Protein AF-0000000079511630 (afdb_homodimer)

Nearest PDB structures (foldseek):
  6xgw-assembly1_B  TM=6.088E-01  e=6.211E-06  Acetivibrio thermocellus ATCC 27405
  6xg8-assembly1_A  TM=5.118E-01  e=1.566E-06  Acetivibrio thermocellus ATCC 27405
  3k9k-assembly3_B  TM=2.944E-01  e=6.987E-02  Homo sapiens
  4hzb-assembly1_C  TM=4.592E-01  e=2.077E+00  Ralstonia pickettii 12D
  4hz9-assembly1_B  TM=6.714E-01  e=7.411E+00  Ralstonia pickettii 12D

Foldseek 3Di:
DPPCPDPQAAAEDEDPVSLVVDDLLPADQVNQQRYWYLDPVRVQVNVQVNQLNFFFGKDWDDWDDDVPHTFKTKIATPQADFDDPVQVPPPPDPDDRDDRRHDRWDFMWMWGADPPPRIIGTPDGDPDTPDDGHDNLVSLQDPRNADDDPVLLVVQVVVVLVQDDLVVSLVVVQVVQVHPSRHSHDSVVSVVVVVVVVVVCPDLVVSQVVVQVVVCVVFVLKDKDWDADPVRHTAKIKIFTPVLLVQCVVWVLAWEKDWDFLQAQLGFIKIWIWTADQLRAIATNIMMTHNDLALVRLLVRLVSSCVSNVNDDHQEYEYAPDPSNVVSCCVNPVNHQAAHALVNLLVVCCVQLVDPVLSVLVSCLQPPLDAPVVSVVSLVVSCVVSVCVPPPSSVVCVVVVCHGHLNNCFLGANLLDRHCVSVVVLVVLLPSQTGSHHRSNSSVSSSVVSNVVSVVVVVVQVVVLVVDFDDDDDPPRVVLVVCRVPGGPSVSVVVSVVRVQVVQKDFDDWDDPPQKIWTWIDGPVDPPDIKIWIAGPPVRAIAISSNSCSHSVHGPND/DPPCPDPQAAAEDEDPVSLVVDDLLPADQSNQQRYKYPDPVRVQVNVQVNQLNFFWGKDWDDWDDDVPHTFKTKIATPQADFDDPVQVCPPPDPDDRDDRRHDRWDFMWMWGADPPPRIIGTPDGDPDTPDDGHDNLVSLQDPRNADDDPVLLVVQVVVVLVQDDLVVSLVVVQVVQVHPSRHSHDSVVNVVVVVVVVVVCPDLVVSQVVVQVVVCVVFVLKDKDWDADPVRHTAKIKIFTDVLLVQCVVWVLAWEKDWDFLQAQLRFIKIWIWTADLLRAIATNIMMGHNDLALVRLLVRVVSSCVSNVNDDHQEYEYAPDPSNVVSCCVNPVNHQAAHALVNLLVVCCVQLVDPVLSVLVSCLQPPLDAPVVSVVSLVVSCVVSVCVPPPSSVVCVVVVCHGHLNNCFLGANLLDRHCVSVVVLVVLLPSQTGSHDRSNSSVSSSVVSNVVSVVVVVVQVVVLVVDFDDDDDPPRVVLVVLRVPGGPSVSVVVSVVRVQVVQKDFDDWDDPPQKIWTWIDGPVDPDDIKIWIAGPPVRAIAISSNSCSHSVHGPND

Solvent-accessible surface area (backbone atoms only — not comparable to full-atom values): 60146 Å² total; per-residue (Å²): 130,83,66,84,72,62,94,83,64,66,46,79,40,79,46,75,73,56,53,72,75,57,64,56,84,78,57,48,72,71,56,55,48,31,34,31,19,64,44,69,68,60,44,48,52,48,48,38,52,41,23,33,67,63,8,40,43,53,38,81,65,59,69,43,64,63,87,93,42,75,43,33,41,32,37,29,38,61,29,39,44,69,77,60,70,75,73,72,68,51,86,82,55,89,62,82,77,70,56,46,48,41,74,52,33,69,20,32,38,32,35,32,51,35,86,87,80,62,31,35,32,40,74,42,76,42,86,56,62,81,62,87,63,40,55,57,83,46,18,48,67,36,74,75,59,39,58,77,51,70,66,54,50,50,52,51,51,54,41,40,72,23,62,50,50,66,71,54,50,51,40,30,54,19,51,76,54,72,32,71,88,60,42,50,56,53,69,66,55,52,51,48,52,53,50,50,54,48,58,71,59,45,58,50,69,59,42,28,51,48,51,52,51,54,50,27,72,79,33,75,62,37,39,71,52,75,41,60,48,98,84,68,45,81,40,35,40,38,42,32,45,46,68,22,39,54,46,34,74,75,34,32,46,33,35,34,45,53,75,43,70,59,47,24,61,82,53,36,33,38,34,42,34,29,34,48,46,78,58,71,39,76,40,65,39,35,39,30,39,28,73,64,85,45,41,69,50,42,35,50,49,52,50,49,52,27,56,67,46,76,63,57,73,45,51,14,38,39,32,65,95,43,70,36,55,51,53,20,40,52,69,78,43,64,83,34,45,56,37,40,20,48,62,59,51,50,52,46,42,38,70,74,70,62,42,70,68,56,38,51,53,48,48,46,52,30,67,33,85,36,56,59,68,56,39,52,50,53,49,48,49,51,34,57,74,67,67,41,71,79,39,64,70,52,48,52,50,59,75,46,34,64,28,53,23,32,45,61,40,58,58,46,55,42,67,65,59,54,46,57,56,62,56,52,53,48,47,56,56,43,52,73,48,35,47,36,78,26,51,62,40,55,32,52,54,30,46,48,51,43,51,51,50,52,52,49,53,51,52,51,51,52,41,54,47,72,60,27,43,79,68,81,81,62,93,55,46,69,62,45,50,54,37,55,74,73,40,41,63,55,47,28,54,54,48,52,54,51,52,57,53,53,70,46,45,40,78,76,46,78,45,80,70,85,60,37,36,39,35,30,31,30,40,73,87,50,79,87,56,71,42,47,36,39,34,32,69,86,73,66,44,47,47,46,74,65,25,58,40,45,17,40,66,45,80,55,76,108,131,84,68,83,70,62,96,84,64,64,48,78,41,79,46,74,72,56,53,71,73,57,64,57,83,76,57,47,70,72,56,55,48,32,32,30,19,64,43,70,66,60,44,48,52,48,49,38,52,40,22,32,67,64,8,40,44,52,38,81,64,59,70,43,63,62,86,92,43,75,42,32,42,32,37,30,37,61,28,39,45,70,76,60,71,76,72,72,68,54,87,84,54,89,61,82,77,70,57,46,49,40,73,52,32,70,20,32,39,32,34,33,51,36,87,87,79,62,32,36,32,39,75,41,73,42,86,55,61,82,61,87,63,40,55,58,85,45,18,51,68,36,74,75,59,38,58,77,51,70,67,55,50,51,51,50,52,54,40,40,73,24,62,49,49,67,69,54,48,50,40,30,52,19,50,75,53,73,31,71,89,58,42,50,57,53,69,66,55,52,51,47,52,52,49,50,54,49,59,71,59,45,57,51,69,58,43,28,51,50,50,52,52,54,50,26,72,80,34,75,62,39,40,72,51,76,41,60,48,98,85,68,45,81,39,34,40,38,41,32,46,46,68,22,38,53,45,34,74,74,34,33,47,33,37,33,46,54,77,42,70,60,48,23,61,81,52,36,32,38,34,42,34,29,34,48,47,80,59,70,40,75,40,65,40,34,40,30,40,28,73,63,86,44,40,68,51,42,36,51,50,53,50,49,52,28,57,67,46,77,63,58,74,45,51,14,38,38,33,65,95,43,69,38,55,52,53,21,39,53,68,78,43,63,84,32,46,56,35,39,19,47,62,58,50,48,53,47,42,38,70,75,70,64,44,70,69,56,38,51,52,47,47,46,54,30,68,33,86,36,56,59,68,57,40,51,51,53,50,50,50,50,34,57,74,66,67,41,70,80,38,64,69,52,49,51,49,59,75,46,33,63,28,54,24,32,44,61,41,58,58,44,55,43,69,65,58,56,47,57,57,65,55,52,51,47,48,56,55,45,53,74,48,35,46,38,77,28,51,61,40,56,32,52,55,30,48,49,50,44,52,51,50,52,51,48,53,51,51,51,51,52,40,53,49,71,60,27,42,79,66,81,82,62,95,55,47,68,60,47,48,53,37,54,75,74,38,40,62,55,48,28,55,54,48,52,54,51,52,57,54,51,69,46,46,40,79,77,45,77,46,79,69,85,61,38,35,38,35,31,33,29,40,73,88,50,80,86,54,72,42,47,36,39,35,33,70,85,74,67,43,47,46,48,74,64,25,56,41,45,16,41,67,44,82,54,75,108

InterPro domains:
  IPR004330 FAR1, DNA binding domain [PF03101] (45-134)
  IPR018289 MULE transposase domain [PF10551] (254-348)

Structure (mmCIF, N/CA/C/O backbone):
data_AF-0000000079511630-model_v1
#
loop_
_entity.id
_entity.type
_entity.pdbx_description
1 polymer 'Protein FAR1-RELATED SEQUENCE 5-like'
#
loop_
_atom_site.group_PDB
_atom_site.id
_atom_site.type_symbol
_atom_site.label_atom_id
_atom_site.label_alt_id
_atom_site.label_comp_id
_atom_site.label_asym_id
_atom_site.label_entity_id
_atom_site.label_seq_id
_atom_site.pdbx_PDB_ins_code
_atom_site.Cartn_x
_atom_site.Cartn_y
_atom_site.Cartn_z
_atom_site.occupancy
_atom_site.B_iso_or_equiv
_atom_site.auth_seq_id
_atom_site.auth_comp_id
_atom_site.auth_asym_id
_atom_site.auth_atom_id
_atom_site.pdbx_PDB_model_num
ATOM 1 N N . MET A 1 1 ? -10.859 45.344 -22.594 1 24.61 1 MET A N 1
ATOM 2 C CA . MET A 1 1 ? -12.297 45.156 -22.734 1 24.61 1 MET A CA 1
ATOM 3 C C . MET A 1 1 ? -13.078 46.281 -22.078 1 24.61 1 MET A C 1
ATOM 5 O O . MET A 1 1 ? -14.242 46.125 -21.719 1 24.61 1 MET A O 1
ATOM 9 N N . SER A 1 2 ? -12.312 47.281 -21.656 1 30.8 2 SER A N 1
ATOM 10 C CA . SER A 1 2 ? -12.922 48.531 -21.172 1 30.8 2 SER A CA 1
ATOM 11 C C . SER A 1 2 ? -13.648 49.25 -22.281 1 30.8 2 SER A C 1
ATOM 13 O O . SER A 1 2 ? -13.25 50.375 -22.656 1 30.8 2 SER A O 1
ATOM 15 N N . GLU A 1 3 ? -14.07 48.562 -23.328 1 33.62 3 GLU A N 1
ATOM 16 C CA . GLU A 1 3 ? -14.797 49.406 -24.266 1 33.62 3 GLU A CA 1
ATOM 17 C C . GLU A 1 3 ? -15.938 50.156 -23.562 1 33.62 3 GLU A C 1
ATOM 19 O O . GLU A 1 3 ? -16.531 49.656 -22.609 1 33.62 3 GLU A O 1
ATOM 24 N N . ASN A 1 4 ? -16.094 51.438 -23.766 1 35.16 4 ASN A N 1
ATOM 25 C CA . ASN A 1 4 ? -17.078 52.469 -23.406 1 35.16 4 ASN A CA 1
ATOM 26 C C . ASN A 1 4 ? -18.516 51.938 -23.625 1 35.16 4 ASN A C 1
ATOM 28 O O . ASN A 1 4 ? -19.031 52.031 -24.734 1 35.16 4 ASN A O 1
ATOM 32 N N . TYR A 1 5 ? -18.922 50.75 -23.094 1 39.19 5 TYR A N 1
ATOM 33 C CA . TYR A 1 5 ? -20.344 50.438 -23.219 1 39.19 5 TYR A CA 1
ATOM 34 C C . TYR A 1 5 ? -21.203 51.594 -22.719 1 39.19 5 TYR A C 1
ATOM 36 O O . TYR A 1 5 ? -20.859 52.219 -21.703 1 39.19 5 TYR A O 1
ATOM 44 N N . ALA A 1 6 ? -21.984 52.188 -23.547 1 41 6 ALA A N 1
ATOM 45 C CA . ALA A 1 6 ? -22.922 53.281 -23.281 1 41 6 ALA A CA 1
ATOM 46 C C . ALA A 1 6 ? -23.703 53 -22 1 41 6 ALA A C 1
ATOM 48 O O . ALA A 1 6 ? -23.859 51.844 -21.594 1 41 6 ALA A O 1
ATOM 49 N N . GLU A 1 7 ? -24.141 54 -21.188 1 47.22 7 GLU A N 1
ATOM 50 C CA . GLU A 1 7 ? -24.875 54.062 -19.938 1 47.22 7 GLU A CA 1
ATOM 51 C C . GLU A 1 7 ? -25.969 53 -19.859 1 47.22 7 GLU A C 1
ATOM 53 O O . GLU A 1 7 ? -26.203 52.438 -18.797 1 47.22 7 GLU A O 1
ATOM 58 N N . ASP A 1 8 ? -26.828 52.719 -20.953 1 49.56 8 ASP A N 1
ATOM 59 C CA . ASP A 1 8 ? -28.094 51.969 -20.922 1 49.56 8 ASP A CA 1
ATOM 60 C C . ASP A 1 8 ? -27.906 50.531 -21.375 1 49.56 8 ASP A C 1
ATOM 62 O O . ASP A 1 8 ? -28.875 49.781 -21.5 1 49.56 8 ASP A O 1
ATOM 66 N N . GLU A 1 9 ? -26.828 50.031 -21.812 1 59.78 9 GLU A N 1
ATOM 67 C CA . GLU A 1 9 ? -26.812 48.781 -22.547 1 59.78 9 GLU A CA 1
ATOM 68 C C . GLU A 1 9 ? -26.547 47.594 -21.594 1 59.78 9 GLU A C 1
ATOM 70 O O . GLU A 1 9 ? -25.641 47.656 -20.766 1 59.78 9 GLU A O 1
ATOM 75 N N . PHE A 1 10 ? -27.516 46.656 -21.594 1 71.75 10 PHE A N 1
ATOM 76 C CA . PHE A 1 10 ? -27.438 45.406 -20.844 1 71.75 10 PHE A CA 1
ATOM 77 C C . PHE A 1 10 ? -26.438 44.469 -21.484 1 71.75 10 PHE A C 1
ATOM 79 O O . PHE A 1 10 ? -26.234 44.5 -22.703 1 71.75 10 PHE A O 1
ATOM 86 N N . TYR A 1 11 ? -25.547 43.938 -20.594 1 86.19 11 TYR A N 1
ATOM 87 C CA . TYR A 1 11 ? -24.609 42.906 -21.016 1 86.19 11 TYR A CA 1
ATOM 88 C C . TYR A 1 11 ? -25.266 41.531 -21.062 1 86.19 11 TYR A C 1
ATOM 90 O O . TYR A 1 11 ? -25.719 41.031 -20.031 1 86.19 11 TYR A O 1
ATOM 98 N N . ALA A 1 12 ? -25.359 41 -22.266 1 90 12 ALA A N 1
ATOM 99 C CA . ALA A 1 12 ? -26 39.719 -22.438 1 90 12 ALA A CA 1
ATOM 100 C C . ALA A 1 12 ? -25 38.562 -22.266 1 90 12 ALA A C 1
ATOM 102 O O . ALA A 1 12 ? -23.906 38.625 -22.828 1 90 12 ALA A O 1
ATOM 103 N N . VAL A 1 13 ? -25.312 37.625 -21.391 1 93.12 13 VAL A N 1
ATOM 104 C CA . VAL A 1 13 ? -24.5 36.406 -21.188 1 93.12 13 VAL A CA 1
ATOM 105 C C . VAL A 1 13 ? -25.281 35.188 -21.594 1 93.12 13 VAL A C 1
ATOM 107 O O . VAL A 1 13 ? -26.281 34.812 -20.953 1 93.12 13 VAL A O 1
ATOM 110 N N . ASP A 1 14 ? -24.781 34.438 -22.609 1 91 14 ASP A N 1
ATOM 111 C CA . ASP A 1 14 ? -25.578 33.375 -23.203 1 91 14 ASP A CA 1
ATOM 112 C C . ASP A 1 14 ? -24.922 32 -22.984 1 91 14 ASP A C 1
ATOM 114 O O . ASP A 1 14 ? -25.547 30.969 -23.234 1 91 14 ASP A O 1
ATOM 118 N N . SER A 1 15 ? -23.656 32.062 -22.672 1 87.88 15 SER A N 1
ATOM 119 C CA . SER A 1 15 ? -22.969 30.766 -22.516 1 87.88 15 SER A CA 1
ATOM 120 C C . SER A 1 15 ? -21.891 30.859 -21.453 1 87.88 15 SER A C 1
ATOM 122 O O . SER A 1 15 ? -21.516 31.953 -21.016 1 87.88 15 SER A O 1
ATOM 124 N N . GLY A 1 16 ? -21.469 29.672 -21.031 1 85.94 16 GLY A N 1
ATOM 125 C CA . GLY A 1 16 ? -20.344 29.594 -20.109 1 85.94 16 GLY A CA 1
ATOM 126 C C . GLY A 1 16 ? -19.078 30.219 -20.656 1 85.94 16 GLY A C 1
ATOM 127 O O . GLY A 1 16 ? -18.312 30.812 -19.906 1 85.94 16 GLY A O 1
ATOM 128 N N . LYS A 1 17 ? -18.906 30.188 -21.938 1 84.62 17 LYS A N 1
ATOM 129 C CA . LYS A 1 17 ? -17.719 30.766 -22.578 1 84.62 17 LYS A CA 1
ATOM 130 C C . LYS A 1 17 ? -17.719 32.281 -22.438 1 84.62 17 LYS A C 1
ATOM 132 O O . LYS A 1 17 ? -16.656 32.875 -22.25 1 84.62 17 LYS A O 1
ATOM 137 N N . SER A 1 18 ? -18.844 32.812 -22.453 1 87.44 18 SER A N 1
ATOM 138 C CA . SER A 1 18 ? -18.969 34.25 -22.312 1 87.44 18 SER A CA 1
ATOM 139 C C . SER A 1 18 ? -18.578 34.719 -20.906 1 87.44 18 SER A C 1
ATOM 141 O O . SER A 1 18 ? -18.031 35.812 -20.734 1 87.44 18 SER A O 1
ATOM 143 N N . ILE A 1 19 ? -18.781 33.875 -19.969 1 90.19 19 ILE A N 1
ATOM 144 C CA . ILE A 1 19 ? -18.484 34.219 -18.578 1 90.19 19 ILE A CA 1
ATOM 145 C C . ILE A 1 19 ? -16.969 34.312 -18.391 1 90.19 19 ILE A C 1
ATOM 147 O O . ILE A 1 19 ? -16.5 35.125 -17.594 1 90.19 19 ILE A O 1
ATOM 151 N N . GLY A 1 20 ? -16.234 33.531 -19.125 1 87.06 20 GLY A N 1
ATOM 152 C CA . GLY A 1 20 ? -14.789 33.5 -19.016 1 87.06 20 GLY A CA 1
ATOM 153 C C . GLY A 1 20 ? -14.125 34.781 -19.406 1 87.06 20 GLY A C 1
ATOM 154 O O . GLY A 1 20 ? -12.992 35.062 -19 1 87.06 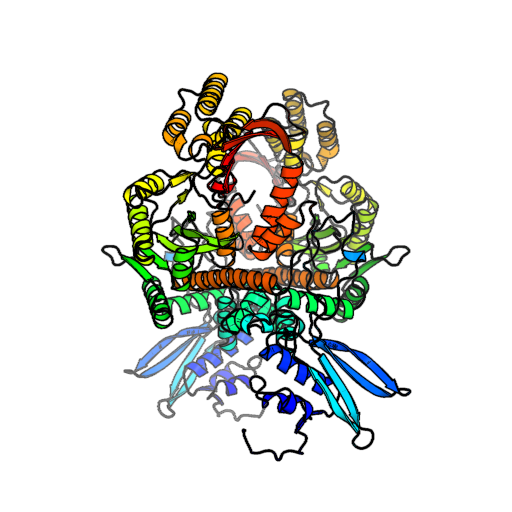20 GLY A O 1
ATOM 155 N N . TRP A 1 21 ? -14.812 35.625 -20.062 1 87.94 21 TRP A N 1
ATOM 156 C CA . TRP A 1 21 ? -14.227 36.875 -20.578 1 87.94 21 TRP A CA 1
ATOM 157 C C . TRP A 1 21 ? -14.508 38.031 -19.625 1 87.94 21 TRP A C 1
ATOM 159 O O . TRP A 1 21 ? -14.039 39.156 -19.859 1 87.94 21 TRP A O 1
ATOM 169 N N . ILE A 1 22 ? -15.242 37.75 -18.594 1 90.56 22 ILE A N 1
ATOM 170 C CA . ILE A 1 22 ? -15.641 38.812 -17.672 1 90.56 22 ILE A CA 1
ATOM 171 C C . ILE A 1 22 ? -14.57 39 -16.609 1 90.56 22 ILE A C 1
ATOM 173 O O . ILE A 1 22 ? -14.07 38.031 -16.047 1 90.56 22 ILE A O 1
ATOM 177 N N . ASP A 1 23 ? -14.211 40.25 -16.328 1 92.12 23 ASP A N 1
ATOM 178 C CA . ASP A 1 23 ? -13.297 40.562 -15.234 1 92.12 23 ASP A CA 1
ATOM 179 C C . ASP A 1 23 ? -14.055 40.781 -13.93 1 92.12 23 ASP A C 1
ATOM 181 O O . ASP A 1 23 ? -14.422 41.938 -13.602 1 92.12 23 ASP A O 1
ATOM 185 N N . PHE A 1 24 ? -14.156 39.844 -13.195 1 92.44 24 PHE A N 1
ATOM 186 C CA . PHE A 1 24 ? -15.016 39.812 -12.016 1 92.44 24 PHE A CA 1
ATOM 187 C C . PHE A 1 24 ? -14.422 40.656 -10.898 1 92.44 24 PHE A C 1
ATOM 189 O O . PHE A 1 24 ? -15.148 41.188 -10.047 1 92.44 24 PHE A O 1
ATOM 196 N N . LEU A 1 25 ? -13.172 40.812 -10.82 1 89.62 25 LEU A N 1
ATOM 197 C CA . LEU A 1 25 ? -12.516 41.562 -9.742 1 89.62 25 LEU A CA 1
ATOM 198 C C . LEU A 1 25 ? -12.852 43.031 -9.805 1 89.62 25 LEU A 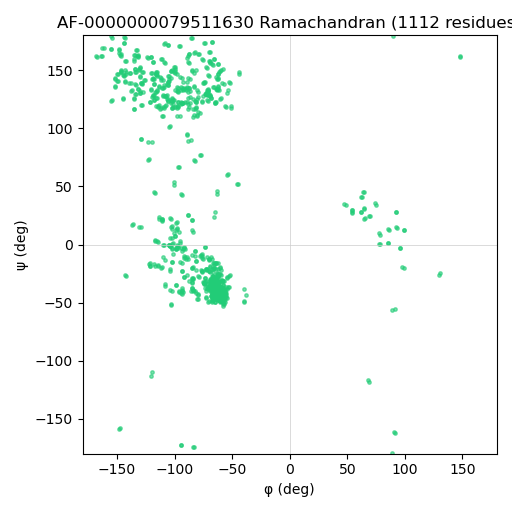C 1
ATOM 200 O O . LEU A 1 25 ? -12.938 43.688 -8.773 1 89.62 25 LEU A O 1
ATOM 204 N N . ASN A 1 26 ? -13.141 43.5 -11.047 1 90.25 26 ASN A N 1
ATOM 205 C CA . ASN A 1 26 ? -13.367 44.938 -11.219 1 90.25 26 ASN A CA 1
ATOM 206 C C . ASN A 1 26 ? -14.828 45.219 -11.539 1 90.25 26 ASN A C 1
ATOM 208 O O . ASN A 1 26 ? -15.156 46.312 -12 1 90.25 26 ASN A O 1
ATOM 212 N N . LEU A 1 27 ? -15.656 44.312 -11.227 1 90.75 27 LEU A N 1
ATOM 213 C CA . LEU A 1 27 ? -17.078 44.531 -11.477 1 90.75 27 LEU A CA 1
ATOM 214 C C . LEU A 1 27 ? -17.734 45.25 -10.312 1 90.75 27 LEU A C 1
ATOM 216 O O . LEU A 1 27 ? -17.719 44.75 -9.18 1 90.75 27 LEU A O 1
ATOM 220 N N . SER A 1 28 ? -18.328 46.406 -10.586 1 89 28 SER A N 1
ATOM 221 C CA . SER A 1 28 ? -19.078 47.125 -9.555 1 89 28 SER A CA 1
ATOM 222 C C . SER A 1 28 ? -20.484 46.594 -9.414 1 89 28 SER A C 1
ATOM 224 O O . SER A 1 28 ? -20.953 45.812 -10.266 1 89 28 SER A O 1
ATOM 226 N N . ALA A 1 29 ? -21.156 46.938 -8.336 1 89.75 29 ALA A N 1
ATOM 227 C CA . ALA A 1 29 ? -22.531 46.531 -8.125 1 89.75 29 ALA A CA 1
ATOM 228 C C . ALA A 1 29 ? -23.438 47.062 -9.242 1 89.75 29 ALA A C 1
ATOM 230 O O . ALA A 1 29 ? -24.375 46.375 -9.664 1 89.75 29 ALA A O 1
ATOM 231 N N . GLU A 1 30 ? -23.141 48.219 -9.688 1 89.94 30 GLU A N 1
ATOM 232 C CA . GLU A 1 30 ? -23.922 48.812 -10.758 1 89.94 30 GLU A CA 1
ATOM 233 C C . GLU A 1 30 ? -23.75 48.062 -12.07 1 89.94 30 GLU A C 1
ATOM 235 O O . GLU A 1 30 ? -24.688 47.906 -12.852 1 89.94 30 GLU A O 1
ATOM 240 N N . ASP A 1 31 ? -22.531 47.625 -12.219 1 92 31 ASP A N 1
ATOM 241 C CA . ASP A 1 31 ? -22.25 46.844 -13.414 1 92 3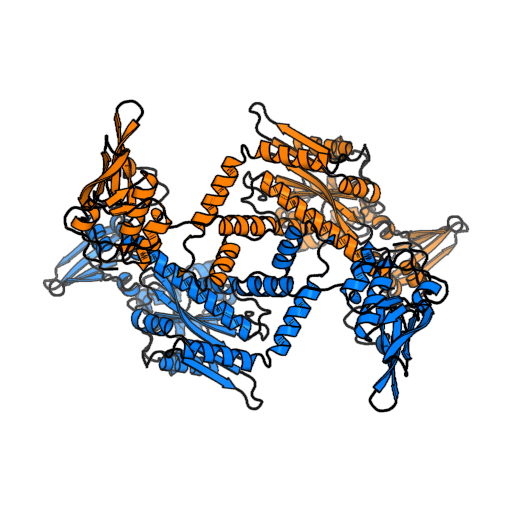1 ASP A CA 1
ATOM 242 C C . ASP A 1 31 ? -23.047 45.531 -13.422 1 92 31 ASP A C 1
ATOM 244 O O . ASP A 1 31 ? -23.562 45.125 -14.461 1 92 31 ASP A O 1
ATOM 248 N N . VAL A 1 32 ? -23.109 44.906 -12.242 1 94.62 32 VAL A N 1
ATOM 249 C CA . VAL A 1 32 ? -23.766 43.625 -12.117 1 94.62 32 VAL A CA 1
ATOM 250 C C . VAL A 1 32 ? -25.25 43.75 -12.477 1 94.62 32 VAL A C 1
ATOM 252 O O . VAL A 1 32 ? -25.812 42.844 -13.094 1 94.62 32 VAL A O 1
ATOM 255 N N . LEU A 1 33 ? -25.828 44.875 -12.203 1 93.69 33 LEU A N 1
ATOM 256 C CA . LEU A 1 33 ? -27.25 45.125 -12.453 1 93.69 33 LEU A CA 1
ATOM 257 C C . LEU A 1 33 ? -27.531 45.219 -13.945 1 93.69 33 LEU A C 1
ATOM 259 O O . LEU A 1 33 ? -28.688 45.094 -14.367 1 93.69 33 LEU A O 1
ATOM 263 N N . ARG A 1 34 ? -26.484 45.312 -14.695 1 92.69 34 ARG A N 1
ATOM 264 C CA . ARG A 1 34 ? -26.672 45.531 -16.125 1 92.69 34 ARG A CA 1
ATOM 265 C C . ARG A 1 34 ? -26.578 44.219 -16.906 1 92.69 34 ARG A C 1
ATOM 267 O O . ARG A 1 34 ? -26.766 44.188 -18.125 1 92.69 34 ARG A O 1
ATOM 274 N N . PHE A 1 35 ? -26.344 43.188 -16.203 1 94.69 35 PHE A N 1
ATOM 275 C CA . PHE A 1 35 ? -26.219 41.875 -16.875 1 94.69 35 PHE A CA 1
ATOM 276 C C . PHE A 1 35 ? -27.594 41.219 -17.047 1 94.69 35 PHE A C 1
ATOM 278 O O . PHE A 1 35 ? -28.469 41.406 -16.203 1 94.69 35 PHE A O 1
ATOM 285 N N . ASN A 1 36 ? -27.812 40.562 -18.141 1 94.69 36 ASN A N 1
ATOM 286 C CA . ASN A 1 36 ? -28.953 39.656 -18.375 1 94.69 36 ASN A CA 1
ATOM 287 C C . ASN A 1 36 ? -28.516 38.312 -18.922 1 94.69 36 ASN A C 1
ATOM 289 O O . ASN A 1 36 ? -27.453 38.219 -19.531 1 94.69 36 ASN A O 1
ATOM 293 N N . PHE A 1 37 ? -29.281 37.25 -18.656 1 96.06 37 PHE A N 1
ATOM 294 C CA . PHE A 1 37 ? -28.828 35.875 -18.891 1 96.06 37 PHE A CA 1
ATOM 295 C C . PHE A 1 37 ? -29.891 35.094 -19.672 1 96.06 37 PHE A C 1
ATOM 297 O O . PHE A 1 37 ? -31.078 35.344 -19.531 1 96.06 37 PHE A O 1
ATOM 304 N N . ALA A 1 38 ? -29.391 34.125 -20.453 1 93.88 38 ALA A N 1
ATOM 305 C CA . ALA A 1 38 ? -30.281 33.281 -21.266 1 93.88 38 ALA A CA 1
ATOM 306 C C . ALA A 1 38 ? -31.031 32.281 -20.391 1 93.88 38 ALA A C 1
ATOM 308 O O . ALA A 1 38 ? -32.156 31.891 -20.719 1 93.88 38 ALA A O 1
ATOM 309 N N . ASP A 1 39 ? -30.422 31.828 -19.375 1 93.25 39 ASP A N 1
ATOM 310 C CA . ASP A 1 39 ? -31.062 30.906 -18.453 1 93.25 39 ASP A CA 1
ATOM 311 C C . ASP A 1 39 ? -30.547 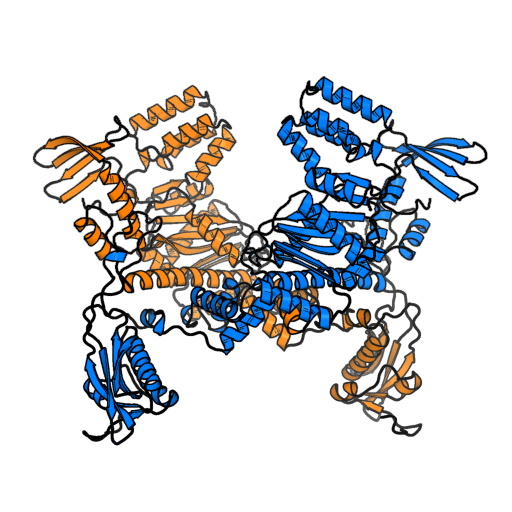31.078 -17.031 1 93.25 39 ASP A C 1
ATOM 313 O O . ASP A 1 39 ? -29.562 31.781 -16.812 1 93.25 39 ASP A O 1
ATOM 317 N N . VAL A 1 40 ? -31.25 30.469 -16.125 1 94 40 VAL A N 1
ATOM 318 C CA . VAL A 1 40 ? -30.984 30.641 -14.703 1 94 40 VAL A CA 1
ATOM 319 C C . VAL A 1 40 ? -29.656 29.984 -14.336 1 94 40 VAL A C 1
ATOM 321 O O . VAL A 1 40 ? -28.922 30.484 -13.469 1 94 40 VAL A O 1
ATOM 324 N N . ASP A 1 41 ? -29.297 28.922 -15 1 94.69 41 ASP A N 1
ATOM 325 C CA . ASP A 1 41 ? -28.062 28.203 -14.688 1 94.69 41 ASP A CA 1
ATOM 326 C C . ASP A 1 41 ? -26.844 29.016 -15.086 1 94.69 41 ASP A C 1
ATOM 328 O O . ASP A 1 41 ? -25.812 29 -14.391 1 94.69 41 ASP A O 1
ATOM 332 N N . ILE A 1 42 ? -26.984 29.672 -16.172 1 95.19 42 ILE A N 1
ATOM 333 C CA . ILE A 1 42 ? -25.906 30.531 -16.609 1 95.19 42 ILE A CA 1
ATOM 334 C C . ILE A 1 42 ? -25.734 31.703 -15.633 1 95.19 42 ILE A C 1
ATOM 336 O O . ILE A 1 42 ? -24.609 32.094 -15.328 1 95.19 42 ILE A O 1
ATOM 340 N N . ALA A 1 43 ? -26.875 32.219 -15.164 1 95.88 43 ALA A N 1
ATOM 341 C CA . ALA A 1 43 ? -26.828 33.281 -14.172 1 95.88 43 ALA A CA 1
ATOM 342 C C . ALA A 1 43 ? -26.156 32.812 -12.883 1 95.88 43 ALA A C 1
ATOM 344 O O . ALA A 1 43 ? -25.391 33.562 -12.258 1 95.88 43 ALA A O 1
ATOM 345 N N . PHE A 1 44 ? -26.469 31.656 -12.539 1 96.56 44 PHE A N 1
ATOM 346 C CA . PHE A 1 44 ? -25.875 31.109 -11.328 1 96.56 44 PHE A CA 1
ATOM 347 C C . PHE A 1 44 ? -24.359 30.922 -11.5 1 96.56 44 PHE A C 1
ATOM 349 O O . PHE A 1 44 ? -23.594 31.203 -10.578 1 96.56 44 PHE A O 1
ATOM 356 N N . GLU A 1 45 ? -23.969 30.391 -12.594 1 95.19 45 GLU A N 1
ATOM 357 C CA . GLU A 1 45 ? -22.547 30.25 -12.875 1 95.19 45 GLU A CA 1
ATOM 358 C C . GLU A 1 45 ? -21.828 31.609 -12.805 1 95.19 45 GLU A C 1
ATOM 360 O O . GLU A 1 45 ? -20.703 31.688 -12.305 1 95.19 45 GLU A O 1
ATOM 365 N N . PHE A 1 46 ? -22.5 32.594 -13.344 1 95.75 46 PHE A N 1
ATOM 366 C CA . PHE A 1 46 ? -21.984 33.969 -13.258 1 95.75 46 PHE A CA 1
ATOM 367 C C . PHE A 1 46 ? -21.781 34.375 -11.805 1 95.75 46 PHE A C 1
ATOM 369 O O . PHE A 1 46 ? -20.703 34.875 -11.438 1 95.75 46 PHE A O 1
ATOM 376 N N . TYR A 1 47 ? -22.797 34.188 -11.031 1 96.44 47 TYR A N 1
ATOM 377 C CA . TYR A 1 47 ? -22.734 34.594 -9.625 1 96.44 47 TYR A CA 1
ATOM 378 C C . TYR A 1 47 ? -21.688 33.781 -8.875 1 96.44 47 TYR A C 1
ATOM 380 O O . TYR A 1 47 ? -21.031 34.281 -7.973 1 96.44 47 TYR A O 1
ATOM 388 N N . GLN A 1 48 ? -21.547 32.531 -9.211 1 95.62 48 GLN A N 1
ATOM 389 C CA . GLN A 1 48 ? -20.531 31.672 -8.617 1 95.62 48 GLN A CA 1
ATOM 390 C C . GLN A 1 48 ? -19.125 32.188 -8.906 1 95.62 48 GLN A C 1
ATOM 392 O O . GLN A 1 48 ? -18.266 32.188 -8.016 1 95.62 48 GLN A O 1
ATOM 397 N N . GLN A 1 49 ? -18.938 32.562 -10.109 1 94.56 49 GLN A N 1
ATOM 398 C CA . GLN A 1 49 ? -17.625 33.094 -10.469 1 94.56 49 GLN A CA 1
ATOM 399 C C . GLN A 1 49 ? -17.359 34.438 -9.758 1 94.56 49 GLN A C 1
ATOM 401 O O . GLN A 1 49 ? -16.25 34.688 -9.297 1 94.56 49 GLN A O 1
ATOM 406 N N . TYR A 1 50 ? -18.406 35.219 -9.734 1 95.69 50 TYR A N 1
ATOM 407 C CA . TYR A 1 50 ? -18.281 36.469 -8.961 1 95.69 50 TYR A CA 1
ATOM 408 C C . TYR A 1 50 ? -17.906 36.156 -7.52 1 95.69 50 TYR A C 1
ATOM 410 O O . TYR A 1 50 ? -16.984 36.781 -6.973 1 95.69 50 TYR A O 1
ATOM 418 N N . ALA A 1 51 ? -18.641 35.219 -6.945 1 96.38 51 ALA A N 1
ATOM 419 C CA . ALA A 1 51 ? -18.438 34.844 -5.551 1 96.38 51 ALA A CA 1
ATOM 420 C C . ALA A 1 51 ? -17.016 34.312 -5.328 1 96.38 51 ALA A C 1
ATOM 422 O O . ALA A 1 51 ? -16.359 34.688 -4.348 1 96.38 51 ALA A O 1
ATOM 423 N N . LYS A 1 52 ? -16.516 33.531 -6.188 1 94.62 52 LYS A N 1
ATOM 424 C CA . LYS A 1 52 ? -15.164 32.969 -6.082 1 94.62 52 LYS A CA 1
ATOM 425 C C . LYS A 1 52 ? -14.109 34.062 -6.039 1 94.62 52 LYS A C 1
ATOM 427 O O . LYS A 1 52 ? -13.211 34.031 -5.191 1 94.62 52 LYS A O 1
ATOM 432 N N . HIS A 1 53 ? -14.25 35.062 -6.906 1 94.75 53 HIS A N 1
ATOM 433 C CA . HIS A 1 53 ? -13.258 36.094 -7.039 1 94.75 53 HIS A CA 1
ATOM 434 C C . HIS A 1 53 ? -13.352 37.094 -5.887 1 94.75 53 HIS A C 1
ATOM 436 O O . HIS A 1 53 ? -12.383 37.812 -5.582 1 94.75 53 HIS A O 1
ATOM 442 N N . HIS A 1 54 ? -14.547 37.125 -5.273 1 95 54 HIS A N 1
ATOM 443 C CA . HIS A 1 54 ? -14.734 38.094 -4.188 1 95 54 HIS A CA 1
ATOM 444 C C . HIS A 1 54 ? -14.672 37.406 -2.828 1 95 54 HIS A C 1
ATOM 446 O O . HIS A 1 54 ? -15 38 -1.806 1 95 54 HIS A O 1
ATOM 452 N N . GLY A 1 55 ? -14.383 36.188 -2.768 1 94.88 55 GLY A N 1
ATOM 453 C CA . GLY A 1 55 ? -13.977 35.5 -1.551 1 94.88 55 GLY A CA 1
ATOM 454 C C . GLY A 1 55 ? -15.133 34.875 -0.805 1 94.88 55 GLY A C 1
ATOM 455 O O . GLY A 1 55 ? -15.125 34.781 0.426 1 94.88 55 GLY A O 1
ATOM 456 N N . PHE A 1 56 ? -16.172 34.5 -1.43 1 96.44 56 PHE A N 1
ATOM 457 C CA . PHE A 1 56 ? -17.266 33.781 -0.781 1 96.44 56 PHE A CA 1
ATOM 458 C C . PHE A 1 56 ? -17.859 32.719 -1.714 1 96.44 56 PHE A C 1
ATOM 460 O O . PHE A 1 56 ? -17.312 32.469 -2.781 1 96.44 56 PHE A O 1
ATOM 467 N N . GLY A 1 57 ? -18.859 31.938 -1.227 1 95.44 57 GLY A N 1
ATOM 468 C CA . GLY A 1 57 ? -19.578 30.953 -2.025 1 95.44 57 GLY A CA 1
ATOM 469 C C . GLY A 1 57 ? -21.016 31.328 -2.289 1 95.44 57 GLY A C 1
ATOM 470 O O . GLY A 1 57 ? -21.562 32.219 -1.621 1 95.44 57 GLY A O 1
ATOM 471 N N . ALA A 1 58 ? -21.547 30.688 -3.336 1 96 58 ALA A N 1
ATOM 472 C CA . ALA A 1 58 ? -22.922 31 -3.707 1 96 58 ALA A CA 1
ATOM 473 C C . ALA A 1 58 ? -23.828 29.797 -3.527 1 96 58 ALA A C 1
ATOM 475 O O . ALA A 1 58 ? -23.391 28.656 -3.691 1 96 58 ALA A O 1
ATOM 476 N N . ARG A 1 59 ? -25.078 30.031 -3.135 1 96.06 59 ARG A N 1
ATOM 477 C CA . ARG A 1 59 ? -26.109 29 -3.025 1 96.06 59 ARG A CA 1
ATOM 478 C C . ARG A 1 59 ? -27.406 29.469 -3.646 1 96.06 59 ARG A C 1
ATOM 480 O O . ARG A 1 59 ? -27.688 30.672 -3.689 1 96.06 59 ARG A O 1
ATOM 487 N N . ARG A 1 60 ? -28.156 28.484 -4.129 1 95.12 60 ARG A N 1
ATOM 488 C CA . ARG A 1 60 ? -29.5 28.797 -4.598 1 95.12 60 ARG A CA 1
ATOM 489 C C . ARG A 1 60 ? -30.484 28.828 -3.436 1 95.12 60 ARG A C 1
ATOM 491 O O . ARG A 1 60 ? -30.391 28.016 -2.508 1 95.12 60 ARG A O 1
ATOM 498 N N . SER A 1 61 ? -31.266 29.734 -3.414 1 92.69 61 SER A N 1
ATOM 499 C CA . SER A 1 61 ? -32.188 29.875 -2.303 1 92.69 61 SER A CA 1
ATOM 500 C C . SER A 1 61 ? -33.656 29.797 -2.781 1 92.69 61 SER A C 1
ATOM 502 O O . SER A 1 61 ? -34.031 28.859 -3.482 1 92.69 61 SER A O 1
ATOM 504 N N . ARG A 1 62 ? -34.469 30.922 -2.766 1 89.81 62 ARG A N 1
ATOM 505 C CA . ARG A 1 62 ? -35.906 30.938 -3.004 1 89.81 62 ARG A CA 1
ATOM 506 C C . ARG A 1 62 ? -36.219 31.188 -4.473 1 89.81 62 ARG A C 1
ATOM 508 O O . ARG A 1 62 ? -35.469 31.875 -5.164 1 89.81 62 ARG A O 1
ATOM 515 N N . SER A 1 63 ? -37.188 30.5 -4.973 1 91.19 63 SER A N 1
ATOM 516 C CA . SER A 1 63 ? -37.719 30.766 -6.309 1 91.19 63 SER A CA 1
ATOM 517 C C . SER A 1 63 ? -39.219 31 -6.277 1 91.19 63 SER A C 1
ATOM 519 O O . SER A 1 63 ? -39.906 30.5 -5.387 1 91.19 63 SER A O 1
ATOM 521 N N . GLU A 1 64 ? -39.656 31.906 -7.062 1 91.88 64 GLU A N 1
ATOM 522 C CA . GLU A 1 64 ? -41.062 32.188 -7.219 1 91.88 64 GLU A CA 1
ATOM 523 C C . GLU A 1 64 ? -41.562 31.734 -8.594 1 91.88 64 GLU A C 1
ATOM 525 O O . GLU A 1 64 ? -40.875 31.906 -9.594 1 91.88 64 GLU A O 1
ATOM 530 N N . LYS A 1 65 ? -42.719 31.078 -8.633 1 89.75 65 LYS A N 1
ATOM 531 C CA . LYS A 1 65 ? -43.312 30.594 -9.875 1 89.75 65 LYS A CA 1
ATOM 532 C C . LYS A 1 65 ? -44.656 31.25 -10.148 1 89.75 65 LYS A C 1
ATOM 534 O O . LYS A 1 65 ? -45.406 31.594 -9.211 1 89.75 65 LYS A O 1
ATOM 539 N N . ARG A 1 66 ? -44.875 31.609 -11.367 1 89.56 66 ARG A N 1
ATOM 540 C CA . ARG A 1 66 ? -46.188 31.953 -11.898 1 89.56 66 ARG A CA 1
ATOM 541 C C . ARG A 1 66 ? -46.75 30.828 -12.758 1 89.56 66 ARG A C 1
ATOM 543 O O . ARG A 1 66 ? -46.344 30.656 -13.914 1 89.56 66 ARG A O 1
ATOM 550 N N . GLY A 1 67 ? -47.688 30.078 -12.133 1 85.88 67 GLY A N 1
ATOM 551 C CA . GLY A 1 67 ? -48.062 28.828 -12.758 1 85.88 67 GLY A CA 1
ATOM 552 C C . GLY A 1 67 ? -46.969 27.781 -12.758 1 85.88 67 GLY A C 1
ATOM 553 O O . GLY A 1 67 ? -46.469 27.375 -11.695 1 85.88 67 GLY A O 1
ATOM 554 N N . GLU A 1 68 ? -46.5 27.375 -13.969 1 86.06 68 GLU A N 1
ATOM 555 C CA . GLU A 1 68 ? -45.438 26.359 -14.086 1 86.06 68 GLU A CA 1
ATOM 556 C C . GLU A 1 68 ? -44.094 26.969 -14.461 1 86.06 68 GLU A C 1
ATOM 558 O O . GLU A 1 68 ? -43.094 26.266 -14.539 1 86.06 68 GLU A O 1
ATOM 563 N N . VAL A 1 69 ? -44.156 28.328 -14.617 1 86.69 69 VAL A N 1
ATOM 564 C CA . VAL A 1 69 ? -42.938 28.984 -15.109 1 86.69 69 VAL A CA 1
ATOM 565 C C . VAL A 1 69 ? -42.281 29.75 -13.984 1 86.69 69 VAL A C 1
ATOM 567 O O . VAL A 1 69 ? -42.906 30.547 -13.289 1 86.69 69 VAL A O 1
ATOM 570 N N . ARG A 1 70 ? -41.031 29.531 -13.758 1 90.25 70 ARG A N 1
ATOM 571 C CA . ARG A 1 70 ? -40.25 30.281 -12.773 1 90.25 70 ARG A CA 1
ATOM 572 C C . ARG A 1 70 ? -40.062 31.719 -13.219 1 90.25 70 ARG A C 1
ATOM 574 O O . ARG A 1 70 ? -39.594 31.984 -14.336 1 90.25 70 ARG A O 1
ATOM 581 N N . ILE A 1 71 ? -40.438 32.75 -12.336 1 92.38 71 ILE A N 1
ATOM 582 C CA . ILE A 1 71 ? -40.375 34.156 -12.75 1 92.38 71 ILE A CA 1
ATOM 583 C C . ILE A 1 71 ? -39.312 34.875 -11.914 1 92.38 71 ILE A C 1
ATOM 585 O O . ILE A 1 71 ? -38.906 35.969 -12.273 1 92.38 71 ILE A O 1
ATOM 589 N N . GLN A 1 72 ? -38.938 34.281 -10.781 1 95.06 72 GLN A N 1
ATOM 590 C CA . GLN A 1 72 ? -37.938 34.906 -9.914 1 95.06 72 GLN A CA 1
ATOM 591 C C . GLN A 1 72 ? -37.031 33.844 -9.273 1 95.06 72 GLN A C 1
ATOM 593 O O . GLN A 1 72 ? -37.5 32.75 -8.977 1 95.06 72 GLN A O 1
ATOM 598 N N . HIS A 1 73 ? -35.781 34.125 -9.188 1 96.31 73 HIS A N 1
ATOM 599 C CA . HIS A 1 73 ? -34.812 33.25 -8.508 1 96.31 73 HIS A CA 1
ATOM 600 C C . HIS A 1 73 ? -33.844 34.062 -7.676 1 96.31 73 HIS A C 1
ATOM 602 O O . HIS A 1 73 ? -33.375 35.156 -8.094 1 96.31 73 HIS A O 1
ATOM 608 N N . GLU A 1 74 ? -33.531 33.594 -6.512 1 97.12 74 GLU A N 1
ATOM 609 C CA . GLU A 1 74 ? -32.594 34.281 -5.617 1 97.12 74 GLU A CA 1
ATOM 610 C C . GLU A 1 74 ? -31.359 33.438 -5.328 1 97.12 74 GLU A C 1
ATOM 612 O O . GLU A 1 74 ? -31.469 32.25 -5.035 1 97.12 74 GLU A O 1
ATOM 617 N N . PHE A 1 75 ? -30.203 34.094 -5.539 1 97.94 75 PHE A N 1
ATOM 618 C CA . PHE A 1 75 ? -28.922 33.5 -5.137 1 97.94 75 PHE A CA 1
ATOM 619 C C . PHE A 1 75 ? -28.375 34.188 -3.904 1 97.94 75 PHE A C 1
ATOM 621 O O . PHE A 1 75 ? -28.484 35.406 -3.773 1 97.94 75 PHE A O 1
ATOM 628 N N . VAL A 1 76 ? -27.797 33.406 -2.947 1 97.81 76 VAL A N 1
ATOM 629 C CA . VAL A 1 76 ? -27.344 34 -1.691 1 97.81 76 VAL A CA 1
ATOM 630 C C . VAL A 1 76 ? -25.938 33.531 -1.37 1 97.81 76 VAL A C 1
ATOM 632 O O . VAL A 1 76 ? -25.438 32.562 -1.967 1 97.81 76 VAL A O 1
ATOM 635 N N . CYS A 1 77 ? -25.312 34.281 -0.485 1 96.94 77 CYS A N 1
ATOM 636 C CA . CYS A 1 77 ? -24.016 33.906 0.076 1 96.94 77 CYS A CA 1
ATOM 637 C C . CYS A 1 77 ? -24.125 32.531 0.772 1 96.94 77 CYS A C 1
ATOM 639 O O . CYS A 1 77 ? -25.172 32.188 1.31 1 96.94 77 CYS A O 1
ATOM 641 N N . HIS A 1 78 ? -23.016 31.812 0.788 1 95 78 HIS A N 1
ATOM 642 C CA . HIS A 1 78 ? -23 30.484 1.41 1 95 78 HIS A CA 1
ATOM 643 C C . HIS A 1 78 ? -23.219 30.594 2.918 1 95 78 HIS A C 1
ATOM 645 O O . HIS A 1 78 ? -23.547 29.594 3.57 1 95 78 HIS A O 1
ATOM 651 N N . ARG A 1 79 ? -23.047 31.734 3.51 1 95.69 79 ARG A N 1
ATOM 652 C CA . ARG A 1 79 ? -23.172 31.891 4.953 1 95.69 79 ARG A CA 1
ATOM 653 C C . ARG A 1 79 ? -24.516 32.531 5.316 1 95.69 79 ARG A C 1
ATOM 655 O O . ARG A 1 79 ? -24.703 33.031 6.43 1 95.69 79 ARG A O 1
ATOM 662 N N . GLN A 1 80 ? -25.438 32.531 4.363 1 95.31 80 GLN A N 1
ATOM 663 C CA . GLN A 1 80 ? -26.781 33.031 4.633 1 95.31 80 GLN A CA 1
ATOM 664 C C . GLN A 1 80 ? -27.547 32.094 5.547 1 95.31 80 GLN A C 1
ATOM 666 O O . GLN A 1 80 ? -27.375 30.859 5.469 1 95.31 80 GLN A O 1
ATOM 671 N N . GLY A 1 81 ? -28.375 32.656 6.395 1 92.62 81 GLY A N 1
ATOM 672 C CA . GLY A 1 81 ? -29.203 31.828 7.27 1 92.62 81 GLY A CA 1
ATOM 673 C C . GLY A 1 81 ? -28.531 31.5 8.586 1 92.62 81 GLY A C 1
ATOM 674 O O . GLY A 1 81 ? -27.469 32.031 8.906 1 92.62 81 GLY A O 1
ATOM 675 N N . PHE A 1 82 ? -29.25 30.75 9.422 1 91.69 82 PHE A N 1
ATOM 676 C CA . PHE A 1 82 ? -28.734 30.344 10.727 1 91.69 82 PHE A CA 1
ATOM 677 C C . PHE A 1 82 ? -28.984 28.859 10.969 1 91.69 82 PHE A C 1
ATOM 679 O O . PHE A 1 82 ? -29.938 28.297 10.422 1 91.69 82 PHE A O 1
ATOM 686 N N . ARG A 1 83 ? -28.047 28.203 11.742 1 87.56 83 ARG A N 1
ATOM 687 C CA . ARG A 1 83 ? -28.234 26.812 12.156 1 87.56 83 ARG A CA 1
ATOM 688 C C . ARG A 1 83 ? -29.469 26.656 13.047 1 87.56 83 ARG A C 1
ATOM 690 O O . ARG A 1 83 ? -29.703 27.484 13.922 1 87.56 83 ARG A O 1
ATOM 697 N N . SER A 1 84 ? -30.172 25.641 12.656 1 85.25 84 SER A N 1
ATOM 698 C CA . SER A 1 84 ? -31.359 25.375 13.461 1 85.25 84 SER A CA 1
ATOM 699 C C . SER A 1 84 ? -30.984 25.016 14.898 1 85.25 84 SER A C 1
ATOM 701 O O . SER A 1 84 ? -30.016 24.297 15.125 1 85.25 84 SER A O 1
ATOM 703 N N . PRO A 1 85 ? -31.703 25.641 15.828 1 78.31 85 PRO A N 1
ATOM 704 C CA . PRO A 1 85 ? -31.438 25.375 17.234 1 78.31 85 PRO A CA 1
ATOM 705 C C . PRO A 1 85 ? -31.453 23.891 17.578 1 78.31 85 PRO A C 1
ATOM 707 O O . PRO A 1 85 ? -30.812 23.469 18.547 1 78.31 85 PRO A O 1
ATOM 710 N N . LYS A 1 86 ? -32.188 23.078 16.828 1 74.25 86 LYS A N 1
ATOM 711 C CA . LYS A 1 86 ? -32.312 21.641 17.094 1 74.25 86 LYS A CA 1
ATOM 712 C C . LYS A 1 86 ? -30.969 20.938 16.984 1 74.25 86 LYS A C 1
ATOM 714 O O . LYS A 1 86 ? -30.75 19.891 17.594 1 74.25 86 LYS A O 1
ATOM 719 N N . PHE A 1 87 ? -30.062 21.594 16.281 1 74.06 87 PHE A N 1
ATOM 720 C CA . PHE A 1 87 ? -28.812 20.922 16.016 1 74.06 87 PHE A CA 1
ATOM 721 C C . PHE A 1 87 ? -27.766 21.281 17.062 1 74.06 87 PHE A C 1
ATOM 723 O O . PHE A 1 87 ? -26.656 20.734 17.047 1 74.06 87 PHE A O 1
ATOM 730 N N . TYR A 1 88 ? -28.031 22.188 17.984 1 71.31 88 TYR A N 1
ATOM 731 C CA . TYR A 1 88 ? -27.094 22.562 19.047 1 71.31 88 TYR A CA 1
ATOM 732 C C . TYR A 1 88 ? -27.188 21.609 20.219 1 71.31 88 TYR A C 1
ATOM 734 O O . TYR A 1 88 ? -26.172 21.281 20.859 1 71.31 88 TYR A O 1
ATOM 742 N N . SER A 1 89 ? -28.438 21.188 20.562 1 64.62 89 SER A N 1
ATOM 743 C CA . SER A 1 89 ? -28.672 20.453 21.812 1 64.62 89 SER A CA 1
ATOM 744 C C . SER A 1 89 ? -28.797 18.969 21.547 1 64.62 89 SER A C 1
ATOM 746 O O . SER A 1 89 ? -29.859 18.5 21.125 1 64.62 89 SER A O 1
ATOM 748 N N . MET A 1 90 ? -27.828 18.406 20.891 1 64.56 90 MET A N 1
ATOM 749 C CA . MET A 1 90 ? -28 16.953 20.797 1 64.56 90 MET A CA 1
ATOM 750 C C . MET A 1 90 ? -27.359 16.266 22 1 64.56 90 MET A C 1
ATOM 752 O O . MET A 1 90 ? -26.141 16.234 22.141 1 64.56 90 MET A O 1
ATOM 756 N N . PRO A 1 91 ? -28.141 16.109 23.062 1 60.38 91 PRO A N 1
ATOM 757 C CA . PRO A 1 91 ? -27.625 15.555 24.312 1 60.38 91 PRO A CA 1
ATOM 758 C C . PRO A 1 91 ? -26.641 14.406 24.078 1 60.38 91 PRO A C 1
ATOM 760 O O . PRO A 1 91 ? -25.641 14.297 24.797 1 60.38 91 PRO A O 1
ATOM 763 N N . ASN A 1 92 ? -27.047 13.469 23.219 1 60.75 92 ASN A N 1
ATOM 764 C CA . ASN A 1 92 ? -26.266 12.242 23.141 1 60.75 92 ASN A CA 1
ATOM 765 C C . ASN A 1 92 ? -25.234 12.312 22.016 1 60.75 92 ASN A C 1
ATOM 767 O O . ASN A 1 92 ? -24.938 11.297 21.375 1 60.75 92 ASN A O 1
ATOM 771 N N . ARG A 1 93 ? -24.672 13.453 22.031 1 67.56 93 ARG A N 1
ATOM 772 C CA . ARG A 1 93 ? -23.766 13.555 20.891 1 67.56 93 ARG A CA 1
ATOM 773 C C . ARG A 1 93 ? -22.422 12.914 21.188 1 67.56 93 ARG A C 1
ATOM 775 O O . ARG A 1 93 ? -21.812 13.211 22.219 1 67.56 93 ARG A O 1
ATOM 782 N N . GLN A 1 94 ? -22.125 11.836 20.547 1 69.69 94 GLN A N 1
ATOM 783 C CA . GLN A 1 94 ? -20.828 11.18 20.672 1 69.69 94 GLN A CA 1
ATOM 784 C C . GLN A 1 94 ? -19.734 11.969 19.953 1 69.69 94 GLN A C 1
ATOM 786 O O . GLN A 1 94 ? -18.578 11.969 20.375 1 69.69 94 GLN A O 1
ATOM 791 N N . LYS A 1 95 ? -20.188 12.828 18.953 1 73.62 95 LYS A N 1
ATOM 792 C CA . LYS A 1 95 ? -19.219 13.594 18.156 1 73.62 95 LYS A CA 1
ATOM 793 C C . LYS A 1 95 ? -19.328 15.086 18.453 1 73.62 95 LYS A C 1
ATOM 795 O O . LYS A 1 95 ? -20.406 15.594 18.75 1 73.62 95 LYS A O 1
ATOM 800 N N . ARG A 1 96 ? -18.188 15.844 18.453 1 79.81 96 ARG A N 1
ATOM 801 C CA . ARG A 1 96 ? -18.156 17.297 18.594 1 79.81 96 ARG A CA 1
ATOM 802 C C . ARG A 1 96 ? -19.078 17.969 17.562 1 79.81 96 ARG A C 1
ATOM 804 O O . ARG A 1 96 ? -19.172 17.5 16.422 1 79.81 96 ARG A O 1
ATOM 811 N N . PRO A 1 97 ? -19.75 18.984 18.047 1 82.25 97 PRO A N 1
ATOM 812 C CA . PRO A 1 97 ? -20.578 19.688 17.078 1 82.25 97 PRO A CA 1
ATOM 813 C C . PRO A 1 97 ? -19.766 20.281 15.93 1 82.25 97 PRO A C 1
ATOM 815 O O . PRO A 1 97 ? -18.656 20.766 16.156 1 82.25 97 PRO A O 1
ATOM 818 N N . ARG A 1 98 ? -20.359 20.359 14.789 1 85.5 98 ARG A N 1
ATOM 819 C CA . ARG A 1 98 ? -19.719 20.969 13.625 1 85.5 98 ARG A CA 1
ATOM 820 C C . ARG A 1 98 ? -19.656 22.484 13.781 1 85.5 98 ARG A C 1
ATOM 822 O O . ARG A 1 98 ? -20.516 23.094 14.43 1 85.5 98 ARG A O 1
ATOM 829 N N . ALA A 1 99 ? -18.672 23.047 13.148 1 88.75 99 ALA A N 1
ATOM 830 C CA . ALA A 1 99 ? -18.5 24.5 13.18 1 88.75 99 ALA A CA 1
ATOM 831 C C . ALA A 1 99 ? -19.703 2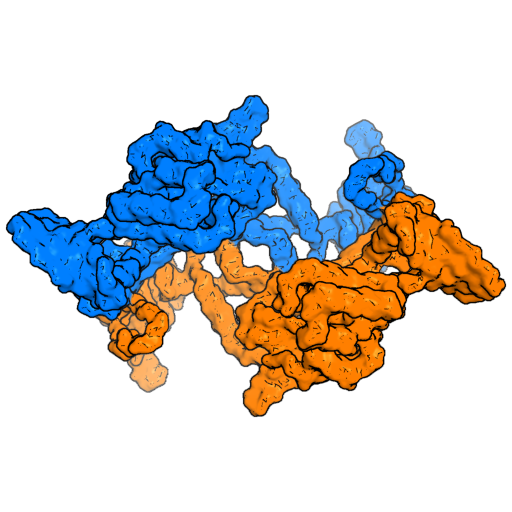5.203 12.547 1 88.75 99 ALA A C 1
ATOM 833 O O . ALA A 1 99 ? -20.344 24.656 11.648 1 88.75 99 ALA A O 1
ATOM 834 N N . GLU A 1 100 ? -20 26.359 13.078 1 90.75 100 GLU A N 1
ATOM 835 C CA . GLU A 1 100 ? -21.062 27.188 12.523 1 90.75 100 GLU A CA 1
ATOM 836 C C . GLU A 1 100 ? -20.562 27.984 11.32 1 90.75 100 GLU A C 1
ATOM 838 O O . GLU A 1 100 ? -19.641 28.797 11.445 1 90.75 100 GLU A O 1
ATOM 843 N N . THR A 1 101 ? -21.203 27.688 10.203 1 91.75 101 THR A N 1
ATOM 844 C CA . THR A 1 101 ? -20.766 28.359 8.992 1 91.75 101 THR A CA 1
ATOM 845 C C . THR A 1 101 ? -21.734 29.469 8.602 1 91.75 101 THR A C 1
ATOM 847 O O . THR A 1 101 ? -21.375 30.406 7.883 1 91.75 101 THR A O 1
ATOM 850 N N . ARG A 1 102 ? -22.969 29.359 9.07 1 92.88 102 ARG A N 1
ATOM 851 C CA . ARG A 1 102 ? -23.984 30.344 8.711 1 92.88 102 ARG A CA 1
ATOM 852 C C . ARG A 1 102 ? -24.047 31.469 9.75 1 92.88 102 ARG A C 1
ATOM 854 O O . ARG A 1 102 ? -24.016 31.203 10.953 1 92.88 102 ARG A O 1
ATOM 861 N N . CYS A 1 103 ? -24.094 32.75 9.281 1 93 103 CYS A N 1
ATOM 862 C CA . CYS A 1 103 ? -24.109 33.875 10.203 1 93 103 CYS A CA 1
ATOM 863 C C . CYS A 1 103 ? -25.141 34.906 9.766 1 93 103 CYS A C 1
ATOM 865 O O . CYS A 1 103 ? -25 36.094 10.062 1 93 103 CYS A O 1
ATOM 867 N N . GLY A 1 104 ? -26.062 34.5 8.914 1 94.44 104 GLY A N 1
ATOM 868 C CA . GLY A 1 104 ? -27.125 35.406 8.492 1 94.44 104 GLY A CA 1
ATOM 869 C C . GLY A 1 104 ? -26.672 36.469 7.512 1 94.44 104 GLY A C 1
ATOM 870 O O . GLY A 1 104 ? -27.141 37.594 7.547 1 94.44 104 GLY A O 1
ATOM 871 N N . CYS A 1 105 ? -25.766 36.125 6.684 1 95.88 105 CYS A N 1
ATOM 872 C CA . CYS A 1 105 ? -25.219 37.094 5.719 1 95.88 105 CYS A CA 1
ATOM 873 C C . CYS A 1 105 ? -26.297 37.562 4.762 1 95.88 105 CYS A C 1
ATOM 875 O O . CYS A 1 105 ? -27.141 36.781 4.309 1 95.88 105 CYS A O 1
ATOM 877 N N . HIS A 1 106 ? -26.297 38.875 4.359 1 94.81 106 HIS A N 1
ATOM 878 C CA . HIS A 1 106 ? -27.375 39.469 3.578 1 94.81 106 HIS A CA 1
ATOM 879 C C . HIS A 1 106 ? -26.969 39.594 2.111 1 94.81 106 HIS A C 1
ATOM 881 O O . HIS A 1 106 ? -27.781 40.031 1.283 1 94.81 106 HIS A O 1
ATOM 887 N N . ALA A 1 107 ? -25.797 39.25 1.744 1 96.94 107 ALA A N 1
ATOM 888 C CA . ALA A 1 107 ? -25.375 39.344 0.35 1 96.94 107 ALA A CA 1
ATOM 889 C C . ALA A 1 107 ? -26.203 38.438 -0.538 1 96.94 107 ALA A C 1
ATOM 891 O O . ALA A 1 107 ? -26.422 37.25 -0.206 1 96.94 107 ALA A O 1
ATOM 892 N N . ARG A 1 108 ? -26.703 38.938 -1.676 1 97.12 108 ARG A N 1
ATOM 893 C CA . ARG A 1 108 ? -27.578 38.125 -2.521 1 97.12 108 ARG A CA 1
ATOM 894 C C . ARG A 1 108 ? -27.766 38.781 -3.891 1 97.12 108 ARG A C 1
ATOM 896 O O . ARG A 1 108 ? -27.438 39.938 -4.078 1 97.12 108 ARG A O 1
ATOM 903 N N . MET A 1 109 ? -28.203 38 -4.836 1 97.44 109 MET A N 1
ATOM 904 C CA . MET A 1 109 ? -28.562 38.406 -6.191 1 97.44 109 MET A CA 1
ATOM 905 C C . MET A 1 109 ? -29.938 37.906 -6.559 1 97.44 109 MET A C 1
ATOM 907 O O . MET A 1 109 ? -30.203 36.688 -6.453 1 97.44 109 MET A O 1
ATOM 911 N N . LEU A 1 110 ? -30.781 38.844 -6.852 1 97.5 110 LEU A N 1
ATOM 912 C CA . LEU A 1 110 ? -32.156 38.5 -7.227 1 97.5 110 LEU A CA 1
ATOM 913 C C . LEU A 1 110 ? -32.344 38.594 -8.734 1 97.5 110 LEU A C 1
ATOM 915 O O . LEU A 1 110 ? -32.031 39.625 -9.336 1 97.5 110 LEU A O 1
ATOM 919 N N . LEU A 1 111 ? -32.812 37.5 -9.32 1 96.75 111 LEU A N 1
ATOM 920 C CA . LEU A 1 111 ? -33.094 37.438 -10.75 1 96.75 111 LEU A CA 1
ATOM 921 C C . LEU A 1 111 ? -34.625 37.531 -11.016 1 96.75 111 LEU A C 1
ATOM 923 O O . LEU A 1 111 ? -35.406 36.938 -10.266 1 96.75 111 LEU A O 1
ATOM 927 N N . ARG A 1 112 ? -34.938 38.219 -12.094 1 95.81 112 ARG A N 1
ATOM 928 C CA . ARG A 1 112 ? -36.312 38.281 -12.555 1 95.81 112 ARG A CA 1
ATOM 929 C C . ARG A 1 112 ? -36.375 38.062 -14.062 1 95.81 112 ARG A C 1
ATOM 931 O O . ARG A 1 112 ? -35.562 38.594 -14.812 1 95.81 112 ARG A O 1
ATOM 938 N N . MET A 1 113 ? -37.375 37.281 -14.406 1 94.69 113 MET A N 1
ATOM 939 C CA . MET A 1 113 ? -37.562 37.031 -15.836 1 94.69 113 MET A CA 1
ATOM 940 C C . MET A 1 113 ? -38.312 38.219 -16.484 1 94.69 113 MET A C 1
ATOM 942 O O . MET A 1 113 ? -39.281 38.719 -15.938 1 94.69 113 MET A O 1
ATOM 946 N N . ASP A 1 114 ? -37.781 38.625 -17.578 1 91.38 114 ASP A N 1
ATOM 947 C CA . ASP A 1 114 ? -38.5 39.625 -18.391 1 91.38 114 ASP A CA 1
ATOM 948 C C . ASP A 1 114 ? -39.531 38.969 -19.297 1 91.38 114 ASP A C 1
ATOM 950 O O . ASP A 1 114 ? -39.188 38.219 -20.203 1 91.38 114 ASP A O 1
ATOM 954 N N . ASP A 1 115 ? -40.719 39.438 -19.172 1 87.25 115 ASP A N 1
ATOM 955 C CA . ASP A 1 115 ? -41.812 38.781 -19.891 1 87.25 115 ASP A CA 1
ATOM 956 C C . ASP A 1 115 ? -41.688 39 -21.391 1 87.25 115 ASP A C 1
ATOM 958 O O . ASP A 1 115 ? -42.125 38.125 -22.172 1 87.25 115 ASP A O 1
ATOM 962 N N . GLU A 1 116 ? -41.156 40.031 -21.797 1 88.75 116 GLU A N 1
ATOM 963 C CA . GLU A 1 116 ? -41.062 40.344 -23.219 1 88.75 116 GLU A CA 1
ATOM 964 C C . GLU A 1 116 ? -39.906 39.594 -23.891 1 88.75 116 GLU A C 1
ATOM 966 O O . GLU A 1 116 ? -40.125 38.969 -24.922 1 88.75 116 GLU A O 1
ATOM 971 N N . SER A 1 117 ? -38.75 39.562 -23.344 1 88.94 117 SER A N 1
ATOM 972 C CA . SER A 1 117 ? -37.562 39 -23.953 1 88.94 117 SER A CA 1
ATOM 973 C C . SER A 1 117 ? -37.375 37.531 -23.531 1 88.94 117 SER A C 1
ATOM 975 O O . SER A 1 117 ? -36.719 36.75 -24.219 1 88.94 117 SER A O 1
ATOM 977 N N . GLY A 1 118 ? -37.969 37.188 -22.406 1 89.56 118 GLY A N 1
ATOM 978 C CA . GLY A 1 118 ? -37.781 35.844 -21.875 1 89.56 118 GLY A CA 1
ATOM 979 C C . GLY A 1 118 ? -36.438 35.688 -21.188 1 89.56 118 GLY A C 1
ATOM 980 O O . GLY A 1 118 ? -36.094 34.562 -20.766 1 89.56 118 GLY A O 1
ATOM 981 N N . ARG A 1 119 ? -35.656 36.75 -21.156 1 93.88 119 ARG A N 1
ATOM 982 C CA . ARG A 1 119 ? -34.344 36.688 -20.547 1 93.88 119 ARG A CA 1
ATOM 983 C C . ARG A 1 119 ? -34.406 37.031 -19.062 1 93.88 119 ARG A C 1
ATOM 985 O O . ARG A 1 119 ? -35.406 37.594 -18.594 1 93.88 119 ARG A O 1
ATOM 992 N N . TRP A 1 120 ? -33.375 36.625 -18.328 1 95.56 120 TRP A N 1
ATOM 993 C CA . TRP A 1 120 ? -33.312 36.844 -16.891 1 95.56 120 TRP A CA 1
ATOM 994 C C . TRP A 1 120 ? -32.438 38.031 -16.547 1 95.56 120 TRP A C 1
ATOM 996 O O . TRP A 1 120 ? -31.234 38.062 -16.891 1 95.56 120 TRP A O 1
ATOM 1006 N N . HIS A 1 121 ? -32.969 39.062 -15.93 1 95 121 HIS A N 1
ATOM 1007 C CA . HIS A 1 121 ? -32.188 40.25 -15.555 1 95 121 HIS A CA 1
ATOM 1008 C C . HIS A 1 121 ? -31.969 40.312 -14.047 1 95 121 HIS A C 1
ATOM 1010 O O . HIS A 1 121 ? -32.75 39.719 -13.281 1 95 121 HIS A O 1
ATOM 1016 N N . VAL A 1 122 ? -30.922 41 -13.617 1 96.5 122 VAL A N 1
ATOM 1017 C CA . VAL A 1 122 ? -30.641 41.188 -12.203 1 96.5 122 VAL A CA 1
ATOM 1018 C C . VAL A 1 122 ? -31.5 42.312 -11.633 1 96.5 122 VAL A C 1
ATOM 1020 O O . VAL A 1 122 ? -31.312 43.469 -11.977 1 96.5 122 VAL A O 1
ATOM 1023 N N . ALA A 1 123 ? -32.438 41.906 -10.781 1 95.25 123 ALA A N 1
ATOM 1024 C CA . ALA A 1 123 ? -33.375 42.875 -10.211 1 95.25 123 ALA A CA 1
ATOM 1025 C C . ALA A 1 123 ? -32.781 43.562 -8.969 1 95.25 123 ALA A C 1
ATOM 1027 O O . ALA A 1 123 ? -33.125 44.688 -8.641 1 95.25 123 ALA A O 1
ATOM 1028 N N . PHE A 1 124 ? -31.969 42.781 -8.273 1 96.31 124 PHE A N 1
ATOM 1029 C CA . PHE A 1 124 ? -31.328 43.281 -7.062 1 96.31 124 PHE A CA 1
ATOM 1030 C C . PHE A 1 124 ? -29.984 42.625 -6.848 1 96.31 124 PHE A C 1
ATOM 1032 O O . PHE A 1 124 ? -29.812 41.438 -7.152 1 96.31 124 PHE A O 1
ATOM 1039 N N . PHE A 1 125 ? -29.047 43.406 -6.414 1 97.31 125 PHE A N 1
ATOM 1040 C CA . PHE A 1 125 ? -27.703 42.875 -6.137 1 97.31 125 PHE A CA 1
ATOM 1041 C C . PHE A 1 125 ? -27.094 43.594 -4.934 1 97.31 125 PHE A C 1
ATOM 1043 O O . PHE A 1 125 ? -27.109 44.812 -4.844 1 97.31 125 PHE A O 1
ATOM 1050 N N . SER A 1 126 ? -26.672 42.812 -3.963 1 96.19 126 SER A N 1
ATOM 1051 C CA . SER A 1 126 ? -25.938 43.312 -2.82 1 96.19 126 SER A CA 1
ATOM 1052 C C . SER A 1 126 ? -24.719 42.469 -2.512 1 96.19 126 SER A C 1
ATOM 1054 O O . SER A 1 126 ? -24.812 41.25 -2.393 1 96.19 126 SER A O 1
ATOM 1056 N N . ASP A 1 127 ? -23.609 43.125 -2.371 1 94.12 127 ASP A N 1
ATOM 1057 C CA . ASP A 1 127 ? -22.375 42.438 -2.025 1 94.12 127 ASP A CA 1
ATOM 1058 C C . ASP A 1 127 ? -21.922 42.781 -0.61 1 94.12 127 ASP A C 1
ATOM 1060 O O . ASP A 1 127 ? -20.734 42.781 -0.316 1 94.12 127 ASP A O 1
ATOM 1064 N N . ALA A 1 128 ? -22.906 43.219 0.171 1 94.69 128 ALA A N 1
ATOM 1065 C CA . ALA A 1 128 ? -22.594 43.562 1.563 1 94.69 128 ALA A CA 1
ATOM 1066 C C . ALA A 1 128 ? -22.625 42.281 2.432 1 94.69 128 ALA A C 1
ATOM 1068 O O . ALA A 1 128 ? -23.656 41.625 2.533 1 94.69 128 ALA A O 1
ATOM 1069 N N . HIS A 1 129 ? -21.5 41.969 2.955 1 95.75 129 HIS A N 1
ATOM 1070 C CA . HIS A 1 129 ? -21.359 40.781 3.816 1 95.75 129 HIS A CA 1
ATOM 1071 C C . HIS A 1 129 ? -21.25 41.188 5.281 1 95.75 129 HIS A C 1
ATOM 1073 O O . HIS A 1 129 ? -20.656 42.25 5.594 1 95.75 129 HIS A O 1
ATOM 1079 N N . ASN A 1 130 ? -21.781 40.438 6.156 1 94.69 130 ASN A N 1
ATOM 1080 C CA . ASN A 1 130 ? -21.594 40.688 7.582 1 94.69 130 ASN A CA 1
ATOM 1081 C C . ASN A 1 130 ? -20.5 39.812 8.164 1 94.69 130 ASN A C 1
ATOM 1083 O O . ASN A 1 130 ? -20.453 39.562 9.375 1 94.69 130 ASN A O 1
ATOM 1087 N N . HIS A 1 131 ? -19.734 39.219 7.402 1 92.5 131 HIS A N 1
ATOM 1088 C CA . HIS A 1 131 ? -18.578 38.406 7.754 1 92.5 131 HIS A CA 1
ATOM 1089 C C . HIS A 1 131 ? -17.375 38.75 6.879 1 92.5 131 HIS A C 1
ATOM 1091 O O . HIS A 1 131 ? -17.516 39.375 5.84 1 92.5 131 HIS A O 1
ATOM 1097 N N . HIS A 1 132 ? -16.172 38.344 7.293 1 91.44 132 HIS A N 1
ATOM 1098 C CA . HIS A 1 132 ? -14.984 38.562 6.48 1 91.44 132 HIS A CA 1
ATOM 1099 C C . HIS A 1 132 ? -14.969 37.625 5.273 1 91.44 132 HIS A C 1
ATOM 1101 O O . HIS A 1 132 ? -15.219 36.406 5.41 1 91.44 132 HIS A O 1
ATOM 1107 N N . VAL A 1 133 ? -14.766 38.188 4.141 1 94.25 133 VAL A N 1
ATOM 1108 C CA . VAL A 1 133 ? -14.656 37.344 2.945 1 94.25 133 VAL A CA 1
ATOM 1109 C C . VAL A 1 133 ? -13.289 36.656 2.91 1 94.25 133 VAL A C 1
ATOM 1111 O O . VAL A 1 133 ? -12.352 37.094 3.572 1 94.25 133 VAL A O 1
ATOM 1114 N N . LEU A 1 134 ? -13.266 35.656 2.189 1 94.56 134 LEU A N 1
ATOM 1115 C CA . LEU A 1 134 ? -12.055 34.844 2.17 1 94.56 134 LEU A CA 1
ATOM 1116 C C . LEU A 1 134 ? -11.07 35.344 1.127 1 94.56 134 LEU A C 1
ATOM 1118 O O . LEU A 1 134 ? -11.469 35.969 0.143 1 94.56 134 LEU A O 1
ATOM 1122 N N . GLU A 1 135 ? -9.82 35 1.372 1 91.75 135 GLU A N 1
ATOM 1123 C CA . GLU A 1 135 ? -8.82 35.188 0.324 1 91.75 135 GLU A CA 1
ATOM 1124 C C . GLU A 1 135 ? -9.047 34.188 -0.822 1 91.75 135 GLU A C 1
ATOM 1126 O O . GLU A 1 135 ? -9.664 33.156 -0.632 1 91.75 135 GLU A O 1
ATOM 1131 N N . LEU A 1 136 ? -8.539 34.562 -1.934 1 86.88 136 LEU A N 1
ATOM 1132 C CA . LEU A 1 136 ? -8.766 33.75 -3.135 1 86.88 136 LEU A CA 1
ATOM 1133 C C . LEU A 1 136 ? -8.297 32.312 -2.934 1 86.88 136 LEU A C 1
ATOM 1135 O O . LEU A 1 136 ? -8.945 31.375 -3.381 1 86.88 136 LEU A O 1
ATOM 1139 N N . ARG A 1 137 ? -7.207 32.125 -2.275 1 84.12 137 ARG A N 1
ATOM 1140 C CA . ARG A 1 137 ? -6.664 30.797 -2.061 1 84.12 137 ARG A CA 1
ATOM 1141 C C . ARG A 1 137 ? -7.625 29.938 -1.246 1 84.12 137 ARG A C 1
ATOM 1143 O O . ARG A 1 137 ? -7.652 28.719 -1.394 1 84.12 137 ARG A O 1
ATOM 1150 N N . PHE A 1 138 ? -8.422 30.578 -0.474 1 90.88 138 PHE A N 1
ATOM 1151 C CA . PHE A 1 138 ? -9.367 29.859 0.366 1 90.88 138 PHE A CA 1
ATOM 1152 C C . PHE A 1 138 ? -10.711 29.719 -0.328 1 90.88 138 PHE A C 1
ATOM 1154 O O . PHE A 1 138 ? -11.383 28.688 -0.207 1 90.88 138 PHE A O 1
ATOM 1161 N N . SER A 1 139 ? -11.086 30.781 -1.012 1 92.19 139 SER A N 1
ATOM 1162 C CA . SER A 1 139 ? -12.398 30.734 -1.652 1 92.19 139 SER A CA 1
ATOM 1163 C C . SER A 1 139 ? -12.5 29.562 -2.617 1 92.19 139 SER A C 1
ATOM 1165 O O . SER A 1 139 ? -13.562 28.938 -2.736 1 92.19 139 SER A O 1
ATOM 1167 N N . SER A 1 140 ? -11.383 29.219 -3.297 1 90.62 140 SER A N 1
ATOM 1168 C CA . SER A 1 140 ? -11.359 28.109 -4.254 1 90.62 140 SER A CA 1
ATOM 1169 C C . SER A 1 140 ? -11.578 26.766 -3.557 1 90.62 140 SER A C 1
ATOM 1171 O O . SER A 1 140 ? -11.922 25.781 -4.203 1 90.62 140 SER A O 1
ATOM 1173 N N . MET A 1 141 ? -11.438 26.703 -2.297 1 93.56 141 MET A N 1
ATOM 1174 C CA . MET A 1 141 ? -11.547 25.453 -1.535 1 93.56 141 MET A CA 1
ATOM 1175 C C . MET A 1 141 ? -12.977 25.25 -1.053 1 93.56 141 MET A C 1
ATOM 1177 O O . MET A 1 141 ? -13.32 24.156 -0.566 1 93.56 141 MET A O 1
ATOM 1181 N N . LEU A 1 142 ? -13.789 26.281 -1.179 1 95.06 142 LEU A N 1
ATOM 1182 C CA . LEU A 1 142 ? -15.188 26.141 -0.779 1 95.06 142 LEU A CA 1
ATOM 1183 C C . LEU A 1 142 ? -15.898 25.094 -1.627 1 95.06 142 LEU A C 1
ATOM 1185 O O . LEU A 1 142 ? -15.656 25 -2.834 1 95.06 142 LEU A O 1
ATOM 1189 N N . PRO A 1 143 ? -16.797 24.312 -1.071 1 91.25 143 PRO A N 1
ATOM 1190 C CA . PRO A 1 143 ? -17.469 23.234 -1.785 1 91.25 143 PRO A CA 1
ATOM 1191 C C . PRO A 1 143 ? -18.109 23.688 -3.092 1 91.25 143 PRO A C 1
ATOM 1193 O O . PRO A 1 143 ? -18.094 22.953 -4.082 1 91.25 143 PRO A O 1
ATOM 1196 N N . GLY A 1 144 ? -18.656 24.891 -3.125 1 91.62 144 GLY A N 1
ATOM 1197 C CA . GLY A 1 144 ? -19.312 25.391 -4.316 1 91.62 144 GLY A CA 1
ATOM 1198 C C . GLY A 1 144 ? -18.359 25.641 -5.469 1 91.62 144 GLY A C 1
ATOM 1199 O O . GLY A 1 144 ? -18.781 25.703 -6.625 1 91.62 144 GLY A O 1
ATOM 1200 N N . HIS A 1 145 ? -17.125 25.797 -5.168 1 93.44 145 HIS A N 1
ATOM 1201 C CA . HIS A 1 145 ? -16.141 26.125 -6.199 1 93.44 145 HIS A CA 1
ATOM 1202 C C . HIS A 1 145 ? -15.297 24.906 -6.566 1 93.44 145 HIS A C 1
ATOM 1204 O O . HIS A 1 145 ? -14.406 25 -7.418 1 93.44 145 HIS A O 1
ATOM 1210 N N . ARG A 1 146 ? -15.508 23.75 -5.93 1 93.19 146 ARG A N 1
ATOM 1211 C CA . ARG A 1 146 ? -14.773 22.516 -6.223 1 93.19 146 ARG A CA 1
ATOM 1212 C C . ARG A 1 146 ? -15.508 21.672 -7.262 1 93.19 146 ARG A C 1
ATOM 1214 O O . ARG A 1 146 ? -16.734 21.578 -7.23 1 93.19 146 ARG A O 1
ATOM 1221 N N . ARG A 1 147 ? -14.727 21.188 -8.219 1 91.5 147 ARG A N 1
ATOM 1222 C CA . ARG A 1 147 ? -15.344 20.375 -9.266 1 91.5 147 ARG A CA 1
ATOM 1223 C C . ARG A 1 147 ? -14.352 19.375 -9.836 1 91.5 147 ARG A C 1
ATOM 1225 O O . ARG A 1 147 ? -13.172 19.688 -10.023 1 91.5 147 ARG A O 1
ATOM 1232 N N . MET A 1 148 ? -14.891 18.203 -9.984 1 94.44 148 MET A N 1
ATOM 1233 C CA . MET A 1 148 ? -14.125 17.188 -10.711 1 94.44 148 MET A CA 1
ATOM 1234 C C . MET A 1 148 ? -14.562 17.125 -12.172 1 94.44 148 MET A C 1
ATOM 1236 O O . MET A 1 148 ? -15.742 16.938 -12.461 1 94.44 148 MET A O 1
ATOM 1240 N N . SER A 1 149 ? -13.656 17.312 -13.078 1 94.69 149 SER A N 1
ATOM 1241 C CA . SER A 1 149 ? -13.984 17.203 -14.5 1 94.69 149 SER A CA 1
ATOM 1242 C C . SER A 1 149 ? -14.367 15.781 -14.875 1 94.69 149 SER A C 1
ATOM 1244 O O . SER A 1 149 ? -14.047 14.836 -14.148 1 94.69 149 SER A O 1
ATOM 1246 N N . GLU A 1 150 ? -15.039 15.633 -15.945 1 95.5 150 GLU A N 1
ATOM 1247 C CA . GLU A 1 150 ? -15.398 14.305 -16.438 1 95.5 150 GLU A CA 1
ATOM 1248 C C . GLU A 1 150 ? -14.148 13.484 -16.75 1 95.5 150 GLU A C 1
ATOM 1250 O O . GLU A 1 150 ? -14.125 12.273 -16.5 1 95.5 150 GLU A O 1
ATOM 1255 N N . ALA A 1 151 ? -13.203 14.141 -17.25 1 94.88 151 ALA A N 1
ATOM 1256 C CA . ALA A 1 151 ? -11.945 13.469 -17.562 1 94.88 151 ALA A CA 1
ATOM 1257 C C . ALA A 1 151 ? -11.281 12.938 -16.281 1 94.88 151 ALA A C 1
ATOM 1259 O O . ALA A 1 151 ? -10.766 11.82 -16.266 1 94.88 151 ALA A O 1
ATOM 1260 N N . ASP A 1 152 ? -11.328 13.727 -15.227 1 96 152 ASP A N 1
ATOM 1261 C CA . ASP A 1 152 ? -10.75 13.312 -13.953 1 96 152 ASP A CA 1
ATOM 1262 C C . ASP A 1 152 ? -11.508 12.125 -13.367 1 96 152 ASP A C 1
ATOM 1264 O O . ASP A 1 152 ? -10.898 11.211 -12.805 1 96 152 ASP A O 1
ATOM 1268 N N . ILE A 1 153 ? -12.773 12.195 -13.508 1 97.06 153 ILE A N 1
ATOM 1269 C CA . ILE A 1 153 ? -13.609 11.125 -12.984 1 97.06 153 ILE A CA 1
ATOM 1270 C C . ILE A 1 153 ? -13.32 9.828 -13.742 1 97.06 153 ILE A C 1
ATOM 1272 O O . ILE A 1 153 ? -13.188 8.766 -13.133 1 97.06 153 ILE A O 1
ATOM 1276 N N . GLU A 1 154 ? -13.242 9.953 -15.047 1 95.69 154 GLU A N 1
ATOM 1277 C CA . GLU A 1 154 ? -12.938 8.781 -15.859 1 95.69 154 GLU A CA 1
ATOM 1278 C C . GLU A 1 154 ? -11.57 8.203 -15.508 1 95.69 154 GLU A C 1
ATOM 1280 O O . GLU A 1 154 ? -11.414 6.984 -15.398 1 95.69 154 GLU A O 1
ATOM 1285 N N . GLN A 1 155 ? -10.648 9.102 -15.383 1 94.75 155 GLN A N 1
ATOM 1286 C CA . GLN A 1 155 ? -9.305 8.68 -15.008 1 94.75 155 GLN A CA 1
ATOM 1287 C C . GLN A 1 155 ? -9.32 7.973 -13.648 1 94.75 155 GLN A C 1
ATOM 1289 O O . GLN A 1 155 ? -8.664 6.945 -13.477 1 94.75 155 GLN A O 1
ATOM 1294 N N . MET A 1 156 ? -9.984 8.531 -12.688 1 96.06 156 MET A N 1
ATOM 1295 C CA . MET A 1 156 ? -10.109 7.926 -11.367 1 96.06 156 MET A CA 1
ATOM 1296 C C . MET A 1 156 ? -10.734 6.539 -11.461 1 96.06 156 MET A C 1
ATOM 1298 O O . MET A 1 156 ? -10.234 5.586 -10.859 1 96.06 156 MET A O 1
ATOM 1302 N N . ASN A 1 157 ? -11.781 6.418 -12.234 1 94.62 157 ASN A N 1
ATOM 1303 C CA . ASN A 1 157 ? -12.477 5.145 -12.398 1 94.62 157 ASN A CA 1
ATOM 1304 C C . ASN A 1 157 ? -11.562 4.082 -13.008 1 94.62 157 ASN A C 1
ATOM 1306 O O . ASN A 1 157 ? -11.539 2.939 -12.539 1 94.62 157 ASN A O 1
ATOM 1310 N N . ASP A 1 158 ? -10.844 4.465 -13.992 1 93.88 158 ASP A N 1
ATOM 1311 C CA . ASP A 1 158 ? -9.922 3.531 -14.641 1 93.88 158 ASP A CA 1
ATOM 1312 C C . ASP A 1 158 ? -8.852 3.051 -13.664 1 93.88 158 ASP A C 1
ATOM 1314 O O . ASP A 1 158 ? -8.539 1.859 -13.617 1 93.88 158 ASP A O 1
ATOM 1318 N N . MET A 1 159 ? -8.328 3.99 -12.977 1 94.94 159 MET A N 1
ATOM 1319 C CA . MET A 1 159 ? -7.27 3.645 -12.023 1 94.94 159 MET A CA 1
ATOM 1320 C C . MET A 1 159 ? -7.812 2.77 -10.898 1 94.94 159 MET A C 1
ATOM 1322 O O . MET A 1 159 ? -7.145 1.829 -10.469 1 94.94 159 MET A O 1
ATOM 1326 N N . ARG A 1 160 ? -8.992 3.039 -10.469 1 92.31 160 ARG A N 1
ATOM 1327 C CA . ARG A 1 160 ? -9.625 2.229 -9.43 1 92.31 160 ARG A CA 1
ATOM 1328 C C . ARG A 1 160 ? -9.859 0.803 -9.922 1 92.31 160 ARG A C 1
ATOM 1330 O O . ARG A 1 160 ? -9.719 -0.153 -9.156 1 92.31 160 ARG A O 1
ATOM 1337 N N . LYS A 1 161 ? -10.234 0.685 -11.156 1 89.06 161 LYS A N 1
ATOM 1338 C CA . LYS A 1 161 ? -10.406 -0.636 -11.758 1 89.06 161 LYS A CA 1
ATOM 1339 C C . LYS A 1 161 ? -9.109 -1.438 -11.703 1 89.06 161 LYS A C 1
ATOM 1341 O O . LYS A 1 161 ? -9.133 -2.664 -11.578 1 89.06 161 LYS A O 1
ATOM 1346 N N . GLY A 1 162 ? -8.055 -0.693 -11.773 1 88.31 162 GLY A N 1
ATOM 1347 C CA . GLY A 1 162 ? -6.75 -1.329 -11.703 1 88.31 162 GLY A CA 1
ATOM 1348 C C . GLY A 1 162 ? -6.297 -1.613 -10.289 1 88.31 162 GLY A C 1
ATOM 1349 O O . GLY A 1 162 ? -5.234 -2.201 -10.07 1 88.31 162 GLY A O 1
ATOM 1350 N N . GLY A 1 163 ? -7.078 -1.153 -9.328 1 88.56 163 GLY A N 1
ATOM 1351 C CA . GLY A 1 163 ? -6.785 -1.481 -7.945 1 88.56 163 GLY A CA 1
ATOM 1352 C C . GLY A 1 163 ? -6.059 -0.372 -7.211 1 88.56 163 GLY A C 1
ATOM 1353 O O . GLY A 1 163 ? -5.523 -0.588 -6.121 1 88.56 163 GLY A O 1
ATOM 1354 N N . ILE A 1 164 ? -6 0.798 -7.766 1 92.69 164 ILE A N 1
ATOM 1355 C CA . ILE A 1 164 ? -5.312 1.912 -7.117 1 92.69 164 ILE A CA 1
ATOM 1356 C C . ILE A 1 164 ? -6.289 2.662 -6.215 1 92.69 164 ILE A C 1
ATOM 1358 O O . ILE A 1 164 ? -7.418 2.957 -6.617 1 92.69 164 ILE A O 1
ATOM 1362 N N . GLY A 1 165 ? -5.895 3 -5.008 1 90.44 165 GLY A N 1
ATOM 1363 C CA . GLY A 1 165 ? -6.746 3.666 -4.031 1 90.44 165 GLY A CA 1
ATOM 1364 C C . GLY A 1 165 ? -6.895 5.152 -4.285 1 90.44 165 GLY A C 1
ATOM 1365 O O . GLY A 1 165 ? -6.047 5.762 -4.945 1 90.44 165 GLY A O 1
ATOM 1366 N N . VAL A 1 166 ? -7.863 5.668 -3.666 1 92.5 166 VAL A N 1
ATOM 1367 C CA . VAL A 1 166 ? -8.258 7.055 -3.91 1 92.5 166 VAL A CA 1
ATOM 1368 C C . VAL A 1 166 ? -7.125 7.992 -3.492 1 92.5 166 VAL A C 1
ATOM 1370 O O . VAL A 1 166 ? -6.809 8.945 -4.203 1 92.5 166 VAL A O 1
ATOM 1373 N N . SER A 1 167 ? -6.539 7.766 -2.385 1 90.31 167 SER A N 1
ATOM 1374 C CA . SER A 1 167 ? -5.465 8.625 -1.9 1 90.31 167 SER A CA 1
ATOM 1375 C C . SER A 1 167 ? -4.297 8.656 -2.877 1 90.31 167 SER A C 1
ATOM 1377 O O . SER A 1 167 ? -3.721 9.711 -3.137 1 90.31 167 SER A O 1
ATOM 1379 N N . GLN A 1 168 ? -3.965 7.512 -3.434 1 91.06 168 GLN A N 1
ATOM 1380 C CA . GLN A 1 168 ? -2.875 7.422 -4.398 1 91.06 168 GLN A CA 1
ATOM 1381 C C . GLN A 1 168 ? -3.24 8.109 -5.707 1 91.06 168 GLN A C 1
ATOM 1383 O O . GLN A 1 168 ? -2.393 8.742 -6.34 1 91.06 168 GLN A O 1
ATOM 1388 N N . ILE A 1 169 ? -4.465 7.926 -6.066 1 94.69 169 ILE A N 1
ATOM 1389 C CA . ILE A 1 169 ? -4.938 8.57 -7.285 1 94.69 169 ILE A CA 1
ATOM 1390 C C . ILE A 1 169 ? -4.836 10.086 -7.137 1 94.69 169 ILE A C 1
ATOM 1392 O O . ILE A 1 169 ? -4.371 10.781 -8.047 1 94.69 169 ILE A O 1
ATOM 1396 N N . HIS A 1 170 ? -5.293 10.547 -5.996 1 94.44 170 HIS A N 1
ATOM 1397 C CA . HIS A 1 170 ? -5.207 11.984 -5.746 1 94.44 170 HIS A CA 1
ATOM 1398 C C . HIS A 1 170 ? -3.764 12.469 -5.797 1 94.44 170 HIS A C 1
ATOM 1400 O O . HIS A 1 170 ? -3.479 13.531 -6.363 1 94.44 170 HIS A O 1
ATOM 1406 N N . GLY A 1 171 ? -2.848 11.672 -5.168 1 90.69 171 GLY A N 1
ATOM 1407 C CA . GLY A 1 171 ? -1.436 12.016 -5.246 1 90.69 171 GLY A CA 1
ATOM 1408 C C . GLY A 1 171 ? -0.914 12.07 -6.668 1 90.69 171 GLY A C 1
ATOM 1409 O O . GLY A 1 171 ? -0.138 12.969 -7.016 1 90.69 171 GLY A O 1
ATOM 1410 N N . PHE A 1 172 ? -1.384 11.188 -7.477 1 93.81 172 PHE A N 1
ATOM 1411 C CA . PHE A 1 172 ? -1.002 11.148 -8.883 1 93.81 172 PHE A CA 1
ATOM 1412 C C . PHE A 1 172 ? -1.533 12.367 -9.625 1 93.81 172 PHE A C 1
ATOM 1414 O O . PHE A 1 172 ? -0.799 13.008 -10.383 1 93.81 172 PHE A O 1
ATOM 1421 N N . MET A 1 173 ? -2.809 12.734 -9.422 1 94.69 173 MET A N 1
ATOM 1422 C CA . MET A 1 173 ? -3.424 13.891 -10.07 1 94.69 173 MET A CA 1
ATOM 1423 C C . MET A 1 173 ? -2.734 15.18 -9.648 1 94.69 173 MET A C 1
ATOM 1425 O O . MET A 1 173 ? -2.572 16.094 -10.461 1 94.69 173 MET A O 1
ATOM 1429 N N . GLU A 1 174 ? -2.385 15.234 -8.383 1 92.62 174 GLU A N 1
ATOM 1430 C CA . GLU A 1 174 ? -1.651 16.391 -7.867 1 92.62 174 GLU A CA 1
ATOM 1431 C C . GLU A 1 174 ? -0.306 16.547 -8.57 1 92.62 174 GLU A C 1
ATOM 1433 O O . GLU A 1 174 ? 0.1 17.656 -8.906 1 92.62 174 GLU A O 1
ATOM 1438 N N . SER A 1 175 ? 0.347 15.438 -8.711 1 90.12 175 SER A N 1
ATOM 1439 C CA . SER A 1 175 ? 1.642 15.469 -9.383 1 90.12 175 SER A CA 1
ATOM 1440 C C . SER A 1 175 ? 1.504 15.953 -10.82 1 90.12 175 SER A C 1
ATOM 1442 O O . SER A 1 175 ? 2.322 16.734 -11.297 1 90.12 175 SER A O 1
ATOM 1444 N N . LEU A 1 176 ? 0.515 15.516 -11.531 1 91.38 176 LEU A N 1
ATOM 1445 C CA . LEU A 1 176 ? 0.274 15.93 -12.906 1 91.38 176 LEU A CA 1
ATOM 1446 C C . LEU A 1 176 ? -0.047 17.422 -12.984 1 91.38 176 LEU A C 1
ATOM 1448 O O . LEU A 1 176 ? 0.362 18.094 -13.93 1 91.38 176 LEU A O 1
ATOM 1452 N N . ALA A 1 177 ? -0.771 17.859 -11.93 1 91.81 177 ALA A N 1
ATOM 1453 C CA . ALA A 1 177 ? -1.229 19.25 -11.93 1 91.81 177 ALA A CA 1
ATOM 1454 C C . ALA A 1 177 ? -0.121 20.188 -11.469 1 91.81 177 ALA A C 1
ATOM 1456 O O . ALA A 1 177 ? -0.257 21.422 -11.562 1 91.81 177 ALA A O 1
ATOM 1457 N N . GLY A 1 178 ? 0.952 19.719 -10.875 1 86.88 178 GLY A N 1
ATOM 1458 C CA . GLY A 1 178 ? 2.062 20.547 -10.43 1 86.88 178 GLY A CA 1
ATOM 1459 C C . GLY A 1 178 ? 1.929 21 -8.984 1 86.88 178 GLY A C 1
ATOM 1460 O O . GLY A 1 178 ? 2.523 22 -8.586 1 86.88 178 GLY A O 1
ATOM 1461 N N . GLY A 1 179 ? 0.995 20.328 -8.25 1 87.38 179 GLY A N 1
ATOM 1462 C CA . GLY A 1 179 ? 0.86 20.703 -6.848 1 87.38 179 GLY A CA 1
ATOM 1463 C C . GLY A 1 179 ? -0.56 20.562 -6.328 1 87.38 179 GLY A C 1
ATOM 1464 O O . GLY A 1 179 ? -1.513 20.562 -7.113 1 87.38 179 GLY A O 1
ATOM 1465 N N . TYR A 1 180 ? -0.713 20.516 -5.051 1 84.31 180 TYR A N 1
ATOM 1466 C CA . TYR A 1 180 ? -1.998 20.312 -4.387 1 84.31 180 TYR A CA 1
ATOM 1467 C C . TYR A 1 180 ? -2.932 21.5 -4.66 1 84.31 180 TYR A C 1
ATOM 1469 O O . TYR A 1 180 ? -4.145 21.312 -4.785 1 84.31 180 TYR A O 1
ATOM 1477 N N . HIS A 1 181 ? -2.363 22.688 -4.848 1 84.19 181 HIS A N 1
ATOM 1478 C CA . HIS A 1 181 ? -3.16 23.906 -5.02 1 84.19 181 HIS A CA 1
ATOM 1479 C C . HIS A 1 181 ? -3.783 23.953 -6.41 1 84.19 181 HIS A C 1
ATOM 1481 O O . HIS A 1 181 ? -4.734 24.703 -6.645 1 84.19 181 HIS A O 1
ATOM 1487 N N . ASN A 1 182 ? -3.297 23.078 -7.219 1 88.62 182 ASN A N 1
ATOM 1488 C CA . ASN A 1 182 ? -3.758 23.125 -8.602 1 88.62 182 ASN A CA 1
ATOM 1489 C C . ASN A 1 182 ? -4.848 22.094 -8.867 1 88.62 182 ASN A C 1
ATOM 1491 O O . ASN A 1 182 ? -5.402 22.031 -9.969 1 88.62 182 ASN A O 1
ATOM 1495 N N . VAL A 1 183 ? -5.156 21.328 -7.93 1 91.94 183 VAL A N 1
ATOM 1496 C CA . VAL A 1 183 ? -6.238 20.344 -8.047 1 91.94 183 VAL A CA 1
ATOM 1497 C C . VAL A 1 183 ? -7.512 20.906 -7.43 1 91.94 183 VAL A C 1
ATOM 1499 O O . VAL A 1 183 ? -7.559 21.188 -6.227 1 91.94 183 VAL A O 1
ATOM 1502 N N . PRO A 1 184 ? -8.57 21.094 -8.211 1 93.38 184 PRO A N 1
ATOM 1503 C CA . PRO A 1 184 ? -9.75 21.812 -7.734 1 93.38 184 PRO A CA 1
ATOM 1504 C C . PRO A 1 184 ? -10.727 20.922 -6.969 1 93.38 184 PRO A C 1
ATOM 1506 O O . PRO A 1 184 ? -11.938 21.125 -7.02 1 93.38 184 PRO A O 1
ATOM 1509 N N . TYR A 1 185 ? -10.305 19.812 -6.461 1 95.31 185 TYR A N 1
ATOM 1510 C CA . TYR A 1 185 ? -11.133 18.922 -5.652 1 95.31 185 TYR A CA 1
ATOM 1511 C C . TYR A 1 185 ? -10.305 18.219 -4.586 1 95.31 185 TYR A C 1
ATOM 1513 O O . TYR A 1 185 ? -9.07 18.203 -4.656 1 95.31 185 TYR A O 1
ATOM 1521 N N . THR A 1 186 ? -10.906 17.688 -3.6 1 93.06 186 THR A N 1
ATOM 1522 C CA . THR A 1 186 ? -10.25 16.984 -2.502 1 93.06 186 THR A CA 1
ATOM 1523 C C . THR A 1 186 ? -10.508 15.484 -2.584 1 93.06 186 THR A C 1
ATOM 1525 O O . THR A 1 186 ? -11.266 15.023 -3.439 1 93.06 186 THR A O 1
ATOM 1528 N N . THR A 1 187 ? -9.867 14.727 -1.743 1 92.5 187 THR A N 1
ATOM 1529 C CA . THR A 1 187 ? -10.109 13.289 -1.674 1 92.5 187 THR A CA 1
ATOM 1530 C C . THR A 1 187 ? -11.555 13.008 -1.27 1 92.5 187 THR A C 1
ATOM 1532 O O . THR A 1 187 ? -12.148 12.023 -1.716 1 92.5 187 THR A O 1
ATOM 1535 N N . ARG A 1 188 ? -12.086 13.875 -0.443 1 92.94 188 ARG A N 1
ATOM 1536 C CA . ARG A 1 188 ? -13.477 13.711 -0.035 1 92.94 188 ARG A CA 1
ATOM 1537 C C . ARG A 1 188 ? -14.414 13.812 -1.234 1 92.94 188 ARG A C 1
ATOM 1539 O O . ARG A 1 188 ? -15.383 13.055 -1.336 1 92.94 188 ARG A O 1
ATOM 1546 N N . ASP A 1 189 ? -14.109 14.781 -2.064 1 95.88 189 ASP A N 1
ATOM 1547 C CA . ASP A 1 189 ? -14.906 14.922 -3.277 1 95.88 189 ASP A CA 1
ATOM 1548 C C . ASP A 1 189 ? -14.836 13.656 -4.125 1 95.88 189 ASP A C 1
ATOM 1550 O O . ASP A 1 189 ? -15.844 13.227 -4.691 1 95.88 189 ASP A O 1
ATOM 1554 N N . MET A 1 190 ? -13.68 13.078 -4.199 1 95.94 190 MET A N 1
ATOM 1555 C CA . MET A 1 190 ? -13.492 11.836 -4.941 1 95.94 190 MET A CA 1
ATOM 1556 C C . MET A 1 190 ? -14.336 10.711 -4.34 1 95.94 190 MET A C 1
ATOM 1558 O O . MET A 1 190 ? -15 9.969 -5.066 1 95.94 190 MET A O 1
ATOM 1562 N N . HIS A 1 191 ? -14.352 10.617 -3.059 1 93.88 191 HIS A N 1
ATOM 1563 C CA . HIS A 1 191 ? -15.156 9.617 -2.369 1 93.88 191 HIS A CA 1
ATOM 1564 C C . HIS A 1 191 ? -16.641 9.844 -2.607 1 93.88 191 HIS A C 1
ATOM 1566 O O . HIS A 1 191 ? -17.406 8.891 -2.742 1 93.88 191 HIS A O 1
ATOM 1572 N N . ASN A 1 192 ? -17 11.117 -2.635 1 93.44 192 ASN A N 1
ATOM 1573 C CA . ASN A 1 192 ? -18.391 11.453 -2.893 1 93.44 192 ASN A CA 1
ATOM 1574 C C . ASN A 1 192 ? -18.828 11.016 -4.285 1 93.44 192 ASN A C 1
ATOM 1576 O O . ASN A 1 192 ? -19.938 10.508 -4.465 1 93.44 192 ASN A O 1
ATOM 1580 N N . VAL A 1 193 ? -17.969 11.297 -5.207 1 95 193 VAL A N 1
ATOM 1581 C CA . VAL A 1 193 ? -18.25 10.867 -6.57 1 95 193 VAL A CA 1
ATOM 1582 C C . VAL A 1 193 ? -18.406 9.344 -6.609 1 95 193 VAL A C 1
ATOM 1584 O O . VAL A 1 193 ? -19.344 8.828 -7.223 1 95 193 VAL A O 1
ATOM 1587 N N . ASN A 1 194 ? -17.5 8.617 -6 1 90.56 194 ASN A N 1
ATOM 1588 C CA . ASN A 1 194 ? -17.578 7.16 -5.934 1 90.56 194 ASN A CA 1
ATOM 1589 C C . ASN A 1 194 ? -18.875 6.688 -5.297 1 90.56 194 ASN A C 1
ATOM 1591 O O . ASN A 1 194 ? -19.516 5.754 -5.789 1 90.56 194 ASN A O 1
ATOM 1595 N N . ALA A 1 195 ? -19.25 7.332 -4.184 1 89.19 195 ALA A N 1
ATOM 1596 C CA . ALA A 1 195 ? -20.484 6.98 -3.48 1 89.19 195 ALA A CA 1
ATOM 1597 C C . ALA A 1 195 ? -21.703 7.211 -4.367 1 89.19 195 ALA A C 1
ATOM 1599 O O . ALA A 1 195 ? -22.625 6.391 -4.391 1 89.19 195 ALA A O 1
ATOM 1600 N N . LYS A 1 196 ? -21.656 8.336 -5 1 91.25 196 LYS A N 1
ATOM 1601 C CA . LYS A 1 196 ? -22.75 8.641 -5.918 1 91.25 196 LYS A CA 1
ATOM 1602 C C . LYS A 1 196 ? -22.859 7.586 -7.012 1 91.25 196 LYS A C 1
ATOM 1604 O O . LYS A 1 196 ? -23.953 7.102 -7.312 1 91.25 196 LYS A O 1
ATOM 1609 N N . GLN A 1 197 ? -21.766 7.254 -7.625 1 87.56 197 GLN A N 1
ATOM 1610 C CA . GLN A 1 197 ? -21.75 6.242 -8.68 1 87.56 197 GLN A CA 1
ATOM 1611 C C . GLN A 1 197 ? -22.234 4.895 -8.156 1 87.56 197 GLN A C 1
ATOM 1613 O O . GLN A 1 197 ? -22.938 4.168 -8.875 1 87.56 197 GLN A O 1
ATOM 1618 N N . ARG A 1 198 ? -21.922 4.559 -6.977 1 82.62 198 ARG A N 1
ATOM 1619 C CA . ARG A 1 198 ? -22.375 3.318 -6.352 1 82.62 198 ARG A CA 1
ATOM 1620 C C . ARG A 1 198 ? -23.891 3.305 -6.188 1 82.62 198 ARG A C 1
ATOM 1622 O O . ARG A 1 198 ? -24.547 2.291 -6.449 1 82.62 198 ARG A O 1
ATOM 1629 N N . ARG A 1 199 ? -24.406 4.453 -5.73 1 83.19 199 ARG A N 1
ATOM 1630 C CA . ARG A 1 199 ? -25.859 4.578 -5.527 1 83.19 199 ARG A CA 1
ATOM 1631 C C . ARG A 1 199 ? -26.609 4.477 -6.852 1 83.19 199 ARG A C 1
ATOM 1633 O O . ARG A 1 199 ? -27.672 3.861 -6.922 1 83.19 199 ARG A O 1
ATOM 1640 N N . GLU A 1 200 ? -26.016 5.082 -7.766 1 82.75 200 GLU A N 1
ATOM 1641 C CA . GLU A 1 200 ? -26.641 5.055 -9.086 1 82.75 200 GLU A CA 1
ATOM 1642 C C . GLU A 1 200 ? -26.609 3.65 -9.68 1 82.75 200 GLU A C 1
ATOM 1644 O O . GLU A 1 200 ? -27.453 3.303 -10.508 1 82.75 200 GLU A O 1
ATOM 1649 N N . GLY A 1 201 ? -25.688 2.836 -9.328 1 76.44 201 GLY A N 1
ATOM 1650 C CA . GLY A 1 201 ? -25.562 1.473 -9.82 1 76.44 201 GLY A CA 1
ATOM 1651 C C . GLY A 1 201 ? -26.609 0.538 -9.234 1 76.44 201 GLY A C 1
ATOM 1652 O O . GLY A 1 201 ? -26.766 -0.596 -9.695 1 76.44 201 GLY A O 1
ATOM 1653 N N . GLY A 1 202 ? -27.469 1.01 -8.336 1 74.56 202 GLY A N 1
ATOM 1654 C CA . GLY A 1 202 ? -28.547 0.209 -7.754 1 74.56 202 GLY A CA 1
ATOM 1655 C C . GLY A 1 202 ? -28.125 -0.497 -6.477 1 74.56 202 GLY A C 1
ATOM 1656 O O . GLY A 1 202 ? -27.156 -0.101 -5.824 1 74.56 202 GLY A O 1
ATOM 1657 N N . LEU A 1 203 ? -28.953 -1.498 -6.195 1 81.31 203 LEU A N 1
ATOM 1658 C CA . LEU A 1 203 ? -28.688 -2.275 -4.988 1 81.31 203 LEU A CA 1
ATOM 1659 C C . LEU A 1 203 ? -27.453 -3.156 -5.164 1 81.31 203 LEU A C 1
ATOM 1661 O O . LEU A 1 203 ? -27.281 -3.779 -6.211 1 81.31 203 LEU A O 1
ATOM 1665 N N . ASP A 1 204 ? -26.594 -3.162 -4.246 1 86.31 204 ASP A N 1
ATOM 1666 C CA . ASP A 1 204 ? -25.281 -3.801 -4.324 1 86.31 204 ASP A CA 1
ATOM 1667 C C . ASP A 1 204 ? -25.406 -5.289 -4.645 1 86.31 204 ASP A C 1
ATOM 1669 O O . ASP A 1 204 ? -24.734 -5.797 -5.547 1 86.31 204 ASP A O 1
ATOM 1673 N N . ALA A 1 205 ? -26.312 -5.945 -3.967 1 87.62 205 ALA A N 1
ATOM 1674 C CA . ALA A 1 205 ? -26.484 -7.379 -4.184 1 87.62 205 ALA A CA 1
ATOM 1675 C C . ALA A 1 205 ? -26.984 -7.664 -5.598 1 87.62 205 ALA A C 1
ATOM 1677 O O . ALA A 1 205 ? -26.5 -8.594 -6.254 1 87.62 205 ALA A O 1
ATOM 1678 N N . GLU A 1 206 ? -27.859 -6.867 -6.055 1 89.31 206 GLU A N 1
ATOM 1679 C CA . GLU A 1 206 ? -28.391 -7.043 -7.402 1 89.31 206 GLU A CA 1
ATOM 1680 C C . GLU A 1 206 ? -27.328 -6.758 -8.461 1 89.31 206 GLU A C 1
ATOM 1682 O O . GLU A 1 206 ? -27.25 -7.457 -9.469 1 89.31 206 GLU A O 1
ATOM 1687 N N . SER A 1 207 ? -26.656 -5.723 -8.211 1 89.62 207 SER A N 1
ATOM 1688 C CA . SER A 1 207 ? -25.578 -5.379 -9.133 1 89.62 207 SER A CA 1
ATOM 1689 C C . SER A 1 207 ? -24.516 -6.484 -9.18 1 89.62 207 SER A C 1
ATOM 1691 O O . SER A 1 207 ? -23.969 -6.773 -10.242 1 89.62 207 SER A O 1
ATOM 1693 N N . CYS A 1 208 ? -24.266 -6.996 -8.102 1 92.12 208 CYS A N 1
ATOM 1694 C CA . CYS A 1 208 ? -23.328 -8.102 -7.988 1 92.12 208 CYS A CA 1
ATOM 1695 C C . CYS A 1 208 ? -23.797 -9.312 -8.781 1 92.12 208 CYS A C 1
ATOM 1697 O O . CYS A 1 208 ? -23.031 -9.906 -9.531 1 92.12 208 CYS A O 1
ATOM 1699 N N . LEU A 1 209 ? -25.016 -9.633 -8.641 1 93.75 209 LEU A N 1
ATOM 1700 C CA . LEU A 1 209 ? -25.594 -10.758 -9.367 1 93.75 209 LEU A CA 1
ATOM 1701 C C . LEU A 1 209 ? -25.625 -10.477 -10.859 1 93.75 209 LEU A C 1
ATOM 1703 O O . LEU A 1 209 ? -25.438 -11.383 -11.672 1 93.75 209 LEU A O 1
ATOM 1707 N N . ARG A 1 210 ? -25.938 -9.25 -11.18 1 92.81 210 ARG A N 1
ATOM 1708 C CA . ARG A 1 210 ? -25.875 -8.859 -12.586 1 92.81 210 ARG A CA 1
ATOM 1709 C C . ARG A 1 210 ? -24.484 -9.078 -13.164 1 92.81 210 ARG A C 1
ATOM 1711 O O . ARG A 1 210 ? -24.344 -9.562 -14.289 1 92.81 210 ARG A O 1
ATOM 1718 N N . TYR A 1 211 ? -23.531 -8.703 -12.445 1 93.31 211 TYR A N 1
ATOM 1719 C CA . TYR A 1 211 ? -22.156 -8.914 -12.867 1 93.31 211 TYR A CA 1
ATOM 1720 C C . TYR A 1 211 ? -21.875 -10.398 -13.094 1 93.31 211 TYR A C 1
ATOM 1722 O O . TYR A 1 211 ? -21.234 -10.766 -14.094 1 93.31 211 TYR A O 1
ATOM 1730 N N . LEU A 1 212 ? -22.297 -11.297 -12.219 1 96 212 LEU A N 1
ATOM 1731 C CA . LEU A 1 212 ? -22.094 -12.734 -12.352 1 96 212 LEU A CA 1
ATOM 1732 C C . LEU A 1 212 ? -22.828 -13.273 -13.57 1 96 212 LEU A C 1
ATOM 1734 O O . LEU A 1 212 ? -22.328 -14.172 -14.258 1 96 212 LEU A O 1
ATOM 1738 N N . ARG A 1 213 ? -23.938 -12.68 -13.797 1 95.62 213 ARG A N 1
ATOM 1739 C CA . ARG A 1 213 ? -24.688 -13.078 -14.992 1 95.62 213 ARG A CA 1
ATOM 1740 C C . ARG A 1 213 ? -23.938 -12.695 -16.266 1 95.62 213 ARG A C 1
ATOM 1742 O O . ARG A 1 213 ? -23.891 -13.469 -17.219 1 95.62 213 ARG A O 1
ATOM 1749 N N . GLU A 1 214 ? -23.391 -11.555 -16.234 1 94.69 214 GLU A N 1
ATOM 1750 C CA . GLU A 1 214 ? -22.562 -11.125 -17.359 1 94.69 214 GLU A CA 1
ATOM 1751 C C . GLU A 1 214 ? -21.359 -12.031 -17.547 1 94.69 214 GLU A C 1
ATOM 1753 O O . GLU A 1 214 ? -21 -12.383 -18.672 1 94.69 214 GLU A O 1
ATOM 1758 N N . CYS A 1 215 ? -20.719 -12.367 -16.469 1 94.62 215 CYS A N 1
ATOM 1759 C CA . CYS A 1 215 ? -19.594 -13.289 -16.516 1 94.62 215 CYS A CA 1
ATOM 1760 C C . CYS A 1 215 ? -20.016 -14.641 -17.078 1 94.62 215 CYS A C 1
ATOM 1762 O O . CYS A 1 215 ? -19.266 -15.266 -17.844 1 94.62 215 CYS A O 1
ATOM 1764 N N . LYS A 1 216 ? -21.203 -15.078 -16.734 1 95.12 216 LYS A N 1
ATOM 1765 C CA . LYS A 1 216 ? -21.719 -16.375 -17.188 1 95.12 216 LYS A CA 1
ATOM 1766 C C . LYS A 1 216 ? -22 -16.359 -18.688 1 95.12 216 LYS A C 1
ATOM 1768 O O . LYS A 1 216 ? -21.859 -17.375 -19.359 1 95.12 216 LYS A O 1
ATOM 1773 N N . ALA A 1 217 ? -22.328 -15.242 -19.156 1 95.44 217 ALA A N 1
ATOM 1774 C CA . ALA A 1 217 ? -22.547 -15.102 -20.594 1 95.44 217 ALA A CA 1
ATOM 1775 C C . ALA A 1 217 ? -21.25 -15.336 -21.359 1 95.44 217 ALA A C 1
ATOM 1777 O O . ALA A 1 217 ? -21.25 -15.93 -22.438 1 95.44 217 ALA A O 1
ATOM 1778 N N . ASN A 1 218 ? -20.156 -14.922 -20.828 1 92.31 218 ASN A N 1
ATOM 1779 C CA . ASN A 1 218 ? -18.844 -15.07 -21.453 1 92.31 218 ASN A CA 1
ATOM 1780 C C . ASN A 1 218 ? -18.234 -16.438 -21.141 1 92.31 218 ASN A C 1
ATOM 1782 O O . ASN A 1 218 ? -17.422 -16.953 -21.906 1 92.31 218 ASN A O 1
ATOM 1786 N N . ASP A 1 219 ? -18.609 -16.984 -19.938 1 95.06 219 ASP A N 1
ATOM 1787 C CA . ASP A 1 219 ? -18.188 -18.312 -19.484 1 95.06 219 ASP A CA 1
ATOM 1788 C C . ASP A 1 219 ? -19.391 -19.141 -19.031 1 95.06 219 ASP A C 1
ATOM 1790 O O . ASP A 1 219 ? -19.688 -19.203 -17.844 1 95.06 219 ASP A O 1
ATOM 1794 N N . PRO A 1 220 ? -19.922 -19.844 -19.953 1 94.88 220 PRO A N 1
ATOM 1795 C CA . PRO A 1 220 ? -21.156 -20.594 -19.656 1 94.88 220 PRO A CA 1
ATOM 1796 C C . PRO A 1 220 ? -20.969 -21.625 -18.547 1 94.88 220 PRO A C 1
ATOM 1798 O O . PRO A 1 220 ? -21.938 -22.078 -17.938 1 94.88 220 PRO A O 1
ATOM 1801 N N . ALA A 1 221 ? -19.797 -21.984 -18.281 1 96 221 ALA A N 1
ATOM 1802 C CA . ALA A 1 221 ? -19.531 -22.984 -17.266 1 96 221 ALA A CA 1
ATOM 1803 C C . ALA A 1 221 ? -19.531 -22.375 -15.859 1 96 221 ALA A C 1
ATOM 1805 O O . ALA A 1 221 ? -19.547 -23.094 -14.859 1 96 221 ALA A O 1
ATOM 1806 N N . LEU A 1 222 ? -19.562 -21.047 -15.828 1 97.5 222 LEU A N 1
ATOM 1807 C CA . LEU A 1 222 ? -19.562 -20.391 -14.523 1 97.5 222 LEU A CA 1
ATOM 1808 C C . LEU A 1 222 ? -20.766 -20.797 -13.695 1 97.5 222 LEU A C 1
ATOM 1810 O O . LEU A 1 222 ? -21.906 -20.766 -14.188 1 97.5 222 LEU A O 1
ATOM 1814 N N . TYR A 1 223 ? -20.5 -21.266 -12.516 1 98.06 223 TYR A N 1
ATOM 1815 C CA . TYR A 1 223 ? -21.531 -21.703 -11.578 1 98.06 223 TYR A CA 1
ATOM 1816 C C . TYR A 1 223 ? -21.625 -20.75 -10.391 1 98.06 223 TYR A C 1
ATOM 1818 O O . TYR A 1 223 ? -20.594 -20.344 -9.828 1 98.06 223 TYR A O 1
ATOM 1826 N N . TYR A 1 224 ? -22.797 -20.281 -10.086 1 97.75 224 TYR A N 1
ATOM 1827 C CA . TYR A 1 224 ? -22.984 -19.531 -8.852 1 97.75 224 TYR A CA 1
ATOM 1828 C C . TYR A 1 224 ? -24.344 -19.844 -8.234 1 97.75 224 TYR A C 1
ATOM 1830 O O . TYR A 1 224 ? -25.281 -20.234 -8.93 1 97.75 224 TYR A O 1
ATOM 1838 N N . LYS A 1 225 ? -24.422 -19.766 -6.926 1 97.75 225 LYS A N 1
ATOM 1839 C CA . LYS A 1 225 ? -25.641 -20 -6.152 1 97.75 225 LYS A CA 1
ATOM 1840 C C . LYS A 1 225 ? -25.781 -18.969 -5.035 1 97.75 225 LYS A C 1
ATOM 1842 O O . LYS A 1 225 ? -24.797 -18.625 -4.371 1 97.75 225 LYS A O 1
ATOM 1847 N N . LYS A 1 226 ? -26.984 -18.422 -4.965 1 96.12 226 LYS A N 1
ATOM 1848 C CA . LYS A 1 226 ? -27.25 -17.438 -3.916 1 96.12 226 LYS A CA 1
ATOM 1849 C C . LYS A 1 226 ? -28.312 -17.938 -2.951 1 96.12 226 LYS A C 1
ATOM 1851 O O . LYS A 1 226 ? -29.156 -18.781 -3.316 1 96.12 226 LYS A O 1
ATOM 1856 N N . VAL A 1 227 ? -28.188 -17.578 -1.729 1 95.75 227 VAL A N 1
ATOM 1857 C CA . VAL A 1 227 ? -29.234 -17.781 -0.723 1 95.75 227 VAL A CA 1
ATOM 1858 C C . VAL A 1 227 ? -29.688 -16.422 -0.188 1 95.75 227 VAL A C 1
ATOM 1860 O O . VAL A 1 227 ? -28.859 -15.578 0.182 1 95.75 227 VAL A O 1
ATOM 1863 N N . VAL A 1 228 ? -30.953 -16.156 -0.274 1 93.38 228 VAL A N 1
ATOM 1864 C CA . VAL A 1 228 ? -31.531 -14.922 0.228 1 93.38 228 VAL A CA 1
ATOM 1865 C C . VAL A 1 228 ? -32.5 -15.219 1.368 1 93.38 228 VAL A C 1
ATOM 1867 O O . VAL A 1 228 ? -33.125 -16.281 1.406 1 93.38 228 VAL A O 1
ATOM 1870 N N . ASP A 1 229 ? -32.562 -14.344 2.258 1 89.88 229 ASP A N 1
ATOM 1871 C CA . ASP A 1 229 ? -33.5 -14.547 3.355 1 89.88 229 ASP A CA 1
ATOM 1872 C C . ASP A 1 229 ? -34.906 -14.078 2.969 1 89.88 229 ASP A C 1
ATOM 1874 O O . ASP A 1 229 ? -35.156 -13.75 1.808 1 89.88 229 ASP A O 1
ATOM 1878 N N . GLY A 1 230 ? -35.844 -14.125 3.996 1 85.5 230 GLY A N 1
ATOM 1879 C CA . GLY A 1 230 ? -37.219 -13.758 3.762 1 85.5 230 GLY A CA 1
ATOM 1880 C C . GLY A 1 230 ? -37.375 -12.328 3.279 1 85.5 230 GLY A C 1
ATOM 1881 O O . GLY A 1 230 ? -38.344 -12.016 2.574 1 85.5 230 GLY A O 1
ATOM 1882 N N . GLU A 1 231 ? -36.438 -11.398 3.594 1 86.25 231 GLU A N 1
ATOM 1883 C CA . GLU A 1 231 ? -36.5 -10 3.197 1 86.25 231 GLU A CA 1
ATOM 1884 C C . GLU A 1 231 ? -35.688 -9.742 1.938 1 86.25 231 GLU A C 1
ATOM 1886 O O . GLU A 1 231 ? -35.344 -8.594 1.634 1 86.25 231 GLU A O 1
ATOM 1891 N N . SER A 1 232 ? -35.25 -10.781 1.278 1 84.44 232 SER A N 1
ATOM 1892 C CA . SER A 1 232 ? -34.5 -10.734 0.018 1 84.44 232 SER A CA 1
ATOM 1893 C C . SER A 1 232 ? -33.094 -10.164 0.218 1 84.44 232 SER A C 1
ATOM 1895 O O . SER A 1 232 ? -32.594 -9.477 -0.66 1 84.44 232 SER A O 1
ATOM 1897 N N . VAL A 1 233 ? -32.625 -10.305 1.458 1 87.88 233 VAL A N 1
ATOM 1898 C CA . VAL A 1 233 ? -31.25 -9.898 1.736 1 87.88 233 VAL A CA 1
ATOM 1899 C C . VAL A 1 233 ? -30.297 -11.055 1.438 1 87.88 233 VAL A C 1
ATOM 1901 O O . VAL A 1 233 ? -30.547 -12.188 1.855 1 87.88 233 VAL A O 1
ATOM 1904 N N . LEU A 1 234 ? -29.281 -10.758 0.738 1 91.06 234 LEU A N 1
ATOM 1905 C CA . LEU A 1 234 ? -28.297 -11.773 0.362 1 91.06 234 LEU A CA 1
ATOM 1906 C C . LEU A 1 234 ? -27.594 -12.32 1.594 1 91.06 234 LEU A C 1
ATOM 1908 O O . LEU A 1 234 ? -27 -11.562 2.367 1 91.06 234 LEU A O 1
ATOM 1912 N N . GLN A 1 235 ? -27.688 -13.672 1.783 1 93.12 235 GLN A N 1
ATOM 1913 C CA . GLN A 1 235 ? -27.047 -14.312 2.926 1 93.12 235 GLN A CA 1
ATOM 1914 C C . GLN A 1 235 ? -25.766 -15.031 2.506 1 93.12 235 GLN A C 1
ATOM 1916 O O . GLN A 1 235 ? -24.703 -14.852 3.131 1 93.12 235 GLN A O 1
ATOM 1921 N N . HIS A 1 236 ? -25.906 -15.875 1.48 1 95.88 236 HIS A N 1
ATOM 1922 C CA . HIS A 1 236 ? -24.766 -16.641 0.974 1 95.88 236 HIS A CA 1
ATOM 1923 C C . HIS A 1 236 ? -24.625 -16.484 -0.537 1 95.88 236 HIS A C 1
ATOM 1925 O O . HIS A 1 236 ? -25.625 -16.359 -1.248 1 95.88 236 HIS A O 1
ATOM 1931 N N . LEU A 1 237 ? -23.406 -16.359 -0.93 1 96.94 237 LEU A N 1
ATOM 1932 C CA . LEU A 1 237 ? -23.094 -16.344 -2.355 1 96.94 237 LEU A CA 1
ATOM 1933 C C . LEU A 1 237 ? -21.891 -17.219 -2.658 1 96.94 237 LEU A C 1
ATOM 1935 O O . LEU A 1 237 ? -20.812 -17.016 -2.102 1 96.94 237 LEU A O 1
ATOM 1939 N N . PHE A 1 238 ? -22.078 -18.297 -3.451 1 98.25 238 PHE A N 1
ATOM 1940 C CA . PHE A 1 238 ? -21.031 -19.203 -3.902 1 98.25 238 PHE A CA 1
ATOM 1941 C C . PHE A 1 238 ? -20.781 -19.047 -5.398 1 98.25 238 PHE A C 1
ATOM 1943 O O . PHE A 1 238 ? -21.734 -18.922 -6.18 1 98.25 238 PHE A O 1
ATOM 1950 N N . TRP A 1 239 ? -19.5 -18.984 -5.809 1 97.94 239 TRP A N 1
ATOM 1951 C CA . TRP A 1 239 ? -19.234 -18.922 -7.246 1 97.94 239 TRP A CA 1
ATOM 1952 C C . TRP A 1 239 ? -17.953 -19.641 -7.602 1 97.94 239 TRP A C 1
ATOM 1954 O O . TRP A 1 239 ? -17.062 -19.797 -6.758 1 97.94 239 TRP A O 1
ATOM 1964 N N . CYS A 1 240 ? -17.812 -20.203 -8.758 1 97.5 240 CYS A N 1
ATOM 1965 C CA . CYS A 1 240 ? -16.656 -20.875 -9.359 1 97.5 240 CYS A CA 1
ATOM 1966 C C . CYS A 1 240 ? -16.734 -20.828 -10.883 1 97.5 240 CYS A C 1
ATOM 1968 O O . CYS A 1 240 ? -17.75 -21.203 -11.469 1 97.5 240 CYS A O 1
ATOM 1970 N N . ASP A 1 241 ? -15.758 -20.312 -11.531 1 96.94 241 ASP A N 1
ATOM 1971 C CA . ASP A 1 241 ? -15.789 -20.188 -12.984 1 96.94 241 ASP A CA 1
ATOM 1972 C C . ASP A 1 241 ? -15.312 -21.469 -13.664 1 96.94 241 ASP A C 1
ATOM 1974 O O . ASP A 1 241 ? -14.969 -22.438 -12.992 1 96.94 241 ASP A O 1
ATOM 1978 N N . GLY A 1 242 ? -15.344 -21.484 -14.953 1 96.69 242 GLY A N 1
ATOM 1979 C CA . GLY A 1 242 ? -15.016 -22.688 -15.711 1 96.69 242 GLY A CA 1
ATOM 1980 C C . GLY A 1 242 ? -13.578 -23.125 -15.531 1 96.69 242 GLY A C 1
ATOM 1981 O O . GLY A 1 242 ? -13.305 -24.328 -15.391 1 96.69 242 GLY A O 1
ATOM 1982 N N . THR A 1 243 ? -12.648 -22.25 -15.5 1 95.88 243 THR A N 1
ATOM 1983 C CA . THR A 1 243 ? -11.234 -22.562 -15.328 1 95.88 243 THR A CA 1
ATOM 1984 C C . THR A 1 243 ? -10.984 -23.219 -13.969 1 95.88 243 THR A C 1
ATOM 1986 O O . THR A 1 243 ? -10.211 -24.172 -13.867 1 95.88 243 THR A O 1
ATOM 1989 N N . SER A 1 244 ? -11.656 -22.734 -13 1 97.44 244 SER A N 1
ATOM 1990 C CA . SER A 1 244 ? -11.531 -23.297 -11.656 1 97.44 244 SER A CA 1
ATOM 1991 C C . SER A 1 244 ? -12.07 -24.719 -11.609 1 97.44 244 SER A C 1
ATOM 1993 O O . SER A 1 244 ? -11.516 -25.578 -10.922 1 97.44 244 SER A O 1
ATOM 1995 N N . GLN A 1 245 ? -13.125 -24.969 -12.312 1 97.75 245 GLN A N 1
ATOM 1996 C CA . GLN A 1 245 ? -13.703 -26.312 -12.367 1 97.75 245 GLN A CA 1
ATOM 1997 C C . GLN A 1 245 ? -12.742 -27.281 -13.039 1 97.75 245 GLN A C 1
ATOM 1999 O O . GLN A 1 245 ? -12.586 -28.422 -12.586 1 97.75 245 GLN A O 1
ATOM 2004 N N . ILE A 1 246 ? -12.094 -26.812 -14.047 1 96.88 246 ILE A N 1
ATOM 2005 C CA . ILE A 1 246 ? -11.109 -27.641 -14.734 1 96.88 246 ILE A CA 1
ATOM 2006 C C . ILE A 1 246 ? -9.938 -27.938 -13.805 1 96.88 246 ILE A C 1
ATOM 2008 O O . ILE A 1 246 ? -9.484 -29.078 -13.711 1 96.88 246 ILE A O 1
ATOM 2012 N N . ASP A 1 247 ? -9.516 -26.938 -13.141 1 97.06 247 ASP A N 1
ATOM 2013 C CA . ASP A 1 247 ? -8.438 -27.094 -12.172 1 97.06 247 ASP A CA 1
ATOM 2014 C C . ASP A 1 247 ? -8.812 -28.125 -11.109 1 97.06 247 ASP A C 1
ATOM 2016 O O . ASP A 1 247 ? -7.988 -28.953 -10.711 1 97.06 247 ASP A O 1
ATOM 2020 N N . TYR A 1 248 ? -10.031 -28.016 -10.68 1 97.75 248 TYR A N 1
ATOM 2021 C CA . TYR A 1 248 ? -10.484 -28.938 -9.648 1 97.75 248 TYR A CA 1
ATOM 2022 C C . TYR A 1 248 ? -10.484 -30.375 -10.156 1 97.75 248 TYR A C 1
ATOM 2024 O O . TYR A 1 248 ? -10.156 -31.312 -9.414 1 97.75 248 TYR A O 1
ATOM 2032 N N . GLN A 1 249 ? -10.828 -30.562 -11.398 1 96.5 249 GLN A N 1
ATOM 2033 C CA . GLN A 1 249 ? -10.844 -31.906 -11.969 1 96.5 249 GLN A CA 1
ATOM 2034 C C . GLN A 1 249 ? -9.445 -32.5 -12 1 96.5 249 GLN A C 1
ATOM 2036 O O . GLN A 1 249 ? -9.281 -33.719 -11.844 1 96.5 249 GLN A O 1
ATOM 2041 N N . VAL A 1 250 ? -8.508 -31.672 -12.109 1 95.5 250 VAL A N 1
ATOM 2042 C CA . VAL A 1 250 ? -7.137 -32.156 -12.25 1 95.5 250 VAL A CA 1
ATOM 2043 C C . VAL A 1 250 ? -6.449 -32.156 -10.891 1 95.5 250 VAL A C 1
ATOM 2045 O O . VAL A 1 250 ? -5.746 -33.125 -10.547 1 95.5 250 VAL A O 1
ATOM 2048 N N . PHE A 1 251 ? -6.695 -31.109 -10.062 1 94.75 251 PHE A N 1
ATOM 2049 C CA . PHE A 1 251 ? -5.891 -30.906 -8.867 1 94.75 251 PHE A CA 1
ATOM 2050 C C . PHE A 1 251 ? -6.75 -31.016 -7.613 1 94.75 251 PHE A C 1
ATOM 2052 O O . PHE A 1 251 ? -6.262 -30.797 -6.5 1 94.75 251 PHE A O 1
ATOM 2059 N N . GLY A 1 252 ? -7.969 -31.312 -7.672 1 95.5 252 GLY A N 1
ATOM 2060 C CA . GLY A 1 252 ? -8.922 -31.172 -6.582 1 95.5 252 GLY A CA 1
ATOM 2061 C C . GLY A 1 252 ? -8.922 -32.375 -5.637 1 95.5 252 GLY A C 1
ATOM 2062 O O . GLY A 1 252 ? -9.812 -32.5 -4.797 1 95.5 252 GLY A O 1
ATOM 2063 N N . ASP A 1 253 ? -7.926 -33.281 -5.715 1 94.75 253 ASP A N 1
ATOM 2064 C CA . ASP A 1 253 ? -7.836 -34.406 -4.785 1 94.75 253 ASP A CA 1
ATOM 2065 C C . ASP A 1 253 ? -7.566 -33.906 -3.363 1 94.75 253 ASP A C 1
ATOM 2067 O O . ASP A 1 253 ? -7.973 -34.562 -2.395 1 94.75 253 ASP A O 1
ATOM 2071 N N . VAL A 1 254 ? -6.875 -32.875 -3.307 1 94.75 254 VAL A N 1
ATOM 2072 C CA . VAL A 1 254 ? -6.617 -32.25 -2.016 1 94.75 254 VAL A CA 1
ATOM 2073 C C . VAL A 1 254 ? -7.18 -30.812 -2.01 1 94.75 254 VAL A C 1
ATOM 2075 O O . VAL A 1 254 ? -6.844 -30 -2.875 1 94.75 254 VAL A O 1
ATOM 2078 N N . VAL A 1 255 ? -7.988 -30.547 -0.992 1 95.75 255 VAL A N 1
ATOM 2079 C CA . VAL A 1 255 ? -8.641 -29.25 -0.916 1 95.75 255 VAL A CA 1
ATOM 2080 C C . VAL A 1 255 ? -8.43 -28.641 0.471 1 95.75 255 VAL A C 1
ATOM 2082 O O . VAL A 1 255 ? -8.562 -29.328 1.483 1 95.75 255 VAL A O 1
ATOM 2085 N N . ALA A 1 256 ? -8.008 -27.438 0.454 1 94.75 256 ALA A N 1
ATOM 2086 C CA . ALA A 1 256 ? -7.938 -26.672 1.696 1 94.75 256 ALA A CA 1
ATOM 2087 C C . ALA A 1 256 ? -8.93 -25.516 1.683 1 94.75 256 ALA A C 1
ATOM 2089 O O . ALA A 1 256 ? -9.133 -24.859 0.649 1 94.75 256 ALA A O 1
ATOM 2090 N N . PHE A 1 257 ? -9.617 -25.312 2.762 1 91.81 257 PHE A N 1
ATOM 2091 C CA . PHE A 1 257 ? -10.461 -24.109 2.793 1 91.81 257 PHE A CA 1
ATOM 2092 C C . PHE A 1 257 ? -10.484 -23.5 4.188 1 91.81 257 PHE A C 1
ATOM 2094 O O . PHE A 1 257 ? -10.242 -24.188 5.18 1 91.81 257 PHE A O 1
ATOM 2101 N N . ASP A 1 258 ? -10.562 -22.234 4.195 1 90.5 258 ASP A N 1
ATOM 2102 C CA . ASP A 1 258 ? -10.547 -21.406 5.395 1 90.5 258 ASP A CA 1
ATOM 2103 C C . ASP A 1 258 ? -11.43 -20.172 5.219 1 90.5 258 ASP A C 1
ATOM 2105 O O . ASP A 1 258 ? -11.742 -19.781 4.094 1 90.5 258 ASP A O 1
ATOM 2109 N N . ALA A 1 259 ? -11.992 -19.766 6.367 1 90.25 259 ALA A N 1
ATOM 2110 C CA . ALA A 1 259 ? -12.797 -18.547 6.352 1 90.25 259 ALA A CA 1
ATOM 2111 C C . ALA A 1 259 ? -11.984 -17.344 6.812 1 90.25 259 ALA A C 1
ATOM 2113 O O . ALA A 1 259 ? -11.188 -17.453 7.746 1 90.25 259 ALA A O 1
ATOM 2114 N N . THR A 1 260 ? -12.109 -16.266 6.094 1 87.5 260 THR A N 1
ATOM 2115 C CA . THR A 1 260 ? -11.43 -15.039 6.48 1 87.5 260 THR A CA 1
ATOM 2116 C C . THR A 1 260 ? -12.422 -13.875 6.539 1 87.5 260 THR A C 1
ATOM 2118 O O . THR A 1 260 ? -13.359 -13.812 5.742 1 87.5 260 THR A O 1
ATOM 2121 N N . TYR A 1 261 ? -12.094 -12.938 7.48 1 81.25 261 TYR A N 1
ATOM 2122 C CA . TYR A 1 261 ? -13 -11.82 7.695 1 81.25 261 TYR A CA 1
ATOM 2123 C C . TYR A 1 261 ? -12.43 -10.539 7.098 1 81.25 261 TYR A C 1
ATOM 2125 O O . TYR A 1 261 ? -11.312 -10.523 6.582 1 81.25 261 TYR A O 1
ATOM 2133 N N . LYS A 1 262 ? -13.328 -9.461 7.113 1 76.44 262 LYS A N 1
ATOM 2134 C CA . LYS A 1 262 ? -12.992 -8.07 6.828 1 76.44 262 LYS A CA 1
ATOM 2135 C C . LYS A 1 262 ? -12.508 -7.902 5.391 1 76.44 262 LYS A C 1
ATOM 2137 O O . LYS A 1 262 ? -11.531 -7.195 5.141 1 76.44 262 LYS A O 1
ATOM 2142 N N . LYS A 1 263 ? -13.242 -8.539 4.484 1 79.5 263 LYS A N 1
ATOM 2143 C CA . LYS A 1 263 ? -12.844 -8.43 3.086 1 79.5 263 LYS A CA 1
ATOM 2144 C C . LYS A 1 263 ? -13.898 -7.688 2.266 1 79.5 263 LYS A C 1
ATOM 2146 O O . LYS A 1 263 ? -13.758 -7.547 1.05 1 79.5 263 LYS A O 1
ATOM 2151 N N . ASN A 1 264 ? -14.898 -7.266 2.941 1 81.5 264 ASN A N 1
ATOM 2152 C CA . ASN A 1 264 ? -15.969 -6.477 2.338 1 81.5 264 ASN A CA 1
ATOM 2153 C C . ASN A 1 264 ? -16.688 -5.613 3.375 1 81.5 264 ASN A C 1
ATOM 2155 O O . ASN A 1 264 ? -16.5 -5.801 4.578 1 81.5 264 ASN A O 1
ATOM 2159 N N . VAL A 1 265 ? -17.469 -4.727 2.912 1 79.56 265 VAL A N 1
ATOM 2160 C CA . VAL A 1 265 ? -18.062 -3.711 3.773 1 79.56 265 VAL A CA 1
ATOM 2161 C C . VAL A 1 265 ? -19.094 -4.355 4.688 1 79.56 265 VAL A C 1
ATOM 2163 O O . VAL A 1 265 ? -19.406 -3.83 5.762 1 79.56 265 VAL A O 1
ATOM 2166 N N . TYR A 1 266 ? -19.625 -5.48 4.312 1 80.69 266 TYR A N 1
ATOM 2167 C CA . TYR A 1 266 ? -20.703 -6.125 5.051 1 80.69 266 TYR A CA 1
ATOM 2168 C C . TYR A 1 266 ? -20.156 -7.094 6.09 1 80.69 266 TYR A C 1
ATOM 2170 O O . TYR A 1 266 ? -20.906 -7.762 6.793 1 80.69 266 TYR A O 1
ATOM 2178 N N . LEU A 1 267 ? -18.844 -7.277 6.129 1 81.81 267 LEU A N 1
ATOM 2179 C CA . LEU A 1 267 ? -18.141 -8.125 7.082 1 81.81 267 LEU A CA 1
ATOM 2180 C C . LEU A 1 267 ? -18.516 -9.594 6.883 1 81.81 267 LEU A C 1
ATOM 2182 O O . LEU A 1 267 ? -18.484 -10.383 7.832 1 81.81 267 LEU A O 1
ATOM 2186 N N . SER A 1 268 ? -18.969 -9.891 5.672 1 89.25 268 SER A N 1
ATOM 2187 C CA . SER A 1 268 ? -19.234 -11.281 5.324 1 89.25 268 SER A CA 1
ATOM 2188 C C . SER A 1 268 ? -17.953 -12.086 5.207 1 89.25 268 SER A C 1
ATOM 2190 O O . SER A 1 268 ? -17.047 -11.719 4.449 1 89.25 268 SER A O 1
ATOM 2192 N N . PRO A 1 269 ? -17.922 -13.195 5.914 1 93.06 269 PRO A N 1
ATOM 2193 C CA . PRO A 1 269 ? -16.719 -14.023 5.777 1 93.06 269 PRO A CA 1
ATOM 2194 C C . PRO A 1 269 ? -16.516 -14.531 4.355 1 93.06 269 PRO A C 1
ATOM 2196 O O . PRO A 1 269 ? -17.484 -14.906 3.684 1 93.06 269 PRO A O 1
ATOM 2199 N N . LEU A 1 270 ? -15.312 -14.445 3.904 1 95.44 270 LEU A N 1
ATOM 2200 C CA . LEU A 1 270 ? -14.906 -15.031 2.631 1 95.44 270 LEU A CA 1
ATOM 2201 C C . LEU A 1 270 ? -14.336 -16.438 2.832 1 95.44 270 LEU A C 1
ATOM 2203 O O . LEU A 1 270 ? -13.414 -16.625 3.629 1 95.44 270 LEU A O 1
ATOM 2207 N N . VAL A 1 271 ? -14.914 -17.406 2.195 1 95.88 271 VAL A N 1
ATOM 2208 C CA . VAL A 1 271 ? -14.391 -18.766 2.215 1 95.88 271 VAL A CA 1
ATOM 2209 C C . VAL A 1 271 ? -13.789 -19.109 0.854 1 95.88 271 VAL A C 1
ATOM 2211 O O . VAL A 1 271 ? -14.438 -18.938 -0.179 1 95.88 271 VAL A O 1
ATOM 2214 N N . GLU A 1 272 ? -12.633 -19.547 0.842 1 95 272 GLU A N 1
ATOM 2215 C CA . GLU A 1 272 ? -11.961 -19.938 -0.393 1 95 272 GLU A CA 1
ATOM 2216 C C . GLU A 1 272 ? -11.555 -21.406 -0.351 1 95 272 GLU A C 1
ATOM 2218 O O . GLU A 1 272 ? -11.07 -21.891 0.676 1 95 272 GLU A O 1
ATOM 2223 N N . PHE A 1 273 ? -11.828 -22.109 -1.402 1 96.56 273 PHE A N 1
ATOM 2224 C CA . PHE A 1 273 ? -11.328 -23.469 -1.61 1 96.56 273 PHE A CA 1
ATOM 2225 C C . PHE A 1 273 ? -10.094 -23.469 -2.5 1 96.56 273 PHE A C 1
ATOM 2227 O O . PHE A 1 273 ? -10.133 -22.969 -3.627 1 96.56 273 PHE A O 1
ATOM 2234 N N . SER A 1 274 ? -9.047 -23.938 -1.961 1 95.19 274 SER A N 1
ATOM 2235 C CA . SER A 1 274 ? -7.797 -23.859 -2.713 1 95.19 274 SER A CA 1
ATOM 2236 C C . SER A 1 274 ? -7.066 -25.203 -2.699 1 95.19 274 SER A C 1
ATOM 2238 O O . SER A 1 274 ? -7.418 -26.109 -1.933 1 95.19 274 SER A O 1
ATOM 2240 N N . GLY A 1 275 ? -6.172 -25.375 -3.59 1 94.38 275 GLY A N 1
ATOM 2241 C CA . GLY A 1 275 ? -5.273 -26.516 -3.707 1 94.38 275 GLY A CA 1
ATOM 2242 C C . GLY A 1 275 ? -3.926 -26.156 -4.297 1 94.38 275 GLY A C 1
ATOM 2243 O O . GLY A 1 275 ? -3.471 -25.016 -4.168 1 94.38 275 GLY A O 1
ATOM 2244 N N . VAL A 1 276 ? -3.279 -27.172 -4.809 1 93.31 276 VAL A N 1
ATOM 2245 C CA . VAL A 1 276 ? -1.961 -26.953 -5.391 1 93.31 276 VAL A CA 1
ATOM 2246 C C . VAL A 1 276 ? -1.908 -27.547 -6.797 1 93.31 276 VAL A C 1
ATOM 2248 O O . VAL A 1 276 ? -2.453 -28.625 -7.043 1 93.31 276 VAL A O 1
ATOM 2251 N N . ASN A 1 277 ? -1.301 -26.797 -7.684 1 93.62 277 ASN A N 1
ATOM 2252 C CA . ASN A 1 277 ? -1.195 -27.297 -9.055 1 93.62 277 ASN A CA 1
ATOM 2253 C C . ASN A 1 277 ? 0.127 -28.016 -9.281 1 93.62 277 ASN A C 1
ATOM 2255 O O . ASN A 1 277 ? 0.845 -28.328 -8.336 1 93.62 277 ASN A O 1
ATOM 2259 N N . HIS A 1 278 ? 0.454 -28.406 -10.516 1 92.56 278 HIS A N 1
ATOM 2260 C CA . HIS A 1 278 ? 1.615 -29.203 -10.891 1 92.56 278 HIS A CA 1
ATOM 2261 C C . HIS A 1 278 ? 2.91 -28.422 -10.68 1 92.56 278 HIS A C 1
ATOM 2263 O O . HIS A 1 278 ? 3.998 -29 -10.703 1 92.56 278 HIS A O 1
ATOM 2269 N N . HIS A 1 279 ? 2.871 -27.094 -10.438 1 94.5 279 HIS A N 1
ATOM 2270 C CA . HIS A 1 279 ? 4.039 -26.281 -10.117 1 94.5 279 HIS A CA 1
ATOM 2271 C C . HIS A 1 279 ? 4.145 -26.031 -8.617 1 94.5 279 HIS A C 1
ATOM 2273 O O . HIS A 1 279 ? 4.914 -25.172 -8.18 1 94.5 279 HIS A O 1
ATOM 2279 N N . ASN A 1 280 ? 3.293 -26.703 -7.914 1 92.06 280 ASN A N 1
ATOM 2280 C CA . ASN A 1 280 ? 3.234 -26.5 -6.473 1 92.06 280 ASN A CA 1
ATOM 2281 C C . ASN A 1 280 ? 2.789 -25.078 -6.121 1 92.06 280 ASN A C 1
ATOM 2283 O O . ASN A 1 280 ? 3.264 -24.5 -5.145 1 92.06 280 ASN A O 1
ATOM 2287 N N . GLN A 1 281 ? 1.996 -24.5 -6.938 1 93.62 281 GLN A N 1
ATOM 2288 C CA . GLN A 1 281 ? 1.405 -23.188 -6.703 1 93.62 281 GLN A CA 1
ATOM 2289 C C . GLN A 1 281 ? -0.023 -23.312 -6.184 1 93.62 281 GLN A C 1
ATOM 2291 O O . GLN A 1 281 ? -0.714 -24.297 -6.477 1 93.62 281 GLN A O 1
ATOM 2296 N N . THR A 1 282 ? -0.406 -22.328 -5.465 1 93.75 282 THR A N 1
ATOM 2297 C CA . THR A 1 282 ? -1.778 -22.312 -4.969 1 93.75 282 THR A CA 1
ATOM 2298 C C . THR A 1 282 ? -2.76 -22.047 -6.105 1 93.75 282 THR A C 1
ATOM 2300 O O . THR A 1 282 ? -2.508 -21.188 -6.961 1 93.75 282 THR A O 1
ATOM 2303 N N . VAL A 1 283 ? -3.766 -22.844 -6.16 1 95.12 283 VAL A N 1
ATOM 2304 C CA . VAL A 1 283 ? -4.852 -22.672 -7.117 1 95.12 283 VAL A CA 1
ATOM 2305 C C . VAL A 1 283 ? -6.172 -22.469 -6.371 1 95.12 283 VAL A C 1
ATOM 2307 O O . VAL A 1 283 ? -6.359 -23.016 -5.281 1 95.12 283 VAL A O 1
ATOM 2310 N N . VAL A 1 284 ? -7.066 -21.688 -6.961 1 96.81 284 VAL A N 1
ATOM 2311 C CA . VAL A 1 284 ? -8.359 -21.422 -6.344 1 96.81 284 VAL A CA 1
ATOM 2312 C C . VAL A 1 284 ? -9.453 -22.203 -7.07 1 96.81 284 VAL A C 1
ATOM 2314 O O . VAL A 1 284 ? -9.633 -22.047 -8.281 1 96.81 284 VAL A O 1
ATOM 2317 N N . PHE A 1 285 ? -10.211 -23.031 -6.332 1 97.75 285 PHE A N 1
ATOM 2318 C CA . PHE A 1 285 ? -11.25 -23.859 -6.922 1 97.75 285 PHE A CA 1
ATOM 2319 C C . PHE A 1 285 ? -12.602 -23.172 -6.875 1 97.75 285 PHE A C 1
ATOM 2321 O O . PHE A 1 285 ? -13.398 -23.297 -7.809 1 97.75 285 PHE A O 1
ATOM 2328 N N . ALA A 1 286 ? -12.852 -22.531 -5.805 1 97.94 286 ALA A N 1
ATOM 2329 C CA . ALA A 1 286 ? -14.125 -21.844 -5.586 1 97.94 286 ALA A CA 1
ATOM 2330 C C . ALA A 1 286 ? -14.031 -20.844 -4.441 1 97.94 286 ALA A C 1
ATOM 2332 O O . ALA A 1 286 ? -13.047 -20.844 -3.693 1 97.94 286 ALA A O 1
ATOM 2333 N N . ALA A 1 287 ? -14.984 -19.938 -4.398 1 97.06 287 ALA A N 1
ATOM 2334 C CA . ALA A 1 287 ? -15.062 -18.969 -3.311 1 97.06 287 ALA A CA 1
ATOM 2335 C C . ALA A 1 287 ? -16.516 -18.703 -2.924 1 97.06 287 ALA A C 1
ATOM 2337 O O . ALA A 1 287 ? -17.438 -19.031 -3.676 1 97.06 287 ALA A O 1
ATOM 2338 N N . ALA A 1 288 ? -16.688 -18.219 -1.711 1 97.5 288 ALA A N 1
ATOM 2339 C CA . ALA A 1 288 ? -18.031 -17.906 -1.25 1 97.5 288 ALA A CA 1
ATOM 2340 C C . ALA A 1 288 ? -18.016 -16.797 -0.212 1 97.5 288 ALA A C 1
ATOM 2342 O O . ALA A 1 288 ? -17.047 -16.641 0.538 1 97.5 288 ALA A O 1
ATOM 2343 N N . LEU A 1 289 ? -19.016 -15.977 -0.288 1 95.94 289 LEU A N 1
ATOM 2344 C CA . LEU A 1 289 ? -19.344 -15.047 0.781 1 95.94 289 LEU A CA 1
ATOM 2345 C C . LEU A 1 289 ? -20.516 -15.562 1.612 1 95.94 289 LEU A C 1
ATOM 2347 O O . LEU A 1 289 ? -21.578 -15.844 1.073 1 95.94 289 LEU A O 1
ATOM 2351 N N . VAL A 1 290 ? -20.281 -15.672 2.922 1 96.12 290 VAL A N 1
ATOM 2352 C CA . VAL A 1 290 ? -21.312 -16.312 3.734 1 96.12 290 VAL A CA 1
ATOM 2353 C C . VAL A 1 290 ? -21.75 -15.367 4.855 1 96.12 290 VAL A C 1
ATOM 2355 O O . VAL A 1 290 ? -21.016 -14.43 5.199 1 96.12 290 VAL A O 1
ATOM 2358 N N . ALA A 1 291 ? -22.906 -15.617 5.41 1 92.38 291 ALA A N 1
ATOM 2359 C CA . ALA A 1 291 ? -23.453 -14.766 6.461 1 92.38 291 ALA A CA 1
ATOM 2360 C C . ALA A 1 291 ? -22.891 -15.148 7.828 1 92.38 291 ALA A C 1
ATOM 2362 O O . ALA A 1 291 ? -22.797 -14.305 8.727 1 92.38 291 ALA A O 1
ATOM 2363 N N . ASP A 1 292 ? -22.578 -16.422 7.941 1 91.56 292 ASP A N 1
ATOM 2364 C CA . ASP A 1 292 ? -22.109 -16.938 9.227 1 91.56 292 ASP A CA 1
ATOM 2365 C C . ASP A 1 292 ? -21.234 -18.172 9.039 1 91.56 292 ASP A C 1
ATOM 2367 O O . ASP A 1 292 ? -20.984 -18.609 7.906 1 91.56 292 ASP A O 1
ATOM 2371 N N . GLU A 1 293 ? -20.75 -18.656 10.148 1 92.38 293 GLU A N 1
ATOM 2372 C CA . GLU A 1 293 ? -19.875 -19.828 10.133 1 92.38 293 GLU A CA 1
ATOM 2373 C C . GLU A 1 293 ? -20.5 -21 10.891 1 92.38 293 GLU A C 1
ATOM 2375 O O . GLU A 1 293 ? -19.828 -21.672 11.664 1 92.38 293 GLU A O 1
ATOM 2380 N N . LYS A 1 294 ? -21.766 -21.125 10.578 1 94.38 294 LYS A N 1
ATOM 2381 C CA . LYS A 1 294 ? -22.484 -22.219 11.227 1 94.38 294 LYS A CA 1
ATOM 2382 C C . LYS A 1 294 ? -22.344 -23.516 10.43 1 94.38 294 LYS A C 1
ATOM 2384 O O . LYS A 1 294 ? -21.938 -23.5 9.266 1 94.38 294 LYS A O 1
ATOM 2389 N N . GLU A 1 295 ? -22.672 -24.641 11.117 1 96.19 295 GLU A N 1
ATOM 2390 C CA . GLU A 1 295 ? -22.578 -25.969 10.492 1 96.19 295 GLU A CA 1
ATOM 2391 C C . GLU A 1 295 ? -23.422 -26.047 9.234 1 96.19 295 GLU A C 1
ATOM 2393 O O . GLU A 1 295 ? -22.984 -26.547 8.203 1 96.19 295 GLU A O 1
ATOM 2398 N N . GLU A 1 296 ? -24.625 -25.5 9.312 1 96.38 296 GLU A N 1
ATOM 2399 C CA . GLU A 1 296 ? -25.547 -25.531 8.172 1 96.38 296 GLU A CA 1
ATOM 2400 C C . GLU A 1 296 ? -24.953 -24.797 6.977 1 96.38 296 GLU A C 1
ATOM 2402 O O . GLU A 1 296 ? -25.125 -25.234 5.832 1 96.38 296 GLU A O 1
ATOM 2407 N N . THR A 1 297 ? -24.312 -23.719 7.266 1 96.81 297 THR A N 1
ATOM 2408 C CA . THR A 1 297 ? -23.688 -22.922 6.219 1 96.81 297 THR A CA 1
ATOM 2409 C C . THR A 1 297 ? -22.547 -23.703 5.555 1 96.81 297 THR A C 1
ATOM 2411 O O . THR A 1 297 ? -22.453 -23.719 4.328 1 96.81 297 THR A O 1
ATOM 2414 N N . TYR A 1 298 ? -21.734 -24.406 6.328 1 97.69 298 TYR A N 1
ATOM 2415 C CA . TYR A 1 298 ? -20.625 -25.172 5.781 1 97.69 298 TYR A CA 1
ATOM 2416 C C . TYR A 1 298 ? -21.141 -26.375 4.992 1 97.69 298 TYR A C 1
ATOM 2418 O O . TYR A 1 298 ? -20.547 -26.75 3.979 1 97.69 298 TYR A O 1
ATOM 2426 N N . VAL A 1 299 ? -22.203 -26.969 5.488 1 98.19 299 VAL A N 1
ATOM 2427 C CA . VAL A 1 299 ? -22.812 -28.062 4.734 1 98.19 299 VAL A CA 1
ATOM 2428 C C . VAL A 1 299 ? -23.266 -27.562 3.369 1 98.19 299 VAL A C 1
ATOM 2430 O O . VAL A 1 299 ? -23 -28.188 2.344 1 98.19 299 VAL A O 1
ATOM 2433 N N . TRP A 1 300 ? -23.938 -26.406 3.402 1 98.06 300 TRP A N 1
ATOM 2434 C CA . TRP A 1 300 ? -24.391 -25.812 2.15 1 98.06 300 TRP A CA 1
ATOM 2435 C C . TRP A 1 300 ? -23.203 -25.547 1.224 1 98.06 300 TRP A C 1
ATOM 2437 O O . TRP A 1 300 ? -23.266 -25.844 0.03 1 98.06 300 TRP A O 1
ATOM 2447 N N . LEU A 1 301 ? -22.125 -25 1.717 1 98 301 LEU A N 1
ATOM 2448 C CA . LEU A 1 301 ? -20.938 -24.672 0.95 1 98 301 LEU A CA 1
ATOM 2449 C C . LEU A 1 301 ? -20.359 -25.906 0.283 1 98 301 LEU A C 1
ATOM 2451 O O . LEU A 1 301 ? -20.047 -25.891 -0.91 1 98 301 LEU A O 1
ATOM 2455 N N . LEU A 1 302 ? -20.188 -26.984 1.03 1 98.38 302 LEU A N 1
ATOM 2456 C CA . LEU A 1 302 ? -19.594 -28.219 0.521 1 98.38 302 LEU A CA 1
ATOM 2457 C C . LEU A 1 302 ? -20.5 -28.875 -0.52 1 98.38 302 LEU A C 1
ATOM 2459 O O . LEU A 1 302 ? -20.016 -29.469 -1.483 1 98.38 302 LEU A O 1
ATOM 2463 N N . LEU A 1 303 ? -21.781 -28.719 -0.33 1 98.31 303 LEU A N 1
ATOM 2464 C CA . LEU A 1 303 ? -22.734 -29.219 -1.32 1 98.31 303 LEU A CA 1
ATOM 2465 C C . LEU A 1 303 ? -22.609 -28.469 -2.635 1 98.31 303 LEU A C 1
ATOM 2467 O O . LEU A 1 303 ? -22.672 -29.062 -3.711 1 98.31 303 LEU A O 1
ATOM 2471 N N . GLN A 1 304 ? -22.438 -27.125 -2.51 1 98.31 304 GLN A N 1
ATOM 2472 C CA . GLN A 1 304 ? -22.25 -26.328 -3.719 1 98.31 304 GLN A CA 1
ATOM 2473 C C . GLN A 1 304 ? -20.953 -26.703 -4.422 1 98.31 304 GLN A C 1
ATOM 2475 O O . GLN A 1 304 ? -20.891 -26.766 -5.652 1 98.31 304 GLN A O 1
ATOM 2480 N N . LEU A 1 305 ? -19.891 -26.906 -3.607 1 98.31 305 LEU A N 1
ATOM 2481 C CA . LEU A 1 305 ? -18.625 -27.344 -4.184 1 98.31 305 LEU A CA 1
ATOM 2482 C C . LEU A 1 305 ? -18.812 -28.656 -4.945 1 98.31 305 LEU A C 1
ATOM 2484 O O . LEU A 1 305 ? -18.375 -28.781 -6.09 1 98.31 305 LEU A O 1
ATOM 2488 N N . GLN A 1 306 ? -19.484 -29.578 -4.34 1 97.81 306 GLN A N 1
ATOM 2489 C CA . GLN A 1 306 ? -19.734 -30.891 -4.953 1 97.81 306 GLN A CA 1
ATOM 2490 C C . GLN A 1 306 ? -20.531 -30.75 -6.242 1 97.81 306 GLN A C 1
ATOM 2492 O O . GLN A 1 306 ? -20.188 -31.359 -7.258 1 97.81 306 GLN A O 1
ATOM 2497 N N . THR A 1 307 ? -21.531 -29.953 -6.184 1 97.56 307 THR A N 1
ATOM 2498 C CA . THR A 1 307 ? -22.391 -29.75 -7.344 1 97.56 307 THR A CA 1
ATOM 2499 C C . THR A 1 307 ? -21.625 -29.094 -8.484 1 97.56 307 THR A C 1
ATOM 2501 O O . THR A 1 307 ? -21.719 -29.531 -9.633 1 97.56 307 THR A O 1
ATOM 2504 N N . SER A 1 308 ? -20.922 -28 -8.18 1 97.31 308 SER A N 1
ATOM 2505 C CA . SER A 1 308 ? -20.203 -27.25 -9.195 1 97.31 308 SER A CA 1
ATOM 2506 C C . SER A 1 308 ? -19.094 -28.094 -9.836 1 97.31 308 SER A C 1
ATOM 2508 O O . SER A 1 308 ? -18.734 -27.875 -10.992 1 97.31 308 SER A O 1
ATOM 2510 N N . MET A 1 309 ? -18.609 -29.078 -9.125 1 97.88 309 MET A N 1
ATOM 2511 C CA . MET A 1 309 ? -17.5 -29.906 -9.594 1 97.88 309 MET A CA 1
ATOM 2512 C C . MET A 1 309 ? -18.016 -31.219 -10.188 1 97.88 309 MET A C 1
ATOM 2514 O O . MET A 1 309 ? -17.297 -32.219 -10.211 1 97.88 309 MET A O 1
ATOM 2518 N N . LYS A 1 310 ? -19.328 -31.281 -10.555 1 95.5 310 LYS A N 1
ATOM 2519 C CA . LYS A 1 310 ? -19.969 -32.406 -11.242 1 95.5 310 LYS A CA 1
ATOM 2520 C C . LYS A 1 310 ? -19.906 -33.688 -10.398 1 95.5 310 LYS A C 1
ATOM 2522 O O . LYS A 1 310 ? -19.625 -34.75 -10.922 1 95.5 310 LYS A O 1
ATOM 2527 N N . GLY A 1 311 ? -19.859 -33.469 -9.109 1 94.94 311 GLY A N 1
ATOM 2528 C CA . GLY A 1 311 ? -20 -34.625 -8.211 1 94.94 311 GLY A CA 1
ATOM 2529 C C . GLY A 1 311 ? -18.672 -35.188 -7.75 1 94.94 311 GLY A C 1
ATOM 2530 O O . GLY A 1 311 ? -18.641 -36.094 -6.922 1 94.94 311 GLY A O 1
ATOM 2531 N N . LYS A 1 312 ? -17.578 -34.688 -8.195 1 96.44 312 LYS A N 1
ATOM 2532 C CA . LYS A 1 312 ? -16.266 -35.188 -7.785 1 96.44 312 LYS A CA 1
ATOM 2533 C C . LYS A 1 312 ? -15.961 -34.781 -6.34 1 96.44 312 LYS A C 1
ATOM 2535 O O . LYS A 1 312 ? -15.961 -33.625 -5.992 1 96.44 312 LYS A O 1
ATOM 2540 N N . ALA A 1 313 ? -15.672 -35.812 -5.539 1 96.88 313 ALA A N 1
ATOM 2541 C CA . ALA A 1 313 ? -15.328 -35.562 -4.141 1 96.88 313 ALA A CA 1
ATOM 2542 C C . ALA A 1 313 ? -13.82 -35.5 -3.949 1 96.88 313 ALA A C 1
ATOM 2544 O O . ALA A 1 313 ? -13.062 -36.188 -4.645 1 96.88 313 ALA A O 1
ATOM 2545 N N . PRO A 1 314 ? -13.383 -34.625 -3.062 1 96.81 314 PRO A N 1
ATOM 2546 C CA . PRO A 1 314 ? -11.953 -34.625 -2.746 1 96.81 314 PRO A CA 1
ATOM 2547 C C . PRO A 1 314 ? -11.523 -35.875 -1.979 1 96.81 314 PRO A C 1
ATOM 2549 O O . PRO A 1 314 ? -12.352 -36.531 -1.327 1 96.81 314 PRO A O 1
ATOM 2552 N N . VAL A 1 315 ? -10.234 -36.156 -2.096 1 95.06 315 VAL A N 1
ATOM 2553 C CA . VAL A 1 315 ? -9.664 -37.281 -1.372 1 95.06 315 VAL A CA 1
ATOM 2554 C C . VAL A 1 315 ? -9.297 -36.875 0.048 1 95.06 315 VAL A C 1
ATOM 2556 O O . VAL A 1 315 ? -9.484 -37.625 0.999 1 95.06 315 VAL A O 1
ATOM 2559 N N . SER A 1 316 ? -8.805 -35.719 0.096 1 94.69 316 SER A N 1
ATOM 2560 C CA . SER A 1 316 ? -8.398 -35.188 1.395 1 94.69 316 SER A CA 1
ATOM 2561 C C . SER A 1 316 ? -8.789 -33.719 1.54 1 94.69 316 SER A C 1
ATOM 2563 O O . SER A 1 316 ? -8.828 -32.969 0.554 1 94.69 316 SER A O 1
ATOM 2565 N N . ILE A 1 317 ? -9.102 -33.312 2.799 1 95.38 317 ILE A N 1
ATOM 2566 C CA . ILE A 1 317 ? -9.484 -31.953 3.111 1 95.38 317 ILE A CA 1
ATOM 2567 C C . ILE A 1 317 ? -8.688 -31.453 4.316 1 95.38 317 ILE A C 1
ATOM 2569 O O . ILE A 1 317 ? -8.516 -32.188 5.297 1 95.38 317 ILE A O 1
ATOM 2573 N N . ILE A 1 318 ? -8.188 -30.266 4.16 1 93.88 318 ILE A N 1
ATOM 2574 C CA . ILE A 1 318 ? -7.434 -29.672 5.254 1 93.88 318 ILE A CA 1
ATOM 2575 C C . ILE A 1 318 ? -8.141 -28.406 5.75 1 93.88 318 ILE A C 1
ATOM 2577 O O . ILE A 1 318 ? -8.523 -27.547 4.949 1 93.88 318 ILE A O 1
ATOM 2581 N N . THR A 1 319 ? -8.352 -28.234 7.078 1 93.5 319 THR A N 1
ATOM 2582 C CA . THR A 1 319 ? -8.984 -27.062 7.668 1 93.5 319 THR A CA 1
ATOM 2583 C C . THR A 1 319 ? -8.352 -26.719 9.016 1 93.5 319 THR A C 1
ATOM 2585 O O . THR A 1 319 ? -7.488 -27.453 9.5 1 93.5 319 THR A O 1
ATOM 2588 N N . ASP A 1 320 ? -8.758 -25.625 9.539 1 90.25 320 ASP A N 1
ATOM 2589 C CA . ASP A 1 320 ? -8.422 -25.297 10.93 1 90.25 320 ASP A CA 1
ATOM 2590 C C . ASP A 1 320 ? -9.242 -26.141 11.898 1 90.25 320 ASP A C 1
ATOM 2592 O O . ASP A 1 320 ? -10.094 -26.922 11.484 1 90.25 320 ASP A O 1
ATOM 2596 N N . ASP A 1 321 ? -8.898 -25.984 13.109 1 88.56 321 ASP A N 1
ATOM 2597 C CA . ASP A 1 321 ? -9.602 -26.75 14.141 1 88.56 321 ASP A CA 1
ATOM 2598 C C . ASP A 1 321 ? -10.969 -26.125 14.445 1 88.56 321 ASP A C 1
ATOM 2600 O O . ASP A 1 321 ? -11.141 -25.453 15.461 1 88.56 321 ASP A O 1
ATOM 2604 N N . ASP A 1 322 ? -11.906 -26.359 13.562 1 89 322 ASP A N 1
ATOM 2605 C CA . ASP A 1 322 ? -13.273 -25.859 13.68 1 89 322 ASP A CA 1
ATOM 2606 C C . ASP A 1 322 ? -14.281 -27.016 13.695 1 89 322 ASP A C 1
ATOM 2608 O O . ASP A 1 322 ? -14.344 -27.797 12.75 1 89 322 ASP A O 1
ATOM 2612 N N . ARG A 1 323 ? -15.062 -27.094 14.719 1 88.38 323 ARG A N 1
ATOM 2613 C CA . ARG A 1 323 ? -16 -28.203 14.914 1 88.38 323 ARG A CA 1
ATOM 2614 C C . ARG A 1 323 ? -17.094 -28.172 13.859 1 88.38 323 ARG A C 1
ATOM 2616 O O . ARG A 1 323 ? -17.562 -29.234 13.414 1 88.38 323 ARG A O 1
ATOM 2623 N N . GLN A 1 324 ? -17.484 -26.969 13.508 1 93.69 324 GLN A N 1
ATOM 2624 C CA . GLN A 1 324 ? -18.547 -26.844 12.508 1 93.69 324 GLN A CA 1
ATOM 2625 C C . GLN A 1 324 ? -18.078 -27.344 11.148 1 93.69 324 GLN A C 1
ATOM 2627 O O . GLN A 1 324 ? -18.812 -28.031 10.445 1 93.69 324 GLN A O 1
ATOM 2632 N N . MET A 1 325 ? -16.844 -27.078 10.789 1 94.12 325 MET A N 1
ATOM 2633 C CA . MET A 1 325 ? -16.281 -27.547 9.531 1 94.12 325 MET A CA 1
ATOM 2634 C C . MET A 1 325 ? -16.156 -29.062 9.516 1 94.12 325 MET A C 1
ATOM 2636 O O . MET A 1 325 ? -16.469 -29.703 8.508 1 94.12 325 MET A O 1
ATOM 2640 N N . LYS A 1 326 ? -15.703 -29.562 10.641 1 92.62 326 LYS A N 1
ATOM 2641 C CA . LYS A 1 326 ? -15.523 -31 10.75 1 92.62 326 LYS A CA 1
ATOM 2642 C C . LYS A 1 326 ? -16.844 -31.734 10.547 1 92.62 326 LYS A C 1
ATOM 2644 O O . LYS A 1 326 ? -16.922 -32.688 9.781 1 92.62 326 LYS A O 1
ATOM 2649 N N . SER A 1 327 ? -17.797 -31.25 11.258 1 95.12 327 SER A N 1
ATOM 2650 C CA . SER A 1 327 ? -19.125 -31.875 11.156 1 95.12 327 SER A CA 1
ATOM 2651 C C . SER A 1 327 ? -19.656 -31.812 9.734 1 95.12 327 SER A C 1
ATOM 2653 O O . SER A 1 327 ? -20.219 -32.781 9.227 1 95.12 327 SER A O 1
ATOM 2655 N N . ALA A 1 328 ? -19.516 -30.734 9.117 1 97.62 328 ALA A N 1
ATOM 2656 C CA . ALA A 1 328 ? -19.984 -30.547 7.75 1 97.62 328 ALA A CA 1
ATOM 2657 C C . ALA A 1 328 ? -19.25 -31.484 6.793 1 97.62 328 ALA A C 1
ATOM 2659 O O . ALA A 1 328 ? -19.875 -32.094 5.906 1 97.62 328 ALA A O 1
ATOM 2660 N N . ILE A 1 329 ? -17.953 -31.656 6.938 1 97 329 ILE A N 1
ATOM 2661 C CA . ILE A 1 329 ? -17.141 -32.531 6.09 1 97 329 ILE A CA 1
ATOM 2662 C C . ILE A 1 329 ? -17.609 -33.969 6.242 1 97 329 ILE A C 1
ATOM 2664 O O . ILE A 1 329 ? -17.75 -34.688 5.25 1 97 329 ILE A O 1
ATOM 2668 N N . GLU A 1 330 ? -17.859 -34.375 7.414 1 95.75 330 GLU A N 1
ATOM 2669 C CA . GLU A 1 330 ? -18.312 -35.75 7.684 1 95.75 330 GLU A CA 1
ATOM 2670 C C . GLU A 1 330 ? -19.656 -36.031 7.043 1 95.75 330 GLU A C 1
ATOM 2672 O O . GLU A 1 330 ? -19.938 -37.156 6.625 1 95.75 330 GLU A O 1
ATOM 2677 N N . GLN A 1 331 ? -20.422 -35.031 6.953 1 97.31 331 GLN A N 1
ATOM 2678 C CA . GLN A 1 331 ? -21.766 -35.156 6.402 1 97.31 331 GLN A CA 1
ATOM 2679 C C . GLN A 1 331 ? -21.734 -35.188 4.879 1 97.31 331 GLN A C 1
ATOM 2681 O O . GLN A 1 331 ? -22.438 -36.031 4.262 1 97.31 331 GLN A O 1
ATOM 2686 N N . VAL A 1 332 ? -20.984 -34.375 4.281 1 98 332 VAL A N 1
ATOM 2687 C CA . VAL A 1 332 ? -21.047 -34.188 2.832 1 98 332 VAL A CA 1
ATOM 2688 C C . VAL A 1 332 ? -20 -35.094 2.166 1 98 332 VAL A C 1
ATOM 2690 O O . VAL A 1 332 ? -20.266 -35.688 1.104 1 98 332 VAL A O 1
ATOM 2693 N N . PHE A 1 333 ? -18.797 -35.156 2.766 1 97.62 333 PHE A N 1
ATOM 2694 C CA . PHE A 1 333 ? -17.719 -36 2.244 1 97.62 333 PHE A CA 1
ATOM 2695 C C . PHE A 1 333 ? -17.234 -37 3.295 1 97.62 333 PHE A C 1
ATOM 2697 O O . PHE A 1 333 ? -16.078 -36.938 3.727 1 97.62 333 PHE A O 1
ATOM 2704 N N . PRO A 1 334 ? -17.984 -37.969 3.572 1 95.62 334 PRO A N 1
ATOM 2705 C CA . PRO A 1 334 ? -17.641 -38.906 4.641 1 95.62 334 PRO A CA 1
ATOM 2706 C C . PRO A 1 334 ? -16.391 -39.75 4.316 1 95.62 334 PRO A C 1
ATOM 2708 O O . PRO A 1 334 ? -15.703 -40.188 5.227 1 95.62 334 PRO A O 1
ATOM 2711 N N . GLU A 1 335 ? -16.078 -39.906 3.059 1 94.81 335 GLU A N 1
ATOM 2712 C CA . GLU A 1 335 ? -14.953 -40.719 2.66 1 94.81 335 GLU A CA 1
ATOM 2713 C C . GLU A 1 335 ? -13.656 -39.938 2.594 1 94.81 335 GLU A C 1
ATOM 2715 O O . GLU A 1 335 ? -12.578 -40.5 2.459 1 94.81 335 GLU A O 1
ATOM 2720 N N . ALA A 1 336 ? -13.766 -38.625 2.645 1 95.06 336 ALA A N 1
ATOM 2721 C CA . ALA A 1 336 ? -12.578 -37.781 2.549 1 95.06 336 ALA A CA 1
ATOM 2722 C C . ALA A 1 336 ? -11.766 -37.812 3.84 1 95.06 336 ALA A C 1
ATOM 2724 O O . ALA A 1 336 ? -12.328 -37.844 4.938 1 95.06 336 ALA A O 1
ATOM 2725 N N . HIS A 1 337 ? -10.445 -37.875 3.697 1 93.62 337 HIS A N 1
ATOM 2726 C CA . HIS A 1 337 ? -9.57 -37.781 4.859 1 93.62 337 HIS A CA 1
ATOM 2727 C C . HIS A 1 337 ? -9.469 -36.312 5.34 1 93.62 337 HIS A C 1
ATOM 2729 O O . HIS A 1 337 ? -9.109 -35.438 4.566 1 93.62 337 HIS A O 1
ATOM 2735 N N . HIS A 1 338 ? -9.812 -36.156 6.566 1 93.69 338 HIS A N 1
ATOM 2736 C CA . HIS A 1 338 ? -9.789 -34.812 7.117 1 93.69 338 HIS A CA 1
ATOM 2737 C C . HIS A 1 338 ? -8.555 -34.594 7.988 1 93.69 338 HIS A C 1
ATOM 2739 O O . HIS A 1 338 ? -8.328 -35.312 8.945 1 93.69 338 HIS A O 1
ATOM 2745 N N . ARG A 1 339 ? -7.785 -33.562 7.629 1 92.88 339 ARG A N 1
ATOM 2746 C CA . ARG A 1 339 ? -6.594 -33.219 8.391 1 92.88 339 ARG A CA 1
ATOM 2747 C C . ARG A 1 339 ? -6.703 -31.812 8.969 1 92.88 339 ARG A C 1
ATOM 2749 O O . ARG A 1 339 ? -7.195 -30.891 8.297 1 92.88 339 ARG A O 1
ATOM 2756 N N . LEU A 1 340 ? -6.168 -31.688 10.172 1 93 340 LEU A N 1
ATOM 2757 C CA . LEU A 1 340 ? -6.195 -30.375 10.828 1 93 340 LEU A CA 1
ATOM 2758 C C . LEU A 1 340 ? -4.855 -29.656 10.672 1 93 340 LEU A C 1
ATOM 2760 O O . LEU A 1 340 ? -3.807 -30.312 10.617 1 93 340 LEU A O 1
ATOM 2764 N N . CYS A 1 341 ? -4.941 -28.328 10.602 1 91.94 341 CYS A N 1
ATOM 2765 C CA . CYS A 1 341 ? -3.752 -27.5 10.422 1 91.94 341 CYS A CA 1
ATOM 2766 C C . CYS A 1 341 ? -2.828 -27.609 11.625 1 91.94 341 CYS A C 1
ATOM 2768 O O . CYS A 1 341 ? -3.203 -27.234 12.742 1 91.94 341 CYS A O 1
ATOM 2770 N N . ALA A 1 342 ? -1.627 -28.016 11.367 1 89.62 342 ALA A N 1
ATOM 2771 C CA . ALA A 1 342 ? -0.65 -28.25 12.43 1 89.62 342 ALA A CA 1
ATOM 2772 C C . ALA A 1 342 ? -0.306 -26.953 13.148 1 89.62 342 ALA A C 1
ATOM 2774 O O . ALA A 1 342 ? -0.16 -26.938 14.375 1 89.62 342 ALA A O 1
ATOM 2775 N N . TRP A 1 343 ? -0.213 -25.938 12.422 1 88.5 343 TRP A N 1
ATOM 2776 C CA . TRP A 1 343 ? 0.153 -24.656 13.016 1 88.5 343 TRP A CA 1
ATOM 2777 C C . TRP A 1 343 ? -0.899 -24.203 14.016 1 88.5 343 TRP A C 1
ATOM 2779 O O . TRP A 1 343 ? -0.564 -23.781 15.125 1 88.5 343 TRP A O 1
ATOM 2789 N N . HIS A 1 344 ? -2.092 -24.281 13.68 1 87.38 344 HIS A N 1
ATOM 2790 C CA . HIS A 1 344 ? -3.176 -23.859 14.555 1 87.38 344 HIS A CA 1
ATOM 2791 C C . HIS A 1 344 ? -3.262 -24.75 15.797 1 87.38 344 HIS A C 1
ATOM 2793 O O . HIS A 1 344 ? -3.57 -24.266 16.891 1 87.38 344 HIS A O 1
ATOM 2799 N N . LEU A 1 345 ? -3.012 -25.984 15.594 1 91.69 345 LEU A N 1
ATOM 2800 C CA . LEU A 1 345 ? -3.045 -26.906 16.719 1 91.69 345 LEU A CA 1
ATOM 2801 C C . LEU A 1 345 ? -1.95 -26.562 17.734 1 91.69 345 LEU A C 1
ATOM 2803 O O . LEU A 1 345 ? -2.182 -26.609 18.938 1 91.69 345 LEU A O 1
ATOM 2807 N N . LEU A 1 346 ? -0.81 -26.266 17.219 1 92.44 346 LEU A N 1
ATOM 2808 C CA . LEU A 1 346 ? 0.295 -25.906 18.094 1 92.44 346 LEU A CA 1
ATOM 2809 C C . LEU A 1 346 ? -0.002 -24.594 18.828 1 92.44 346 LEU A C 1
ATOM 2811 O O . LEU A 1 346 ? 0.312 -24.453 20.016 1 92.44 346 LEU A O 1
ATOM 2815 N N . ARG A 1 347 ? -0.543 -23.688 18.141 1 89.81 347 ARG A N 1
ATOM 2816 C CA . ARG A 1 347 ? -0.937 -22.422 18.781 1 89.81 347 ARG A CA 1
ATOM 2817 C C . ARG A 1 347 ? -1.959 -22.656 19.875 1 89.81 347 ARG A C 1
ATOM 2819 O O . ARG A 1 347 ? -1.88 -22.047 20.953 1 89.81 347 ARG A O 1
ATOM 2826 N N . ASN A 1 348 ? -2.916 -23.547 19.625 1 90.12 348 ASN A N 1
ATOM 2827 C CA . ASN A 1 348 ? -3.928 -23.891 20.609 1 90.12 348 ASN A CA 1
ATOM 2828 C C . ASN A 1 348 ? -3.307 -24.562 21.828 1 90.12 348 ASN A C 1
ATOM 2830 O O . ASN A 1 348 ? -3.754 -24.344 22.953 1 90.12 348 ASN A O 1
ATOM 2834 N N . ALA A 1 349 ? -2.34 -25.391 21.547 1 92.62 349 ALA A N 1
ATOM 2835 C CA . ALA A 1 349 ? -1.637 -26.047 22.656 1 92.62 349 ALA A CA 1
ATOM 2836 C C . ALA A 1 349 ? -0.99 -25 23.562 1 92.62 349 ALA A C 1
ATOM 2838 O O . ALA A 1 349 ? -1.074 -25.109 24.797 1 92.62 349 ALA A O 1
ATOM 2839 N N . THR A 1 350 ? -0.439 -24.062 22.984 1 91.5 350 THR A N 1
ATOM 2840 C CA . THR A 1 350 ? 0.203 -23 23.734 1 91.5 350 THR A CA 1
ATOM 2841 C C . THR A 1 350 ? -0.83 -22.203 24.531 1 91.5 350 THR A C 1
ATOM 2843 O O . THR A 1 350 ? -0.598 -21.859 25.688 1 91.5 350 THR A O 1
ATOM 2846 N N . SER A 1 351 ? -1.949 -21.953 23.938 1 90.19 351 SER A N 1
ATOM 2847 C CA . SER A 1 351 ? -2.988 -21.141 24.562 1 90.19 351 SER A CA 1
ATOM 2848 C C . SER A 1 351 ? -3.662 -21.891 25.703 1 90.19 351 SER A C 1
ATOM 2850 O O . SER A 1 351 ? -3.984 -21.312 26.734 1 90.19 351 SER A O 1
ATOM 2852 N N . ASN A 1 352 ? -3.889 -23.219 25.562 1 90.25 352 ASN A N 1
ATOM 2853 C CA . ASN A 1 352 ? -4.656 -24.016 26.516 1 90.25 352 ASN A CA 1
ATOM 2854 C C . ASN A 1 352 ? -3.781 -24.5 27.672 1 90.25 352 ASN A C 1
ATOM 2856 O O . ASN A 1 352 ? -4.234 -24.562 28.812 1 90.25 352 ASN A O 1
ATOM 2860 N N . ILE A 1 353 ? -2.559 -24.844 27.375 1 91.31 353 ILE A N 1
ATOM 2861 C CA . ILE A 1 353 ? -1.705 -25.438 28.406 1 91.31 353 ILE A CA 1
ATOM 2862 C C . ILE A 1 353 ? -0.705 -24.391 28.891 1 91.31 353 ILE A C 1
ATOM 2864 O O . ILE A 1 353 ? -0.41 -24.328 30.094 1 91.31 353 ILE A O 1
ATOM 2868 N N . GLY A 1 354 ? -0.148 -23.531 27.953 1 86.69 354 GLY A N 1
ATOM 2869 C CA . GLY A 1 354 ? 0.657 -22.391 28.328 1 86.69 354 GLY A CA 1
ATOM 2870 C C . GLY A 1 354 ? 2.074 -22.75 28.734 1 86.69 354 GLY A C 1
ATOM 2871 O O . GLY A 1 354 ? 2.766 -21.969 29.391 1 86.69 354 GLY A O 1
ATOM 2872 N N . LYS A 1 355 ? 2.531 -23.969 28.547 1 87.62 355 LYS A N 1
ATOM 2873 C CA . LYS A 1 355 ? 3.895 -24.406 28.844 1 87.62 355 LYS A CA 1
ATOM 2874 C C . LYS A 1 355 ? 4.664 -24.688 27.547 1 87.62 355 LYS A C 1
ATOM 2876 O O . LYS A 1 355 ? 4.344 -25.625 26.812 1 87.62 355 LYS A O 1
ATOM 2881 N N . PRO A 1 356 ? 5.727 -23.984 27.266 1 90.25 356 PRO A N 1
ATOM 2882 C CA . PRO A 1 356 ? 6.484 -24.125 26.031 1 90.25 356 PRO A CA 1
ATOM 2883 C C . PRO A 1 356 ? 7.02 -25.547 25.828 1 90.25 356 PRO A C 1
ATOM 2885 O O . PRO A 1 356 ? 7.059 -26.047 24.703 1 90.25 356 PRO A O 1
ATOM 2888 N N . LYS A 1 357 ? 7.488 -26.141 26.922 1 91.88 357 LYS A N 1
ATOM 2889 C CA . LYS A 1 357 ? 8.016 -27.5 26.812 1 91.88 357 LYS A CA 1
ATOM 2890 C C . LYS A 1 357 ? 6.918 -28.469 26.391 1 91.88 357 LYS A C 1
ATOM 2892 O O . LYS A 1 357 ? 7.184 -29.422 25.656 1 91.88 357 LYS A O 1
ATOM 2897 N N . PHE A 1 358 ? 5.793 -28.266 26.891 1 94.56 358 PHE A N 1
ATOM 2898 C CA . PHE A 1 358 ? 4.664 -29.094 26.453 1 94.56 358 PHE A CA 1
ATOM 2899 C C . PHE A 1 358 ? 4.43 -28.953 24.953 1 94.56 358 PHE A C 1
ATOM 2901 O O . PHE A 1 358 ? 4.273 -29.953 24.266 1 94.56 358 PHE A O 1
ATOM 2908 N N . THR A 1 359 ? 4.391 -27.734 24.484 1 93.94 359 THR A N 1
ATOM 2909 C CA . THR A 1 359 ? 4.145 -27.469 23.062 1 93.94 359 THR A CA 1
ATOM 2910 C C . THR A 1 359 ? 5.203 -28.141 22.188 1 93.94 359 THR A C 1
ATOM 2912 O O . THR A 1 359 ? 4.895 -28.656 21.125 1 93.94 359 THR A O 1
ATOM 2915 N N . ARG A 1 360 ? 6.352 -28.156 22.656 1 93.69 360 ARG A N 1
ATOM 2916 C CA . ARG A 1 360 ? 7.434 -28.812 21.922 1 93.69 360 ARG A CA 1
ATOM 2917 C C . ARG A 1 360 ? 7.215 -30.312 21.844 1 93.69 360 ARG A C 1
ATOM 2919 O O . ARG A 1 360 ? 7.363 -30.906 20.766 1 93.69 360 ARG A O 1
ATOM 2926 N N . MET A 1 361 ? 6.918 -30.906 22.922 1 93.69 361 MET A N 1
ATOM 2927 C CA . MET A 1 361 ? 6.684 -32.344 22.938 1 93.69 361 MET A CA 1
ATOM 2928 C C . MET A 1 361 ? 5.445 -32.719 22.125 1 93.69 361 MET A C 1
ATOM 2930 O O . MET A 1 361 ? 5.422 -33.75 21.453 1 93.69 361 MET A O 1
ATOM 2934 N N . PHE A 1 362 ? 4.48 -31.828 22.234 1 95.44 362 PHE A N 1
ATOM 2935 C CA . PHE A 1 362 ? 3.273 -32.031 21.438 1 95.44 362 PHE A CA 1
ATOM 2936 C C . PHE A 1 362 ? 3.584 -31.969 19.953 1 95.44 362 PHE A C 1
ATOM 2938 O O . PHE A 1 362 ? 3.057 -32.781 19.172 1 95.44 362 PHE A O 1
ATOM 2945 N N . ARG A 1 363 ? 4.348 -31.047 19.562 1 94.25 363 ARG A N 1
ATOM 2946 C CA . ARG A 1 363 ? 4.793 -30.953 18.172 1 94.25 363 ARG A CA 1
ATOM 2947 C C . ARG A 1 363 ? 5.473 -32.219 17.719 1 94.25 363 ARG A C 1
ATOM 2949 O O . ARG A 1 363 ? 5.223 -32.719 16.609 1 94.25 363 ARG A O 1
ATOM 2956 N N . ASP A 1 364 ? 6.262 -32.75 18.531 1 92.5 364 ASP A N 1
ATOM 2957 C CA . ASP A 1 364 ? 6.953 -34 18.203 1 92.5 364 ASP A CA 1
ATOM 2958 C C . ASP A 1 364 ? 5.965 -35.156 18.047 1 92.5 364 ASP A C 1
ATOM 2960 O O . ASP A 1 364 ? 6.113 -35.969 17.141 1 92.5 364 ASP A O 1
ATOM 2964 N N . CYS A 1 365 ? 5.062 -35.156 18.922 1 93 365 CYS A N 1
ATOM 2965 C CA . CYS A 1 365 ? 4.031 -36.188 18.812 1 93 365 CYS A CA 1
ATOM 2966 C C . CYS A 1 365 ? 3.229 -36.031 17.531 1 93 365 CYS A C 1
ATOM 2968 O O . CYS A 1 365 ? 2.883 -37.031 16.891 1 93 365 CYS A O 1
ATOM 2970 N N . MET A 1 366 ? 2.965 -34.844 17.219 1 93 366 MET A N 1
ATOM 2971 C CA . MET A 1 366 ? 2.127 -34.531 16.062 1 93 366 MET A CA 1
ATOM 2972 C C . MET A 1 366 ? 2.857 -34.844 14.758 1 93 366 MET A C 1
ATOM 2974 O O . MET A 1 366 ? 2.312 -35.5 13.875 1 93 366 MET A O 1
ATOM 2978 N N . LEU A 1 367 ? 4.109 -34.375 14.641 1 88.75 367 LEU A N 1
ATOM 2979 C CA . LEU A 1 367 ? 4.816 -34.406 13.367 1 88.75 367 LEU A CA 1
ATOM 2980 C C . LEU A 1 367 ? 5.695 -35.625 13.258 1 88.75 367 LEU A C 1
ATOM 2982 O O . LEU A 1 367 ? 6.137 -36 12.164 1 88.75 367 LEU A O 1
ATOM 2986 N N . GLY A 1 368 ? 5.938 -36.281 14.359 1 84.12 368 GLY A N 1
ATOM 2987 C CA . GLY A 1 368 ? 6.84 -37.406 14.352 1 84.12 368 GLY A CA 1
ATOM 2988 C C . GLY A 1 368 ? 6.309 -38.594 13.547 1 84.12 368 GLY A C 1
ATOM 2989 O O . GLY A 1 368 ? 5.109 -38.875 13.562 1 84.12 368 GLY A O 1
ATOM 2990 N N . ASP A 1 369 ? 7.199 -39.156 12.766 1 81.81 369 ASP A N 1
ATOM 2991 C CA . ASP A 1 369 ? 6.848 -40.344 11.992 1 81.81 369 ASP A CA 1
ATOM 2992 C C . ASP A 1 369 ? 6.957 -41.625 12.836 1 81.81 369 ASP A C 1
ATOM 2994 O O . ASP A 1 369 ? 7.777 -42.5 12.555 1 81.81 369 ASP A O 1
ATOM 2998 N N . TYR A 1 370 ? 5.965 -41.75 13.773 1 83 370 TYR A N 1
ATOM 2999 C CA . TYR A 1 370 ? 5.977 -42.844 14.711 1 83 370 TYR A CA 1
ATOM 3000 C C . TYR A 1 370 ? 4.965 -43.906 14.312 1 83 370 TYR A C 1
ATOM 3002 O O . TYR A 1 370 ? 3.994 -43.625 13.609 1 83 370 TYR A O 1
ATOM 3010 N N . GLU A 1 371 ? 5.406 -45.156 14.711 1 85 371 GLU A N 1
ATOM 3011 C CA . GLU A 1 371 ? 4.344 -46.156 14.727 1 85 371 GLU A CA 1
ATOM 3012 C C . GLU A 1 371 ? 3.252 -45.781 15.727 1 85 371 GLU A C 1
ATOM 3014 O O . GLU A 1 371 ? 3.5 -45.031 16.672 1 85 371 GLU A O 1
ATOM 3019 N N . VAL A 1 372 ? 2.031 -46.281 15.508 1 90.62 372 VAL A N 1
ATOM 3020 C CA . VAL A 1 372 ? 0.859 -45.906 16.281 1 90.62 372 VAL A CA 1
ATOM 3021 C C . VAL A 1 372 ? 1.116 -46.188 17.766 1 90.62 372 VAL A C 1
ATOM 3023 O O . VAL A 1 372 ? 0.786 -45.375 18.625 1 90.62 372 VAL A O 1
ATOM 3026 N N . ARG A 1 373 ? 1.737 -47.312 18.047 1 91.19 373 ARG A N 1
ATOM 3027 C CA . ARG A 1 373 ? 1.996 -47.688 19.438 1 91.19 373 ARG A CA 1
ATOM 3028 C C . ARG A 1 373 ? 2.988 -46.719 20.094 1 91.19 373 ARG A C 1
ATOM 3030 O O . ARG A 1 373 ? 2.807 -46.312 21.234 1 91.19 373 ARG A O 1
ATOM 3037 N N . THR A 1 374 ? 4 -46.469 19.312 1 89.81 374 THR A N 1
ATOM 3038 C CA . THR A 1 374 ? 5.008 -45.531 19.812 1 89.81 374 THR A CA 1
ATOM 3039 C C . THR A 1 374 ? 4.414 -44.125 20.016 1 89.81 374 THR A C 1
ATOM 3041 O O . THR A 1 374 ? 4.723 -43.469 21 1 89.81 374 THR A O 1
ATOM 3044 N N . PHE A 1 375 ? 3.588 -43.75 19.109 1 94 375 PHE A N 1
ATOM 3045 C CA . PHE A 1 375 ? 2.895 -42.469 19.234 1 94 375 PHE A CA 1
ATOM 3046 C C . PHE A 1 375 ? 2.078 -42.406 20.516 1 94 375 PHE A C 1
ATOM 3048 O O . PHE A 1 375 ? 2.172 -41.438 21.266 1 94 375 PHE A O 1
ATOM 3055 N N . GLN A 1 376 ? 1.338 -43.406 20.828 1 94.5 376 GLN A N 1
ATOM 3056 C CA . GLN A 1 376 ? 0.477 -43.438 22 1 94.5 376 GLN A CA 1
ATOM 3057 C C . GLN A 1 376 ? 1.296 -43.375 23.297 1 94.5 376 GLN A C 1
ATOM 3059 O O . GLN A 1 376 ? 0.92 -42.656 24.234 1 94.5 376 GLN A O 1
ATOM 3064 N N . ARG A 1 377 ? 2.379 -44.094 23.234 1 94.19 377 ARG A N 1
ATOM 3065 C CA . ARG A 1 377 ? 3.254 -44.062 24.406 1 94.19 377 ARG A CA 1
ATOM 3066 C C . ARG A 1 377 ? 3.809 -42.688 24.656 1 94.19 377 ARG A C 1
ATOM 3068 O O . ARG A 1 377 ? 3.777 -42.188 25.781 1 94.19 377 ARG A O 1
ATOM 3075 N N . LYS A 1 378 ? 4.281 -42.094 23.609 1 94.44 378 LYS A N 1
ATOM 3076 C CA . LYS A 1 378 ? 4.875 -40.781 23.734 1 94.44 378 LYS A CA 1
ATOM 3077 C C . LYS A 1 378 ? 3.838 -39.75 24.172 1 94.44 378 LYS A C 1
ATOM 3079 O O . LYS A 1 378 ? 4.145 -38.844 24.938 1 94.44 378 LYS A O 1
ATOM 3084 N N . LEU A 1 379 ? 2.646 -39.875 23.609 1 95.19 379 LEU A N 1
ATOM 3085 C CA . LEU A 1 379 ? 1.572 -38.969 23.953 1 95.19 379 LEU A CA 1
ATOM 3086 C C . LEU A 1 379 ? 1.201 -39.094 25.438 1 95.19 379 LEU A C 1
ATOM 3088 O O . LEU A 1 379 ? 1.036 -38.094 26.125 1 95.19 379 LEU A O 1
ATOM 3092 N N . PHE A 1 380 ? 1.173 -40.281 25.953 1 94.88 380 PHE A N 1
ATOM 3093 C CA . PHE A 1 380 ? 0.805 -40.5 27.344 1 94.88 380 PHE A CA 1
ATOM 3094 C C . PHE A 1 380 ? 1.911 -40.031 28.281 1 94.88 380 PHE A C 1
ATOM 3096 O O . PHE A 1 380 ? 1.636 -39.5 29.359 1 94.88 380 PHE A O 1
ATOM 3103 N N . GLU A 1 381 ? 3.09 -40.312 27.844 1 95.19 381 GLU A N 1
ATOM 3104 C CA . GLU A 1 381 ? 4.227 -39.812 28.609 1 95.19 381 GLU A CA 1
ATOM 3105 C C . GLU A 1 381 ? 4.168 -38.281 28.766 1 95.19 381 GLU A C 1
ATOM 3107 O O . GLU A 1 381 ? 4.418 -37.75 29.844 1 95.19 381 GLU A O 1
ATOM 3112 N N . MET A 1 382 ? 3.846 -37.688 27.688 1 95.25 382 MET A N 1
ATOM 3113 C CA . MET A 1 382 ? 3.744 -36.219 27.703 1 95.25 382 MET A CA 1
ATOM 3114 C C . MET A 1 382 ? 2.619 -35.75 28.625 1 95.25 382 MET A C 1
ATOM 3116 O O . MET A 1 382 ? 2.807 -34.844 29.422 1 95.25 382 MET A O 1
ATOM 3120 N N . VAL A 1 383 ? 1.509 -36.375 28.547 1 95.19 383 VAL A N 1
ATOM 3121 C CA . VAL A 1 383 ? 0.335 -36 29.328 1 95.19 383 VAL A CA 1
ATOM 3122 C C . VAL A 1 383 ? 0.616 -36.219 30.828 1 95.19 383 VAL A C 1
ATOM 3124 O O . VAL A 1 383 ? 0.238 -35.375 31.656 1 95.19 383 VAL A O 1
ATOM 3127 N N . GLU A 1 384 ? 1.352 -37.25 31.156 1 94.88 384 GLU A N 1
ATOM 3128 C CA . GLU A 1 384 ? 1.707 -37.531 32.531 1 94.88 384 GLU A CA 1
ATOM 3129 C C . GLU A 1 384 ? 2.748 -36.562 33.062 1 94.88 384 GLU A C 1
ATOM 3131 O O . GLU A 1 384 ? 2.637 -36.062 34.188 1 94.88 384 GLU A O 1
ATOM 3136 N N . LYS A 1 385 ? 3.629 -36.406 32.281 1 95.31 385 LYS A N 1
ATOM 3137 C CA . LYS A 1 385 ? 4.727 -35.531 32.656 1 95.31 385 LYS A CA 1
ATOM 3138 C C . LYS A 1 385 ? 4.215 -34.156 33.062 1 95.31 385 LYS A C 1
ATOM 3140 O O . LYS A 1 385 ? 4.723 -33.531 34 1 95.31 385 LYS A O 1
ATOM 3145 N N . PHE A 1 386 ? 3.199 -33.719 32.344 1 95 386 PHE A N 1
ATOM 3146 C CA . PHE A 1 386 ? 2.75 -32.375 32.594 1 95 386 PHE A CA 1
ATOM 3147 C C . PHE A 1 386 ? 1.464 -32.344 33.406 1 95 386 PHE A C 1
ATOM 3149 O O . PHE A 1 386 ? 0.939 -31.281 33.719 1 95 386 PHE A O 1
ATOM 3156 N N . GLY A 1 387 ? 0.961 -33.438 33.719 1 93.25 387 GLY A N 1
ATOM 3157 C CA . GLY A 1 387 ? -0.216 -33.562 34.562 1 93.25 387 GLY A CA 1
ATOM 3158 C C . GLY A 1 387 ? -1.452 -32.938 33.969 1 93.25 387 GLY A C 1
ATOM 3159 O O . GLY A 1 387 ? -2.182 -32.219 34.656 1 93.25 387 GLY A O 1
ATOM 3160 N N . VAL A 1 388 ? -1.638 -33.125 32.656 1 94.25 388 VAL A N 1
ATOM 3161 C CA . VAL A 1 388 ? -2.709 -32.406 31.984 1 94.25 388 VAL A CA 1
ATOM 3162 C C . VAL A 1 388 ? -3.768 -33.375 31.5 1 94.25 388 VAL A C 1
ATOM 3164 O O . VAL A 1 388 ? -4.516 -33.094 30.562 1 94.25 388 VAL A O 1
ATOM 3167 N N . ALA A 1 389 ? -3.906 -34.562 32.031 1 92.38 389 ALA A N 1
ATOM 3168 C CA . ALA A 1 389 ? -4.832 -35.594 31.609 1 92.38 389 ALA A CA 1
ATOM 3169 C C . ALA A 1 389 ? -6.281 -35.156 31.766 1 92.38 389 ALA A C 1
ATOM 3171 O O . ALA A 1 389 ? -7.152 -35.562 31 1 92.38 389 ALA A O 1
ATOM 3172 N N . ASP A 1 390 ? -6.461 -34.312 32.656 1 91.12 390 ASP A N 1
ATOM 3173 C CA . ASP A 1 390 ? -7.832 -33.906 33 1 91.12 390 ASP A CA 1
ATOM 3174 C C . ASP A 1 390 ? -8.273 -32.719 32.156 1 91.12 390 ASP A C 1
ATOM 3176 O O . ASP A 1 390 ? -9.445 -32.344 32.188 1 91.12 390 ASP A O 1
ATOM 3180 N N . LYS A 1 391 ? -7.371 -32.188 31.547 1 92.81 391 LYS A N 1
ATOM 3181 C CA . LYS A 1 391 ? -7.73 -31.016 30.734 1 92.81 391 LYS A CA 1
ATOM 3182 C C . LYS A 1 391 ? -8.578 -31.422 29.531 1 92.81 391 LYS A C 1
ATOM 3184 O O . LYS A 1 391 ? -8.227 -32.375 28.828 1 92.81 391 LYS A O 1
ATOM 3189 N N . ARG A 1 392 ? -9.641 -30.766 29.391 1 91.94 392 ARG A N 1
ATOM 3190 C CA . ARG A 1 392 ? -10.602 -31.078 28.344 1 91.94 392 ARG A CA 1
ATOM 3191 C C . ARG A 1 392 ? -9.938 -31.031 26.969 1 91.94 392 ARG A C 1
ATOM 3193 O O . ARG A 1 392 ? -10.195 -31.891 26.125 1 91.94 392 ARG A O 1
ATOM 3200 N N . TRP A 1 393 ? -9.133 -30.016 26.703 1 92.62 393 TRP A N 1
ATOM 3201 C CA . TRP A 1 393 ? -8.469 -29.875 25.406 1 92.62 393 TRP A CA 1
ATOM 3202 C C . TRP A 1 393 ? -7.617 -31.094 25.094 1 92.62 393 TRP A C 1
ATOM 3204 O O . TRP A 1 393 ? -7.625 -31.578 23.953 1 92.62 393 TRP A O 1
ATOM 3214 N N . VAL A 1 394 ? -6.957 -31.609 26.047 1 93.81 394 VAL A N 1
ATOM 3215 C CA . VAL A 1 394 ? -6.086 -32.781 25.859 1 93.81 394 VAL A CA 1
ATOM 3216 C C . VAL A 1 394 ? -6.922 -34 25.531 1 93.81 394 VAL A C 1
ATOM 3218 O O . VAL A 1 394 ? -6.559 -34.781 24.656 1 93.81 394 VAL A O 1
ATOM 3221 N N . GLN A 1 395 ? -7.953 -34.156 26.188 1 93.25 395 GLN A N 1
ATOM 3222 C CA . GLN A 1 395 ? -8.859 -35.25 25.906 1 93.25 395 GLN A CA 1
ATOM 3223 C C . GLN A 1 395 ? -9.438 -35.188 24.5 1 93.25 395 GLN A C 1
ATOM 3225 O O . GLN A 1 395 ? -9.508 -36.188 23.797 1 93.25 395 GLN A O 1
ATOM 3230 N N . ASP A 1 396 ? -9.789 -34 24.141 1 91.25 396 ASP A N 1
ATOM 3231 C CA . ASP A 1 396 ? -10.312 -33.75 22.812 1 91.25 396 ASP A CA 1
ATOM 3232 C C . ASP A 1 396 ? -9.273 -34.094 21.734 1 91.25 396 ASP A C 1
ATOM 3234 O O . ASP A 1 396 ? -9.602 -34.688 20.703 1 91.25 396 ASP A O 1
ATOM 3238 N N . MET A 1 397 ? -8.062 -33.719 21.984 1 92.44 397 MET A N 1
ATOM 3239 C CA . MET A 1 397 ? -6.984 -33.969 21.031 1 92.44 397 MET A CA 1
ATOM 3240 C C . MET A 1 397 ? -6.719 -35.469 20.875 1 92.44 397 MET A C 1
ATOM 3242 O O . MET A 1 397 ? -6.414 -35.938 19.781 1 92.44 397 MET A O 1
ATOM 3246 N N . TYR A 1 398 ? -6.832 -36.062 21.938 1 93.25 398 TYR A N 1
ATOM 3247 C CA . TYR A 1 398 ? -6.648 -37.5 21.844 1 93.25 398 TYR A CA 1
ATOM 3248 C C . TYR A 1 398 ? -7.77 -38.156 21.047 1 93.25 398 TYR A C 1
ATOM 3250 O O . TYR A 1 398 ? -7.527 -39.031 20.234 1 93.25 398 TYR A O 1
ATOM 3258 N N . GLU A 1 399 ? -8.953 -37.719 21.266 1 90.69 399 GLU A N 1
ATOM 3259 C CA . GLU A 1 399 ? -10.102 -38.281 20.562 1 90.69 399 GLU A CA 1
ATOM 3260 C C . GLU A 1 399 ? -9.984 -38.031 19.062 1 90.69 399 GLU A C 1
ATOM 3262 O O . GLU A 1 399 ? -10.391 -38.875 18.25 1 90.69 399 GLU A O 1
ATOM 3267 N N . ARG A 1 400 ? -9.398 -36.969 18.703 1 90.94 400 ARG A N 1
ATOM 3268 C CA . ARG A 1 400 ? -9.32 -36.562 17.297 1 90.94 400 ARG A CA 1
ATOM 3269 C C . ARG A 1 400 ? -7.938 -36.844 16.734 1 90.94 400 ARG A C 1
ATOM 3271 O O . ARG A 1 400 ? -7.527 -36.219 15.75 1 90.94 400 ARG A O 1
ATOM 3278 N N . ARG A 1 401 ? -7.234 -37.688 17.297 1 93 401 ARG A N 1
ATOM 3279 C CA . ARG A 1 401 ? -5.848 -37.969 16.938 1 93 401 ARG A CA 1
ATOM 3280 C C . ARG A 1 401 ? -5.734 -38.438 15.492 1 93 401 ARG A C 1
ATOM 3282 O O . ARG A 1 401 ? -4.707 -38.219 14.852 1 93 401 ARG A O 1
ATOM 3289 N N . HIS A 1 402 ? -6.773 -38.906 14.898 1 91.12 402 HIS A N 1
ATOM 3290 C CA . HIS A 1 402 ? -6.77 -39.438 13.539 1 91.12 402 HIS A CA 1
ATOM 3291 C C . HIS A 1 402 ? -6.75 -38.312 12.516 1 91.12 402 HIS A C 1
ATOM 3293 O O . HIS A 1 402 ? -6.488 -38.531 11.336 1 91.12 402 HIS A O 1
ATOM 3299 N N . SER A 1 403 ? -6.926 -37.094 13 1 91.75 403 SER A N 1
ATOM 3300 C CA . SER A 1 403 ? -6.992 -35.969 12.078 1 91.75 403 SER A CA 1
ATOM 3301 C C . SER A 1 403 ? -5.75 -35.094 12.188 1 91.75 403 SER A C 1
ATOM 3303 O O . SER A 1 403 ? -5.645 -34.062 11.508 1 91.75 403 SER A O 1
ATOM 3305 N N . TRP A 1 404 ? -4.848 -35.469 13.078 1 92.31 404 TRP A N 1
ATOM 3306 C CA . TRP A 1 404 ? -3.74 -34.5 13.188 1 92.31 404 TRP A CA 1
ATOM 3307 C C . TRP A 1 404 ? -2.422 -35.25 13.398 1 92.31 404 TRP A C 1
ATOM 3309 O O . TRP A 1 404 ? -1.352 -34.719 13.086 1 92.31 404 TRP A O 1
ATOM 3319 N N . ALA A 1 405 ? -2.449 -36.406 13.969 1 92.31 405 ALA A N 1
ATOM 3320 C CA . ALA A 1 405 ? -1.215 -37.125 14.281 1 92.31 405 ALA A CA 1
ATOM 3321 C C . ALA A 1 405 ? -0.667 -37.844 13.039 1 92.31 405 ALA A C 1
ATOM 3323 O O . ALA A 1 405 ? -1.354 -38.656 12.43 1 92.31 405 ALA A O 1
ATOM 3324 N N . THR A 1 406 ? 0.496 -37.594 12.719 1 89.44 406 THR A N 1
ATOM 3325 C CA . THR A 1 406 ? 1.14 -38.156 11.539 1 89.44 406 THR A CA 1
ATOM 3326 C C . THR A 1 406 ? 1.075 -39.688 11.586 1 89.44 406 THR A C 1
ATOM 3328 O O . THR A 1 406 ? 0.891 -40.344 10.562 1 89.44 406 THR A O 1
ATOM 3331 N N . ALA A 1 407 ? 1.237 -40.219 12.773 1 88.5 407 ALA A N 1
ATOM 3332 C CA . ALA A 1 407 ? 1.201 -41.656 12.953 1 88.5 407 ALA A CA 1
ATOM 3333 C C . ALA A 1 407 ? -0.09 -42.25 12.391 1 88.5 407 ALA A C 1
ATOM 3335 O O . ALA A 1 407 ? -0.102 -43.375 11.898 1 88.5 407 ALA A O 1
ATOM 3336 N N . HIS A 1 408 ? -1.136 -41.469 12.406 1 89.69 408 HIS A N 1
ATOM 3337 C CA . HIS A 1 408 ? -2.441 -41.969 11.984 1 89.69 408 HIS A CA 1
ATOM 3338 C C . HIS A 1 408 ? -2.775 -41.5 10.57 1 89.69 408 HIS A C 1
ATOM 3340 O O . HIS A 1 408 ? -3.678 -42.062 9.938 1 89.69 408 HIS A O 1
ATOM 3346 N N . ILE A 1 409 ? -2.104 -40.562 10.062 1 87.56 409 ILE A N 1
ATOM 3347 C CA . ILE A 1 409 ? -2.475 -39.969 8.773 1 87.56 409 ILE A CA 1
ATOM 3348 C C . ILE A 1 409 ? -1.461 -40.406 7.711 1 87.56 409 ILE A C 1
ATOM 3350 O O . ILE A 1 409 ? -1.715 -40.25 6.512 1 87.56 409 ILE A O 1
ATOM 3354 N N . ARG A 1 410 ? -0.382 -40.938 8.117 1 82.12 410 ARG A N 1
ATOM 3355 C CA . ARG A 1 410 ? 0.657 -41.312 7.16 1 82.12 410 ARG A CA 1
ATOM 3356 C C . ARG A 1 410 ? 0.117 -42.281 6.113 1 82.12 410 ARG A C 1
ATOM 3358 O O . ARG A 1 410 ? -0.702 -43.156 6.422 1 82.12 410 ARG A O 1
ATOM 3365 N N . GLY A 1 411 ? 0.519 -42.031 4.863 1 80.44 411 GLY A N 1
ATOM 3366 C CA . GLY A 1 411 ? 0.058 -42.875 3.76 1 80.44 411 GLY A CA 1
ATOM 3367 C C . GLY A 1 411 ? -1.102 -42.25 2.998 1 80.44 411 GLY A C 1
ATOM 3368 O O . GLY A 1 411 ? -1.416 -42.688 1.885 1 80.44 411 GLY A O 1
ATOM 3369 N N . LYS A 1 412 ? -1.72 -41.375 3.621 1 87.44 412 LYS A N 1
ATOM 3370 C CA . LYS A 1 412 ? -2.803 -40.656 2.945 1 87.44 412 LYS A CA 1
ATOM 3371 C C . LYS A 1 412 ? -2.27 -39.469 2.137 1 87.44 412 LYS A C 1
ATOM 3373 O O . LYS A 1 412 ? -1.246 -38.906 2.49 1 87.44 412 LYS A O 1
ATOM 3378 N N . PHE A 1 413 ? -2.955 -39.188 1.096 1 89.44 413 PHE A N 1
ATOM 3379 C CA . PHE A 1 413 ? -2.471 -38.156 0.172 1 89.44 413 PHE A CA 1
ATOM 3380 C C . PHE A 1 413 ? -2.953 -36.781 0.592 1 89.44 413 PHE A C 1
ATOM 3382 O O . PHE A 1 413 ? -4.156 -36.5 0.605 1 89.44 413 PHE A O 1
ATOM 3389 N N . PHE A 1 414 ? -1.997 -35.906 0.894 1 89.12 414 PHE A N 1
ATOM 3390 C CA . PHE A 1 414 ? -2.322 -34.531 1.26 1 89.12 414 PHE A CA 1
ATOM 3391 C C . PHE A 1 414 ? -1.478 -33.562 0.463 1 89.12 414 PHE A C 1
ATOM 3393 O O . PHE A 1 414 ? -1.375 -32.375 0.828 1 89.12 414 PHE A O 1
ATOM 3400 N N . ALA A 1 415 ? -0.843 -34 -0.586 1 86.44 415 ALA A N 1
ATOM 3401 C CA . ALA A 1 415 ? -0.026 -33.156 -1.471 1 86.44 415 ALA A CA 1
ATOM 3402 C C . ALA A 1 415 ? 1.029 -32.375 -0.682 1 86.44 415 ALA A C 1
ATOM 3404 O O . ALA A 1 415 ? 1.337 -31.234 -1.003 1 86.44 415 ALA A O 1
ATOM 3405 N N . GLY A 1 416 ? 1.453 -32.938 0.458 1 77.62 416 GLY A N 1
ATOM 3406 C CA . GLY A 1 416 ? 2.512 -32.344 1.246 1 77.62 416 GLY A CA 1
ATOM 3407 C C . GLY A 1 416 ? 2.004 -31.281 2.219 1 77.62 416 GLY A C 1
ATOM 3408 O O . GLY A 1 416 ? 2.777 -30.719 3 1 77.62 416 GLY A O 1
ATOM 3409 N N . PHE A 1 417 ? 0.71 -31.031 2.275 1 79.19 417 PHE A N 1
ATOM 3410 C CA . PHE A 1 417 ? 0.126 -30.031 3.162 1 79.19 417 PHE A CA 1
ATOM 3411 C C . PHE A 1 417 ? 0.179 -30.484 4.613 1 79.19 417 PHE A C 1
ATOM 3413 O O . PHE A 1 417 ? -0.171 -31.641 4.918 1 79.19 417 PHE A O 1
ATOM 3420 N N . ARG A 1 418 ? 0.693 -29.641 5.496 1 79 418 ARG A N 1
ATOM 3421 C CA . ARG A 1 418 ? 0.58 -29.891 6.93 1 79 418 ARG A CA 1
ATOM 3422 C C . ARG A 1 418 ? -0.139 -28.734 7.625 1 79 418 ARG A C 1
ATOM 3424 O O . ARG A 1 418 ? -0.606 -28.875 8.758 1 79 418 ARG A O 1
ATOM 3431 N N . THR A 1 419 ? -0.117 -27.719 6.879 1 80.94 419 THR A N 1
ATOM 3432 C CA . THR A 1 419 ? -0.722 -26.516 7.418 1 80.94 419 THR A CA 1
ATOM 3433 C C . THR A 1 419 ? -1.643 -25.859 6.387 1 80.94 419 THR A C 1
ATOM 3435 O O . THR A 1 419 ? -1.729 -26.328 5.246 1 80.94 419 THR A O 1
ATOM 3438 N N . THR A 1 420 ? -2.389 -24.953 6.887 1 77 420 THR A N 1
ATOM 3439 C CA . THR A 1 420 ? -3.215 -24.156 5.988 1 77 420 THR A CA 1
ATOM 3440 C C . THR A 1 420 ? -2.451 -22.938 5.488 1 77 420 THR A C 1
ATOM 3442 O O . THR A 1 420 ? -3.047 -21.891 5.211 1 77 420 THR A O 1
ATOM 3445 N N . SER A 1 421 ? -1.118 -23.047 5.477 1 79.56 421 SER A N 1
ATOM 3446 C CA . SER A 1 421 ? -0.275 -21.922 5.066 1 79.56 421 SER A CA 1
ATOM 3447 C C . SER A 1 421 ? -0.62 -21.469 3.652 1 79.56 421 SER A C 1
ATOM 3449 O O . SER A 1 421 ? -0.507 -20.281 3.338 1 79.56 421 SER A O 1
ATOM 3451 N N . ARG A 1 422 ? -1.054 -22.453 2.854 1 81.56 422 ARG A N 1
ATOM 3452 C CA . ARG A 1 422 ? -1.431 -22.094 1.488 1 81.56 422 ARG A CA 1
ATOM 3453 C C . ARG A 1 422 ? -2.629 -21.156 1.479 1 81.56 422 ARG A C 1
ATOM 3455 O O . ARG A 1 422 ? -2.686 -20.219 0.671 1 81.56 422 ARG A O 1
ATOM 3462 N N . CYS A 1 423 ? -3.518 -21.422 2.389 1 84.12 423 CYS A N 1
ATOM 3463 C CA . CYS A 1 423 ? -4.672 -20.547 2.51 1 84.12 423 CYS A CA 1
ATOM 3464 C C . CYS A 1 423 ? -4.254 -19.156 2.99 1 84.12 423 CYS A C 1
ATOM 3466 O O . CYS A 1 423 ? -4.727 -18.156 2.471 1 84.12 423 CYS A O 1
ATOM 3468 N N . GLU A 1 424 ? -3.387 -19.203 3.916 1 84.31 424 GLU A N 1
ATOM 3469 C CA . GLU A 1 424 ? -2.893 -17.922 4.434 1 84.31 424 GLU A CA 1
ATOM 3470 C C . GLU A 1 424 ? -2.16 -17.141 3.354 1 84.31 424 GLU A C 1
ATOM 3472 O O . GLU A 1 424 ? -2.316 -15.922 3.256 1 84.31 424 GLU A O 1
ATOM 3477 N N . GLY A 1 425 ? -1.342 -17.875 2.604 1 87.75 425 GLY A N 1
ATOM 3478 C CA . GLY A 1 425 ? -0.675 -17.234 1.481 1 87.75 425 GLY A CA 1
ATOM 3479 C C . GLY A 1 425 ? -1.642 -16.656 0.465 1 87.75 425 GLY A C 1
ATOM 3480 O O . GLY A 1 425 ? -1.441 -15.539 -0.025 1 87.75 425 GLY A O 1
ATOM 3481 N N . LEU A 1 426 ? -2.635 -17.438 0.226 1 90.19 426 LEU A N 1
ATOM 3482 C CA . LEU A 1 426 ? -3.65 -16.984 -0.714 1 90.19 426 LEU A CA 1
ATOM 3483 C C . LEU A 1 426 ? -4.387 -15.766 -0.167 1 90.19 426 LEU A C 1
ATOM 3485 O O . LEU A 1 426 ? -4.664 -14.812 -0.907 1 90.19 426 LEU A O 1
ATOM 3489 N N . HIS A 1 427 ? -4.684 -15.836 1.086 1 88.88 427 HIS A N 1
ATOM 3490 C CA . HIS A 1 427 ? -5.344 -14.695 1.717 1 88.88 427 HIS A CA 1
ATOM 3491 C C . HIS A 1 427 ? -4.5 -13.43 1.592 1 88.88 427 HIS A C 1
ATOM 3493 O O . HIS A 1 427 ? -5.035 -12.344 1.367 1 88.88 427 HIS A O 1
ATOM 3499 N N . ALA A 1 428 ? -3.27 -13.633 1.788 1 89.88 428 ALA A N 1
ATOM 3500 C CA . ALA A 1 428 ? -2.363 -12.5 1.65 1 89.88 428 ALA A CA 1
ATOM 3501 C C . ALA A 1 428 ? -2.422 -11.922 0.24 1 89.88 428 ALA A C 1
ATOM 3503 O O . ALA A 1 428 ? -2.42 -10.695 0.063 1 89.88 428 ALA A O 1
ATOM 3504 N N . VAL A 1 429 ? -2.504 -12.742 -0.737 1 91.31 429 VAL A N 1
ATOM 3505 C CA . VAL A 1 429 ? -2.592 -12.297 -2.125 1 91.31 429 VAL A CA 1
ATOM 3506 C C . VAL A 1 429 ? -3.928 -11.602 -2.359 1 91.31 429 VAL A C 1
ATOM 3508 O O . VAL A 1 429 ? -3.975 -10.523 -2.955 1 91.31 429 VAL A O 1
ATOM 3511 N N . ILE A 1 430 ? -4.957 -12.203 -1.859 1 92.5 430 ILE A N 1
ATOM 3512 C CA . ILE A 1 430 ? -6.301 -11.656 -2.029 1 92.5 430 ILE A CA 1
ATOM 3513 C C . ILE A 1 430 ? -6.387 -10.273 -1.386 1 92.5 430 ILE A C 1
ATOM 3515 O O . ILE A 1 430 ? -6.992 -9.359 -1.944 1 92.5 430 ILE A O 1
ATOM 3519 N N . SER A 1 431 ? -5.762 -10.156 -0.287 1 90.38 431 SER A N 1
ATOM 3520 C CA . SER A 1 431 ? -5.832 -8.906 0.468 1 90.38 431 SER A CA 1
ATOM 3521 C C . SER A 1 431 ? -5.172 -7.762 -0.295 1 90.38 431 SER A C 1
ATOM 3523 O O . SER A 1 431 ? -5.434 -6.59 -0.012 1 90.38 431 SER A O 1
ATOM 3525 N N . ARG A 1 432 ? -4.344 -8.078 -1.2 1 86.69 432 ARG A N 1
ATOM 3526 C CA . ARG A 1 432 ? -3.73 -7.047 -2.035 1 86.69 432 ARG A CA 1
ATOM 3527 C C . ARG A 1 432 ? -4.738 -6.48 -3.031 1 86.69 432 ARG A C 1
ATOM 3529 O O . ARG A 1 432 ? -4.566 -5.363 -3.527 1 86.69 432 ARG A O 1
ATOM 3536 N N . TYR A 1 433 ? -5.715 -7.195 -3.277 1 89.38 433 TYR A N 1
ATOM 3537 C CA . TYR A 1 433 ? -6.668 -6.809 -4.316 1 89.38 433 TYR A CA 1
ATOM 3538 C C . TYR A 1 433 ? -7.988 -6.355 -3.703 1 89.38 433 TYR A C 1
ATOM 3540 O O . TYR A 1 433 ? -8.656 -5.469 -4.242 1 89.38 433 TYR A O 1
ATOM 3548 N N . VAL A 1 434 ? -8.328 -7.004 -2.641 1 90.69 434 VAL A N 1
ATOM 3549 C CA . VAL A 1 434 ? -9.641 -6.77 -2.051 1 90.69 434 VAL A CA 1
ATOM 3550 C C . VAL A 1 434 ? -9.5 -5.934 -0.783 1 90.69 434 VAL A C 1
ATOM 3552 O O . VAL A 1 434 ? -8.57 -6.137 0.001 1 90.69 434 VAL A O 1
ATOM 3555 N N . LYS A 1 435 ? -10.43 -4.961 -0.663 1 86.56 435 LYS A N 1
ATOM 3556 C CA . LYS A 1 435 ? -10.422 -4.082 0.503 1 86.56 435 LYS A CA 1
ATOM 3557 C C . LYS A 1 435 ? -11.719 -4.211 1.301 1 86.56 435 LYS A C 1
ATOM 3559 O O . LYS A 1 435 ? -12.75 -4.598 0.756 1 86.56 435 LYS A O 1
ATOM 3564 N N . SER A 1 436 ? -11.641 -3.838 2.613 1 87.31 436 SER A N 1
ATOM 3565 C CA . SER A 1 436 ? -12.758 -4.008 3.535 1 87.31 436 SER A CA 1
ATOM 3566 C C . SER A 1 436 ? -13.898 -3.059 3.191 1 87.31 436 SER A C 1
ATOM 3568 O O . SER A 1 436 ? -15.047 -3.305 3.566 1 87.31 436 SER A O 1
ATOM 3570 N N . ARG A 1 437 ? -13.656 -2.027 2.473 1 82.12 437 ARG A N 1
ATOM 3571 C CA . ARG A 1 437 ? -14.672 -1.016 2.193 1 82.12 437 ARG A CA 1
ATOM 3572 C C . ARG A 1 437 ? -15.414 -1.33 0.901 1 82.12 437 ARG A C 1
ATOM 3574 O O . ARG A 1 437 ? -16.328 -0.605 0.517 1 82.12 437 ARG A O 1
ATOM 3581 N N . TYR A 1 438 ? -15.047 -2.373 0.204 1 88.06 438 TYR A N 1
ATOM 3582 C CA . TYR A 1 438 ? -15.641 -2.682 -1.092 1 88.06 438 TYR A CA 1
ATOM 3583 C C . TYR A 1 438 ? -17.047 -3.238 -0.928 1 88.06 438 TYR A C 1
ATOM 3585 O O . TYR A 1 438 ? -17.312 -4.012 -0.004 1 88.06 438 TYR A O 1
ATOM 3593 N N . SER A 1 439 ? -17.906 -2.775 -1.844 1 88.88 439 SER A N 1
ATOM 3594 C CA . SER A 1 439 ? -19.203 -3.424 -2.004 1 88.88 439 SER A CA 1
ATOM 3595 C C . SER A 1 439 ? -19.047 -4.832 -2.566 1 88.88 439 SER A C 1
ATOM 3597 O O . SER A 1 439 ? -17.938 -5.246 -2.928 1 88.88 439 SER A O 1
ATOM 3599 N N . TYR A 1 440 ? -20.125 -5.617 -2.664 1 91.56 440 TYR A N 1
ATOM 3600 C CA . TYR A 1 440 ? -20.078 -6.961 -3.227 1 91.56 440 TYR A CA 1
ATOM 3601 C C . TYR A 1 440 ? -19.609 -6.926 -4.68 1 91.56 440 TYR A C 1
ATOM 3603 O O . TYR A 1 440 ? -18.828 -7.773 -5.109 1 91.56 440 TYR A O 1
ATOM 3611 N N . THR A 1 441 ? -20.109 -5.941 -5.324 1 89.88 441 THR A N 1
ATOM 3612 C CA . THR A 1 441 ? -19.781 -5.836 -6.742 1 89.88 441 THR A CA 1
ATOM 3613 C C . THR A 1 441 ? -18.297 -5.523 -6.926 1 89.88 441 THR A C 1
ATOM 3615 O O . THR A 1 441 ? -17.625 -6.148 -7.746 1 89.88 441 THR A O 1
ATOM 3618 N N . GLU A 1 442 ? -17.812 -4.547 -6.227 1 89.62 442 GLU A N 1
ATOM 3619 C CA . GLU A 1 442 ? -16.406 -4.207 -6.293 1 89.62 442 GLU A CA 1
ATOM 3620 C C . GLU A 1 442 ? -15.531 -5.375 -5.832 1 89.62 442 GLU A C 1
ATOM 3622 O O . GLU A 1 442 ? -14.484 -5.645 -6.422 1 89.62 442 GLU A O 1
ATOM 3627 N N . PHE A 1 443 ? -16 -5.996 -4.828 1 93.5 443 PHE A N 1
ATOM 3628 C CA . PHE A 1 443 ? -15.289 -7.152 -4.309 1 93.5 443 PHE A CA 1
ATOM 3629 C C . PHE A 1 443 ? -15.117 -8.211 -5.391 1 93.5 443 PHE A C 1
ATOM 3631 O O . PHE A 1 443 ? -14 -8.68 -5.637 1 93.5 443 PHE A O 1
ATOM 3638 N N . LEU A 1 444 ? -16.172 -8.578 -6.008 1 94.06 444 LEU A N 1
ATOM 3639 C CA . LEU A 1 444 ? -16.141 -9.648 -7.004 1 94.06 444 LEU A CA 1
ATOM 3640 C C . LEU A 1 444 ? -15.234 -9.273 -8.172 1 94.06 444 LEU A C 1
ATOM 3642 O O . LEU A 1 444 ? -14.5 -10.117 -8.688 1 94.06 444 LEU A O 1
ATOM 3646 N N . ARG A 1 445 ? -15.32 -8.062 -8.57 1 91.06 445 ARG A N 1
ATOM 3647 C CA . ARG A 1 445 ? -14.492 -7.598 -9.672 1 91.06 445 ARG A CA 1
ATOM 3648 C C . ARG A 1 445 ? -13.008 -7.715 -9.336 1 91.06 445 ARG A C 1
ATOM 3650 O O . ARG A 1 445 ? -12.219 -8.203 -10.148 1 91.06 445 ARG A O 1
ATOM 3657 N N . HIS A 1 446 ? -12.656 -7.246 -8.188 1 93.06 446 HIS A N 1
ATOM 3658 C CA . HIS A 1 446 ? -11.25 -7.27 -7.785 1 93.06 446 HIS A CA 1
ATOM 3659 C C . HIS A 1 446 ? -10.805 -8.688 -7.441 1 93.06 446 HIS A C 1
ATOM 3661 O O . HIS A 1 446 ? -9.641 -9.039 -7.637 1 93.06 446 HIS A O 1
ATOM 3667 N N . PHE A 1 447 ? -11.727 -9.508 -6.922 1 94.69 447 PHE A N 1
ATOM 3668 C CA . PHE A 1 447 ? -11.414 -10.914 -6.703 1 94.69 447 PHE A CA 1
ATOM 3669 C C . PHE A 1 447 ? -11.078 -11.609 -8.023 1 94.69 447 PHE A C 1
ATOM 3671 O O . PHE A 1 447 ? -10.133 -12.398 -8.094 1 94.69 447 PHE A O 1
ATOM 3678 N N . HIS A 1 448 ? -11.844 -11.258 -8.992 1 93.25 448 HIS A N 1
ATOM 3679 C CA . HIS A 1 448 ? -11.586 -11.812 -10.32 1 93.25 448 HIS A CA 1
ATOM 3680 C C . HIS A 1 448 ? -10.211 -11.398 -10.828 1 93.25 448 HIS A C 1
ATOM 3682 O O . HIS A 1 448 ? -9.508 -12.211 -11.445 1 93.25 448 HIS A O 1
ATOM 3688 N N . ARG A 1 449 ? -9.836 -10.234 -10.602 1 91.31 449 ARG A N 1
ATOM 3689 C CA . ARG A 1 449 ? -8.492 -9.781 -10.969 1 91.31 449 ARG A CA 1
ATOM 3690 C C . ARG A 1 449 ? -7.426 -10.594 -10.25 1 91.31 449 ARG A C 1
ATOM 3692 O O . ARG A 1 449 ? -6.391 -10.93 -10.828 1 91.31 449 ARG A O 1
ATOM 3699 N N . CYS A 1 450 ? -7.672 -10.781 -9.023 1 93.19 450 CYS A N 1
ATOM 3700 C CA . CYS A 1 450 ? -6.762 -11.602 -8.234 1 93.19 450 CYS A CA 1
ATOM 3701 C C . CYS A 1 450 ? -6.613 -12.992 -8.836 1 93.19 450 CYS A C 1
ATOM 3703 O O . CYS A 1 450 ? -5.5 -13.508 -8.945 1 93.19 450 CYS A O 1
ATOM 3705 N N . LEU A 1 451 ? -7.746 -13.578 -9.242 1 94.56 451 LEU A N 1
ATOM 3706 C CA . LEU A 1 451 ? -7.727 -14.906 -9.852 1 94.56 451 LEU A CA 1
ATOM 3707 C C . LEU A 1 451 ? -6.898 -14.898 -11.133 1 94.56 451 LEU A C 1
ATOM 3709 O O . LEU A 1 451 ? -6.137 -15.836 -11.391 1 94.56 451 LEU A O 1
ATOM 3713 N N . MET A 1 452 ? -7.066 -13.844 -11.867 1 92.06 452 MET A N 1
ATOM 3714 C CA . MET A 1 452 ? -6.305 -13.727 -13.109 1 92.06 452 MET A CA 1
ATOM 3715 C C . MET A 1 452 ? -4.809 -13.641 -12.828 1 92.06 452 MET A C 1
ATOM 3717 O O . MET A 1 452 ? -3.998 -14.18 -13.578 1 92.06 452 MET A O 1
ATOM 3721 N N . PHE A 1 453 ? -4.477 -13.016 -11.789 1 90.81 453 PHE A N 1
ATOM 3722 C CA . PHE A 1 453 ? -3.08 -12.93 -11.375 1 90.81 453 PHE A CA 1
ATOM 3723 C C . PHE A 1 453 ? -2.531 -14.305 -11.016 1 90.81 453 PHE A C 1
ATOM 3725 O O . PHE A 1 453 ? -1.434 -14.672 -11.445 1 90.81 453 PHE A O 1
ATOM 3732 N N . VAL A 1 454 ? -3.277 -15.023 -10.266 1 94 454 VAL A N 1
ATOM 3733 C CA . VAL A 1 454 ? -2.875 -16.359 -9.867 1 94 454 VAL A CA 1
ATOM 3734 C C . VAL A 1 454 ? -2.676 -17.234 -11.102 1 94 454 VAL A C 1
ATOM 3736 O O . VAL A 1 454 ? -1.692 -17.984 -11.188 1 94 454 VAL A O 1
ATOM 3739 N N . ARG A 1 455 ? -3.537 -17.125 -12.016 1 94.12 455 ARG A N 1
ATOM 3740 C CA . ARG A 1 455 ? -3.459 -17.906 -13.242 1 94.12 455 ARG A CA 1
ATOM 3741 C C . ARG A 1 455 ? -2.271 -17.469 -14.102 1 94.12 455 ARG A C 1
ATOM 3743 O O . ARG A 1 455 ? -1.636 -18.297 -14.75 1 94.12 455 ARG A O 1
ATOM 3750 N N . ALA A 1 456 ? -2.023 -16.203 -14.086 1 91.88 456 ALA A N 1
ATOM 3751 C CA . ALA A 1 456 ? -0.872 -15.688 -14.828 1 91.88 456 ALA A CA 1
ATOM 3752 C C . ALA A 1 456 ? 0.431 -16.266 -14.281 1 91.88 456 ALA A C 1
ATOM 3754 O O . ALA A 1 456 ? 1.365 -16.531 -15.047 1 91.88 456 ALA A O 1
ATOM 3755 N N . LYS A 1 457 ? 0.511 -16.484 -13.023 1 93.25 457 LYS A N 1
ATOM 3756 C CA . LYS A 1 457 ? 1.707 -17.047 -12.406 1 93.25 457 LYS A CA 1
ATOM 3757 C C . LYS A 1 457 ? 1.911 -18.5 -12.844 1 93.25 457 LYS A C 1
ATOM 3759 O O . LYS A 1 457 ? 3.049 -18.953 -12.977 1 93.25 457 LYS A O 1
ATOM 3764 N N . GLU A 1 458 ? 0.83 -19.188 -13.023 1 94.44 458 GLU A N 1
ATOM 3765 C CA . GLU A 1 458 ? 0.925 -20.562 -13.531 1 94.44 458 GLU A CA 1
ATOM 3766 C C . GLU A 1 458 ? 1.484 -20.578 -14.953 1 94.44 458 GLU A C 1
ATOM 3768 O O . GLU A 1 458 ? 2.359 -21.391 -15.266 1 94.44 458 GLU A O 1
ATOM 3773 N N . VAL A 1 459 ? 0.987 -19.703 -15.742 1 93.25 459 VAL A N 1
ATOM 3774 C CA . VAL A 1 459 ? 1.45 -19.609 -17.125 1 93.25 459 VAL A CA 1
ATOM 3775 C C . VAL A 1 459 ? 2.938 -19.266 -17.156 1 93.25 459 VAL A C 1
ATOM 3777 O O . VAL A 1 459 ? 3.697 -19.812 -17.953 1 93.25 459 VAL A O 1
ATOM 3780 N N . GLU A 1 460 ? 3.32 -18.359 -16.312 1 93.31 460 GLU A N 1
ATOM 3781 C CA . GLU A 1 460 ? 4.73 -18 -16.203 1 93.31 460 GLU A CA 1
ATOM 3782 C C . GLU A 1 460 ? 5.586 -19.203 -15.828 1 93.31 460 GLU A C 1
ATOM 3784 O O . GLU A 1 460 ? 6.688 -19.375 -16.359 1 93.31 460 GLU A O 1
ATOM 3789 N N . ALA A 1 461 ? 5.07 -19.984 -14.93 1 95.19 461 ALA A N 1
ATOM 3790 C CA . ALA A 1 461 ? 5.801 -21.188 -14.523 1 95.19 461 ALA A CA 1
ATOM 3791 C C . ALA A 1 461 ? 5.895 -22.188 -15.664 1 95.19 461 ALA A C 1
ATOM 3793 O O . ALA A 1 461 ? 6.926 -22.844 -15.852 1 95.19 461 ALA A O 1
ATOM 3794 N N . ASP A 1 462 ? 4.812 -22.344 -16.422 1 94.12 462 ASP A N 1
ATOM 3795 C CA . ASP A 1 462 ? 4.828 -23.188 -17.609 1 94.12 462 ASP A CA 1
ATOM 3796 C C . ASP A 1 462 ? 5.883 -22.719 -18.609 1 94.12 462 ASP A C 1
ATOM 3798 O O . ASP A 1 462 ? 6.625 -23.531 -19.156 1 94.12 462 ASP A O 1
ATOM 3802 N N . PHE A 1 463 ? 5.891 -21.469 -18.766 1 93.69 463 PHE A N 1
ATOM 3803 C CA . PHE A 1 463 ? 6.844 -20.875 -19.688 1 93.69 463 PHE A CA 1
ATOM 3804 C C . PHE A 1 463 ? 8.273 -21.125 -19.25 1 93.69 463 PHE A C 1
ATOM 3806 O O . PHE A 1 463 ? 9.133 -21.469 -20.062 1 93.69 463 PHE A O 1
ATOM 3813 N N . GLU A 1 464 ? 8.539 -21.031 -18 1 92.81 464 GLU A N 1
ATOM 3814 C CA . GLU A 1 464 ? 9.883 -21.25 -17.469 1 92.81 464 GLU A CA 1
ATOM 3815 C C . GLU A 1 464 ? 10.328 -22.688 -17.688 1 92.81 464 GLU A C 1
ATOM 3817 O O . GLU A 1 464 ? 11.508 -22.953 -17.938 1 92.81 464 GLU A O 1
ATOM 3822 N N . CYS A 1 465 ? 9.391 -23.578 -17.594 1 92.5 465 CYS A N 1
ATOM 3823 C CA . CYS A 1 465 ? 9.703 -24.984 -17.844 1 92.5 465 CYS A CA 1
ATOM 3824 C C . CYS A 1 465 ? 10.023 -25.219 -19.312 1 92.5 465 CYS A C 1
ATOM 3826 O O . CYS A 1 465 ? 10.906 -26.016 -19.641 1 92.5 465 CYS A O 1
ATOM 3828 N N . ALA A 1 466 ? 9.32 -24.484 -20.156 1 90.19 466 ALA A N 1
ATOM 3829 C CA . ALA A 1 466 ? 9.484 -24.672 -21.594 1 90.19 466 ALA A CA 1
ATOM 3830 C C . ALA A 1 466 ? 10.742 -23.953 -22.094 1 90.19 466 ALA A C 1
ATOM 3832 O O . ALA A 1 466 ? 11.352 -24.375 -23.078 1 90.19 466 ALA A O 1
ATOM 3833 N N . LYS A 1 467 ? 11.164 -22.922 -21.453 1 89.12 467 LYS A N 1
ATOM 3834 C CA . LYS A 1 467 ? 12.234 -22.031 -21.891 1 89.12 467 LYS A CA 1
ATOM 3835 C C . LYS A 1 467 ? 13.602 -22.688 -21.688 1 89.12 467 LYS A C 1
ATOM 3837 O O . LYS A 1 467 ? 14.539 -22.406 -22.438 1 89.12 467 LYS A O 1
ATOM 3842 N N . GLY A 1 468 ? 13.68 -23.516 -20.641 1 88.94 468 GLY A N 1
ATOM 3843 C CA . GLY A 1 468 ? 14.977 -24.109 -20.375 1 88.94 468 GLY A CA 1
ATOM 3844 C C . GLY A 1 468 ? 14.906 -25.344 -19.484 1 88.94 468 GLY A C 1
ATOM 3845 O O . GLY A 1 468 ? 13.867 -25.609 -18.891 1 88.94 468 GLY A O 1
ATOM 3846 N N . ASP A 1 469 ? 16.078 -25.984 -19.469 1 89.5 469 ASP A N 1
ATOM 3847 C CA . ASP A 1 469 ? 16.172 -27.219 -18.688 1 89.5 469 ASP A CA 1
ATOM 3848 C C . ASP A 1 469 ? 16.953 -27 -17.391 1 89.5 469 ASP A C 1
ATOM 3850 O O . ASP A 1 469 ? 17.953 -26.266 -17.391 1 89.5 469 ASP A O 1
ATOM 3854 N N . PRO A 1 470 ? 16.422 -27.641 -16.344 1 90.75 470 PRO A N 1
ATOM 3855 C CA . PRO A 1 470 ? 17.172 -27.5 -15.109 1 90.75 470 PRO A CA 1
ATOM 3856 C C . PRO A 1 470 ? 18.531 -28.188 -15.164 1 90.75 470 PRO A C 1
ATOM 3858 O O . PRO A 1 470 ? 18.719 -29.125 -15.93 1 90.75 470 PRO A O 1
ATOM 3861 N N . VAL A 1 471 ? 19.453 -27.672 -14.297 1 89 471 VAL A N 1
ATOM 3862 C CA . VAL A 1 471 ? 20.812 -28.203 -14.242 1 89 471 VAL A CA 1
ATOM 3863 C C . VAL A 1 471 ? 20.906 -29.266 -13.148 1 89 471 VAL A C 1
ATOM 3865 O O . VAL A 1 471 ? 20.359 -29.094 -12.055 1 89 471 VAL A O 1
ATOM 3868 N N . MET A 1 472 ? 21.531 -30.422 -13.523 1 88.5 472 MET A N 1
ATOM 3869 C CA . MET A 1 472 ? 21.734 -31.484 -12.547 1 88.5 472 MET A CA 1
ATOM 3870 C C . MET A 1 472 ? 22.844 -31.109 -11.57 1 88.5 472 MET A C 1
ATOM 3872 O O . MET A 1 472 ? 23.922 -30.656 -11.984 1 88.5 472 MET A O 1
ATOM 3876 N N . THR A 1 473 ? 22.547 -31.234 -10.273 1 84.19 473 THR A N 1
ATOM 3877 C CA . THR A 1 473 ? 23.516 -30.75 -9.297 1 84.19 473 THR A CA 1
ATOM 3878 C C . THR A 1 473 ? 23.938 -31.875 -8.344 1 84.19 473 THR A C 1
ATOM 3880 O O . THR A 1 473 ? 24.938 -31.75 -7.648 1 84.19 473 THR A O 1
ATOM 3883 N N . THR A 1 474 ? 23.156 -32.938 -8.312 1 84.31 474 THR A N 1
ATOM 3884 C CA . THR A 1 474 ? 23.453 -34 -7.359 1 84.31 474 THR A CA 1
ATOM 3885 C C . THR A 1 474 ? 24.281 -35.094 -8.023 1 84.31 474 THR A C 1
ATOM 3887 O O . THR A 1 474 ? 24.484 -35.094 -9.242 1 84.31 474 THR A O 1
ATOM 3890 N N . ASN A 1 475 ? 24.781 -36.031 -7.168 1 83.56 475 ASN A N 1
ATOM 3891 C CA . ASN A 1 475 ? 25.562 -37.156 -7.672 1 83.56 475 ASN A CA 1
ATOM 3892 C C . ASN A 1 475 ? 24.672 -38.219 -8.312 1 83.56 475 ASN A C 1
ATOM 3894 O O . ASN A 1 475 ? 25.172 -39.156 -8.93 1 83.56 475 ASN A O 1
ATOM 3898 N N . LEU A 1 476 ? 23.422 -38.062 -8.133 1 86.81 476 LEU A N 1
ATOM 3899 C CA . LEU A 1 476 ? 22.469 -39 -8.734 1 86.81 476 LEU A CA 1
ATOM 3900 C C . LEU A 1 476 ? 21.922 -38.438 -10.047 1 86.81 476 LEU A C 1
ATOM 3902 O O . LEU A 1 476 ? 20.703 -38.25 -10.195 1 86.81 476 LEU A O 1
ATOM 3906 N N . LYS A 1 477 ? 22.688 -38.312 -10.984 1 85.12 477 LYS A N 1
ATOM 3907 C CA . LYS A 1 477 ? 22.406 -37.562 -12.219 1 85.12 477 LYS A CA 1
ATOM 3908 C C . LYS A 1 477 ? 21.297 -38.25 -13.023 1 85.12 477 LYS A C 1
ATOM 3910 O O . LYS A 1 477 ? 20.438 -37.594 -13.578 1 85.12 477 LYS A O 1
ATOM 3915 N N . GLN A 1 478 ? 21.328 -39.562 -13.031 1 87.38 478 GLN A N 1
ATOM 3916 C CA . GLN A 1 478 ? 20.344 -40.281 -13.82 1 87.38 478 GLN A CA 1
ATOM 3917 C C . GLN A 1 478 ? 18.938 -40.094 -13.25 1 87.38 478 GLN A C 1
ATOM 3919 O O . GLN A 1 478 ? 17.969 -39.906 -13.992 1 87.38 478 GLN A O 1
ATOM 3924 N N . LEU A 1 479 ? 18.891 -40.156 -12 1 85.81 479 LEU A N 1
ATOM 3925 C CA . LEU A 1 479 ? 17.609 -39.969 -11.352 1 85.81 479 LEU A CA 1
ATOM 3926 C C . LEU A 1 479 ? 17.141 -38.531 -11.492 1 85.81 479 LEU A C 1
ATOM 3928 O O . LEU A 1 479 ? 15.953 -38.25 -11.695 1 85.81 479 LEU A O 1
ATOM 3932 N N . GLU A 1 480 ? 18.078 -37.688 -11.391 1 89.94 480 GLU A N 1
ATOM 3933 C CA . GLU A 1 480 ? 17.781 -36.25 -11.539 1 89.94 480 GLU A CA 1
ATOM 3934 C C . GLU A 1 480 ? 17.266 -35.938 -12.945 1 89.94 480 GLU A C 1
ATOM 3936 O O . GLU A 1 480 ? 16.312 -35.188 -13.109 1 89.94 480 GLU A O 1
ATOM 3941 N N . ARG A 1 481 ? 17.906 -36.5 -13.828 1 90.44 481 ARG A N 1
ATOM 3942 C CA . ARG A 1 481 ? 17.5 -36.281 -15.211 1 90.44 481 ARG A CA 1
ATOM 3943 C C . ARG A 1 481 ? 16.094 -36.844 -15.453 1 90.44 481 ARG A C 1
ATOM 3945 O O . ARG A 1 481 ? 15.289 -36.188 -16.141 1 90.44 481 ARG A O 1
ATOM 3952 N N . SER A 1 482 ? 15.867 -38.031 -14.953 1 89.69 482 SER A N 1
ATOM 3953 C CA . SER A 1 482 ? 14.531 -38.594 -15.07 1 89.69 482 SER A CA 1
ATOM 3954 C C . SER A 1 482 ? 13.477 -37.688 -14.445 1 89.69 482 SER A C 1
ATOM 3956 O O . SER A 1 482 ? 12.406 -37.469 -15.016 1 89.69 482 SER A O 1
ATOM 3958 N N . ALA A 1 483 ? 13.805 -37.125 -13.32 1 90.5 483 ALA A N 1
ATOM 3959 C CA . ALA A 1 483 ? 12.898 -36.219 -12.641 1 90.5 483 ALA A CA 1
ATOM 3960 C C . ALA A 1 483 ? 12.688 -34.938 -13.461 1 90.5 483 ALA A C 1
ATOM 3962 O O . ALA A 1 483 ? 11.57 -34.438 -13.57 1 90.5 483 ALA A O 1
ATOM 3963 N N . ALA A 1 484 ? 13.719 -34.469 -14.031 1 91.38 484 ALA A N 1
ATOM 3964 C CA . ALA A 1 484 ? 13.656 -33.219 -14.828 1 91.38 484 ALA A CA 1
ATOM 3965 C C . ALA A 1 484 ? 12.773 -33.406 -16.062 1 91.38 484 ALA A C 1
ATOM 3967 O O . ALA A 1 484 ? 12.086 -32.5 -16.484 1 91.38 484 ALA A O 1
ATOM 3968 N N . ASP A 1 485 ? 12.734 -34.625 -16.594 1 89.94 485 ASP A N 1
ATOM 3969 C CA . ASP A 1 485 ? 12.008 -34.906 -17.828 1 89.94 485 ASP A CA 1
ATOM 3970 C C . ASP A 1 485 ? 10.523 -35.156 -17.547 1 89.94 485 ASP A C 1
ATOM 3972 O O . ASP A 1 485 ? 9.68 -34.969 -18.422 1 89.94 485 ASP A O 1
ATOM 3976 N N . ASN A 1 486 ? 10.234 -35.469 -16.297 1 89.44 486 ASN A N 1
ATOM 3977 C CA . ASN A 1 486 ? 8.875 -35.938 -16.031 1 89.44 486 ASN A CA 1
ATOM 3978 C C . ASN A 1 486 ? 8.102 -34.938 -15.195 1 89.44 486 ASN A C 1
ATOM 3980 O O . ASN A 1 486 ? 6.871 -34.969 -15.148 1 89.44 486 ASN A O 1
ATOM 3984 N N . TYR A 1 487 ? 8.836 -34.094 -14.531 1 91.25 487 TYR A N 1
ATOM 3985 C CA . TYR A 1 487 ? 8.172 -33.188 -13.594 1 91.25 487 TYR A CA 1
ATOM 3986 C C . TYR A 1 487 ? 8.422 -31.734 -13.969 1 91.25 487 TYR A C 1
ATOM 3988 O O . TYR A 1 487 ? 9.336 -31.422 -14.742 1 91.25 487 TYR A O 1
ATOM 3996 N N . THR A 1 488 ? 7.57 -30.906 -13.43 1 93.5 488 THR A N 1
ATOM 3997 C CA . THR A 1 488 ? 7.793 -29.469 -13.602 1 93.5 488 THR A CA 1
ATOM 3998 C C . THR A 1 488 ? 9.016 -29.016 -12.805 1 93.5 488 THR A C 1
ATOM 4000 O O . THR A 1 488 ? 9.516 -29.75 -11.953 1 93.5 488 THR A O 1
ATOM 4003 N N . ARG A 1 489 ? 9.469 -27.828 -13.109 1 92.75 489 ARG A N 1
ATOM 4004 C CA . ARG A 1 489 ? 10.672 -27.297 -12.484 1 92.75 489 ARG A CA 1
ATOM 4005 C C . ARG A 1 489 ? 10.523 -27.25 -10.969 1 92.75 489 ARG A C 1
ATOM 4007 O O . ARG A 1 489 ? 11.453 -27.594 -10.234 1 92.75 489 ARG A O 1
ATOM 4014 N N . ALA A 1 490 ? 9.414 -26.766 -10.508 1 91.19 490 ALA A N 1
ATOM 4015 C CA . ALA A 1 490 ? 9.164 -26.641 -9.07 1 91.19 490 ALA A CA 1
ATOM 4016 C C . ALA A 1 490 ? 9.227 -28.016 -8.391 1 91.19 490 ALA A C 1
ATOM 4018 O O . ALA A 1 490 ? 9.836 -28.156 -7.324 1 91.19 490 ALA A O 1
ATOM 4019 N N . ILE A 1 491 ? 8.602 -29 -8.977 1 90.19 491 ILE A N 1
ATOM 4020 C CA . ILE A 1 491 ? 8.578 -30.344 -8.398 1 90.19 491 ILE A CA 1
ATOM 4021 C C . ILE A 1 491 ? 9.969 -30.969 -8.508 1 90.19 491 ILE A C 1
ATOM 4023 O O . ILE A 1 491 ? 10.414 -31.688 -7.598 1 90.19 491 ILE A O 1
ATOM 4027 N N . PHE A 1 492 ? 10.672 -30.703 -9.609 1 91.94 492 PHE A N 1
ATOM 4028 C CA . PHE A 1 492 ? 12.047 -31.156 -9.781 1 91.94 492 PHE A CA 1
ATOM 4029 C C . PHE A 1 492 ? 12.922 -30.703 -8.625 1 91.94 492 PHE A C 1
ATOM 4031 O O . PHE A 1 492 ? 13.672 -31.5 -8.055 1 91.94 492 PHE A O 1
ATOM 4038 N N . TYR A 1 493 ? 12.828 -29.5 -8.25 1 90.19 493 TYR A N 1
ATOM 4039 C CA . TYR A 1 493 ? 13.672 -28.969 -7.191 1 90.19 493 TYR A CA 1
ATOM 4040 C C . TYR A 1 493 ? 13.32 -29.594 -5.848 1 90.19 493 TYR A C 1
ATOM 4042 O O . TYR A 1 493 ? 14.188 -29.734 -4.973 1 90.19 493 TYR A O 1
ATOM 4050 N N . LEU A 1 494 ? 12.094 -29.938 -5.684 1 86.56 494 LEU A N 1
ATOM 4051 C CA . LEU A 1 494 ? 11.727 -30.688 -4.484 1 86.56 494 LEU A CA 1
ATOM 4052 C C . LEU A 1 494 ? 12.43 -32.031 -4.445 1 86.56 494 LEU A C 1
ATOM 4054 O O . LEU A 1 494 ? 12.914 -32.469 -3.393 1 86.56 494 LEU A O 1
ATOM 4058 N N . PHE A 1 495 ? 12.539 -32.656 -5.582 1 86.06 495 PHE A N 1
ATOM 4059 C CA . PHE A 1 495 ? 13.195 -33.969 -5.68 1 86.06 495 PHE A CA 1
ATOM 4060 C C . PHE A 1 495 ? 14.695 -33.844 -5.418 1 86.06 495 PHE A C 1
ATOM 4062 O O . PHE A 1 495 ? 15.297 -34.688 -4.789 1 86.06 495 PHE A O 1
ATOM 4069 N N . VAL A 1 496 ? 15.234 -32.75 -5.926 1 87.69 496 VAL A N 1
ATOM 4070 C CA . VAL A 1 496 ? 16.656 -32.531 -5.719 1 87.69 496 VAL A CA 1
ATOM 4071 C C . VAL A 1 496 ? 16.969 -32.5 -4.227 1 87.69 496 VAL A C 1
ATOM 4073 O O . VAL A 1 496 ? 17.953 -33.062 -3.775 1 87.69 496 VAL A O 1
ATOM 4076 N N . SER A 1 497 ? 16.109 -31.875 -3.498 1 84.12 497 SER A N 1
ATOM 4077 C CA . SER A 1 497 ? 16.297 -31.797 -2.053 1 84.12 497 SER A CA 1
ATOM 4078 C C . SER A 1 497 ? 16.188 -33.188 -1.422 1 84.12 497 SER A C 1
ATOM 4080 O O . SER A 1 497 ? 16.922 -33.5 -0.482 1 84.12 497 SER A O 1
ATOM 4082 N N . ILE A 1 498 ? 15.297 -34 -1.884 1 81.94 498 ILE A N 1
ATOM 4083 C CA . ILE A 1 498 ? 15.125 -35.375 -1.397 1 81.94 498 ILE A CA 1
ATOM 4084 C C . ILE A 1 498 ? 16.359 -36.188 -1.725 1 81.94 498 ILE A C 1
ATOM 4086 O O . ILE A 1 498 ? 16.844 -36.969 -0.887 1 81.94 498 ILE A O 1
ATOM 4090 N N . PHE A 1 499 ? 16.906 -35.969 -2.916 1 83.62 499 PHE A N 1
ATOM 4091 C CA . PHE A 1 499 ? 18.109 -36.688 -3.336 1 83.62 499 PHE A CA 1
ATOM 4092 C C . PHE A 1 499 ? 19.297 -36.312 -2.455 1 83.62 499 PHE A C 1
ATOM 4094 O O . PHE A 1 499 ? 20.078 -37.188 -2.074 1 83.62 499 PHE A O 1
ATOM 4101 N N . ASP A 1 500 ? 19.328 -35.094 -2.125 1 83.56 500 ASP A N 1
ATOM 4102 C CA . ASP A 1 500 ? 20.406 -34.625 -1.262 1 83.56 500 ASP A CA 1
ATOM 4103 C C . ASP A 1 500 ? 20.328 -35.281 0.116 1 83.56 500 ASP A C 1
ATOM 4105 O O . ASP A 1 500 ? 21.359 -35.688 0.677 1 83.56 500 ASP A O 1
ATOM 4109 N N . ARG A 1 501 ? 19.141 -35.438 0.607 1 80.12 501 ARG A N 1
ATOM 4110 C CA . ARG A 1 501 ? 18.953 -36.062 1.918 1 80.12 501 ARG A CA 1
ATOM 4111 C C . ARG A 1 501 ? 19.25 -37.562 1.868 1 80.12 501 ARG A C 1
ATOM 4113 O O . ARG A 1 501 ? 19.734 -38.125 2.842 1 80.12 501 ARG A O 1
ATOM 4120 N N . THR A 1 502 ? 18.906 -38.188 0.748 1 80.75 502 THR A N 1
ATOM 4121 C CA . THR A 1 502 ? 19.141 -39.594 0.569 1 80.75 502 THR A CA 1
ATOM 4122 C C . THR A 1 502 ? 20.625 -39.938 0.606 1 80.75 502 THR A C 1
ATOM 4124 O O . THR A 1 502 ? 21.031 -41 1.079 1 80.75 502 THR A O 1
ATOM 4127 N N . CYS A 1 503 ? 21.344 -38.875 0.163 1 79.06 503 CYS A N 1
ATOM 4128 C CA . CYS A 1 503 ? 22.781 -39.094 0.159 1 79.06 503 CYS A CA 1
ATOM 4129 C C . CYS A 1 503 ? 23.328 -39.156 1.58 1 79.06 503 CYS A C 1
ATOM 4131 O O . CYS A 1 503 ? 24.406 -39.719 1.812 1 79.06 503 CYS A O 1
ATOM 4133 N N . ALA A 1 504 ? 22.516 -38.75 2.48 1 81.56 504 ALA A N 1
ATOM 4134 C CA . ALA A 1 504 ? 22.938 -38.781 3.877 1 81.56 504 ALA A CA 1
ATOM 4135 C C . ALA A 1 504 ? 22.469 -40.062 4.57 1 81.56 504 ALA A C 1
ATOM 4137 O O . ALA A 1 504 ? 22.734 -40.25 5.758 1 81.56 504 ALA A O 1
ATOM 4138 N N . MET A 1 505 ? 21.828 -40.875 3.793 1 86 505 MET A N 1
ATOM 4139 C CA . MET A 1 505 ? 21.297 -42.094 4.375 1 86 505 MET A CA 1
ATOM 4140 C C . MET A 1 505 ? 22.219 -43.281 4.082 1 86 505 MET A C 1
ATOM 4142 O O . MET A 1 505 ? 22.969 -43.281 3.102 1 86 505 MET A O 1
ATOM 4146 N N . ARG A 1 506 ? 22.203 -44.281 5.035 1 87.19 506 ARG A N 1
ATOM 4147 C CA . ARG A 1 506 ? 22.969 -45.531 4.848 1 87.19 506 ARG A CA 1
ATOM 4148 C C . ARG A 1 506 ? 22.094 -46.75 5.094 1 87.19 506 ARG A C 1
ATOM 4150 O O . ARG A 1 506 ? 21.172 -46.719 5.914 1 87.19 506 ARG A O 1
ATOM 4157 N N . VAL A 1 507 ? 22.375 -47.75 4.328 1 88.62 507 VAL A N 1
ATOM 4158 C CA . VAL A 1 507 ? 21.703 -49.031 4.559 1 88.62 507 VAL A CA 1
ATOM 4159 C C . VAL A 1 507 ? 22.406 -49.781 5.695 1 88.62 507 VAL A C 1
ATOM 4161 O O . VAL A 1 507 ? 23.609 -50.031 5.633 1 88.62 507 VAL A O 1
ATOM 4164 N N . VAL A 1 508 ? 21.625 -50.094 6.688 1 89 508 VAL A N 1
ATOM 4165 C CA . VAL A 1 508 ? 22.203 -50.75 7.867 1 89 508 VAL A CA 1
ATOM 4166 C C . VAL A 1 508 ? 21.969 -52.25 7.797 1 89 508 VAL A C 1
ATOM 4168 O O . VAL A 1 508 ? 22.734 -53.031 8.367 1 89 508 VAL A O 1
ATOM 4171 N N . ASP A 1 509 ? 20.859 -52.625 7.262 1 90.06 509 ASP A N 1
ATOM 4172 C CA . ASP A 1 509 ? 20.516 -54.031 7.176 1 90.06 509 ASP A CA 1
ATOM 4173 C C . ASP A 1 509 ? 19.656 -54.312 5.945 1 90.06 509 ASP A C 1
ATOM 4175 O O . ASP A 1 509 ? 19 -53.406 5.422 1 90.06 509 ASP A O 1
ATOM 4179 N N . SER A 1 510 ? 19.859 -55.531 5.375 1 92.62 510 SER A N 1
ATOM 4180 C CA . SER A 1 510 ? 19.078 -55.938 4.227 1 92.62 510 SER A CA 1
ATOM 4181 C C . SER A 1 510 ? 18.594 -57.375 4.387 1 92.62 510 SER A C 1
ATOM 4183 O O . SER A 1 510 ? 19.359 -58.281 4.758 1 92.62 510 SER A O 1
ATOM 4185 N N . GLU A 1 511 ? 17.328 -57.469 4.258 1 91.5 511 GLU A N 1
ATOM 4186 C CA . GLU A 1 511 ? 16.703 -58.781 4.328 1 91.5 511 GLU A CA 1
ATOM 4187 C C . GLU A 1 511 ? 16.062 -59.156 2.996 1 91.5 511 GLU A C 1
ATOM 4189 O O . GLU A 1 511 ? 15.352 -58.344 2.389 1 91.5 511 GLU A O 1
ATOM 4194 N N . ASP A 1 512 ? 16.328 -60.406 2.488 1 89.12 512 ASP A N 1
ATOM 4195 C CA . ASP A 1 512 ? 15.742 -60.906 1.263 1 89.12 512 ASP A CA 1
ATOM 4196 C C . ASP A 1 512 ? 14.742 -62.031 1.567 1 89.12 512 ASP A C 1
ATOM 4198 O O . ASP A 1 512 ? 15.133 -63.125 2.035 1 89.12 512 ASP A O 1
ATOM 4202 N N . ASN A 1 513 ? 13.555 -61.75 1.365 1 86 513 ASN A N 1
ATOM 4203 C CA . ASN A 1 513 ? 12.523 -62.75 1.672 1 86 513 ASN A CA 1
ATOM 4204 C C . ASN A 1 513 ? 12.016 -63.438 0.41 1 86 513 ASN A C 1
ATOM 4206 O O . ASN A 1 513 ? 10.938 -64.062 0.412 1 86 513 ASN A O 1
ATOM 4210 N N . GLY A 1 514 ? 12.68 -63.312 -0.741 1 80.75 514 GLY A N 1
ATOM 4211 C CA . GLY A 1 514 ? 12.305 -63.938 -1.996 1 80.75 514 GLY A CA 1
ATOM 4212 C C . GLY A 1 514 ? 11.359 -63.094 -2.826 1 80.75 514 GLY A C 1
ATOM 4213 O O . GLY A 1 514 ? 11.672 -62.75 -3.969 1 80.75 514 GLY A O 1
ATOM 4214 N N . SER A 1 515 ? 10.242 -62.75 -2.223 1 83.69 515 SER A N 1
ATOM 4215 C CA . SER A 1 515 ? 9.25 -61.969 -2.943 1 83.69 515 SER A CA 1
ATOM 4216 C C . SER A 1 515 ? 9.461 -60.469 -2.73 1 83.69 515 SER A C 1
ATOM 4218 O O . SER A 1 515 ? 9.023 -59.656 -3.543 1 83.69 515 SER A O 1
ATOM 4220 N N . TYR A 1 516 ? 10.047 -60.125 -1.544 1 85.25 516 TYR A N 1
ATOM 4221 C CA . TYR A 1 516 ? 10.297 -58.719 -1.288 1 85.25 516 TYR A CA 1
ATOM 4222 C C . TYR A 1 516 ? 11.602 -58.5 -0.524 1 85.25 516 TYR A C 1
ATOM 4224 O O . TYR A 1 516 ? 12.094 -59.438 0.129 1 85.25 516 TYR A O 1
ATOM 4232 N N . PHE A 1 517 ? 12.273 -57.438 -0.831 1 88.62 517 PHE A N 1
ATOM 4233 C CA . PHE A 1 517 ? 13.484 -57 -0.132 1 88.62 517 PHE A CA 1
ATOM 4234 C C . PHE A 1 517 ? 13.164 -55.938 0.92 1 88.62 517 PHE A C 1
ATOM 4236 O O . PHE A 1 517 ? 12.344 -55.062 0.686 1 88.62 517 PHE A O 1
ATOM 4243 N N . ILE A 1 518 ? 13.656 -56.125 2.086 1 90.81 518 ILE A N 1
ATOM 4244 C CA . ILE A 1 518 ? 13.531 -55.094 3.125 1 90.81 518 ILE A CA 1
ATOM 4245 C C . ILE A 1 518 ? 14.898 -54.5 3.438 1 90.81 518 ILE A C 1
ATOM 4247 O O . ILE A 1 518 ? 15.82 -55.219 3.832 1 90.81 518 ILE A O 1
ATOM 4251 N N . HIS A 1 519 ? 14.992 -53.219 3.164 1 90.06 519 HIS A N 1
ATOM 4252 C CA . HIS A 1 519 ? 16.219 -52.531 3.535 1 90.06 519 HIS A CA 1
ATOM 4253 C C . HIS A 1 519 ? 15.992 -51.625 4.738 1 90.06 519 HIS A C 1
ATOM 4255 O O . HIS A 1 519 ? 15.047 -50.812 4.754 1 90.06 519 HIS A O 1
ATOM 4261 N N . THR A 1 520 ? 16.766 -51.812 5.723 1 90.38 520 THR A N 1
ATOM 4262 C CA . THR A 1 520 ? 16.75 -50.906 6.859 1 90.38 520 THR A CA 1
ATOM 4263 C C . THR A 1 520 ? 17.734 -49.75 6.652 1 90.38 520 THR A C 1
ATOM 4265 O O . THR A 1 520 ? 18.922 -50 6.418 1 90.38 520 THR A O 1
ATOM 4268 N N . VAL A 1 521 ? 17.203 -48.531 6.703 1 89.12 521 VAL A N 1
ATOM 4269 C CA . VAL A 1 521 ? 18.047 -47.375 6.41 1 89.12 521 VAL A CA 1
ATOM 4270 C C . VAL A 1 521 ? 18.109 -46.469 7.625 1 89.12 521 VAL A C 1
ATOM 4272 O O . VAL A 1 521 ? 17.141 -46.375 8.391 1 89.12 521 VAL A O 1
ATOM 4275 N N . SER A 1 522 ? 19.297 -45.906 7.828 1 87.56 522 SER A N 1
ATOM 4276 C CA . SER A 1 522 ? 19.516 -44.969 8.906 1 87.56 522 SER A CA 1
ATOM 4277 C C . SER A 1 522 ? 20.328 -43.75 8.422 1 87.56 522 SER A C 1
ATOM 4279 O O . SER A 1 522 ? 20.953 -43.812 7.367 1 87.56 522 SER A O 1
ATOM 4281 N N . ARG A 1 523 ? 20.188 -42.656 9.188 1 85.69 523 ARG A N 1
ATOM 4282 C CA . ARG A 1 523 ? 20.984 -41.5 8.844 1 85.69 523 ARG A CA 1
ATOM 4283 C C . ARG A 1 523 ? 22.406 -41.625 9.383 1 85.69 523 ARG A C 1
ATOM 4285 O O . ARG A 1 523 ? 22.625 -42.188 10.461 1 85.69 523 ARG A O 1
ATOM 4292 N N . TYR A 1 524 ? 23.297 -41.031 8.672 1 81.94 524 TYR A N 1
ATOM 4293 C CA . TYR A 1 524 ? 24.688 -41.062 9.109 1 81.94 524 TYR A CA 1
ATOM 4294 C C . TYR A 1 524 ? 24.875 -40.281 10.406 1 81.94 524 TYR A C 1
ATOM 4296 O O . TYR A 1 524 ? 25.594 -40.719 11.305 1 81.94 524 TYR A O 1
ATOM 4304 N N . ASP A 1 525 ? 24.109 -39.125 10.523 1 76.31 525 ASP A N 1
ATOM 4305 C CA . ASP A 1 525 ? 24.359 -38.188 11.617 1 76.31 525 ASP A CA 1
ATOM 4306 C C . ASP A 1 525 ? 23.547 -38.594 12.852 1 76.31 525 ASP A C 1
ATOM 4308 O O . ASP A 1 525 ? 23.828 -38.125 13.961 1 76.31 525 ASP A O 1
ATOM 4312 N N . THR A 1 526 ? 22.453 -39.156 12.734 1 72.19 526 THR A N 1
ATOM 4313 C CA . THR A 1 526 ? 21.625 -39.531 13.875 1 72.19 526 THR A CA 1
ATOM 4314 C C . THR A 1 526 ? 21.391 -41.031 13.93 1 72.19 526 THR A C 1
ATOM 4316 O O . THR A 1 526 ? 20.312 -41.5 13.57 1 72.19 526 THR A O 1
ATOM 4319 N N . PRO A 1 527 ? 22.328 -41.688 14.594 1 67.75 527 PRO A N 1
ATOM 4320 C CA . PRO A 1 527 ? 22.188 -43.125 14.703 1 67.75 527 PRO A CA 1
ATOM 4321 C C . PRO A 1 527 ? 21.078 -43.531 15.672 1 67.75 527 PRO A C 1
ATOM 4323 O O . PRO A 1 527 ? 20.828 -42.844 16.672 1 67.75 527 PRO A O 1
ATOM 4326 N N . GLY A 1 528 ? 20.141 -44.438 15.281 1 67.19 528 GLY A N 1
ATOM 4327 C CA . GLY A 1 528 ? 19.094 -44.969 16.156 1 67.19 528 GLY A CA 1
ATOM 4328 C C . GLY A 1 528 ? 17.703 -44.875 15.547 1 67.19 528 GLY A C 1
ATOM 4329 O O . GLY A 1 528 ? 16.797 -45.594 15.969 1 67.19 528 GLY A O 1
ATOM 4330 N N . LYS A 1 529 ? 17.641 -43.875 14.656 1 76.12 529 LYS A N 1
ATOM 4331 C CA . LYS A 1 529 ? 16.344 -43.844 13.992 1 76.12 529 LYS A CA 1
ATOM 4332 C C . LYS A 1 529 ? 16.391 -44.594 12.656 1 76.12 529 LYS A C 1
ATOM 4334 O O . LYS A 1 529 ? 17.141 -44.188 11.758 1 76.12 529 LYS A O 1
ATOM 4339 N N . ASP A 1 530 ? 15.695 -45.719 12.656 1 83.25 530 ASP A N 1
ATOM 4340 C CA . ASP A 1 530 ? 15.758 -46.531 11.453 1 83.25 530 ASP A CA 1
ATOM 4341 C C . ASP A 1 530 ? 14.422 -46.562 10.719 1 83.25 530 ASP A C 1
ATOM 4343 O O . ASP A 1 530 ? 13.367 -46.375 11.336 1 83.25 530 ASP A O 1
ATOM 4347 N N . TRP A 1 531 ? 14.531 -46.531 9.438 1 86.19 531 TRP A N 1
ATOM 4348 C CA . TRP A 1 531 ? 13.367 -46.719 8.578 1 86.19 531 TRP A CA 1
ATOM 4349 C C . TRP A 1 531 ? 13.508 -48 7.746 1 86.19 531 TRP A C 1
ATOM 4351 O O . TRP A 1 531 ? 14.625 -48.438 7.48 1 86.19 531 TRP A O 1
ATOM 4361 N N . ARG A 1 532 ? 12.414 -48.656 7.422 1 86.62 532 ARG A N 1
ATOM 4362 C CA . ARG A 1 532 ? 12.414 -49.844 6.602 1 86.62 532 ARG A CA 1
ATOM 4363 C C . ARG A 1 532 ? 11.852 -49.562 5.215 1 86.62 532 ARG A C 1
ATOM 4365 O O . ARG A 1 532 ? 10.773 -49 5.082 1 86.62 532 ARG A O 1
ATOM 4372 N N . VAL A 1 533 ? 12.609 -49.781 4.25 1 88.44 533 VAL A N 1
ATOM 4373 C CA . VAL A 1 533 ? 12.195 -49.656 2.857 1 88.44 533 VAL A CA 1
ATOM 4374 C C . VAL A 1 533 ? 11.93 -51.031 2.258 1 88.44 533 VAL A C 1
ATOM 4376 O O . VAL A 1 533 ? 12.82 -51.875 2.242 1 88.44 533 VAL A O 1
ATOM 4379 N N . VAL A 1 534 ? 10.703 -51.219 1.867 1 86.94 534 VAL A N 1
ATOM 4380 C CA . VAL A 1 534 ? 10.305 -52.5 1.312 1 86.94 534 VAL A CA 1
ATOM 4381 C C . VAL A 1 534 ? 10.203 -52.406 -0.208 1 86.94 534 VAL A C 1
ATOM 4383 O O . VAL A 1 534 ? 9.516 -51.531 -0.733 1 86.94 534 VAL A O 1
ATOM 4386 N N . ALA A 1 535 ? 10.961 -53.219 -0.892 1 86.81 535 ALA A N 1
ATOM 4387 C CA . ALA A 1 535 ? 10.93 -53.281 -2.352 1 86.81 535 ALA A CA 1
ATOM 4388 C C . ALA A 1 535 ? 10.398 -54.625 -2.846 1 86.81 535 ALA A C 1
ATOM 4390 O O . ALA A 1 535 ? 10.898 -55.688 -2.451 1 86.81 535 ALA A O 1
ATOM 4391 N N . THR A 1 536 ? 9.336 -54.469 -3.559 1 83.75 536 THR A N 1
ATOM 4392 C CA . THR A 1 536 ? 8.742 -55.688 -4.094 1 83.75 536 THR A CA 1
ATOM 4393 C C . THR A 1 536 ? 9.312 -56 -5.477 1 83.75 536 THR A C 1
ATOM 4395 O O . THR A 1 536 ? 9.438 -55.125 -6.312 1 83.75 536 THR A O 1
ATOM 4398 N N . SER A 1 537 ? 9.703 -57.25 -5.734 1 77.62 537 SER A N 1
ATOM 4399 C CA . SER A 1 537 ? 10.352 -57.656 -6.977 1 77.62 537 SER A CA 1
ATOM 4400 C C . SER A 1 537 ? 9.359 -57.719 -8.133 1 77.62 537 SER A C 1
ATOM 4402 O O . SER A 1 537 ? 9.68 -57.312 -9.25 1 77.62 537 SER A O 1
ATOM 4404 N N . ASP A 1 538 ? 8.164 -58.062 -7.898 1 76.06 538 ASP A N 1
ATOM 4405 C CA . ASP A 1 538 ? 7.195 -58.312 -8.969 1 76.06 538 ASP A CA 1
ATOM 4406 C C . ASP A 1 538 ? 6.59 -57 -9.445 1 76.06 538 ASP A C 1
ATOM 4408 O O . ASP A 1 538 ? 6.473 -56.75 -10.656 1 76.06 538 ASP A O 1
ATOM 4412 N N . THR A 1 539 ? 6.309 -56.125 -8.508 1 73.56 539 THR A N 1
ATOM 4413 C CA . THR A 1 539 ? 5.562 -54.906 -8.844 1 73.56 539 THR A CA 1
ATOM 4414 C C . THR A 1 539 ? 6.496 -53.719 -8.945 1 73.56 539 THR A C 1
ATOM 4416 O O . THR A 1 539 ? 6.082 -52.656 -9.383 1 73.56 539 THR A O 1
ATOM 4419 N N . ARG A 1 540 ? 7.695 -53.906 -8.758 1 77.38 540 ARG A N 1
ATOM 4420 C CA . ARG A 1 540 ? 8.688 -52.844 -8.789 1 77.38 540 ARG A CA 1
ATOM 4421 C C . ARG A 1 540 ? 8.227 -51.625 -7.965 1 77.38 540 ARG A C 1
ATOM 4423 O O . ARG A 1 540 ? 8.43 -50.469 -8.367 1 77.38 540 ARG A O 1
ATOM 4430 N N . GLU A 1 541 ? 7.5 -51.938 -6.84 1 80.88 541 GLU A N 1
ATOM 4431 C CA . GLU A 1 541 ? 7.035 -50.906 -5.922 1 80.88 541 GLU A CA 1
ATOM 4432 C C . GLU A 1 541 ? 7.969 -50.75 -4.723 1 80.88 541 GLU A C 1
ATOM 4434 O O . GLU A 1 541 ? 8.508 -51.75 -4.23 1 80.88 541 GLU A O 1
ATOM 4439 N N . VAL A 1 542 ? 8.289 -49.594 -4.445 1 81.38 542 VAL A N 1
ATOM 4440 C CA . VAL A 1 542 ? 9.109 -49.312 -3.271 1 81.38 542 VAL A CA 1
ATOM 4441 C C . VAL A 1 542 ? 8.312 -48.469 -2.27 1 81.38 542 VAL A C 1
ATOM 4443 O O . VAL A 1 542 ? 7.637 -47.531 -2.65 1 81.38 542 VAL A O 1
ATOM 4446 N N . ARG A 1 543 ? 8.242 -48.969 -1.012 1 81.88 543 ARG A N 1
ATOM 4447 C CA . ARG A 1 543 ? 7.523 -48.281 0.041 1 81.88 543 ARG A CA 1
ATOM 4448 C C . ARG A 1 543 ? 8.398 -48.094 1.281 1 81.88 543 ARG A C 1
ATOM 4450 O O . ARG A 1 543 ? 9.117 -49.031 1.666 1 81.88 543 ARG A O 1
ATOM 4457 N N . CYS A 1 544 ? 8.422 -46.938 1.768 1 82.25 544 CYS A N 1
ATOM 4458 C CA . CYS A 1 544 ? 9.109 -46.656 3.023 1 82.25 544 CYS A CA 1
ATOM 4459 C C . CYS A 1 544 ? 8.125 -46.562 4.184 1 82.25 544 CYS A C 1
ATOM 4461 O O . CYS A 1 544 ? 6.977 -46.156 3.998 1 82.25 544 CYS A O 1
ATOM 4463 N N . THR A 1 545 ? 8.547 -46.938 5.316 1 78.56 545 THR A N 1
ATOM 4464 C CA . THR A 1 545 ? 7.688 -46.875 6.492 1 78.56 545 THR A CA 1
ATOM 4465 C C . THR A 1 545 ? 7.266 -45.438 6.801 1 78.56 545 THR A C 1
ATOM 4467 O O . THR A 1 545 ? 6.238 -45.219 7.449 1 78.56 545 THR A O 1
ATOM 4470 N N . CYS A 1 546 ? 8.047 -44.531 6.379 1 76.69 546 CYS A N 1
ATOM 4471 C CA . CYS A 1 546 ? 7.688 -43.125 6.641 1 76.69 546 CYS A CA 1
ATOM 4472 C C . CYS A 1 546 ? 6.578 -42.688 5.703 1 76.69 546 CYS A C 1
ATOM 4474 O O . CYS A 1 546 ? 5.883 -41.688 5.992 1 76.69 546 CYS A O 1
ATOM 4476 N N . MET A 1 547 ? 6.355 -43.281 4.578 1 77.75 547 MET A N 1
ATOM 4477 C CA . MET A 1 547 ? 5.293 -43.062 3.598 1 77.75 547 MET A CA 1
ATOM 4478 C C . MET A 1 547 ? 5.238 -41.594 3.178 1 77.75 547 MET A C 1
ATOM 4480 O O . MET A 1 547 ? 4.16 -41.062 2.887 1 77.75 547 MET A O 1
ATOM 4484 N N . ARG A 1 548 ? 6.34 -40.938 3.207 1 76 548 ARG A N 1
ATOM 4485 C CA . ARG A 1 548 ? 6.414 -39.5 2.883 1 76 548 ARG A CA 1
ATOM 4486 C C . ARG A 1 548 ? 6.098 -39.281 1.41 1 76 548 ARG A C 1
ATOM 4488 O O . ARG A 1 548 ? 5.41 -38.312 1.067 1 76 548 ARG A O 1
ATOM 4495 N N . MET A 1 549 ? 6.586 -40.125 0.573 1 78.38 549 MET A N 1
ATOM 4496 C CA . MET A 1 549 ? 6.375 -39.938 -0.862 1 78.38 549 MET A CA 1
ATOM 4497 C C . MET A 1 549 ? 4.902 -40.125 -1.219 1 78.38 549 MET A C 1
ATOM 4499 O O . MET A 1 549 ? 4.379 -39.406 -2.066 1 78.38 549 MET A O 1
ATOM 4503 N N . GLU A 1 550 ? 4.297 -41.031 -0.52 1 77.06 550 GLU A N 1
ATOM 4504 C CA . GLU A 1 550 ? 2.865 -41.219 -0.719 1 77.06 550 GLU A CA 1
ATOM 4505 C C . GLU A 1 550 ? 2.07 -40 -0.262 1 77.06 550 GLU A C 1
ATOM 4507 O O . GLU A 1 550 ? 1.088 -39.625 -0.901 1 77.06 550 GLU A O 1
ATOM 4512 N N . CYS A 1 551 ? 2.51 -39.5 0.713 1 78.06 551 CYS A N 1
ATOM 4513 C CA . CYS A 1 551 ? 1.826 -38.312 1.249 1 78.06 551 CYS A CA 1
ATOM 4514 C C . CYS A 1 551 ? 1.959 -37.125 0.304 1 78.06 551 CYS A C 1
ATOM 4516 O O . CYS A 1 551 ? 1.045 -36.312 0.198 1 78.06 551 CYS A O 1
ATOM 4518 N N . PHE A 1 552 ? 3.051 -37.094 -0.296 1 77.88 552 PHE A N 1
ATOM 4519 C CA . PHE A 1 552 ? 3.305 -36 -1.223 1 77.88 552 PHE A CA 1
ATOM 4520 C C . PHE A 1 552 ? 2.727 -36.312 -2.598 1 77.88 552 PHE A C 1
ATOM 4522 O O . PHE A 1 552 ? 2.447 -35.406 -3.379 1 77.88 552 PHE A O 1
ATOM 4529 N N . GLY A 1 553 ? 2.51 -37.469 -2.859 1 71.75 553 GLY A N 1
ATOM 4530 C CA . GLY A 1 553 ? 1.979 -37.875 -4.148 1 71.75 553 GLY A CA 1
ATOM 4531 C C . GLY A 1 553 ? 3.053 -38.094 -5.199 1 71.75 553 GLY A C 1
ATOM 4532 O O . GLY A 1 553 ? 2.814 -37.875 -6.387 1 71.75 553 GLY A O 1
ATOM 4533 N N . VAL A 1 554 ? 4.293 -38.156 -4.832 1 67.69 554 VAL A N 1
ATOM 4534 C CA . VAL A 1 554 ? 5.375 -38.438 -5.766 1 67.69 554 VAL A CA 1
ATOM 4535 C C . VAL A 1 554 ? 5.695 -39.906 -5.758 1 67.69 554 VAL A C 1
ATOM 4537 O O . VAL A 1 554 ? 5.75 -40.531 -4.695 1 67.69 554 VAL A O 1
ATOM 4540 N N . PRO A 1 555 ? 5.562 -40.594 -7.043 1 52.78 555 PRO A N 1
ATOM 4541 C CA . PRO A 1 555 ? 5.883 -42.031 -7.055 1 52.78 555 PRO A CA 1
ATOM 4542 C C . PRO A 1 555 ? 7.289 -42.312 -6.531 1 52.78 555 PRO A C 1
ATOM 4544 O O . PRO A 1 555 ? 8.203 -41.5 -6.734 1 52.78 555 PRO A O 1
ATOM 4547 N N . SER A 1 556 ? 7.426 -43.062 -5.453 1 41.56 556 SER A N 1
ATOM 4548 C CA . SER A 1 556 ? 8.719 -43.531 -4.953 1 41.56 556 SER A CA 1
ATOM 4549 C C . SER A 1 556 ? 9.508 -44.25 -6.039 1 41.56 556 SER A C 1
ATOM 4551 O O . SER A 1 556 ? 9.156 -45.375 -6.438 1 41.56 556 SER A O 1
ATOM 4553 N N . ASN A 1 557 ? 9.828 -43.531 -7.152 1 37.25 557 ASN A N 1
ATOM 4554 C CA . ASN A 1 557 ? 10.594 -44.281 -8.148 1 37.25 557 ASN A CA 1
ATOM 4555 C C . ASN A 1 557 ? 11.945 -44.719 -7.605 1 37.25 557 ASN A C 1
ATOM 4557 O O . ASN A 1 557 ? 12.781 -43.906 -7.25 1 37.25 557 ASN A O 1
ATOM 4561 N N . ILE A 1 558 ? 12.047 -45.188 -6.594 1 34.81 558 ILE A N 1
ATOM 4562 C CA . ILE A 1 558 ? 13.383 -45.75 -6.422 1 34.81 558 ILE A CA 1
ATOM 4563 C C . ILE A 1 558 ? 13.547 -46.969 -7.316 1 34.81 558 ILE A C 1
ATOM 4565 O O . ILE A 1 558 ? 12.695 -47.875 -7.309 1 34.81 558 ILE A O 1
ATOM 4569 N N . MET B 1 1 ? -3.627 -12.469 -50.406 1 24.7 1 MET B N 1
ATOM 4570 C CA . MET B 1 1 ? -2.484 -11.789 -51 1 24.7 1 MET B CA 1
ATOM 4571 C C . MET B 1 1 ? -1.599 -12.766 -51.781 1 24.7 1 MET B C 1
ATOM 4573 O O . MET B 1 1 ? -0.384 -12.578 -51.844 1 24.7 1 MET B O 1
ATOM 4577 N N . SER B 1 2 ? -2.18 -13.922 -52.062 1 30.67 2 SER B N 1
ATOM 4578 C CA . SER B 1 2 ? -1.525 -14.969 -52.844 1 30.67 2 SER B CA 1
ATOM 4579 C C . SER B 1 2 ? -1.266 -14.508 -54.281 1 30.67 2 SER B C 1
ATOM 4581 O O . SER B 1 2 ? -1.879 -15.016 -55.219 1 30.67 2 SER B O 1
ATOM 4583 N N . GLU B 1 3 ? -1.098 -13.211 -54.5 1 33.78 3 GLU B N 1
ATOM 4584 C CA . GLU B 1 3 ? -0.776 -12.953 -55.906 1 33.78 3 GLU B CA 1
ATOM 4585 C C . GLU B 1 3 ? 0.438 -13.766 -56.344 1 33.78 3 GLU B C 1
ATOM 4587 O O . GLU B 1 3 ? 1.357 -14 -55.562 1 33.78 3 GLU B O 1
ATOM 4592 N N . ASN B 1 4 ? 0.396 -14.469 -57.438 1 35.34 4 ASN B N 1
ATOM 4593 C CA . ASN B 1 4 ? 1.322 -15.258 -58.25 1 35.34 4 ASN B CA 1
ATOM 4594 C C . ASN B 1 4 ? 2.637 -14.516 -58.469 1 35.34 4 ASN B C 1
ATOM 4596 O O . ASN B 1 4 ? 2.75 -13.711 -59.375 1 35.34 4 ASN B O 1
ATOM 4600 N N . TYR B 1 5 ? 3.346 -14 -57.406 1 39.66 5 TYR B N 1
ATOM 4601 C CA . TYR B 1 5 ? 4.656 -13.445 -57.719 1 39.66 5 TYR B CA 1
ATOM 4602 C C . TYR B 1 5 ? 5.488 -14.43 -58.531 1 39.66 5 TYR B C 1
ATOM 4604 O O . TYR B 1 5 ? 5.422 -15.641 -58.281 1 39.66 5 TYR B O 1
ATOM 4612 N N . ALA B 1 6 ? 5.883 -14.078 -59.719 1 41.47 6 ALA B N 1
ATOM 4613 C CA . ALA B 1 6 ? 6.73 -14.828 -60.625 1 41.47 6 ALA B CA 1
ATOM 4614 C C . ALA B 1 6 ? 7.926 -15.445 -59.906 1 41.47 6 ALA B C 1
ATOM 4616 O O . ALA B 1 6 ? 8.344 -14.945 -58.844 1 41.47 6 ALA B O 1
ATOM 4617 N N . GLU B 1 7 ? 8.445 -16.609 -60.281 1 47.75 7 GLU B N 1
ATOM 4618 C CA . GLU B 1 7 ? 9.539 -17.453 -59.781 1 47.75 7 GLU B CA 1
ATOM 4619 C C . GLU B 1 7 ? 10.727 -16.625 -59.344 1 47.75 7 GLU B C 1
ATOM 4621 O O . GLU B 1 7 ? 11.391 -16.969 -58.344 1 47.75 7 GLU B O 1
ATOM 4626 N N . ASP B 1 8 ? 11.172 -15.453 -60.031 1 50.31 8 ASP B N 1
ATOM 4627 C CA . ASP B 1 8 ? 12.461 -14.789 -59.875 1 50.31 8 ASP B CA 1
ATOM 4628 C C . ASP B 1 8 ? 12.344 -13.539 -59 1 50.31 8 ASP B C 1
ATOM 4630 O O . ASP B 1 8 ? 13.328 -12.812 -58.812 1 50.31 8 ASP B O 1
ATOM 4634 N N . GLU B 1 9 ? 11.266 -13.039 -58.594 1 59.66 9 GLU B N 1
ATOM 4635 C CA . GLU B 1 9 ? 11.219 -11.68 -58.062 1 59.66 9 GLU B CA 1
ATOM 4636 C C . GLU B 1 9 ? 11.383 -11.672 -56.531 1 59.66 9 GLU B C 1
ATOM 4638 O O . GLU B 1 9 ? 10.734 -12.445 -55.844 1 59.66 9 GLU B O 1
ATOM 4643 N N . PHE B 1 10 ? 12.406 -10.953 -56.094 1 71 10 PHE B N 1
ATOM 4644 C CA . PHE B 1 10 ? 12.68 -10.727 -54.656 1 71 10 PHE B CA 1
ATOM 4645 C C . PHE B 1 10 ? 11.641 -9.805 -54.062 1 71 10 PHE B C 1
ATOM 4647 O O . PHE B 1 10 ? 11.102 -8.93 -54.75 1 71 10 PHE B O 1
ATOM 4654 N N . TYR B 1 11 ? 11.141 -10.266 -52.906 1 85.81 11 TYR B N 1
ATOM 4655 C CA . TYR B 1 11 ? 10.25 -9.43 -52.125 1 85.81 11 TYR B CA 1
ATOM 4656 C C . TYR B 1 11 ? 11.031 -8.375 -51.344 1 85.81 11 TYR B C 1
ATOM 4658 O O . TYR B 1 11 ? 11.844 -8.711 -50.469 1 85.81 11 TYR B O 1
ATOM 4666 N N . ALA B 1 12 ? 10.82 -7.133 -51.719 1 89.88 12 ALA B N 1
ATOM 4667 C CA . ALA B 1 12 ? 11.547 -6.043 -51.094 1 89.88 12 ALA B CA 1
ATOM 4668 C C . ALA B 1 12 ? 10.82 -5.578 -49.812 1 89.88 12 ALA B C 1
ATOM 4670 O O . ALA B 1 12 ? 9.609 -5.363 -49.844 1 89.88 12 ALA B O 1
ATOM 4671 N N . VAL B 1 13 ? 11.523 -5.523 -48.688 1 93.12 13 VAL B N 1
ATOM 4672 C CA . VAL B 1 13 ? 11 -5.016 -47.406 1 93.12 13 VAL B CA 1
ATOM 4673 C C . VAL B 1 13 ? 11.773 -3.77 -47 1 93.12 13 VAL B C 1
ATOM 4675 O O . VAL B 1 13 ? 12.961 -3.85 -46.688 1 93.12 13 VAL B O 1
ATOM 4678 N N . ASP B 1 14 ? 11.07 -2.615 -46.875 1 91.06 14 ASP B N 1
ATOM 4679 C CA . ASP B 1 14 ? 11.781 -1.356 -46.719 1 91.06 14 ASP B CA 1
ATOM 4680 C C . ASP B 1 14 ? 11.43 -0.711 -45.375 1 91.06 14 ASP B C 1
ATOM 4682 O O . ASP B 1 14 ? 12.07 0.259 -44.938 1 91.06 14 ASP B O 1
ATOM 4686 N N . SER B 1 15 ? 10.352 -1.171 -44.781 1 88 15 SER B N 1
ATOM 4687 C CA . SER B 1 15 ? 9.93 -0.549 -43.531 1 88 15 SER B CA 1
ATOM 4688 C C . SER B 1 15 ? 9.25 -1.559 -42.625 1 88 15 SER B C 1
ATOM 4690 O O . SER B 1 15 ? 8.898 -2.66 -43.062 1 88 15 SER B O 1
ATOM 4692 N N . GLY B 1 16 ? 9.141 -1.143 -41.375 1 86.06 16 GLY B N 1
ATOM 4693 C CA . GLY B 1 16 ? 8.398 -1.941 -40.438 1 86.06 16 GLY B CA 1
ATOM 4694 C C . GLY B 1 16 ? 6.953 -2.16 -40.812 1 86.06 16 GLY B C 1
ATOM 4695 O O . GLY B 1 16 ? 6.391 -3.229 -40.562 1 86.06 16 GLY B O 1
ATOM 4696 N N . LYS B 1 17 ? 6.375 -1.212 -41.5 1 84.81 17 LYS B N 1
ATOM 4697 C CA . LYS B 1 17 ? 4.992 -1.308 -41.938 1 84.81 17 LYS B CA 1
ATOM 4698 C C . LYS B 1 17 ? 4.82 -2.424 -42.969 1 84.81 17 LYS B C 1
ATOM 4700 O O . LYS B 1 17 ? 3.812 -3.133 -42.969 1 84.81 17 LYS B O 1
ATOM 4705 N N . SER B 1 18 ? 5.805 -2.574 -43.719 1 87.44 18 SER B N 1
ATOM 4706 C CA . SER B 1 18 ? 5.777 -3.615 -44.75 1 87.44 18 SER B CA 1
ATOM 4707 C C . SER B 1 18 ? 5.793 -5.004 -44.125 1 87.44 18 SER B C 1
ATOM 4709 O O . SER B 1 18 ? 5.188 -5.938 -44.656 1 87.44 18 SER B O 1
ATOM 4711 N N . ILE B 1 19 ? 6.414 -5.113 -43 1 90.12 19 ILE B N 1
ATOM 4712 C CA . ILE B 1 19 ? 6.531 -6.391 -42.312 1 90.12 19 ILE B CA 1
ATOM 4713 C C . ILE B 1 19 ? 5.164 -6.828 -41.812 1 90.12 19 ILE B C 1
ATOM 4715 O O . ILE B 1 19 ? 4.855 -8.023 -41.781 1 90.12 19 ILE B O 1
ATOM 4719 N N . GLY B 1 20 ? 4.355 -5.871 -41.438 1 87.31 20 GLY B N 1
ATOM 4720 C CA . GLY B 1 20 ? 3.043 -6.145 -40.875 1 87.31 20 GLY B CA 1
ATOM 4721 C C . GLY B 1 20 ? 2.105 -6.824 -41.844 1 87.31 20 GLY B C 1
ATOM 4722 O O . GLY B 1 20 ? 1.134 -7.465 -41.438 1 87.31 20 GLY B O 1
ATOM 4723 N N . TRP B 1 21 ? 2.422 -6.789 -43.062 1 87.81 21 TRP B N 1
ATOM 4724 C CA . TRP B 1 21 ? 1.534 -7.324 -44.094 1 87.81 21 TRP B CA 1
ATOM 4725 C C . TRP B 1 21 ? 1.936 -8.75 -44.5 1 87.81 21 TRP B C 1
ATOM 4727 O O . TRP B 1 21 ? 1.258 -9.398 -45.281 1 87.81 21 TRP B O 1
ATOM 4737 N N . ILE B 1 22 ? 2.994 -9.211 -43.906 1 90.44 22 ILE B N 1
ATOM 4738 C CA . ILE B 1 22 ? 3.508 -10.531 -44.25 1 90.44 22 ILE B CA 1
ATOM 4739 C C . ILE B 1 22 ? 2.826 -11.594 -43.406 1 90.44 22 ILE B C 1
ATOM 4741 O O . ILE B 1 22 ? 2.678 -11.43 -42.188 1 90.44 22 ILE B O 1
ATOM 4745 N N . ASP B 1 23 ? 2.402 -12.68 -44.031 1 92.12 23 ASP B N 1
ATOM 4746 C CA . ASP B 1 23 ? 1.852 -13.836 -43.344 1 92.12 23 ASP B CA 1
ATOM 4747 C C . ASP B 1 23 ? 2.951 -14.82 -42.969 1 92.12 23 ASP B C 1
ATOM 4749 O O . ASP B 1 23 ? 3.24 -15.758 -43.719 1 92.12 23 ASP B O 1
ATOM 4753 N N . PHE B 1 24 ? 3.422 -14.727 -41.844 1 92.31 24 PHE B N 1
ATOM 4754 C CA . PHE B 1 24 ? 4.609 -15.445 -41.406 1 92.31 24 PHE B CA 1
ATOM 4755 C C . PHE B 1 24 ? 4.285 -16.922 -41.188 1 92.31 24 PHE B C 1
ATOM 4757 O O . PHE B 1 24 ? 5.172 -17.766 -41.25 1 92.31 24 PHE B O 1
ATOM 4764 N N . LEU B 1 25 ? 3.113 -17.266 -40.844 1 89.56 25 LEU B N 1
ATOM 4765 C CA . LEU B 1 25 ? 2.738 -18.641 -40.531 1 89.56 25 LEU B CA 1
ATOM 4766 C C . LEU B 1 25 ? 2.818 -19.516 -41.781 1 89.56 25 LEU B C 1
ATOM 4768 O O . LEU B 1 25 ? 3.117 -20.703 -41.688 1 89.56 25 LEU B O 1
ATOM 4772 N N . ASN B 1 26 ? 2.631 -18.859 -42.969 1 90.12 26 ASN B N 1
ATOM 4773 C CA . ASN B 1 26 ? 2.588 -19.641 -44.188 1 90.12 26 ASN B CA 1
ATOM 4774 C C . ASN B 1 26 ? 3.812 -19.375 -45.062 1 90.12 26 ASN B C 1
ATOM 4776 O O . ASN B 1 26 ? 3.807 -19.688 -46.281 1 90.12 26 ASN B O 1
ATOM 4780 N N . LEU B 1 27 ? 4.816 -18.891 -44.469 1 90.75 27 LEU B N 1
ATOM 4781 C CA . LEU B 1 27 ? 6.039 -18.625 -45.219 1 90.75 27 LEU B CA 1
ATOM 4782 C C . LEU B 1 27 ? 6.934 -19.859 -45.25 1 90.75 27 LEU B C 1
ATOM 4784 O O . LEU B 1 27 ? 7.348 -20.359 -44.219 1 90.75 27 LEU B O 1
ATOM 4788 N N . SER B 1 28 ? 7.23 -20.344 -46.469 1 89.06 28 SER B N 1
ATOM 4789 C CA . SER B 1 28 ? 8.156 -21.453 -46.625 1 89.06 28 SER B CA 1
ATOM 4790 C C . SER B 1 28 ? 9.602 -20.984 -46.594 1 89.06 28 SER B C 1
ATOM 4792 O O . SER B 1 28 ? 9.875 -19.797 -46.688 1 89.06 28 SER B O 1
ATOM 4794 N N . ALA B 1 29 ? 10.523 -21.922 -46.438 1 89.88 29 ALA B N 1
ATOM 4795 C CA . ALA B 1 29 ? 11.945 -21.594 -46.438 1 89.88 29 ALA B CA 1
ATOM 4796 C C . ALA B 1 29 ? 12.352 -20.984 -47.781 1 89.88 29 ALA B C 1
ATOM 4798 O O . ALA B 1 29 ? 13.188 -20.078 -47.812 1 89.88 29 ALA B O 1
ATOM 4799 N N . GLU B 1 30 ? 11.766 -21.469 -48.812 1 89.94 30 GLU B N 1
ATOM 4800 C CA . GLU B 1 30 ? 12.07 -20.953 -50.125 1 89.94 30 GLU B CA 1
ATOM 4801 C C . GLU B 1 30 ? 11.586 -19.516 -50.312 1 89.94 30 GLU B C 1
ATOM 4803 O O . GLU B 1 30 ? 12.234 -18.703 -50.969 1 89.94 30 GLU B O 1
ATOM 4808 N N . ASP B 1 31 ? 10.453 -19.312 -49.688 1 92 31 ASP B N 1
ATOM 4809 C CA . ASP B 1 31 ? 9.922 -17.953 -49.719 1 92 31 ASP B CA 1
ATOM 4810 C C . ASP B 1 31 ? 10.852 -16.969 -49.031 1 92 31 ASP B C 1
ATOM 4812 O O . ASP B 1 31 ? 11.062 -15.859 -49.5 1 92 31 ASP B O 1
ATOM 4816 N N . VAL B 1 32 ? 11.383 -17.406 -47.875 1 94.75 32 VAL B N 1
ATOM 4817 C CA . VAL B 1 32 ? 12.227 -16.547 -47.062 1 94.75 32 VAL B CA 1
ATOM 4818 C C . VAL B 1 32 ? 13.469 -16.141 -47.844 1 94.75 32 VAL B C 1
ATOM 4820 O O . VAL B 1 32 ? 13.938 -15.008 -47.719 1 94.75 32 VAL B O 1
ATOM 4823 N N . LEU B 1 33 ? 13.945 -17.016 -48.719 1 93.69 33 LEU B N 1
ATOM 4824 C CA . LEU B 1 33 ? 15.164 -16.766 -49.469 1 93.69 33 LEU B CA 1
ATOM 4825 C C . LEU B 1 33 ? 14.93 -15.688 -50.531 1 93.69 33 LEU B C 1
ATOM 4827 O O . LEU B 1 33 ? 15.891 -15.125 -51.062 1 93.69 33 LEU B O 1
ATOM 4831 N N . ARG B 1 34 ? 13.711 -15.359 -50.719 1 92.69 34 ARG B N 1
ATOM 4832 C CA . ARG B 1 34 ? 13.383 -14.43 -51.781 1 92.69 34 ARG B CA 1
ATOM 4833 C C . ARG B 1 34 ? 13.242 -13.008 -51.25 1 92.69 34 ARG B C 1
ATOM 4835 O O . ARG B 1 34 ? 13.016 -12.07 -52.031 1 92.69 34 ARG B O 1
ATOM 4842 N N . PHE B 1 35 ? 13.406 -12.867 -50 1 94.69 35 PHE B N 1
ATOM 4843 C CA . PHE B 1 35 ? 13.25 -11.539 -49.438 1 94.69 35 PHE B CA 1
ATOM 4844 C C . PHE B 1 35 ? 14.57 -10.773 -49.469 1 94.69 35 PHE B C 1
ATOM 4846 O O . PHE B 1 35 ? 15.641 -11.367 -49.375 1 94.69 35 PHE B O 1
ATOM 4853 N N . ASN B 1 36 ? 14.516 -9.477 -49.719 1 94.62 36 ASN B N 1
ATOM 4854 C CA . ASN B 1 36 ? 15.633 -8.547 -49.562 1 94.62 36 ASN B CA 1
ATOM 4855 C C . ASN B 1 36 ? 15.234 -7.32 -48.75 1 94.62 36 ASN B C 1
ATOM 4857 O O . ASN B 1 36 ? 14.055 -6.953 -48.719 1 94.62 36 ASN B O 1
ATOM 4861 N N . PHE B 1 37 ? 16.172 -6.691 -48.062 1 96 37 PHE B N 1
ATOM 4862 C CA . PHE B 1 37 ? 15.883 -5.68 -47.062 1 96 37 PHE B CA 1
ATOM 4863 C C . PHE B 1 37 ? 16.719 -4.43 -47.281 1 96 37 PHE B C 1
ATOM 4865 O O . PHE B 1 37 ? 17.859 -4.516 -47.75 1 96 37 PHE B O 1
ATOM 4872 N N . ALA B 1 38 ? 16.141 -3.27 -46.844 1 93.81 38 ALA B N 1
ATOM 4873 C CA . ALA B 1 38 ? 16.828 -1.989 -47 1 93.81 38 ALA B CA 1
ATOM 4874 C C . ALA B 1 38 ? 17.969 -1.859 -46 1 93.81 38 ALA B C 1
ATOM 4876 O O . ALA B 1 38 ? 18.969 -1.189 -46.281 1 93.81 38 ALA B O 1
ATOM 4877 N N . ASP B 1 39 ? 17.781 -2.406 -44.875 1 93.31 39 ASP B N 1
ATOM 4878 C CA . ASP B 1 39 ? 18.812 -2.363 -43.844 1 93.31 39 ASP B CA 1
ATOM 4879 C C . ASP B 1 39 ? 18.766 -3.607 -42.969 1 93.31 39 ASP B C 1
ATOM 4881 O O . ASP B 1 39 ? 17.812 -4.379 -43.031 1 93.31 39 ASP B O 1
ATOM 4885 N N . VAL B 1 40 ? 19.797 -3.766 -42.188 1 94.06 40 VAL B N 1
ATOM 4886 C CA . VAL B 1 40 ? 20 -4.961 -41.375 1 94.06 40 VAL B CA 1
ATOM 4887 C C . VAL B 1 40 ? 18.953 -5 -40.25 1 94.06 40 VAL B C 1
ATOM 4889 O O . VAL B 1 40 ? 18.484 -6.07 -39.875 1 94.06 40 VAL B O 1
ATOM 4892 N N . ASP B 1 41 ? 18.578 -3.854 -39.75 1 94.75 41 ASP B N 1
ATOM 4893 C CA . ASP B 1 41 ? 17.625 -3.791 -38.656 1 94.75 41 ASP B CA 1
ATOM 4894 C C . ASP B 1 41 ? 16.234 -4.227 -39.094 1 94.75 41 ASP B C 1
ATOM 4896 O O . ASP B 1 41 ? 15.508 -4.875 -38.344 1 94.75 41 ASP B O 1
ATOM 4900 N N . ILE B 1 42 ? 15.922 -3.838 -40.25 1 95.19 42 ILE B N 1
ATOM 4901 C CA . ILE B 1 42 ? 14.641 -4.25 -40.812 1 95.19 42 ILE B CA 1
ATOM 4902 C C . ILE B 1 42 ? 14.633 -5.766 -41.031 1 95.19 42 ILE B C 1
ATOM 4904 O O . ILE B 1 42 ? 13.625 -6.426 -40.781 1 95.19 42 ILE B O 1
ATOM 4908 N N . ALA B 1 43 ? 15.773 -6.273 -41.5 1 95.94 43 ALA B N 1
ATOM 4909 C CA . ALA B 1 43 ? 15.898 -7.715 -41.688 1 95.94 43 ALA B CA 1
ATOM 4910 C C . ALA B 1 43 ? 15.758 -8.445 -40.344 1 95.94 43 ALA B C 1
ATOM 4912 O O . ALA B 1 43 ? 15.141 -9.516 -40.281 1 95.94 43 ALA B O 1
ATOM 4913 N N . PHE B 1 44 ? 16.328 -7.887 -39.375 1 96.62 44 PHE B N 1
ATOM 4914 C CA . PHE B 1 44 ? 16.234 -8.508 -38.062 1 96.62 44 PHE B CA 1
ATOM 4915 C C . PHE B 1 44 ? 14.797 -8.492 -37.562 1 96.62 44 PHE B C 1
ATOM 4917 O O . PHE B 1 44 ? 14.336 -9.469 -36.969 1 96.62 44 PHE B O 1
ATOM 4924 N N . GLU B 1 45 ? 14.148 -7.406 -37.688 1 95.19 45 GLU B N 1
ATOM 4925 C CA . GLU B 1 45 ? 12.75 -7.324 -37.312 1 95.19 45 GLU B CA 1
ATOM 4926 C C . GLU B 1 45 ? 11.906 -8.375 -38.031 1 95.19 45 GLU B C 1
ATOM 4928 O O . GLU B 1 45 ? 11.008 -8.977 -37.438 1 95.19 45 GLU B O 1
ATOM 4933 N N . PHE B 1 46 ? 12.211 -8.539 -39.312 1 95.75 46 PHE B N 1
ATOM 4934 C CA . PHE B 1 46 ? 11.555 -9.578 -40.094 1 95.75 46 PHE B CA 1
ATOM 4935 C C . PHE B 1 46 ? 11.781 -10.953 -39.469 1 95.75 46 PHE B C 1
ATOM 4937 O O . PHE B 1 46 ? 10.828 -11.703 -39.25 1 95.75 46 PHE B O 1
ATOM 4944 N N . TYR B 1 47 ? 13.016 -11.258 -39.188 1 96.5 47 TYR B N 1
ATOM 4945 C CA . TYR B 1 47 ? 13.344 -12.562 -38.625 1 96.5 47 TYR B CA 1
ATOM 4946 C C . TYR B 1 47 ? 12.742 -12.719 -37.219 1 96.5 47 TYR B C 1
ATOM 4948 O O . TYR B 1 47 ? 12.336 -13.82 -36.844 1 96.5 47 TYR B O 1
ATOM 4956 N N . GLN B 1 48 ? 12.664 -11.688 -36.469 1 95.62 48 GLN B N 1
ATOM 4957 C CA . GLN B 1 48 ? 12.047 -11.703 -35.156 1 95.62 48 GLN B CA 1
ATOM 4958 C C . GLN B 1 48 ? 10.562 -12.047 -35.25 1 95.62 48 GLN B C 1
ATOM 4960 O O . GLN B 1 48 ? 10.047 -12.828 -34.469 1 95.62 48 GLN B O 1
ATOM 4965 N N . GLN B 1 49 ? 9.945 -11.438 -36.188 1 94.44 49 GLN B N 1
ATOM 4966 C CA . GLN B 1 49 ? 8.523 -11.727 -36.375 1 94.44 49 GLN B CA 1
ATOM 4967 C C . GLN B 1 49 ? 8.312 -13.172 -36.844 1 94.44 49 GLN B C 1
ATOM 4969 O O . GLN B 1 49 ? 7.387 -13.844 -36.375 1 94.44 49 GLN B O 1
ATOM 4974 N N . TYR B 1 50 ? 9.18 -13.547 -37.75 1 95.69 50 TYR B N 1
ATOM 4975 C CA . TYR B 1 50 ? 9.141 -14.953 -38.156 1 95.69 50 TYR B CA 1
ATOM 4976 C C . TYR B 1 50 ? 9.297 -15.867 -36.938 1 95.69 50 TYR B C 1
ATOM 4978 O O . TYR B 1 50 ? 8.523 -16.812 -36.781 1 95.69 50 TYR B O 1
ATOM 4986 N N . ALA B 1 51 ? 10.305 -15.555 -36.156 1 96.31 51 ALA B N 1
ATOM 4987 C CA . ALA B 1 51 ? 10.625 -16.359 -34.969 1 96.31 51 ALA B CA 1
ATOM 4988 C C . ALA B 1 51 ? 9.445 -16.391 -34 1 96.31 51 ALA B C 1
ATOM 4990 O O . ALA B 1 51 ? 9.094 -17.453 -33.469 1 96.31 51 ALA B O 1
ATOM 4991 N N . LYS B 1 52 ? 8.797 -15.328 -33.781 1 94.56 52 LYS B N 1
ATOM 4992 C CA . LYS B 1 52 ? 7.66 -15.234 -32.875 1 94.56 52 LYS B CA 1
ATOM 4993 C C . LYS B 1 52 ? 6.527 -16.156 -33.312 1 94.56 52 LYS B C 1
ATOM 4995 O O . LYS B 1 52 ? 5.977 -16.906 -32.5 1 94.56 52 LYS B O 1
ATOM 5000 N N . HIS B 1 53 ? 6.242 -16.156 -34.594 1 94.62 53 HIS B N 1
ATOM 5001 C CA . HIS B 1 53 ? 5.121 -16.906 -35.125 1 94.62 53 HIS B CA 1
ATOM 5002 C C . HIS B 1 53 ? 5.445 -18.391 -35.188 1 94.62 53 HIS B C 1
ATOM 5004 O O . HIS B 1 53 ? 4.539 -19.234 -35.219 1 94.62 53 HIS B O 1
ATOM 5010 N N . HIS B 1 54 ? 6.746 -18.688 -35.25 1 95 54 HIS B N 1
ATOM 5011 C CA . HIS B 1 54 ? 7.137 -20.078 -35.344 1 95 54 HIS B CA 1
ATOM 5012 C C . HIS B 1 54 ? 7.625 -20.625 -34.031 1 95 54 HIS B C 1
ATOM 5014 O O . HIS B 1 54 ? 8.18 -21.719 -33.969 1 95 54 HIS B O 1
ATOM 5020 N N . GLY B 1 55 ? 7.551 -19.906 -32.969 1 94.81 55 GLY B N 1
ATOM 5021 C CA . GLY B 1 55 ? 7.664 -20.406 -31.625 1 94.81 55 GLY B CA 1
ATOM 5022 C C . GLY B 1 55 ? 9.086 -20.359 -31.094 1 94.81 55 GLY B C 1
ATOM 5023 O O . GLY B 1 55 ? 9.492 -21.234 -30.312 1 94.81 55 GLY B O 1
ATOM 5024 N N . PHE B 1 56 ? 9.898 -19.484 -31.531 1 96.44 56 PHE B N 1
ATOM 5025 C CA . PHE B 1 56 ? 11.234 -19.328 -30.969 1 96.44 56 PHE B CA 1
ATOM 5026 C C . PHE B 1 56 ? 11.641 -17.859 -30.938 1 96.44 56 PHE B C 1
ATOM 5028 O O . PHE B 1 56 ? 10.812 -16.984 -31.203 1 96.44 56 PHE B O 1
ATOM 5035 N N . GLY B 1 57 ? 12.852 -17.531 -30.406 1 95.44 57 GLY B N 1
ATOM 5036 C CA . GLY B 1 57 ? 13.398 -16.188 -30.391 1 95.44 57 GLY B CA 1
ATOM 5037 C C . GLY B 1 57 ? 14.617 -16.016 -31.281 1 95.44 57 GLY B C 1
ATOM 5038 O O . GLY B 1 57 ? 15.227 -17.016 -31.688 1 95.44 57 GLY B O 1
ATOM 5039 N N . ALA B 1 58 ? 14.852 -14.75 -31.609 1 96.06 58 ALA B N 1
ATOM 5040 C CA . ALA B 1 58 ? 15.977 -14.477 -32.5 1 96.06 58 ALA B CA 1
ATOM 5041 C C . ALA B 1 58 ? 17.062 -13.664 -31.797 1 96.06 58 ALA B C 1
ATOM 5043 O O . ALA B 1 58 ? 16.75 -12.859 -30.906 1 96.06 58 ALA B O 1
ATOM 5044 N N . ARG B 1 59 ? 18.312 -13.922 -32.125 1 96.06 59 ARG B N 1
ATOM 5045 C CA . ARG B 1 59 ? 19.453 -13.164 -31.625 1 96.06 59 ARG B CA 1
ATOM 5046 C C . ARG B 1 59 ? 20.422 -12.82 -32.781 1 96.06 59 ARG B C 1
ATOM 5048 O O . ARG B 1 59 ? 20.484 -13.539 -33.75 1 96.06 59 ARG B O 1
ATOM 5055 N N . ARG B 1 60 ? 21.094 -11.695 -32.562 1 95.19 60 ARG B N 1
ATOM 5056 C CA . ARG B 1 60 ? 22.141 -11.344 -33.5 1 95.19 60 ARG B CA 1
ATOM 5057 C C . ARG B 1 60 ? 23.453 -12.062 -33.156 1 95.19 60 ARG B C 1
ATOM 5059 O O . ARG B 1 60 ? 23.781 -12.234 -31.984 1 95.19 60 ARG B O 1
ATOM 5066 N N . SER B 1 61 ? 24.062 -12.547 -34.062 1 92.81 61 SER B N 1
ATOM 5067 C CA . SER B 1 61 ? 25.281 -13.312 -33.812 1 92.81 61 SER B CA 1
ATOM 5068 C C . SER B 1 61 ? 26.469 -12.695 -34.531 1 92.81 61 SER B C 1
ATOM 5070 O O . SER B 1 61 ? 26.703 -11.492 -34.438 1 92.81 61 SER B O 1
ATOM 5072 N N . ARG B 1 62 ? 27.094 -13.359 -35.562 1 89.75 62 ARG B N 1
ATOM 5073 C CA . ARG B 1 62 ? 28.359 -12.984 -36.188 1 89.75 62 ARG B CA 1
ATOM 5074 C C . ARG B 1 62 ? 28.125 -12.031 -37.344 1 89.75 62 ARG B C 1
ATOM 5076 O O . ARG B 1 62 ? 27.094 -12.102 -38.031 1 89.75 62 ARG B O 1
ATOM 5083 N N . SER B 1 63 ? 29 -11.039 -37.438 1 91.25 63 SER B N 1
ATOM 5084 C CA . SER B 1 63 ? 29.016 -10.164 -38.625 1 91.25 63 SER B CA 1
ATOM 5085 C C . SER B 1 63 ? 30.391 -10.094 -39.25 1 91.25 63 SER B C 1
ATOM 5087 O O . SER B 1 63 ? 31.406 -10.305 -38.562 1 91.25 63 SER B O 1
ATOM 5089 N N . GLU B 1 64 ? 30.391 -10.07 -40.5 1 92 64 GLU B N 1
ATOM 5090 C CA . GLU B 1 64 ? 31.625 -9.922 -41.25 1 92 64 GLU B CA 1
ATOM 5091 C C . GLU B 1 64 ? 31.703 -8.539 -41.906 1 92 64 GLU B C 1
ATOM 5093 O O . GLU B 1 64 ? 30.703 -8.023 -42.406 1 92 64 GLU B O 1
ATOM 5098 N N . LYS B 1 65 ? 32.875 -7.906 -41.844 1 89.69 65 LYS B N 1
ATOM 5099 C CA . LYS B 1 65 ? 33.094 -6.582 -42.406 1 89.69 65 LYS B CA 1
ATOM 5100 C C . LYS B 1 65 ? 34.156 -6.617 -43.5 1 89.69 65 LYS B C 1
ATOM 5102 O O . LYS B 1 65 ? 35.094 -7.418 -43.406 1 89.69 65 LYS B O 1
ATOM 5107 N N . ARG B 1 66 ? 33.906 -5.93 -44.531 1 89.5 66 ARG B N 1
ATOM 5108 C CA . ARG B 1 66 ? 34.906 -5.566 -45.5 1 89.5 66 ARG B CA 1
ATOM 5109 C C . ARG B 1 66 ? 35.312 -4.105 -45.375 1 89.5 66 ARG B C 1
ATOM 5111 O O . ARG B 1 66 ? 34.594 -3.207 -45.781 1 89.5 66 ARG B O 1
ATOM 5118 N N . GLY B 1 67 ? 36.5 -3.916 -44.719 1 86.31 67 GLY B N 1
ATOM 5119 C CA . GLY B 1 67 ? 36.844 -2.568 -44.312 1 86.31 67 GLY B CA 1
ATOM 5120 C C . GLY B 1 67 ? 35.938 -2.059 -43.188 1 86.31 67 GLY B C 1
ATOM 5121 O O . GLY B 1 67 ? 35.906 -2.645 -42.094 1 86.31 67 GLY B O 1
ATOM 5122 N N . GLU B 1 68 ? 35.188 -0.971 -43.438 1 86.25 68 GLU B N 1
ATOM 5123 C CA . GLU B 1 68 ? 34.344 -0.378 -42.406 1 86.25 68 GLU B CA 1
ATOM 5124 C C . GLU B 1 68 ? 32.875 -0.715 -42.656 1 86.25 68 GLU B C 1
ATOM 5126 O O . GLU B 1 68 ? 31.984 -0.351 -41.875 1 86.25 68 GLU B O 1
ATOM 5131 N N . VAL B 1 69 ? 32.656 -1.505 -43.812 1 86.62 69 VAL B N 1
ATOM 5132 C CA . VAL B 1 69 ? 31.281 -1.75 -44.188 1 86.62 69 VAL B CA 1
ATOM 5133 C C . VAL B 1 69 ? 30.906 -3.195 -43.875 1 86.62 69 VAL B C 1
ATOM 5135 O O . VAL B 1 69 ? 31.625 -4.125 -44.25 1 86.62 69 VAL B O 1
ATOM 5138 N N . ARG B 1 70 ? 29.844 -3.396 -43.188 1 90.25 70 ARG B N 1
ATOM 5139 C CA . ARG B 1 70 ? 29.328 -4.734 -42.906 1 90.25 70 ARG B CA 1
ATOM 5140 C C . ARG B 1 70 ? 28.797 -5.391 -44.188 1 90.25 70 ARG B C 1
ATOM 5142 O O . ARG B 1 70 ? 27.984 -4.801 -44.875 1 90.25 70 ARG B O 1
ATOM 5149 N N . ILE B 1 71 ? 29.297 -6.645 -44.531 1 92.44 71 ILE B N 1
ATOM 5150 C CA . ILE B 1 71 ? 28.891 -7.273 -45.781 1 92.44 71 ILE B CA 1
ATOM 5151 C C . ILE B 1 71 ? 28.078 -8.531 -45.5 1 92.44 71 ILE B C 1
ATOM 5153 O O . ILE B 1 71 ? 27.406 -9.062 -46.375 1 92.44 71 ILE B O 1
ATOM 5157 N N . GLN B 1 72 ? 28.188 -9.039 -44.25 1 95.12 72 GLN B N 1
ATOM 5158 C CA . GLN B 1 72 ? 27.438 -10.234 -43.875 1 95.12 72 GLN B CA 1
ATOM 5159 C C . GLN B 1 72 ? 26.953 -10.133 -42.406 1 95.12 72 GLN B C 1
ATOM 5161 O O . GLN B 1 72 ? 27.641 -9.547 -41.562 1 95.12 72 GLN B O 1
ATOM 5166 N N . HIS B 1 73 ? 25.766 -10.578 -42.156 1 96.38 73 HIS B N 1
ATOM 5167 C CA . HIS B 1 73 ? 25.219 -10.641 -40.812 1 96.38 73 HIS B CA 1
ATOM 5168 C C . HIS B 1 73 ? 24.438 -11.93 -40.594 1 96.38 73 HIS B C 1
ATOM 5170 O O . HIS B 1 73 ? 23.719 -12.383 -41.5 1 96.38 73 HIS B O 1
ATOM 5176 N N . GLU B 1 74 ? 24.594 -12.516 -39.438 1 97.12 74 GLU B N 1
ATOM 5177 C CA . GLU B 1 74 ? 23.922 -13.773 -39.125 1 97.12 74 GLU B CA 1
ATOM 5178 C C . GLU B 1 74 ? 22.984 -13.617 -37.938 1 97.12 74 GLU B C 1
ATOM 5180 O O . GLU B 1 74 ? 23.344 -13.016 -36.938 1 97.12 74 GLU B O 1
ATOM 5185 N N . PHE B 1 75 ? 21.734 -14.062 -38.156 1 98 75 PHE B N 1
ATOM 5186 C CA . PHE B 1 75 ? 20.75 -14.164 -37.094 1 98 75 PHE B CA 1
ATOM 5187 C C . PHE B 1 75 ? 20.531 -15.617 -36.688 1 98 75 PHE B C 1
ATOM 5189 O O . PHE B 1 75 ? 20.5 -16.5 -37.562 1 98 75 PHE B O 1
ATOM 5196 N N . VAL B 1 76 ? 20.438 -15.875 -35.344 1 97.81 76 VAL B N 1
ATOM 5197 C CA . VAL B 1 76 ? 20.344 -17.266 -34.906 1 97.81 76 VAL B CA 1
ATOM 5198 C C . VAL B 1 76 ? 19.188 -17.406 -33.906 1 97.81 76 VAL B C 1
ATOM 5200 O O . VAL B 1 76 ? 18.656 -16.406 -33.406 1 97.81 76 VAL B O 1
ATOM 5203 N N . CYS B 1 77 ? 18.797 -18.656 -33.719 1 96.94 77 CYS B N 1
ATOM 5204 C CA . CYS B 1 77 ? 17.828 -19 -32.688 1 96.94 77 CYS B CA 1
ATOM 5205 C C . CYS B 1 77 ? 18.344 -18.594 -31.312 1 96.94 77 CYS B C 1
ATOM 5207 O O . CYS B 1 77 ? 19.547 -18.609 -31.078 1 96.94 77 CYS B O 1
ATOM 5209 N N . HIS B 1 78 ? 17.406 -18.281 -30.422 1 94.94 78 HIS B N 1
ATOM 5210 C CA . HIS B 1 78 ? 17.781 -17.875 -29.078 1 94.94 78 HIS B CA 1
ATOM 5211 C C . HIS B 1 78 ? 18.453 -19.016 -28.312 1 94.94 78 HIS B C 1
ATOM 5213 O O . HIS B 1 78 ? 19.109 -18.781 -27.297 1 94.94 78 HIS B O 1
ATOM 5219 N N . ARG B 1 79 ? 18.344 -20.234 -28.75 1 95.69 79 ARG B N 1
ATOM 5220 C CA . ARG B 1 79 ? 18.906 -21.375 -28.047 1 95.69 79 ARG B CA 1
ATOM 5221 C C . ARG B 1 79 ? 20.188 -21.859 -28.719 1 95.69 79 ARG B C 1
ATOM 5223 O O . ARG B 1 79 ? 20.641 -22.969 -28.469 1 95.69 79 ARG B O 1
ATOM 5230 N N . GLN B 1 80 ? 20.734 -21.016 -29.594 1 95.31 80 GLN B N 1
ATOM 5231 C CA . GLN B 1 80 ? 22 -21.344 -30.234 1 95.31 80 GLN B CA 1
ATOM 5232 C C . GLN B 1 80 ? 23.156 -21.266 -29.234 1 95.31 80 GLN B C 1
ATOM 5234 O O . GLN B 1 80 ? 23.141 -20.438 -28.328 1 95.31 80 GLN B O 1
ATOM 5239 N N . GLY B 1 81 ? 24.125 -22.141 -29.422 1 92.69 81 GLY B N 1
ATOM 5240 C CA . GLY B 1 81 ? 25.297 -22.125 -28.562 1 92.69 81 GLY B CA 1
ATOM 5241 C C . GLY B 1 81 ? 25.156 -22.969 -27.312 1 92.69 81 GLY B C 1
ATOM 5242 O O . GLY B 1 81 ? 24.188 -23.719 -27.188 1 92.69 81 GLY B O 1
ATOM 5243 N N . PHE B 1 82 ? 26.188 -22.969 -26.5 1 91.75 82 PHE B N 1
ATOM 5244 C CA . PHE B 1 82 ? 26.203 -23.734 -25.25 1 91.75 82 PHE B CA 1
ATOM 5245 C C . PHE B 1 82 ? 26.734 -22.891 -24.109 1 91.75 82 PHE B C 1
ATOM 5247 O O . PHE B 1 82 ? 27.516 -21.969 -24.312 1 91.75 82 PHE B O 1
ATOM 5254 N N . ARG B 1 83 ? 26.203 -23.172 -22.859 1 87.75 83 ARG B N 1
ATOM 5255 C CA . ARG B 1 83 ? 26.719 -22.531 -21.641 1 87.75 83 ARG B CA 1
ATOM 5256 C C . ARG B 1 83 ? 28.172 -22.906 -21.406 1 87.75 83 ARG B C 1
ATOM 5258 O O . ARG B 1 83 ? 28.562 -24.062 -21.562 1 87.75 83 ARG B O 1
ATOM 5265 N N . SER B 1 84 ? 28.875 -21.828 -21.109 1 85.5 84 SER B N 1
ATOM 5266 C CA . SER B 1 84 ? 30.281 -22.062 -20.812 1 85.5 84 SER B CA 1
ATOM 5267 C C . SER B 1 84 ? 30.453 -22.922 -19.562 1 85.5 84 SER B C 1
ATOM 5269 O O . SER B 1 84 ? 29.719 -22.766 -18.594 1 85.5 84 SER B O 1
ATOM 5271 N N . PRO B 1 85 ? 31.328 -23.922 -19.688 1 78.38 85 PRO B N 1
ATOM 5272 C CA . PRO B 1 85 ? 31.578 -24.828 -18.562 1 78.38 85 PRO B CA 1
ATOM 5273 C C . PRO B 1 85 ? 31.922 -24.094 -17.281 1 78.38 85 PRO B C 1
ATOM 5275 O O . PRO B 1 85 ? 31.688 -24.609 -16.188 1 78.38 85 PRO B O 1
ATOM 5278 N N . LYS B 1 86 ? 32.469 -22.875 -17.359 1 74.31 86 LYS B N 1
ATOM 5279 C CA . LYS B 1 86 ? 32.906 -22.109 -16.188 1 74.31 86 LYS B CA 1
ATOM 5280 C C . LYS B 1 86 ? 31.703 -21.766 -15.297 1 74.31 86 LYS B C 1
ATOM 5282 O O . LYS B 1 86 ? 31.859 -21.547 -14.094 1 74.31 86 LYS B O 1
ATOM 5287 N N . PHE B 1 87 ? 30.531 -21.812 -15.93 1 74.25 87 PHE B N 1
ATOM 5288 C CA . PHE B 1 87 ? 29.375 -21.344 -15.188 1 74.25 87 PHE B CA 1
ATOM 5289 C C . PHE B 1 87 ? 28.656 -22.516 -14.508 1 74.25 87 PHE B C 1
ATOM 5291 O O . PHE B 1 87 ? 27.688 -22.312 -13.781 1 74.25 87 PHE B O 1
ATOM 5298 N N . TYR B 1 88 ? 29.078 -23.766 -14.688 1 71.56 88 TYR B N 1
ATOM 5299 C CA . TYR B 1 88 ? 28.469 -24.922 -14.039 1 71.56 88 TYR B CA 1
ATOM 5300 C C . TYR B 1 88 ? 29.078 -25.141 -12.648 1 71.56 88 TYR B C 1
ATOM 5302 O O . TYR B 1 88 ? 28.359 -25.547 -11.727 1 71.56 88 TYR B O 1
ATOM 5310 N N . SER B 1 89 ? 30.422 -24.953 -12.516 1 64.56 89 SER B N 1
ATOM 5311 C CA . SER B 1 89 ? 31.141 -25.359 -11.305 1 64.56 89 SER B CA 1
ATOM 5312 C C . SER B 1 89 ? 31.406 -24.156 -10.406 1 64.56 89 SER B C 1
ATOM 5314 O O . SER B 1 89 ? 32.344 -23.391 -10.648 1 64.56 89 SER B O 1
ATOM 5316 N N . MET B 1 90 ? 30.375 -23.406 -10.133 1 64.31 90 MET B N 1
ATOM 5317 C CA . MET B 1 90 ? 30.734 -22.359 -9.172 1 64.31 90 MET B CA 1
ATOM 5318 C C . MET B 1 90 ? 30.625 -22.875 -7.742 1 64.31 90 MET B C 1
ATOM 5320 O O . MET B 1 90 ? 29.516 -23.141 -7.258 1 64.31 90 MET B O 1
ATOM 5324 N N . PRO B 1 91 ? 31.734 -23.438 -7.23 1 59.91 91 PRO B N 1
ATOM 5325 C CA . PRO B 1 91 ? 31.719 -24.062 -5.906 1 59.91 91 PRO B CA 1
ATOM 5326 C C . PRO B 1 91 ? 30.891 -23.281 -4.887 1 59.91 91 PRO B C 1
ATOM 5328 O O . PRO B 1 91 ? 30.188 -23.891 -4.07 1 59.91 91 PRO B O 1
ATOM 5331 N N . ASN B 1 92 ? 31.141 -21.984 -4.816 1 60.09 92 ASN B N 1
ATOM 5332 C CA . ASN B 1 92 ? 30.562 -21.234 -3.713 1 60.09 92 ASN B CA 1
ATOM 5333 C C . ASN B 1 92 ? 29.219 -20.594 -4.105 1 60.09 92 ASN B C 1
ATOM 5335 O O . ASN B 1 92 ? 28.891 -19.5 -3.65 1 60.09 92 ASN B O 1
ATOM 5339 N N . ARG B 1 93 ? 28.531 -21.438 -4.773 1 66.62 93 ARG B N 1
ATOM 5340 C CA . ARG B 1 93 ? 27.312 -20.797 -5.242 1 66.62 93 ARG B CA 1
ATOM 5341 C C . ARG B 1 93 ? 26.219 -20.812 -4.168 1 66.62 93 ARG B C 1
ATOM 5343 O O . ARG B 1 93 ? 25.922 -21.875 -3.607 1 66.62 93 ARG B O 1
ATOM 5350 N N . GLN B 1 94 ? 25.922 -19.688 -3.629 1 69.38 94 GLN B N 1
ATOM 5351 C CA . GLN B 1 94 ? 24.844 -19.562 -2.656 1 69.38 94 GLN B CA 1
ATOM 5352 C C . GLN B 1 94 ? 23.484 -19.703 -3.324 1 69.38 94 GLN B C 1
ATOM 5354 O O . GLN B 1 94 ? 22.531 -20.188 -2.709 1 69.38 94 GLN B O 1
ATOM 5359 N N . LYS B 1 95 ? 23.438 -19.469 -4.723 1 73.31 95 LYS B N 1
ATOM 5360 C CA . LYS B 1 95 ? 22.172 -19.516 -5.445 1 73.31 95 LYS B CA 1
ATOM 5361 C C . LYS B 1 95 ? 22.125 -20.719 -6.398 1 73.31 95 LYS B C 1
ATOM 5363 O O . LYS B 1 95 ? 23.156 -21.109 -6.941 1 73.31 95 LYS B O 1
ATOM 5368 N N . ARG B 1 96 ? 20.969 -21.391 -6.574 1 79.88 96 ARG B N 1
ATOM 5369 C CA . ARG B 1 96 ? 20.766 -22.453 -7.551 1 79.88 96 ARG B CA 1
ATOM 5370 C C . ARG B 1 96 ? 21.188 -22 -8.945 1 79.88 96 ARG B C 1
ATOM 5372 O O . ARG B 1 96 ? 20.984 -20.844 -9.32 1 79.88 96 ARG B O 1
ATOM 5379 N N . PRO B 1 97 ? 21.828 -22.938 -9.617 1 82.25 97 PRO B N 1
ATOM 5380 C CA . PRO B 1 97 ? 22.188 -22.562 -10.984 1 82.25 97 PRO B CA 1
ATOM 5381 C C . PRO B 1 97 ? 20.969 -22.25 -11.852 1 82.25 97 PRO B C 1
ATOM 5383 O O . PRO B 1 97 ? 19.922 -22.891 -11.711 1 82.25 97 PRO B O 1
ATOM 5386 N N . ARG B 1 98 ? 21.156 -21.359 -12.781 1 85.56 98 ARG B N 1
ATOM 5387 C CA . ARG B 1 98 ? 20.094 -21.016 -13.727 1 85.56 98 ARG B CA 1
ATOM 5388 C C . ARG B 1 98 ? 19.859 -22.141 -14.719 1 85.56 98 ARG B C 1
ATOM 5390 O O . ARG B 1 98 ? 20.781 -22.891 -15.055 1 85.56 98 ARG B O 1
ATOM 5397 N N . ALA B 1 99 ? 18.656 -22.203 -15.195 1 88.88 99 ALA B N 1
ATOM 5398 C CA . ALA B 1 99 ? 18.297 -23.219 -16.188 1 88.88 99 ALA B CA 1
ATOM 5399 C C . ALA B 1 99 ? 19.109 -23.047 -17.469 1 88.88 99 ALA B C 1
ATOM 5401 O O . ALA B 1 99 ? 19.5 -21.922 -17.812 1 88.88 99 ALA B O 1
ATOM 5402 N N . GLU B 1 100 ? 19.391 -24.141 -18.094 1 90.88 100 GLU B N 1
ATOM 5403 C CA . GLU B 1 100 ? 20.078 -24.125 -19.391 1 90.88 100 GLU B CA 1
ATOM 5404 C C . GLU B 1 100 ? 19.109 -23.844 -20.531 1 90.88 100 GLU B C 1
ATOM 5406 O O . GLU B 1 100 ? 18.172 -24.609 -20.766 1 90.88 100 GLU B O 1
ATOM 5411 N N . THR B 1 101 ? 19.391 -22.719 -21.188 1 91.88 101 THR B N 1
ATOM 5412 C CA . THR B 1 101 ? 18.484 -22.344 -22.25 1 91.88 101 THR B CA 1
ATOM 5413 C C . THR B 1 101 ? 19.109 -22.641 -23.625 1 91.88 101 THR B C 1
ATOM 5415 O O . THR B 1 101 ? 18.391 -22.781 -24.609 1 91.88 101 THR B O 1
ATOM 5418 N N . ARG B 1 102 ? 20.406 -22.75 -23.656 1 93 102 ARG B N 1
ATOM 5419 C CA . ARG B 1 102 ? 21.078 -22.984 -24.922 1 93 102 ARG B CA 1
ATOM 5420 C C . ARG B 1 102 ? 21.312 -24.484 -25.141 1 93 102 ARG B C 1
ATOM 5422 O O . ARG B 1 102 ? 21.688 -25.203 -24.219 1 93 102 ARG B O 1
ATOM 5429 N N . CYS B 1 103 ? 21.031 -24.969 -26.391 1 93.06 103 CYS B N 1
ATOM 5430 C CA . CYS B 1 103 ? 21.172 -26.391 -26.688 1 93.06 103 CYS B CA 1
ATOM 5431 C C . CYS B 1 103 ? 21.844 -26.609 -28.031 1 93.06 103 CYS B C 1
ATOM 5433 O O . CYS B 1 103 ? 21.625 -27.641 -28.688 1 93.06 103 CYS B O 1
ATOM 5435 N N . GLY B 1 104 ? 22.5 -25.578 -28.562 1 94.38 104 GLY B N 1
ATOM 5436 C CA . GLY B 1 104 ? 23.219 -25.703 -29.812 1 94.38 104 GLY B CA 1
ATOM 5437 C C . GLY B 1 104 ? 22.312 -25.766 -31.016 1 94.38 104 GLY B C 1
ATOM 5438 O O . GLY B 1 104 ? 22.594 -26.469 -31.984 1 94.38 104 GLY B O 1
ATOM 5439 N N . CYS B 1 105 ? 21.25 -25.062 -30.984 1 95.94 105 CYS B N 1
ATOM 5440 C CA . CYS B 1 105 ? 20.297 -25.062 -32.062 1 95.94 105 CYS B CA 1
ATOM 5441 C C . CYS B 1 105 ? 20.922 -24.531 -33.344 1 95.94 105 CYS B C 1
ATOM 5443 O O . CYS B 1 105 ? 21.656 -23.547 -33.312 1 95.94 105 CYS B O 1
ATOM 5445 N N . HIS B 1 106 ? 20.594 -25.094 -34.531 1 94.81 106 HIS B N 1
ATOM 5446 C CA . HIS B 1 106 ? 21.25 -24.75 -35.781 1 94.81 106 HIS B CA 1
ATOM 5447 C C . HIS B 1 106 ? 20.391 -23.812 -36.625 1 94.81 106 HIS B C 1
ATOM 5449 O O . HIS B 1 106 ? 20.828 -23.359 -37.688 1 94.81 106 HIS B O 1
ATOM 5455 N N . ALA B 1 107 ? 19.234 -23.516 -36.219 1 96.94 107 ALA B N 1
ATOM 5456 C CA . ALA B 1 107 ? 18.375 -22.609 -36.969 1 96.94 107 ALA B CA 1
ATOM 5457 C C . ALA B 1 107 ? 19 -21.219 -37.094 1 96.94 107 ALA B C 1
ATOM 5459 O O . ALA B 1 107 ? 19.469 -20.672 -36.125 1 96.94 107 ALA B O 1
ATOM 5460 N N . ARG B 1 108 ? 19.016 -20.625 -38.312 1 97.19 108 ARG B N 1
ATOM 5461 C CA . ARG B 1 108 ? 19.672 -19.344 -38.5 1 97.19 108 ARG B CA 1
ATOM 5462 C C . ARG B 1 108 ? 19.297 -18.75 -39.875 1 97.19 108 ARG B C 1
ATOM 5464 O O . ARG B 1 108 ? 18.766 -19.438 -40.719 1 97.19 108 ARG B O 1
ATOM 5471 N N . MET B 1 109 ? 19.516 -17.484 -40 1 97.44 109 MET B N 1
ATOM 5472 C CA . MET B 1 109 ? 19.359 -16.703 -41.219 1 97.44 109 MET B CA 1
ATOM 5473 C C . MET B 1 109 ? 20.609 -15.867 -41.5 1 97.44 109 MET B C 1
ATOM 5475 O O . MET B 1 109 ? 21.047 -15.109 -40.656 1 97.44 109 MET B O 1
ATOM 5479 N N . LEU B 1 110 ? 21.172 -16.156 -42.656 1 97.44 110 LEU B N 1
ATOM 5480 C CA . LEU B 1 110 ? 22.375 -15.445 -43.062 1 97.44 110 LEU B CA 1
ATOM 5481 C C . LEU B 1 110 ? 22.047 -14.375 -44.094 1 97.44 110 LEU B C 1
ATOM 5483 O O . LEU B 1 110 ? 21.422 -14.664 -45.125 1 97.44 110 LEU B O 1
ATOM 5487 N N . LEU B 1 111 ? 22.484 -13.148 -43.781 1 96.75 111 LEU B N 1
ATOM 5488 C CA . LEU B 1 111 ? 22.297 -12.023 -44.688 1 96.75 111 LEU B CA 1
ATOM 5489 C C . LEU B 1 111 ? 23.594 -11.656 -45.375 1 96.75 111 LEU B C 1
ATOM 5491 O O . LEU B 1 111 ? 24.672 -11.695 -44.75 1 96.75 111 LEU B O 1
ATOM 5495 N N . ARG B 1 112 ? 23.438 -11.289 -46.656 1 95.75 112 ARG B N 1
ATOM 5496 C CA . ARG B 1 112 ? 24.562 -10.781 -47.406 1 95.75 112 ARG B CA 1
ATOM 5497 C C . ARG B 1 112 ? 24.188 -9.516 -48.188 1 95.75 112 ARG B C 1
ATOM 5499 O O . ARG B 1 112 ? 23.094 -9.43 -48.75 1 95.75 112 ARG B O 1
ATOM 5506 N N . MET B 1 113 ? 25.109 -8.602 -48.125 1 94.56 113 MET B N 1
ATOM 5507 C CA . MET B 1 113 ? 24.875 -7.359 -48.844 1 94.56 113 MET B CA 1
ATOM 5508 C C . MET B 1 113 ? 25.172 -7.531 -50.344 1 94.56 113 MET B C 1
ATOM 5510 O O . MET B 1 113 ? 26.188 -8.125 -50.688 1 94.56 113 MET B O 1
ATOM 5514 N N . ASP B 1 114 ? 24.281 -7.102 -51.125 1 91.19 114 ASP B N 1
ATOM 5515 C CA . ASP B 1 114 ? 24.516 -7.059 -52.594 1 91.19 114 ASP B CA 1
ATOM 5516 C C . ASP B 1 114 ? 25.297 -5.805 -52.969 1 91.19 114 ASP B C 1
ATOM 5518 O O . ASP B 1 114 ? 24.797 -4.688 -52.844 1 91.19 114 ASP B O 1
ATOM 5522 N N . ASP B 1 115 ? 26.391 -5.992 -53.594 1 87.12 115 ASP B N 1
ATOM 5523 C CA . ASP B 1 115 ? 27.281 -4.875 -53.906 1 87.12 115 ASP B CA 1
ATOM 5524 C C . ASP B 1 115 ? 26.656 -3.918 -54.906 1 87.12 115 ASP B C 1
ATOM 5526 O O . ASP B 1 115 ? 26.922 -2.715 -54.875 1 87.12 115 ASP B O 1
ATOM 5530 N N . GLU B 1 116 ? 25.859 -4.383 -55.75 1 88.5 116 GLU B N 1
ATOM 5531 C CA . GLU B 1 116 ? 25.281 -3.57 -56.812 1 88.5 116 GLU B CA 1
ATOM 5532 C C . GLU B 1 116 ? 24.094 -2.752 -56.281 1 88.5 116 GLU B C 1
ATOM 5534 O O . GLU B 1 116 ? 24.047 -1.536 -56.5 1 88.5 116 GLU B O 1
ATOM 5539 N N . SER B 1 117 ? 23.203 -3.316 -55.562 1 88.88 117 SER B N 1
ATOM 5540 C CA . SER B 1 117 ? 21.969 -2.662 -55.125 1 88.88 117 SER B CA 1
ATOM 5541 C C . SER B 1 117 ? 22.141 -2.049 -53.75 1 88.88 117 SER B C 1
ATOM 5543 O O . SER B 1 117 ? 21.391 -1.138 -53.375 1 88.88 117 SER B O 1
ATOM 5545 N N . GLY B 1 118 ? 23.094 -2.562 -53 1 89.44 118 GLY B N 1
ATOM 5546 C CA . GLY B 1 118 ? 23.281 -2.104 -51.656 1 89.44 118 GLY B CA 1
ATOM 5547 C C . GLY B 1 118 ? 22.266 -2.703 -50.688 1 89.44 118 GLY B C 1
ATOM 5548 O O . GLY B 1 118 ? 22.25 -2.338 -49.5 1 89.44 118 GLY B O 1
ATOM 5549 N N . ARG B 1 119 ? 21.406 -3.541 -51.219 1 93.88 119 ARG B N 1
ATOM 5550 C CA . ARG B 1 119 ? 20.375 -4.16 -50.375 1 93.88 119 ARG B CA 1
ATOM 5551 C C . ARG B 1 119 ? 20.875 -5.453 -49.75 1 93.88 119 ARG B C 1
ATOM 5553 O O . ARG B 1 119 ? 21.859 -6.035 -50.219 1 93.88 119 ARG B O 1
ATOM 5560 N N . TRP B 1 120 ? 20.188 -5.887 -48.719 1 95.62 120 TRP B N 1
ATOM 5561 C CA . TRP B 1 120 ? 20.562 -7.098 -47.969 1 95.62 120 TRP B CA 1
ATOM 5562 C C . TRP B 1 120 ? 19.672 -8.266 -48.375 1 95.62 120 TRP B C 1
ATOM 5564 O O . TRP B 1 120 ? 18.453 -8.211 -48.219 1 95.62 120 TRP B O 1
ATOM 5574 N N . HIS B 1 121 ? 20.234 -9.328 -48.938 1 94.88 121 HIS B N 1
ATOM 5575 C CA . HIS B 1 121 ? 19.438 -10.492 -49.312 1 94.88 121 HIS B CA 1
ATOM 5576 C C . HIS B 1 121 ? 19.719 -11.672 -48.406 1 94.88 121 HIS B C 1
ATOM 5578 O O . HIS B 1 121 ? 20.766 -11.727 -47.75 1 94.88 121 HIS B O 1
ATOM 5584 N N . VAL B 1 122 ? 18.781 -12.617 -48.312 1 96.44 122 VAL B N 1
ATOM 5585 C CA . VAL B 1 122 ? 18.938 -13.82 -47.5 1 96.44 122 VAL B CA 1
ATOM 5586 C C . VAL B 1 122 ? 19.781 -14.844 -48.281 1 96.44 122 VAL B C 1
ATOM 5588 O O . VAL B 1 122 ? 19.328 -15.406 -49.281 1 96.44 122 VAL B O 1
ATOM 5591 N N . ALA B 1 123 ? 20.984 -15.07 -47.781 1 95.25 123 ALA B N 1
ATOM 5592 C CA . ALA B 1 123 ? 21.906 -15.992 -48.438 1 95.25 123 ALA B CA 1
ATOM 5593 C C . ALA B 1 123 ? 21.656 -17.438 -48 1 95.25 123 ALA B C 1
ATOM 5595 O O . ALA B 1 123 ? 21.938 -18.375 -48.75 1 95.25 123 ALA B O 1
ATOM 5596 N N . PHE B 1 124 ? 21.25 -17.562 -46.781 1 96.31 124 PHE B N 1
ATOM 5597 C CA . PHE B 1 124 ? 20.969 -18.875 -46.219 1 96.31 124 PHE B CA 1
ATOM 5598 C C . PHE B 1 124 ? 19.875 -18.797 -45.156 1 96.31 124 PHE B C 1
ATOM 5600 O O . PHE B 1 124 ? 19.781 -17.828 -44.438 1 96.31 124 PHE B O 1
ATOM 5607 N N . PHE B 1 125 ? 19.016 -19.781 -45.156 1 97.31 125 PHE B N 1
ATOM 5608 C CA . PHE B 1 125 ? 17.938 -19.844 -44.188 1 97.31 125 PHE B CA 1
ATOM 5609 C C . PHE B 1 125 ? 17.656 -21.297 -43.781 1 97.31 125 PHE B C 1
ATOM 5611 O O . PHE B 1 125 ? 17.531 -22.172 -44.656 1 97.31 125 PHE B O 1
ATOM 5618 N N . SER B 1 126 ? 17.688 -21.547 -42.5 1 96.25 126 SER B N 1
ATOM 5619 C CA . SER B 1 126 ? 17.297 -22.844 -41.969 1 96.25 126 SER B CA 1
ATOM 5620 C C . SER B 1 126 ? 16.375 -22.688 -40.75 1 96.25 126 SER B C 1
ATOM 5622 O O . SER B 1 126 ? 16.672 -21.938 -39.812 1 96.25 126 SER B O 1
ATOM 5624 N N . ASP B 1 127 ? 15.297 -23.391 -40.812 1 94.06 127 ASP B N 1
ATOM 5625 C CA . ASP B 1 127 ? 14.352 -23.375 -39.688 1 94.06 127 ASP B CA 1
ATOM 5626 C C . ASP B 1 127 ? 14.336 -24.719 -38.969 1 94.06 127 ASP B C 1
ATOM 5628 O O . ASP B 1 127 ? 13.312 -25.125 -38.406 1 94.06 127 ASP B O 1
ATOM 5632 N N . ALA B 1 128 ? 15.438 -25.438 -39.156 1 94.75 128 ALA B N 1
ATOM 5633 C CA . ALA B 1 128 ? 15.555 -26.703 -38.438 1 94.75 128 ALA B CA 1
ATOM 5634 C C . ALA B 1 128 ? 16.047 -26.5 -37.031 1 94.75 128 ALA B C 1
ATOM 5636 O O . ALA B 1 128 ? 17.125 -25.969 -36.812 1 94.75 128 ALA B O 1
ATOM 5637 N N . HIS B 1 129 ? 15.227 -26.844 -36.094 1 95.81 129 HIS B N 1
ATOM 5638 C CA . HIS B 1 129 ? 15.547 -26.719 -34.688 1 95.81 129 HIS B CA 1
ATOM 5639 C C . HIS B 1 129 ? 15.852 -28.078 -34.062 1 95.81 129 HIS B C 1
ATOM 5641 O O . HIS B 1 129 ? 15.25 -29.094 -34.438 1 95.81 129 HIS B O 1
ATOM 5647 N N . ASN B 1 130 ? 16.734 -28.125 -33.156 1 94.75 130 ASN B N 1
ATOM 5648 C CA . ASN B 1 130 ? 17 -29.359 -32.406 1 94.75 130 ASN B CA 1
ATOM 5649 C C . ASN B 1 130 ? 16.281 -29.375 -31.078 1 94.75 130 ASN B C 1
ATOM 5651 O O . ASN B 1 130 ? 16.672 -30.125 -30.172 1 94.75 130 ASN B O 1
ATOM 5655 N N . HIS B 1 131 ? 15.398 -28.562 -30.844 1 92.44 131 HIS B N 1
ATOM 5656 C CA . HIS B 1 131 ? 14.555 -28.453 -29.672 1 92.44 131 HIS B CA 1
ATOM 5657 C C . HIS B 1 131 ? 13.094 -28.219 -30.047 1 92.44 131 HIS B C 1
ATOM 5659 O O . HIS B 1 131 ? 12.797 -27.859 -31.203 1 92.44 131 HIS B O 1
ATOM 5665 N N . HIS B 1 132 ? 12.18 -28.438 -29.125 1 91.31 132 HIS B N 1
ATOM 5666 C CA . HIS B 1 132 ? 10.766 -28.156 -29.375 1 91.31 132 HIS B CA 1
ATOM 5667 C C . HIS B 1 132 ? 10.492 -26.656 -29.406 1 91.31 132 HIS B C 1
ATOM 5669 O O . HIS B 1 132 ? 10.93 -25.922 -28.516 1 91.31 132 HIS B O 1
ATOM 5675 N N . VAL B 1 133 ? 9.859 -26.234 -30.438 1 94.19 133 VAL B N 1
ATOM 5676 C CA . VAL B 1 133 ? 9.484 -24.812 -30.516 1 94.19 133 VAL B CA 1
ATOM 5677 C C . VAL B 1 133 ? 8.297 -24.547 -29.594 1 94.19 133 VAL B C 1
ATOM 5679 O O . VAL B 1 133 ? 7.578 -25.469 -29.219 1 94.19 133 VAL B O 1
ATOM 5682 N N . LEU B 1 134 ? 8.18 -23.359 -29.281 1 94.56 134 LEU B N 1
ATOM 5683 C CA . LEU B 1 134 ? 7.168 -22.984 -28.297 1 94.56 134 LEU B CA 1
ATOM 5684 C C . LEU B 1 134 ? 5.828 -22.719 -28.969 1 94.56 134 LEU B C 1
ATOM 5686 O O . LEU B 1 134 ? 5.785 -22.344 -30.141 1 94.56 134 LEU B O 1
ATOM 5690 N N . GLU B 1 135 ? 4.801 -22.859 -28.172 1 91.62 135 GLU B N 1
ATOM 5691 C CA . GLU B 1 135 ? 3.498 -22.359 -28.594 1 91.62 135 GLU B CA 1
ATOM 5692 C C . GLU B 1 135 ? 3.479 -20.844 -28.625 1 91.62 135 GLU B C 1
ATOM 5694 O O . GLU B 1 135 ? 4.27 -20.188 -27.938 1 91.62 135 GLU B O 1
ATOM 5699 N N . LEU B 1 136 ? 2.594 -20.344 -29.375 1 86.75 136 LEU B N 1
ATOM 5700 C CA . LEU B 1 136 ? 2.527 -18.906 -29.594 1 86.75 136 LEU B CA 1
ATOM 5701 C C . LEU B 1 136 ? 2.359 -18.172 -28.266 1 86.75 136 LEU B C 1
ATOM 5703 O O . LEU B 1 136 ? 2.965 -17.109 -28.047 1 86.75 136 LEU B O 1
ATOM 5707 N N . ARG B 1 137 ? 1.594 -18.688 -27.375 1 84 137 ARG B N 1
ATOM 5708 C CA . ARG B 1 137 ? 1.352 -18.047 -26.094 1 84 137 ARG B CA 1
ATOM 5709 C C . ARG B 1 137 ? 2.643 -17.922 -25.281 1 84 137 ARG B C 1
ATOM 5711 O O . ARG B 1 137 ? 2.795 -17 -24.484 1 84 137 ARG B O 1
ATOM 5718 N N . PHE B 1 138 ? 3.549 -18.797 -25.562 1 90.75 138 PHE B N 1
ATOM 5719 C CA . PHE B 1 138 ? 4.812 -18.781 -24.828 1 90.75 138 PHE B CA 1
ATOM 5720 C C . PHE B 1 138 ? 5.863 -17.969 -25.578 1 90.75 138 PHE B C 1
ATOM 5722 O O . PHE B 1 138 ? 6.672 -17.266 -24.969 1 90.75 138 PHE B O 1
ATOM 5729 N N . SER B 1 139 ? 5.82 -18.109 -26.891 1 91.94 139 SER B N 1
ATOM 5730 C CA . SER B 1 139 ? 6.836 -17.406 -27.672 1 91.94 139 SER B CA 1
ATOM 5731 C C . SER B 1 139 ? 6.793 -15.906 -27.422 1 91.94 139 SER B C 1
ATOM 5733 O O . SER B 1 139 ? 7.832 -15.242 -27.375 1 91.94 139 SER B O 1
ATOM 5735 N N . SER B 1 140 ? 5.574 -15.352 -27.203 1 90.5 140 SER B N 1
ATOM 5736 C CA . SER B 1 140 ? 5.406 -13.922 -26.953 1 90.5 140 SER B CA 1
ATOM 5737 C C . SER B 1 140 ? 6.035 -13.516 -25.625 1 90.5 140 SER B C 1
ATOM 5739 O O . SER B 1 140 ? 6.285 -12.328 -25.391 1 90.5 140 SER B O 1
ATOM 5741 N N . MET B 1 141 ? 6.324 -14.414 -24.781 1 93.5 141 MET B N 1
ATOM 5742 C CA . MET B 1 141 ? 6.859 -14.133 -23.453 1 93.5 141 MET B CA 1
ATOM 5743 C C . MET B 1 141 ? 8.383 -14.125 -23.469 1 93.5 141 MET B C 1
ATOM 5745 O O . MET B 1 141 ? 9.016 -13.719 -22.5 1 93.5 141 MET B O 1
ATOM 5749 N N . LEU B 1 142 ? 8.953 -14.578 -24.578 1 95 142 LEU B N 1
ATOM 5750 C CA . LEU B 1 142 ? 10.406 -14.57 -24.688 1 95 142 LEU B CA 1
ATOM 5751 C C . LEU B 1 142 ? 10.945 -13.148 -24.656 1 95 142 LEU B C 1
ATOM 5753 O O . LEU B 1 142 ? 10.344 -12.234 -25.234 1 95 142 LEU B O 1
ATOM 5757 N N . PRO B 1 143 ? 12.078 -12.906 -24.062 1 91.25 143 PRO B N 1
ATOM 5758 C CA . PRO B 1 143 ? 12.633 -11.555 -23.906 1 91.25 143 PRO B CA 1
ATOM 5759 C C . PRO B 1 143 ? 12.734 -10.805 -25.234 1 91.25 143 PRO B C 1
ATOM 5761 O O . PRO B 1 143 ? 12.508 -9.594 -25.281 1 91.25 143 PRO B O 1
ATOM 5764 N N . GLY B 1 144 ? 13.055 -11.492 -26.312 1 91.69 144 GLY B N 1
ATOM 5765 C CA . GLY B 1 144 ? 13.203 -10.852 -27.609 1 91.69 144 GLY B CA 1
ATOM 5766 C C . GLY B 1 144 ? 11.898 -10.312 -28.156 1 91.69 144 GLY B C 1
ATOM 5767 O O . GLY B 1 144 ? 11.898 -9.445 -29.031 1 91.69 144 GLY B O 1
ATOM 5768 N N . HIS B 1 145 ? 10.812 -10.828 -27.672 1 93.31 145 HIS B N 1
ATOM 5769 C CA . HIS B 1 145 ? 9.516 -10.438 -28.219 1 93.31 145 HIS B CA 1
ATOM 5770 C C . HIS B 1 145 ? 8.781 -9.492 -27.266 1 93.31 145 HIS B C 1
ATOM 5772 O O . HIS B 1 145 ? 7.652 -9.086 -27.531 1 93.31 145 HIS B O 1
ATOM 5778 N N . ARG B 1 146 ? 9.367 -9.148 -26.109 1 93.19 146 ARG B N 1
ATOM 5779 C CA . ARG B 1 146 ? 8.773 -8.234 -25.141 1 93.19 146 ARG B CA 1
ATOM 5780 C C . ARG B 1 146 ? 9.25 -6.805 -25.375 1 93.19 146 ARG B C 1
ATOM 5782 O O . ARG B 1 146 ? 10.43 -6.578 -25.672 1 93.19 146 ARG B O 1
ATOM 5789 N N . ARG B 1 147 ? 8.281 -5.883 -25.344 1 91.5 147 ARG B N 1
ATOM 5790 C CA . ARG B 1 147 ? 8.641 -4.488 -25.578 1 91.5 147 ARG B CA 1
ATOM 5791 C C . ARG B 1 147 ? 7.676 -3.549 -24.859 1 91.5 147 ARG B C 1
ATOM 5793 O O . ARG B 1 147 ? 6.469 -3.791 -24.828 1 91.5 147 ARG B O 1
ATOM 5800 N N . MET B 1 148 ? 8.312 -2.59 -24.25 1 94.5 148 MET B N 1
ATOM 5801 C CA . MET B 1 148 ? 7.508 -1.505 -23.688 1 94.5 148 MET B CA 1
ATOM 5802 C C . MET B 1 148 ? 7.457 -0.323 -24.656 1 94.5 148 MET B C 1
ATOM 5804 O O . MET B 1 148 ? 8.492 0.184 -25.078 1 94.5 148 MET B O 1
ATOM 5808 N N . SER B 1 149 ? 6.305 0.081 -25.047 1 94.69 149 SER B N 1
ATOM 5809 C CA . SER B 1 149 ? 6.172 1.242 -25.922 1 94.69 149 SER B CA 1
ATOM 5810 C C . SER B 1 149 ? 6.613 2.52 -25.219 1 94.69 149 SER B C 1
ATOM 5812 O O . SER B 1 149 ? 6.688 2.562 -24 1 94.69 149 SER B O 1
ATOM 5814 N N . GLU B 1 150 ? 6.914 3.5 -25.969 1 95.5 150 GLU B N 1
ATOM 5815 C CA . GLU B 1 150 ? 7.281 4.793 -25.391 1 95.5 150 GLU B CA 1
ATOM 5816 C C . GLU B 1 150 ? 6.141 5.379 -24.562 1 95.5 150 GLU B C 1
ATOM 5818 O O . GLU B 1 150 ? 6.375 6 -23.531 1 95.5 150 GLU B O 1
ATOM 5823 N N . ALA B 1 151 ? 4.992 5.176 -25.047 1 94.94 151 ALA B N 1
ATOM 5824 C CA . ALA B 1 151 ? 3.816 5.656 -24.328 1 94.94 151 ALA B CA 1
ATOM 5825 C C . ALA B 1 151 ? 3.689 4.977 -22.969 1 94.94 151 ALA B C 1
ATOM 5827 O O . ALA B 1 151 ? 3.375 5.625 -21.969 1 94.94 151 ALA B O 1
ATOM 5828 N N . ASP B 1 152 ? 3.965 3.684 -22.938 1 96.06 152 ASP B N 1
ATOM 5829 C CA . ASP B 1 152 ? 3.896 2.932 -21.688 1 96.06 152 ASP B CA 1
ATOM 5830 C C . ASP B 1 152 ? 4.969 3.402 -20.703 1 96.06 152 ASP B C 1
ATOM 5832 O O . ASP B 1 152 ? 4.715 3.502 -19.5 1 96.06 152 ASP B O 1
ATOM 5836 N N . ILE B 1 153 ? 6.094 3.664 -21.25 1 97.12 153 ILE B N 1
ATOM 5837 C CA . ILE B 1 153 ? 7.207 4.117 -20.422 1 97.12 153 ILE B CA 1
ATOM 5838 C C . ILE B 1 153 ? 6.883 5.484 -19.828 1 97.12 153 ILE B C 1
ATOM 5840 O O . ILE B 1 153 ? 7.113 5.723 -18.641 1 97.12 153 ILE B O 1
ATOM 5844 N N . GLU B 1 154 ? 6.367 6.336 -20.672 1 95.75 154 GLU B N 1
ATOM 5845 C CA . GLU B 1 154 ? 5.992 7.664 -20.203 1 95.75 154 GLU B CA 1
ATOM 5846 C C . GLU B 1 154 ? 4.91 7.582 -19.125 1 95.75 154 GLU B C 1
ATOM 5848 O O . GLU B 1 154 ? 4.98 8.281 -18.109 1 95.75 154 GLU B O 1
ATOM 5853 N N . GLN B 1 155 ? 3.961 6.746 -19.422 1 94.88 155 GLN B N 1
ATOM 5854 C CA . GLN B 1 155 ? 2.895 6.543 -18.438 1 94.88 155 GLN B CA 1
ATOM 5855 C C . GLN B 1 155 ? 3.447 6.02 -17.125 1 94.88 155 GLN B C 1
ATOM 5857 O O . GLN B 1 155 ? 3.045 6.473 -16.047 1 94.88 155 GLN B O 1
ATOM 5862 N N . MET B 1 156 ? 4.301 5.039 -17.172 1 96 156 MET B N 1
ATOM 5863 C CA . MET B 1 156 ? 4.938 4.492 -15.984 1 96 156 MET B CA 1
ATOM 5864 C C . MET B 1 156 ? 5.691 5.574 -15.219 1 96 156 MET B C 1
ATOM 5866 O O . MET B 1 156 ? 5.562 5.688 -14 1 96 156 MET B O 1
ATOM 5870 N N . ASN B 1 157 ? 6.438 6.387 -15.93 1 94.56 157 ASN B N 1
ATOM 5871 C CA . ASN B 1 157 ? 7.223 7.453 -15.312 1 94.56 157 ASN B CA 1
ATOM 5872 C C . ASN B 1 157 ? 6.332 8.461 -14.594 1 94.56 157 ASN B C 1
ATOM 5874 O O . ASN B 1 157 ? 6.625 8.867 -13.469 1 94.56 157 ASN B O 1
ATOM 5878 N N . ASP B 1 158 ? 5.277 8.828 -15.234 1 93.81 158 ASP B N 1
ATOM 5879 C CA . ASP B 1 158 ? 4.348 9.781 -14.641 1 93.81 158 ASP B CA 1
ATOM 5880 C C . ASP B 1 158 ? 3.732 9.219 -13.359 1 93.81 158 ASP B C 1
ATOM 5882 O O . ASP B 1 158 ? 3.637 9.922 -12.352 1 93.81 158 ASP B O 1
ATOM 5886 N N . MET B 1 159 ? 3.33 8.008 -13.477 1 94.88 159 MET B N 1
ATOM 5887 C CA . MET B 1 159 ? 2.701 7.383 -12.312 1 94.88 159 MET B CA 1
ATOM 5888 C C . MET B 1 159 ? 3.701 7.219 -11.172 1 94.88 159 MET B C 1
ATOM 5890 O O . MET B 1 159 ? 3.359 7.418 -10.008 1 94.88 159 MET B O 1
ATOM 5894 N N . ARG B 1 160 ? 4.902 6.898 -11.492 1 92.19 160 ARG B N 1
ATOM 5895 C CA . ARG B 1 160 ? 5.949 6.77 -10.484 1 92.19 160 ARG B CA 1
ATOM 5896 C C . ARG B 1 160 ? 6.223 8.109 -9.805 1 92.19 160 ARG B C 1
ATOM 5898 O O . ARG B 1 160 ? 6.477 8.156 -8.602 1 92.19 160 ARG B O 1
ATOM 5905 N N . LYS B 1 161 ? 6.188 9.148 -10.57 1 88.88 161 LYS B N 1
ATOM 5906 C CA . LYS B 1 161 ? 6.352 10.484 -10.016 1 88.88 161 LYS B CA 1
ATOM 5907 C C . LYS B 1 161 ? 5.273 10.781 -8.977 1 88.88 161 LYS B C 1
ATOM 5909 O O . LYS B 1 161 ? 5.52 11.508 -8.008 1 88.88 161 LYS B O 1
ATOM 5914 N N . GLY B 1 162 ? 4.16 10.188 -9.234 1 88.19 162 GLY B N 1
ATOM 5915 C CA . GLY B 1 162 ? 3.053 10.367 -8.312 1 88.19 162 GLY B CA 1
ATOM 5916 C C . GLY B 1 162 ? 3.131 9.445 -7.105 1 88.19 162 GLY B C 1
ATOM 5917 O O . GLY B 1 162 ? 2.295 9.523 -6.203 1 88.19 162 GLY B O 1
ATOM 5918 N N . GLY B 1 163 ? 4.102 8.547 -7.125 1 88.38 163 GLY B N 1
ATOM 5919 C CA . GLY B 1 163 ? 4.328 7.699 -5.965 1 88.38 163 GLY B CA 1
ATOM 5920 C C . GLY B 1 163 ? 3.721 6.316 -6.105 1 88.38 163 GLY B C 1
ATOM 5921 O O . GLY B 1 163 ? 3.607 5.578 -5.121 1 88.38 163 GLY B O 1
ATOM 5922 N N . ILE B 1 164 ? 3.311 5.941 -7.27 1 92.56 164 ILE B N 1
ATOM 5923 C CA . ILE B 1 164 ? 2.715 4.629 -7.48 1 92.56 164 ILE B CA 1
ATOM 5924 C C . ILE B 1 164 ? 3.807 3.613 -7.809 1 92.56 164 ILE B C 1
ATOM 5926 O O . ILE B 1 164 ? 4.688 3.883 -8.633 1 92.56 164 ILE B O 1
ATOM 5930 N N . GLY B 1 165 ? 3.771 2.436 -7.215 1 90.5 165 GLY B N 1
ATOM 5931 C CA . GLY B 1 165 ? 4.785 1.41 -7.395 1 90.5 165 GLY B CA 1
ATOM 5932 C C . GLY B 1 165 ? 4.621 0.628 -8.68 1 90.5 165 GLY B C 1
ATOM 5933 O O . GLY B 1 165 ? 3.533 0.591 -9.258 1 90.5 165 GLY B O 1
ATOM 5934 N N . VAL B 1 166 ? 5.668 -0.024 -9 1 92.56 166 VAL B N 1
ATOM 5935 C CA . VAL B 1 166 ? 5.754 -0.705 -10.289 1 92.56 166 VAL B CA 1
ATOM 5936 C C . VAL B 1 166 ? 4.691 -1.799 -10.359 1 92.56 166 VAL B C 1
ATOM 5938 O O . VAL B 1 166 ? 4.023 -1.956 -11.391 1 92.56 166 VAL B O 1
ATOM 5941 N N . SER B 1 167 ? 4.52 -2.553 -9.352 1 90.44 167 SER B N 1
ATOM 5942 C CA . SER B 1 167 ? 3.541 -3.637 -9.352 1 90.44 167 SER B CA 1
ATOM 5943 C C . SER B 1 167 ? 2.129 -3.105 -9.57 1 90.44 167 SER B C 1
ATOM 5945 O O . SER B 1 167 ? 1.349 -3.697 -10.32 1 90.44 167 SER B O 1
ATOM 5947 N N . GLN B 1 168 ? 1.811 -1.985 -8.961 1 91.19 168 GLN B N 1
ATOM 5948 C CA . GLN B 1 168 ? 0.495 -1.374 -9.117 1 91.19 168 GLN B CA 1
ATOM 5949 C C . GLN B 1 168 ? 0.315 -0.814 -10.531 1 91.19 168 GLN B C 1
ATOM 5951 O O . GLN B 1 168 ? -0.775 -0.894 -11.102 1 91.19 168 GLN B O 1
ATOM 5956 N N . ILE B 1 169 ? 1.38 -0.242 -10.992 1 94.81 169 ILE B N 1
ATOM 5957 C CA . ILE B 1 169 ? 1.331 0.293 -12.352 1 94.81 169 ILE B CA 1
ATOM 5958 C C . ILE B 1 169 ? 1.059 -0.836 -13.344 1 94.81 169 ILE B C 1
ATOM 5960 O O . ILE B 1 169 ? 0.224 -0.694 -14.242 1 94.81 169 ILE B O 1
ATOM 5964 N N . HIS B 1 170 ? 1.783 -1.923 -13.148 1 94.44 170 HIS B N 1
ATOM 5965 C CA . HIS B 1 170 ? 1.564 -3.068 -14.023 1 94.44 170 HIS B CA 1
ATOM 5966 C C . HIS B 1 170 ? 0.123 -3.559 -13.938 1 94.44 170 HIS B C 1
ATOM 5968 O O . HIS B 1 170 ? -0.487 -3.881 -14.961 1 94.44 170 HIS B O 1
ATOM 5974 N N . GLY B 1 171 ? -0.41 -3.641 -12.688 1 91 171 GLY B N 1
ATOM 5975 C CA . GLY B 1 171 ? -1.808 -4.012 -12.531 1 91 171 GLY B CA 1
ATOM 5976 C C . GLY B 1 171 ? -2.758 -3.078 -13.258 1 91 171 GLY B C 1
ATOM 5977 O O . GLY B 1 171 ? -3.727 -3.529 -13.875 1 91 171 GLY B O 1
ATOM 5978 N N . PHE B 1 172 ? -2.451 -1.812 -13.242 1 93.88 172 PHE B N 1
ATOM 5979 C CA . PHE B 1 172 ? -3.25 -0.804 -13.93 1 93.88 172 PHE B CA 1
ATOM 5980 C C . PHE B 1 172 ? -3.178 -0.989 -15.438 1 93.88 172 PHE B C 1
ATOM 5982 O O . PHE B 1 172 ? -4.203 -0.965 -16.125 1 93.88 172 PHE B O 1
ATOM 5989 N N . MET B 1 173 ? -1.979 -1.218 -15.984 1 94.69 173 MET B N 1
ATOM 5990 C CA . MET B 1 173 ? -1.788 -1.416 -17.422 1 94.69 173 MET B CA 1
ATOM 5991 C C . MET B 1 173 ? -2.494 -2.682 -17.891 1 94.69 173 MET B C 1
ATOM 5993 O O . MET B 1 173 ? -3.047 -2.715 -18.984 1 94.69 173 MET B O 1
ATOM 5997 N N . GLU B 1 174 ? -2.414 -3.703 -17.078 1 92.69 174 GLU B N 1
ATOM 5998 C CA . GLU B 1 174 ? -3.107 -4.949 -17.375 1 92.69 174 GLU B CA 1
ATOM 5999 C C . GLU B 1 174 ? -4.613 -4.734 -17.484 1 92.69 174 GLU B C 1
ATOM 6001 O O . GLU B 1 174 ? -5.27 -5.285 -18.359 1 92.69 174 GLU B O 1
ATOM 6006 N N . SER B 1 175 ? -5.113 -3.994 -16.547 1 90.12 175 SER B N 1
ATOM 6007 C CA . SER B 1 175 ? -6.543 -3.713 -16.547 1 90.12 175 SER B CA 1
ATOM 6008 C C . SER B 1 175 ? -6.953 -2.959 -17.812 1 90.12 175 SER B C 1
ATOM 6010 O O . SER B 1 175 ? -7.984 -3.258 -18.406 1 90.12 175 SER B O 1
ATOM 6012 N N . LEU B 1 176 ? -6.18 -1.999 -18.234 1 91.56 176 LEU B N 1
ATOM 6013 C CA . LEU B 1 176 ? -6.465 -1.225 -19.438 1 91.56 176 LEU B CA 1
ATOM 6014 C C . LEU B 1 176 ? -6.406 -2.107 -20.688 1 91.56 176 LEU B C 1
ATOM 6016 O O . LEU B 1 176 ? -7.191 -1.929 -21.609 1 91.56 176 LEU B O 1
ATOM 6020 N N . ALA B 1 177 ? -5.461 -3.072 -20.609 1 91.88 177 ALA B N 1
ATOM 6021 C CA . ALA B 1 177 ? -5.234 -3.924 -21.766 1 91.88 177 ALA B CA 1
ATOM 6022 C C . ALA B 1 177 ? -6.262 -5.051 -21.828 1 91.88 177 ALA B C 1
ATOM 6024 O O . ALA B 1 177 ? -6.34 -5.773 -22.828 1 91.88 177 ALA B O 1
ATOM 6025 N N . GLY B 1 178 ? -7.012 -5.332 -20.781 1 86.94 178 GLY B N 1
ATOM 6026 C CA . GLY B 1 178 ? -8.031 -6.367 -20.766 1 86.94 178 GLY B CA 1
ATOM 6027 C C . GLY B 1 178 ? -7.516 -7.703 -20.266 1 86.94 178 GLY B C 1
ATOM 6028 O O . GLY B 1 178 ? -8.094 -8.75 -20.578 1 86.94 178 GLY B O 1
ATOM 6029 N N . GLY B 1 179 ? -6.305 -7.652 -19.641 1 87.44 179 GLY B N 1
ATOM 6030 C CA . GLY B 1 179 ? -5.789 -8.898 -19.094 1 87.44 179 GLY B CA 1
ATOM 6031 C C . GLY B 1 179 ? -4.277 -8.992 -19.141 1 87.44 179 GLY B C 1
ATOM 6032 O O . GLY B 1 179 ? -3.631 -8.281 -19.922 1 87.44 179 GLY B O 1
ATOM 6033 N N . TYR B 1 180 ? -3.73 -9.867 -18.375 1 84.38 180 TYR B N 1
ATOM 6034 C CA . TYR B 1 180 ? -2.289 -10.055 -18.25 1 84.38 180 TYR B CA 1
ATOM 6035 C C . TYR B 1 180 ? -1.673 -10.5 -19.562 1 84.38 180 TYR B C 1
ATOM 6037 O O . TYR B 1 180 ? -0.555 -10.102 -19.906 1 84.38 180 TYR B O 1
ATOM 6045 N N . HIS B 1 181 ? -2.436 -11.227 -20.375 1 84.25 181 HIS B N 1
ATOM 6046 C CA . HIS B 1 181 ? -1.913 -11.797 -21.609 1 84.25 181 HIS B CA 1
ATOM 6047 C C . HIS B 1 181 ? -1.782 -10.727 -22.688 1 84.25 181 HIS B C 1
ATOM 6049 O O . HIS B 1 181 ? -1.082 -10.93 -23.688 1 84.25 181 HIS B O 1
ATOM 6055 N N . ASN B 1 182 ? -2.361 -9.625 -22.391 1 88.69 182 ASN B N 1
ATOM 6056 C CA . ASN B 1 182 ? -2.383 -8.586 -23.406 1 88.69 182 ASN B CA 1
ATOM 6057 C C . ASN B 1 182 ? -1.293 -7.547 -23.172 1 88.69 182 ASN B C 1
ATOM 6059 O O . ASN B 1 182 ? -1.117 -6.629 -23.969 1 88.69 182 ASN B O 1
ATOM 6063 N N . VAL B 1 183 ? -0.59 -7.66 -22.141 1 92 183 VAL B N 1
ATOM 6064 C CA . VAL B 1 183 ? 0.522 -6.762 -21.859 1 92 183 VAL B CA 1
ATOM 6065 C C . VAL B 1 183 ? 1.832 -7.395 -22.312 1 92 183 VAL B C 1
ATOM 6067 O O . VAL B 1 183 ? 2.223 -8.453 -21.828 1 92 183 VAL B O 1
ATOM 6070 N N . PRO B 1 184 ? 2.541 -6.777 -23.266 1 93.38 184 PRO B N 1
ATOM 6071 C CA . PRO B 1 184 ? 3.691 -7.426 -23.891 1 93.38 184 PRO B CA 1
ATOM 6072 C C . PRO B 1 184 ? 4.98 -7.25 -23.094 1 93.38 184 PRO B C 1
ATOM 6074 O O . PRO B 1 184 ? 6.066 -7.168 -23.672 1 93.38 184 PRO B O 1
ATOM 6077 N N . TYR B 1 185 ? 4.918 -6.965 -21.828 1 95.31 185 TYR B N 1
ATOM 6078 C CA . TYR B 1 185 ? 6.086 -6.848 -20.969 1 95.31 185 TYR B CA 1
ATOM 6079 C C . TYR B 1 185 ? 5.762 -7.289 -19.547 1 95.31 185 TYR B C 1
ATOM 6081 O O . TYR B 1 185 ? 4.59 -7.414 -19.188 1 95.31 185 TYR B O 1
ATOM 6089 N N . THR B 1 186 ? 6.727 -7.566 -18.766 1 93 186 THR B N 1
ATOM 6090 C CA . THR B 1 186 ? 6.574 -8.008 -17.375 1 93 186 THR B CA 1
ATOM 6091 C C . THR B 1 186 ? 7.016 -6.914 -16.406 1 93 186 THR B C 1
ATOM 6093 O O . THR B 1 186 ? 7.516 -5.867 -16.828 1 93 186 THR B O 1
ATOM 6096 N N . THR B 1 187 ? 6.801 -7.109 -15.148 1 92.56 187 THR B N 1
ATOM 6097 C CA . THR B 1 187 ? 7.27 -6.172 -14.133 1 92.56 187 THR B CA 1
ATOM 6098 C C . THR B 1 187 ? 8.789 -6.07 -14.148 1 92.56 187 THR B C 1
ATOM 6100 O O . THR B 1 187 ? 9.352 -5.004 -13.891 1 92.56 187 THR B O 1
ATOM 6103 N N . ARG B 1 188 ? 9.422 -7.172 -14.484 1 93 188 ARG B N 1
ATOM 6104 C CA . ARG B 1 188 ? 10.875 -7.164 -14.57 1 93 188 ARG B CA 1
ATOM 6105 C C . ARG B 1 188 ? 11.352 -6.211 -15.664 1 93 188 ARG B C 1
ATOM 6107 O O . ARG B 1 188 ? 12.336 -5.496 -15.484 1 93 188 ARG B O 1
ATOM 6114 N N . ASP B 1 189 ? 10.648 -6.273 -16.766 1 95.94 189 ASP B N 1
ATOM 6115 C CA . ASP B 1 189 ? 10.984 -5.352 -17.844 1 95.94 189 ASP B CA 1
ATOM 6116 C C . ASP B 1 189 ? 10.836 -3.9 -17.391 1 95.94 189 ASP B C 1
ATOM 6118 O O . ASP B 1 189 ? 11.656 -3.049 -17.75 1 95.94 189 ASP B O 1
ATOM 6122 N N . MET B 1 190 ? 9.82 -3.65 -16.641 1 96 190 MET B N 1
ATOM 6123 C CA . MET B 1 190 ? 9.602 -2.311 -16.109 1 96 190 MET B CA 1
ATOM 6124 C C . MET B 1 190 ? 10.75 -1.887 -15.203 1 96 190 MET B C 1
ATOM 6126 O O . MET B 1 190 ? 11.242 -0.763 -15.305 1 96 190 MET B O 1
ATOM 6130 N N . HIS B 1 191 ? 11.188 -2.77 -14.375 1 93.94 191 HIS B N 1
ATOM 6131 C CA . HIS B 1 191 ? 12.312 -2.496 -13.484 1 93.94 191 HIS B CA 1
ATOM 6132 C C . HIS B 1 191 ? 13.594 -2.252 -14.281 1 93.94 191 HIS B C 1
ATOM 6134 O O . HIS B 1 191 ? 14.406 -1.407 -13.906 1 93.94 191 HIS B O 1
ATOM 6140 N N . ASN B 1 192 ? 13.711 -3.008 -15.344 1 93.5 192 ASN B N 1
ATOM 6141 C CA . ASN B 1 192 ? 14.883 -2.836 -16.203 1 93.5 192 ASN B CA 1
ATOM 6142 C C . ASN B 1 192 ? 14.906 -1.453 -16.844 1 93.5 192 ASN B C 1
ATOM 6144 O O . ASN B 1 192 ? 15.961 -0.825 -16.938 1 93.5 192 ASN B O 1
ATOM 6148 N N . VAL B 1 193 ? 13.766 -1.086 -17.312 1 95 193 VAL B N 1
ATOM 6149 C CA . VAL B 1 193 ? 13.664 0.246 -17.906 1 95 193 VAL B CA 1
ATOM 6150 C C . VAL B 1 193 ? 14.023 1.3 -16.859 1 95 193 VAL B C 1
ATOM 6152 O O . VAL B 1 193 ? 14.773 2.232 -17.141 1 95 193 VAL B O 1
ATOM 6155 N N . ASN B 1 194 ? 13.484 1.196 -15.664 1 90.69 194 ASN B N 1
ATOM 6156 C CA . ASN B 1 194 ? 13.789 2.119 -14.578 1 90.69 194 ASN B CA 1
ATOM 6157 C C . ASN B 1 194 ? 15.289 2.156 -14.273 1 90.69 194 ASN B C 1
ATOM 6159 O O . ASN B 1 194 ? 15.859 3.23 -14.086 1 90.69 194 ASN B O 1
ATOM 6163 N N . ALA B 1 195 ? 15.891 0.964 -14.211 1 89.31 195 ALA B N 1
ATOM 6164 C CA . ALA B 1 195 ? 17.312 0.861 -13.93 1 89.31 195 ALA B CA 1
ATOM 6165 C C . ALA B 1 195 ? 18.141 1.539 -15.023 1 89.31 195 ALA B C 1
ATOM 6167 O O . ALA B 1 195 ? 19.109 2.234 -14.734 1 89.31 195 ALA B O 1
ATOM 6168 N N . LYS B 1 196 ? 17.734 1.267 -16.219 1 91.38 196 LYS B N 1
ATOM 6169 C CA . LYS B 1 196 ? 18.406 1.901 -17.344 1 91.38 196 LYS B CA 1
ATOM 6170 C C . LYS B 1 196 ? 18.312 3.422 -17.25 1 91.38 196 LYS B C 1
ATOM 6172 O O . LYS B 1 196 ? 19.312 4.121 -17.422 1 91.38 196 LYS B O 1
ATOM 6177 N N . GLN B 1 197 ? 17.156 3.928 -17.016 1 87.69 197 GLN B N 1
ATOM 6178 C CA . GLN B 1 197 ? 16.938 5.367 -16.891 1 87.69 197 GLN B CA 1
ATOM 6179 C C . GLN B 1 197 ? 17.781 5.949 -15.75 1 87.69 197 GLN B C 1
ATOM 6181 O O . GLN B 1 197 ? 18.297 7.059 -15.867 1 87.69 197 GLN B O 1
ATOM 6186 N N . ARG B 1 198 ? 17.906 5.246 -14.703 1 82.88 198 ARG B N 1
ATOM 6187 C CA . ARG B 1 198 ? 18.719 5.676 -13.562 1 82.88 198 ARG B CA 1
ATOM 6188 C C . ARG B 1 198 ? 20.188 5.785 -13.945 1 82.88 198 ARG B C 1
ATOM 6190 O O . ARG B 1 198 ? 20.875 6.738 -13.555 1 82.88 198 ARG B O 1
ATOM 6197 N N . ARG B 1 199 ? 20.656 4.773 -14.695 1 83.44 199 ARG B N 1
ATOM 6198 C CA . ARG B 1 199 ? 22.047 4.754 -15.125 1 83.44 199 ARG B CA 1
ATOM 6199 C C . ARG B 1 199 ? 22.328 5.906 -16.078 1 83.44 199 ARG B C 1
ATOM 6201 O O . ARG B 1 199 ? 23.406 6.52 -16.016 1 83.44 199 ARG B O 1
ATOM 6208 N N . GLU B 1 200 ? 21.406 6.094 -16.875 1 83.19 200 GLU B N 1
ATOM 6209 C CA . GLU B 1 200 ? 21.562 7.176 -17.844 1 83.19 200 GLU B CA 1
ATOM 6210 C C . GLU B 1 200 ? 21.562 8.539 -17.156 1 83.19 200 GLU B C 1
ATOM 6212 O O . GLU B 1 200 ? 22.125 9.5 -17.656 1 83.19 200 GLU B O 1
ATOM 6217 N N . GLY B 1 201 ? 20.922 8.664 -16.031 1 76.81 201 GLY B N 1
ATOM 6218 C CA . GLY B 1 201 ? 20.859 9.914 -15.281 1 76.81 201 GLY B CA 1
ATOM 6219 C C . GLY B 1 201 ? 22.172 10.25 -14.578 1 76.81 201 GLY B C 1
ATOM 6220 O O . GLY B 1 201 ? 22.328 11.359 -14.062 1 76.81 201 GLY B O 1
ATOM 6221 N N . GLY B 1 202 ? 23.188 9.398 -14.664 1 75 202 GLY B N 1
ATOM 6222 C CA . GLY B 1 202 ? 24.5 9.648 -14.078 1 75 202 GLY B CA 1
ATOM 6223 C C . GLY B 1 202 ? 24.625 9.109 -12.664 1 75 202 GLY B C 1
ATOM 6224 O O . GLY B 1 202 ? 23.859 8.227 -12.258 1 75 202 GLY B O 1
ATOM 6225 N N . LEU B 1 203 ? 25.641 9.656 -12.023 1 81.31 203 LEU B N 1
ATOM 6226 C CA . LEU B 1 203 ? 25.891 9.227 -10.656 1 81.31 203 LEU B CA 1
ATOM 6227 C C . LEU B 1 203 ? 24.812 9.758 -9.711 1 81.31 203 LEU B C 1
ATOM 6229 O O . LEU B 1 203 ? 24.406 10.914 -9.82 1 81.31 203 LEU B O 1
ATOM 6233 N N . ASP B 1 204 ? 24.312 8.953 -8.875 1 86.38 204 ASP B N 1
ATOM 6234 C CA . ASP B 1 204 ? 23.156 9.242 -8.023 1 86.38 204 ASP B CA 1
ATOM 6235 C C . ASP B 1 204 ? 23.406 10.484 -7.172 1 86.38 204 ASP B C 1
ATOM 6237 O O . ASP B 1 204 ? 22.562 11.391 -7.125 1 86.38 204 ASP B O 1
ATOM 6241 N N . ALA B 1 205 ? 24.578 10.555 -6.586 1 87.81 205 ALA B N 1
ATOM 6242 C CA . ALA B 1 205 ? 24.891 11.688 -5.723 1 87.81 205 ALA B CA 1
ATOM 6243 C C . ALA B 1 205 ? 24.938 12.984 -6.52 1 87.81 205 ALA B C 1
ATOM 6245 O O . ALA B 1 205 ? 24.422 14.016 -6.074 1 87.81 205 ALA B O 1
ATOM 6246 N N . GLU B 1 206 ? 25.484 12.922 -7.66 1 89.38 206 GLU B N 1
ATOM 6247 C CA . GLU B 1 206 ? 25.578 14.102 -8.508 1 89.38 206 GLU B CA 1
ATOM 6248 C C . GLU B 1 206 ? 24.203 14.539 -9.008 1 89.38 206 GLU B C 1
ATOM 6250 O O . GLU B 1 206 ? 23.906 15.734 -9.07 1 89.38 206 GLU B O 1
ATOM 6255 N N . SER B 1 207 ? 23.5 13.578 -9.406 1 89.69 207 SER B N 1
ATOM 6256 C CA . SER B 1 207 ? 22.141 13.867 -9.859 1 89.69 207 SER B CA 1
ATOM 6257 C C . SER B 1 207 ? 21.312 14.484 -8.742 1 89.69 207 SER B C 1
ATOM 6259 O O . SER B 1 207 ? 20.484 15.375 -8.984 1 89.69 207 SER B O 1
ATOM 6261 N N . CYS B 1 208 ? 21.5 13.992 -7.633 1 92.25 208 CYS B N 1
ATOM 6262 C CA . CYS B 1 208 ? 20.812 14.5 -6.453 1 92.25 208 CYS B CA 1
ATOM 6263 C C . CYS B 1 208 ? 21.188 15.953 -6.195 1 92.25 208 CYS B C 1
ATOM 6265 O O . CYS B 1 208 ? 20.312 16.797 -5.949 1 92.25 208 CYS B O 1
ATOM 6267 N N . LEU B 1 209 ? 22.406 16.234 -6.266 1 93.81 209 LEU B N 1
ATOM 6268 C CA . LEU B 1 209 ? 22.891 17.594 -6.055 1 93.81 209 LEU B CA 1
ATOM 6269 C C . LEU B 1 209 ? 22.406 18.516 -7.172 1 93.81 209 LEU B C 1
ATOM 6271 O O . LEU B 1 209 ? 22.109 19.688 -6.926 1 93.81 209 LEU B O 1
ATOM 6275 N N . ARG B 1 210 ? 22.406 18 -8.359 1 92.94 210 ARG B N 1
ATOM 6276 C CA . ARG B 1 210 ? 21.859 18.766 -9.469 1 92.94 210 ARG B CA 1
ATOM 6277 C C . ARG B 1 210 ? 20.391 19.125 -9.203 1 92.94 210 ARG B C 1
ATOM 6279 O O . ARG B 1 210 ? 19.969 20.25 -9.484 1 92.94 210 ARG B O 1
ATOM 6286 N N . TYR B 1 211 ? 19.672 18.219 -8.742 1 93.38 211 TYR B N 1
ATOM 6287 C CA . TYR B 1 211 ? 18.281 18.453 -8.398 1 93.38 211 TYR B CA 1
ATOM 6288 C C . TYR B 1 211 ? 18.156 19.562 -7.359 1 93.38 211 TYR B C 1
ATOM 6290 O O . TYR B 1 211 ? 17.297 20.453 -7.48 1 93.38 211 TYR B O 1
ATOM 6298 N N . LEU B 1 212 ? 18.984 19.578 -6.312 1 96.06 212 LEU B N 1
ATOM 6299 C CA . LEU B 1 212 ? 18.953 20.594 -5.27 1 96.06 212 LEU B CA 1
ATOM 6300 C C . LEU B 1 212 ? 19.344 21.969 -5.836 1 96.06 212 LEU B C 1
ATOM 6302 O O . LEU B 1 212 ? 18.781 22.984 -5.43 1 96.06 212 LEU B O 1
ATOM 6306 N N . ARG B 1 213 ? 20.219 21.891 -6.758 1 95.75 213 ARG B N 1
ATOM 6307 C CA . ARG B 1 213 ? 20.594 23.141 -7.418 1 95.75 213 ARG B CA 1
ATOM 6308 C C . ARG B 1 213 ? 19.438 23.719 -8.211 1 95.75 213 ARG B C 1
ATOM 6310 O O . ARG B 1 213 ? 19.203 24.938 -8.219 1 95.75 213 ARG B O 1
ATOM 6317 N N . GLU B 1 214 ? 18.766 22.859 -8.859 1 94.75 214 GLU B N 1
ATOM 6318 C CA . GLU B 1 214 ? 17.562 23.281 -9.594 1 94.75 214 GLU B CA 1
ATOM 6319 C C . GLU B 1 214 ? 16.516 23.844 -8.648 1 94.75 214 GLU B C 1
ATOM 6321 O O . GLU B 1 214 ? 15.867 24.859 -8.953 1 94.75 214 GLU B O 1
ATOM 6326 N N . CYS B 1 215 ? 16.312 23.188 -7.551 1 94.69 215 CYS B N 1
ATOM 6327 C CA . CYS B 1 215 ? 15.375 23.672 -6.543 1 94.69 215 CYS B CA 1
ATOM 6328 C C . CYS B 1 215 ? 15.789 25.047 -6.016 1 94.69 215 CYS B C 1
ATOM 6330 O O . CYS B 1 215 ? 14.938 25.906 -5.773 1 94.69 215 CYS B O 1
ATOM 6332 N N . LYS B 1 216 ? 17.078 25.25 -5.871 1 95.19 216 LYS B N 1
ATOM 6333 C CA . LYS B 1 216 ? 17.609 26.516 -5.359 1 95.19 216 LYS B CA 1
ATOM 6334 C C . LYS B 1 216 ? 17.375 27.641 -6.355 1 95.19 216 LYS B C 1
ATOM 6336 O O . LYS B 1 216 ? 17.203 28.797 -5.961 1 95.19 216 LYS B O 1
ATOM 6341 N N . ALA B 1 217 ? 17.375 27.312 -7.562 1 95.44 217 ALA B N 1
ATOM 6342 C CA . ALA B 1 217 ? 17.094 28.312 -8.594 1 95.44 217 ALA B CA 1
ATOM 6343 C C . ALA B 1 217 ? 15.672 28.844 -8.469 1 95.44 217 ALA B C 1
ATOM 6345 O O . ALA B 1 217 ? 15.422 30.031 -8.68 1 95.44 217 ALA B O 1
ATOM 6346 N N . ASN B 1 218 ? 14.758 28 -8.109 1 92.44 218 ASN B N 1
ATOM 6347 C CA . ASN B 1 218 ? 13.359 28.375 -7.953 1 92.44 218 ASN B CA 1
ATOM 6348 C C . ASN B 1 218 ? 13.086 28.953 -6.574 1 92.44 218 ASN B C 1
ATOM 6350 O O . ASN B 1 218 ? 12.133 29.719 -6.395 1 92.44 218 ASN B O 1
ATOM 6354 N N . ASP B 1 219 ? 13.906 28.484 -5.57 1 95.12 219 ASP B N 1
ATOM 6355 C CA . ASP B 1 219 ? 13.844 28.969 -4.195 1 95.12 219 ASP B CA 1
ATOM 6356 C C . ASP B 1 219 ? 15.234 29.359 -3.691 1 95.12 219 ASP B C 1
ATOM 6358 O O . ASP B 1 219 ? 15.906 28.562 -3.025 1 95.12 219 ASP B O 1
ATOM 6362 N N . PRO B 1 220 ? 15.57 30.594 -3.891 1 94.94 220 PRO B N 1
ATOM 6363 C CA . PRO B 1 220 ? 16.922 31.031 -3.559 1 94.94 220 PRO B CA 1
ATOM 6364 C C . PRO B 1 220 ? 17.25 30.891 -2.074 1 94.94 220 PRO B C 1
ATOM 6366 O O . PRO B 1 220 ? 18.422 30.875 -1.691 1 94.94 220 PRO B O 1
ATOM 6369 N N . ALA B 1 221 ? 16.281 30.734 -1.282 1 96 221 ALA B N 1
ATOM 6370 C CA . ALA B 1 221 ? 16.516 30.625 0.156 1 96 221 ALA B CA 1
ATOM 6371 C C . ALA B 1 221 ? 16.859 29.188 0.538 1 96 221 ALA B C 1
ATOM 6373 O O . ALA B 1 221 ? 17.328 28.938 1.654 1 96 221 ALA B O 1
ATOM 6374 N N . LEU B 1 222 ? 16.703 28.297 -0.42 1 97.5 222 LEU B N 1
ATOM 6375 C CA . LEU B 1 222 ? 17.016 26.891 -0.131 1 97.5 222 LEU B CA 1
ATOM 6376 C C . LEU B 1 222 ? 18.484 26.734 0.278 1 97.5 222 LEU B C 1
ATOM 6378 O O . LEU B 1 222 ? 19.375 27.25 -0.403 1 97.5 222 LEU B O 1
ATOM 6382 N N . TYR B 1 223 ? 18.672 26.141 1.42 1 98.06 223 TYR B N 1
ATOM 6383 C CA . TYR B 1 223 ? 20 25.891 1.97 1 98.06 223 TYR B CA 1
ATOM 6384 C C . TYR B 1 223 ? 20.328 24.406 1.948 1 98.06 223 TYR B C 1
ATOM 6386 O O . TYR B 1 223 ? 19.484 23.578 2.316 1 98.06 223 TYR B O 1
ATOM 6394 N N . TYR B 1 224 ? 21.438 24.031 1.408 1 97.75 224 TYR B N 1
ATOM 6395 C CA . TYR B 1 224 ? 21.906 22.656 1.534 1 97.75 224 TYR B CA 1
ATOM 6396 C C . TYR B 1 224 ? 23.422 22.594 1.694 1 97.75 224 TYR B C 1
ATOM 6398 O O . TYR B 1 224 ? 24.125 23.516 1.26 1 97.75 224 TYR B O 1
ATOM 6406 N N . LYS B 1 225 ? 23.906 21.609 2.408 1 97.75 225 LYS B N 1
ATOM 6407 C CA . LYS B 1 225 ? 25.328 21.375 2.641 1 97.75 225 LYS B CA 1
ATOM 6408 C C . LYS B 1 225 ? 25.656 19.891 2.508 1 97.75 225 LYS B C 1
ATOM 6410 O O . LYS B 1 225 ? 24.891 19.031 2.973 1 97.75 225 LYS B O 1
ATOM 6415 N N . LYS B 1 226 ? 26.734 19.656 1.757 1 96.12 226 LYS B N 1
ATOM 6416 C CA . LYS B 1 226 ? 27.172 18.266 1.575 1 96.12 226 LYS B CA 1
ATOM 6417 C C . LYS B 1 226 ? 28.547 18.047 2.176 1 96.12 226 LYS B C 1
ATOM 6419 O O . LYS B 1 226 ? 29.328 18.984 2.301 1 96.12 226 LYS B O 1
ATOM 6424 N N . VAL B 1 227 ? 28.766 16.891 2.68 1 95.69 227 VAL B N 1
ATOM 6425 C CA . VAL B 1 227 ? 30.094 16.422 3.088 1 95.69 227 VAL B CA 1
ATOM 6426 C C . VAL B 1 227 ? 30.484 15.203 2.262 1 95.69 227 VAL B C 1
ATOM 6428 O O . VAL B 1 227 ? 29.703 14.258 2.127 1 95.69 227 VAL B O 1
ATOM 6431 N N . VAL B 1 228 ? 31.609 15.289 1.617 1 93.38 228 VAL B N 1
ATOM 6432 C CA . VAL B 1 228 ? 32.125 14.18 0.816 1 93.38 228 VAL B CA 1
ATOM 6433 C C . VAL B 1 228 ? 33.438 13.688 1.406 1 93.38 228 VAL B C 1
ATOM 6435 O O . VAL B 1 228 ? 34.188 14.461 2.014 1 93.38 228 VAL B O 1
ATOM 6438 N N . ASP B 1 229 ? 33.625 12.461 1.276 1 89.88 229 ASP B N 1
ATOM 6439 C CA . ASP B 1 229 ? 34.906 11.922 1.776 1 89.88 229 ASP B CA 1
ATOM 6440 C C . ASP B 1 229 ? 36.031 12.102 0.753 1 89.88 229 ASP B C 1
ATOM 6442 O O . ASP B 1 229 ? 35.844 12.766 -0.267 1 89.88 229 ASP B O 1
ATOM 6446 N N . GLY B 1 230 ? 37.219 11.508 1.098 1 85.31 230 GLY B N 1
ATOM 6447 C CA . GLY B 1 230 ? 38.406 11.641 0.242 1 85.31 230 GLY B CA 1
ATOM 6448 C C . GLY B 1 230 ? 38.188 11.062 -1.146 1 85.31 230 GLY B C 1
ATOM 6449 O O . GLY B 1 230 ? 38.812 11.508 -2.109 1 85.31 230 GLY B O 1
ATOM 6450 N N . GLU B 1 231 ? 37.25 10.086 -1.318 1 86.25 231 GLU B N 1
ATOM 6451 C CA . GLU B 1 231 ? 37 9.445 -2.604 1 86.25 231 GLU B CA 1
ATOM 6452 C C . GLU B 1 231 ? 35.781 10.078 -3.283 1 86.25 231 GLU B C 1
ATOM 6454 O O . GLU B 1 231 ? 35.188 9.484 -4.191 1 86.25 231 GLU B O 1
ATOM 6459 N N . SER B 1 232 ? 35.312 11.195 -2.785 1 84.5 232 SER B N 1
ATOM 6460 C CA . SER B 1 232 ? 34.219 11.977 -3.35 1 84.5 232 SER B CA 1
ATOM 6461 C C . SER B 1 232 ? 32.875 11.25 -3.191 1 84.5 232 SER B C 1
ATOM 6463 O O . SER B 1 232 ? 32 11.359 -4.051 1 84.5 232 SER B O 1
ATOM 6465 N N . VAL B 1 233 ? 32.844 10.375 -2.168 1 87.94 233 VAL B N 1
ATOM 6466 C CA . VAL B 1 233 ? 31.594 9.695 -1.854 1 87.94 233 VAL B CA 1
ATOM 6467 C C . VAL B 1 233 ? 30.781 10.547 -0.881 1 87.94 233 VAL B C 1
ATOM 6469 O O . VAL B 1 233 ? 31.312 11.031 0.12 1 87.94 233 VAL B O 1
ATOM 6472 N N . LEU B 1 234 ? 29.562 10.711 -1.202 1 91.19 234 LEU B N 1
ATOM 6473 C CA . LEU B 1 234 ? 28.672 11.516 -0.372 1 91.19 234 LEU B CA 1
ATOM 6474 C C . LEU B 1 234 ? 28.484 10.875 0.999 1 91.19 234 LEU B C 1
ATOM 6476 O O . LEU B 1 234 ? 28.062 9.719 1.097 1 91.19 234 LEU B O 1
ATOM 6480 N N . GLN B 1 235 ? 28.844 11.648 2.074 1 93.12 235 GLN B N 1
ATOM 6481 C CA . GLN B 1 235 ? 28.703 11.141 3.436 1 93.12 235 GLN B CA 1
ATOM 6482 C C . GLN B 1 235 ? 27.484 11.734 4.121 1 93.12 235 GLN B C 1
ATOM 6484 O O . GLN B 1 235 ? 26.672 11.008 4.703 1 93.12 235 GLN B O 1
ATOM 6489 N N . HIS B 1 236 ? 27.406 13.062 4.074 1 95.81 236 HIS B N 1
ATOM 6490 C CA . HIS B 1 236 ? 26.297 13.781 4.699 1 95.81 236 HIS B CA 1
ATOM 6491 C C . HIS B 1 236 ? 25.656 14.766 3.729 1 95.81 236 HIS B C 1
ATOM 6493 O O . HIS B 1 236 ? 26.344 15.352 2.891 1 95.81 236 HIS B O 1
ATOM 6499 N N . LEU B 1 237 ? 24.375 14.789 3.791 1 96.94 237 LEU B N 1
ATOM 6500 C CA . LEU B 1 237 ? 23.625 15.781 3.027 1 96.94 237 LEU B CA 1
ATOM 6501 C C . LEU B 1 237 ? 22.531 16.406 3.879 1 96.94 237 LEU B C 1
ATOM 6503 O O . LEU B 1 237 ? 21.656 15.703 4.406 1 96.94 237 LEU B O 1
ATOM 6507 N N . PHE B 1 238 ? 22.609 17.719 4.129 1 98.19 238 PHE B N 1
ATOM 6508 C CA . PHE B 1 238 ? 21.625 18.5 4.863 1 98.19 238 PHE B CA 1
ATOM 6509 C C . PHE B 1 238 ? 20.891 19.469 3.932 1 98.19 238 PHE B C 1
ATOM 6511 O O . PHE B 1 238 ? 21.5 20.094 3.064 1 98.19 238 PHE B O 1
ATOM 6518 N N . TRP B 1 239 ? 19.547 19.547 4.059 1 98 239 TRP B N 1
ATOM 6519 C CA . TRP B 1 239 ? 18.828 20.516 3.232 1 98 239 TRP B CA 1
ATOM 6520 C C . TRP B 1 239 ? 17.625 21.078 3.971 1 98 239 TRP B C 1
ATOM 6522 O O . TRP B 1 239 ? 17.094 20.438 4.875 1 98 239 TRP B O 1
ATOM 6532 N N . CYS B 1 240 ? 17.219 22.281 3.729 1 97.44 240 CYS B N 1
ATOM 6533 C CA . CYS B 1 240 ? 16.047 23 4.23 1 97.44 240 CYS B CA 1
ATOM 6534 C C . CYS B 1 240 ? 15.617 24.094 3.264 1 97.44 240 CYS B C 1
ATOM 6536 O O . CYS B 1 240 ? 16.422 24.938 2.873 1 97.44 240 CYS B O 1
ATOM 6538 N N . ASP B 1 241 ? 14.414 24.094 2.818 1 97 241 ASP B N 1
ATOM 6539 C CA . ASP B 1 241 ? 13.961 25.078 1.843 1 97 241 ASP B CA 1
ATOM 6540 C C . ASP B 1 241 ? 13.484 26.359 2.533 1 97 241 ASP B C 1
ATOM 6542 O O . ASP B 1 241 ? 13.531 26.469 3.762 1 97 241 ASP B O 1
ATOM 6546 N N . GLY B 1 242 ? 13.102 27.328 1.768 1 96.69 242 GLY B N 1
ATOM 6547 C CA . GLY B 1 242 ? 12.734 28.625 2.295 1 96.69 242 GLY B CA 1
ATOM 6548 C C . GLY B 1 242 ? 11.508 28.578 3.191 1 96.69 242 GLY B C 1
ATOM 6549 O O . GLY B 1 242 ? 11.477 29.234 4.238 1 96.69 242 GLY B O 1
ATOM 6550 N N . THR B 1 243 ? 10.516 27.844 2.881 1 95.88 243 THR B N 1
ATOM 6551 C CA . THR B 1 243 ? 9.297 27.719 3.668 1 95.88 243 THR B CA 1
ATOM 6552 C C . THR B 1 243 ? 9.594 27.125 5.039 1 95.88 243 THR B C 1
ATOM 6554 O O . THR B 1 243 ? 9.047 27.562 6.051 1 95.88 243 THR B O 1
ATOM 6557 N N . SER B 1 244 ? 10.453 26.172 5.039 1 97.5 244 SER B N 1
ATOM 6558 C CA . SER B 1 244 ? 10.852 25.547 6.297 1 97.5 244 SER B CA 1
ATOM 6559 C C . SER B 1 244 ? 11.586 26.531 7.199 1 97.5 244 SER B C 1
ATOM 6561 O O . SER B 1 244 ? 11.422 26.5 8.422 1 97.5 244 SER B O 1
ATOM 6563 N N . GLN B 1 245 ? 12.391 27.359 6.617 1 97.75 245 GLN B N 1
ATOM 6564 C CA . GLN B 1 245 ? 13.109 28.375 7.383 1 97.75 245 GLN B CA 1
ATOM 6565 C C . GLN B 1 245 ? 12.141 29.375 8.016 1 97.75 245 GLN B C 1
ATOM 6567 O O . GLN B 1 245 ? 12.312 29.766 9.172 1 97.75 245 GLN B O 1
ATOM 6572 N N . ILE B 1 246 ? 11.141 29.719 7.273 1 96.88 246 ILE B N 1
ATOM 6573 C CA . ILE B 1 246 ? 10.125 30.641 7.785 1 96.88 246 ILE B CA 1
ATOM 6574 C C . ILE B 1 246 ? 9.367 29.969 8.93 1 96.88 246 ILE B C 1
ATOM 6576 O O . ILE B 1 246 ? 9.133 30.594 9.969 1 96.88 246 ILE B O 1
ATOM 6580 N N . ASP B 1 247 ? 9.031 28.75 8.727 1 97.06 247 ASP B N 1
ATOM 6581 C CA . ASP B 1 247 ? 8.352 28 9.781 1 97.06 247 ASP B CA 1
ATOM 6582 C C . ASP B 1 247 ? 9.195 27.938 11.047 1 97.06 247 ASP B C 1
ATOM 6584 O O . ASP B 1 247 ? 8.672 28.078 12.156 1 97.06 247 ASP B O 1
ATOM 6588 N N . TYR B 1 248 ? 10.461 27.734 10.836 1 97.69 248 TYR B N 1
ATOM 6589 C CA . TYR B 1 248 ? 11.352 27.656 11.984 1 97.69 248 TYR B CA 1
ATOM 6590 C C . TYR B 1 248 ? 11.406 28.984 12.734 1 97.69 248 TYR B C 1
ATOM 6592 O O . TYR B 1 248 ? 11.484 29 13.961 1 97.69 248 TYR B O 1
ATOM 6600 N N . GLN B 1 249 ? 11.352 30.078 12.023 1 96.5 249 GLN B N 1
ATOM 6601 C CA . GLN B 1 249 ? 11.391 31.391 12.656 1 96.5 249 GLN B CA 1
ATOM 6602 C C . GLN B 1 249 ? 10.156 31.609 13.531 1 96.5 249 GLN B C 1
ATOM 6604 O O . GLN B 1 249 ? 10.234 32.281 14.57 1 96.5 249 GLN B O 1
ATOM 6609 N N . VAL B 1 250 ? 9.125 30.984 13.156 1 95.44 250 VAL B N 1
ATOM 6610 C CA . VAL B 1 250 ? 7.867 31.188 13.859 1 95.44 250 VAL B CA 1
ATOM 6611 C C . VAL B 1 250 ? 7.664 30.094 14.906 1 95.44 250 VAL B C 1
ATOM 6613 O O . VAL B 1 250 ? 7.262 30.375 16.031 1 95.44 250 VAL B O 1
ATOM 6616 N N . PHE B 1 251 ? 7.996 28.844 14.555 1 94.75 251 PHE B N 1
ATOM 6617 C CA . PHE B 1 251 ? 7.602 27.703 15.383 1 94.75 251 PHE B CA 1
ATOM 6618 C C . PHE B 1 251 ? 8.82 26.969 15.93 1 94.75 251 PHE B C 1
ATOM 6620 O O . PHE B 1 251 ? 8.695 25.938 16.594 1 94.75 251 PHE B O 1
ATOM 6627 N N . GLY B 1 252 ? 10 27.406 15.711 1 95.5 252 GLY B N 1
ATOM 6628 C CA . GLY B 1 252 ? 11.219 26.656 15.961 1 95.5 252 GLY B CA 1
ATOM 6629 C C . GLY B 1 252 ? 11.695 26.734 17.391 1 95.5 252 GLY B C 1
ATOM 6630 O O . GLY B 1 252 ? 12.82 26.344 17.703 1 95.5 252 GLY B O 1
ATOM 6631 N N . ASP B 1 253 ? 10.875 27.266 18.328 1 94.75 253 ASP B N 1
ATOM 6632 C CA . ASP B 1 253 ? 11.258 27.312 19.734 1 94.75 253 ASP B CA 1
ATOM 6633 C C . ASP B 1 253 ? 11.391 25.906 20.312 1 94.75 253 ASP B C 1
ATOM 6635 O O . ASP B 1 253 ? 12.172 25.672 21.234 1 94.75 253 ASP B O 1
ATOM 6639 N N . VAL B 1 254 ? 10.602 25.062 19.812 1 94.75 254 VAL B N 1
ATOM 6640 C CA . VAL B 1 254 ? 10.688 23.656 20.203 1 94.75 254 VAL B CA 1
ATOM 6641 C C . VAL B 1 254 ? 11 22.797 18.984 1 94.75 254 VAL B C 1
ATOM 6643 O O . VAL B 1 254 ? 10.281 22.828 17.984 1 94.75 254 VAL B O 1
ATOM 6646 N N . VAL B 1 255 ? 12.047 21.984 19.125 1 95.69 255 VAL B N 1
ATOM 6647 C CA . VAL B 1 255 ? 12.484 21.156 18.016 1 95.69 255 VAL B CA 1
ATOM 6648 C C . VAL B 1 255 ? 12.641 19.719 18.469 1 95.69 255 VAL B C 1
ATOM 6650 O O . VAL B 1 255 ? 13.195 19.453 19.531 1 95.69 255 VAL B O 1
ATOM 6653 N N . ALA B 1 256 ? 12.055 18.859 17.703 1 94.69 256 ALA B N 1
ATOM 6654 C CA . ALA B 1 256 ? 12.281 17.422 17.906 1 94.69 256 ALA B CA 1
ATOM 6655 C C . ALA B 1 256 ? 13.031 16.812 16.734 1 94.69 256 ALA B C 1
ATOM 6657 O O . ALA B 1 256 ? 12.789 17.172 15.57 1 94.69 256 ALA B O 1
ATOM 6658 N N . PHE B 1 257 ? 14 16 17 1 91.62 257 PHE B N 1
ATOM 6659 C CA . PHE B 1 257 ? 14.609 15.305 15.875 1 91.62 257 PHE B CA 1
ATOM 6660 C C . PHE B 1 257 ? 14.984 13.875 16.25 1 91.62 257 PHE B C 1
ATOM 6662 O O . PHE B 1 257 ? 15.18 13.578 17.438 1 91.62 257 PHE B O 1
ATOM 6669 N N . ASP B 1 258 ? 14.875 13.047 15.305 1 90.06 258 ASP B N 1
ATOM 6670 C CA . ASP B 1 258 ? 15.117 11.609 15.414 1 90.06 258 ASP B CA 1
ATOM 6671 C C . ASP B 1 258 ? 15.703 11.055 14.117 1 90.06 258 ASP B C 1
ATOM 6673 O O . ASP B 1 258 ? 15.578 11.672 13.062 1 90.06 258 ASP B O 1
ATOM 6677 N N . ALA B 1 259 ? 16.531 10.016 14.344 1 89.88 259 ALA B N 1
ATOM 6678 C CA . ALA B 1 259 ? 17.109 9.344 13.18 1 89.88 259 ALA B CA 1
ATOM 6679 C C . ALA B 1 259 ? 16.312 8.086 12.836 1 89.88 259 ALA B C 1
ATOM 6681 O O . ALA B 1 259 ? 15.891 7.352 13.727 1 89.88 259 ALA B O 1
ATOM 6682 N N . THR B 1 260 ? 16.047 7.914 11.57 1 87.06 260 THR B N 1
ATOM 6683 C CA . THR B 1 260 ? 15.367 6.711 11.117 1 87.06 260 THR B CA 1
ATOM 6684 C C . THR B 1 260 ? 16.141 6.043 9.977 1 87.06 260 THR B C 1
ATOM 6686 O O . THR B 1 260 ? 16.734 6.727 9.148 1 87.06 260 THR B O 1
ATOM 6689 N N . TYR B 1 261 ? 16 4.688 9.977 1 80.44 261 TYR B N 1
ATOM 6690 C CA . TYR B 1 261 ? 16.766 3.918 8.992 1 80.44 261 TYR B CA 1
ATOM 6691 C C . TYR B 1 261 ? 15.844 3.426 7.875 1 80.44 261 TYR B C 1
ATOM 6693 O O . TYR B 1 261 ? 14.633 3.627 7.926 1 80.44 261 TYR B O 1
ATOM 6701 N N . LYS B 1 262 ? 16.516 2.855 6.812 1 74.56 262 LYS B N 1
ATOM 6702 C CA . LYS B 1 262 ? 15.914 2.084 5.73 1 74.56 262 LYS B CA 1
ATOM 6703 C C . LYS B 1 262 ? 14.969 2.949 4.902 1 74.56 262 LYS B C 1
ATOM 6705 O O . LYS B 1 262 ? 13.883 2.508 4.531 1 74.56 262 LYS B O 1
ATOM 6710 N N . LYS B 1 263 ? 15.461 4.141 4.594 1 78.81 263 LYS B N 1
ATOM 6711 C CA . LYS B 1 263 ? 14.609 5.027 3.807 1 78.81 263 LYS B CA 1
ATOM 6712 C C . LYS B 1 263 ? 15.211 5.297 2.432 1 78.81 263 LYS B C 1
ATOM 6714 O O . LYS B 1 263 ? 14.656 6.062 1.643 1 78.81 263 LYS B O 1
ATOM 6719 N N . ASN B 1 264 ? 16.312 4.664 2.199 1 81.56 264 ASN B N 1
ATOM 6720 C CA . ASN B 1 264 ? 17 4.742 0.912 1 81.56 264 ASN B CA 1
ATOM 6721 C C . ASN B 1 264 ? 17.875 3.516 0.665 1 81.56 264 ASN B C 1
ATOM 6723 O O . ASN B 1 264 ? 18.125 2.732 1.581 1 81.56 264 ASN B O 1
ATOM 6727 N N . VAL B 1 265 ? 18.328 3.398 -0.52 1 78.31 265 VAL B N 1
ATOM 6728 C CA . VAL B 1 265 ? 19.016 2.184 -0.945 1 78.31 265 VAL B CA 1
ATOM 6729 C C . VAL B 1 265 ? 20.375 2.094 -0.262 1 78.31 265 VAL B C 1
ATOM 6731 O O . VAL B 1 265 ? 20.922 1.001 -0.103 1 78.31 265 VAL B O 1
ATOM 6734 N N . TYR B 1 266 ? 20.906 3.191 0.171 1 79.62 266 TYR B N 1
ATOM 6735 C CA . TYR B 1 266 ? 22.25 3.234 0.738 1 79.62 266 TYR B CA 1
ATOM 6736 C C . TYR B 1 266 ? 22.203 3.037 2.248 1 79.62 266 TYR B C 1
ATOM 6738 O O . TYR B 1 266 ? 23.25 3.084 2.914 1 79.62 266 TYR B O 1
ATOM 6746 N N . LEU B 1 267 ? 21.016 2.928 2.826 1 80.81 267 LEU B N 1
ATOM 6747 C CA . LEU B 1 267 ? 20.797 2.691 4.246 1 80.81 267 LEU B CA 1
ATOM 6748 C C . LEU B 1 267 ? 21.297 3.863 5.082 1 80.81 267 LEU B C 1
ATOM 6750 O O . LEU B 1 267 ? 21.688 3.686 6.238 1 80.81 267 LEU B O 1
ATOM 6754 N N . SER B 1 268 ? 21.391 5.016 4.422 1 88.75 268 SER B N 1
ATOM 6755 C CA . SER B 1 268 ? 21.734 6.234 5.152 1 88.75 268 SER B CA 1
ATOM 6756 C C . SER B 1 268 ? 20.594 6.656 6.086 1 88.75 268 SER B C 1
ATOM 6758 O O . SER B 1 268 ? 19.453 6.84 5.648 1 88.75 268 SER B O 1
ATOM 6760 N N . PRO B 1 269 ? 20.969 6.867 7.324 1 92.75 269 PRO B N 1
ATOM 6761 C CA . PRO B 1 269 ? 19.922 7.336 8.234 1 92.75 269 PRO B CA 1
ATOM 6762 C C . PRO B 1 269 ? 19.344 8.695 7.824 1 92.75 269 PRO B C 1
ATOM 6764 O O . PRO B 1 269 ? 20.094 9.57 7.387 1 92.75 269 PRO B O 1
ATOM 6767 N N . LEU B 1 270 ? 18.047 8.789 7.887 1 95.25 270 LEU B N 1
ATOM 6768 C CA . LEU B 1 270 ? 17.359 10.055 7.684 1 95.25 270 LEU B CA 1
ATOM 6769 C C . LEU B 1 270 ? 17.094 10.75 9.016 1 95.25 270 LEU B C 1
ATOM 6771 O O . LEU B 1 270 ? 16.516 10.156 9.93 1 95.25 270 LEU B O 1
ATOM 6775 N N . VAL B 1 271 ? 17.578 11.945 9.164 1 95.81 271 VAL B N 1
ATOM 6776 C CA . VAL B 1 271 ? 17.297 12.75 10.344 1 95.81 271 VAL B CA 1
ATOM 6777 C C . VAL B 1 271 ? 16.344 13.891 9.977 1 95.81 271 VAL B C 1
ATOM 6779 O O . VAL B 1 271 ? 16.609 14.633 9.023 1 95.81 271 VAL B O 1
ATOM 6782 N N . GLU B 1 272 ? 15.328 14.031 10.656 1 94.81 272 GLU B N 1
ATOM 6783 C CA . GLU B 1 272 ? 14.359 15.102 10.422 1 94.81 272 GLU B CA 1
ATOM 6784 C C . GLU B 1 272 ? 14.211 15.984 11.656 1 94.81 272 GLU B C 1
ATOM 6786 O O . GLU B 1 272 ? 14.164 15.484 12.781 1 94.81 272 GLU B O 1
ATOM 6791 N N . PHE B 1 273 ? 14.242 17.266 11.461 1 96.44 273 PHE B N 1
ATOM 6792 C CA . PHE B 1 273 ? 13.914 18.234 12.492 1 96.44 273 PHE B CA 1
ATOM 6793 C C . PHE B 1 273 ? 12.469 18.703 12.359 1 96.44 273 PHE B C 1
ATOM 6795 O O . PHE B 1 273 ? 12.07 19.203 11.305 1 96.44 273 PHE B O 1
ATOM 6802 N N . SER B 1 274 ? 11.727 18.453 13.359 1 95.12 274 SER B N 1
ATOM 6803 C CA . SER B 1 274 ? 10.312 18.781 13.258 1 95.12 274 SER B CA 1
ATOM 6804 C C . SER B 1 274 ? 9.828 19.547 14.484 1 95.12 274 SER B C 1
ATOM 6806 O O . SER B 1 274 ? 10.539 19.641 15.492 1 95.12 274 SER B O 1
ATOM 6808 N N . GLY B 1 275 ? 8.742 20.203 14.367 1 94.31 275 GLY B N 1
ATOM 6809 C CA . GLY B 1 275 ? 8.039 20.906 15.422 1 94.31 275 GLY B CA 1
ATOM 6810 C C . GLY B 1 275 ? 6.531 20.906 15.242 1 94.31 275 GLY B C 1
ATOM 6811 O O . GLY B 1 275 ? 5.977 19.984 14.641 1 94.31 275 GLY B O 1
ATOM 6812 N N . VAL B 1 276 ? 5.91 21.859 15.875 1 93.25 276 VAL B N 1
ATOM 6813 C CA . VAL B 1 276 ? 4.457 21.938 15.789 1 93.25 276 VAL B CA 1
ATOM 6814 C C . VAL B 1 276 ? 4.047 23.359 15.406 1 93.25 276 VAL B C 1
ATOM 6816 O O . VAL B 1 276 ? 4.641 24.328 15.875 1 93.25 276 VAL B O 1
ATOM 6819 N N . ASN B 1 277 ? 3.074 23.438 14.531 1 93.62 277 ASN B N 1
ATOM 6820 C CA . ASN B 1 277 ? 2.613 24.766 14.117 1 93.62 277 ASN B CA 1
ATOM 6821 C C . ASN B 1 277 ? 1.414 25.219 14.938 1 93.62 277 ASN B C 1
ATOM 6823 O O . ASN B 1 277 ? 1.097 24.625 15.969 1 93.62 277 ASN B O 1
ATOM 6827 N N . HIS B 1 278 ? 0.779 26.344 14.594 1 92.56 278 HIS B N 1
ATOM 6828 C CA . HIS B 1 278 ? -0.302 26.969 15.344 1 92.56 278 HIS B CA 1
ATOM 6829 C C . HIS B 1 278 ? -1.566 26.125 15.305 1 92.56 278 HIS B C 1
ATOM 6831 O O . HIS B 1 278 ? -2.502 26.359 16.078 1 92.56 278 HIS B O 1
ATOM 6837 N N . HIS B 1 279 ? -1.661 25.062 14.453 1 94.44 279 HIS B N 1
ATOM 6838 C CA . HIS B 1 279 ? -2.773 24.125 14.414 1 94.44 279 HIS B CA 1
ATOM 6839 C C . HIS B 1 279 ? -2.432 22.828 15.164 1 94.44 279 HIS B C 1
ATOM 6841 O O . HIS B 1 279 ? -3.143 21.828 15.047 1 94.44 279 HIS B O 1
ATOM 6847 N N . ASN B 1 280 ? -1.308 22.875 15.805 1 92.06 280 ASN B N 1
ATOM 6848 C CA . ASN B 1 280 ? -0.826 21.688 16.5 1 92.06 280 ASN B CA 1
ATOM 6849 C C . ASN B 1 280 ? -0.515 20.562 15.523 1 92.06 280 ASN B C 1
ATOM 6851 O O . ASN B 1 280 ? -0.75 19.391 15.828 1 92.06 280 ASN B O 1
ATOM 6855 N N . GLN B 1 281 ? -0.113 20.906 14.359 1 93.62 281 GLN B N 1
ATOM 6856 C CA . GLN B 1 281 ? 0.317 19.938 13.344 1 93.62 281 GLN B CA 1
ATOM 6857 C C . GLN B 1 281 ? 1.839 19.859 13.281 1 93.62 281 GLN B C 1
ATOM 6859 O O . GLN B 1 281 ? 2.537 20.812 13.594 1 93.62 281 GLN B O 1
ATOM 6864 N N . THR B 1 282 ? 2.285 18.719 12.867 1 93.69 282 THR B N 1
ATOM 6865 C CA . THR B 1 282 ? 3.727 18.547 12.711 1 93.69 282 THR B CA 1
ATOM 6866 C C . THR B 1 282 ? 4.238 19.359 11.516 1 93.69 282 THR B C 1
ATOM 6868 O O . THR B 1 282 ? 3.598 19.391 10.461 1 93.69 282 THR B O 1
ATOM 6871 N N . VAL B 1 283 ? 5.281 20.062 11.742 1 95.12 283 VAL B N 1
ATOM 6872 C CA . VAL B 1 283 ? 5.965 20.812 10.688 1 95.12 283 VAL B CA 1
ATOM 6873 C C . VAL B 1 283 ? 7.406 20.328 10.57 1 95.12 283 VAL B C 1
ATOM 6875 O O . VAL B 1 283 ? 8.016 19.906 11.555 1 95.12 283 VAL B O 1
ATOM 6878 N N . VAL B 1 284 ? 7.945 20.375 9.344 1 96.81 284 VAL B N 1
ATOM 6879 C CA . VAL B 1 284 ? 9.312 19.938 9.102 1 96.81 284 VAL B CA 1
ATOM 6880 C C . VAL B 1 284 ? 10.219 21.141 8.891 1 96.81 284 VAL B C 1
ATOM 6882 O O . VAL B 1 284 ? 9.984 21.953 7.996 1 96.81 284 VAL B O 1
ATOM 6885 N N . PHE B 1 285 ? 11.289 21.25 9.703 1 97.75 285 PHE B N 1
ATOM 6886 C CA . PHE B 1 285 ? 12.195 22.391 9.633 1 97.75 285 PHE B CA 1
ATOM 6887 C C . PHE B 1 285 ? 13.367 22.094 8.711 1 97.75 285 PHE B C 1
ATOM 6889 O O . PHE B 1 285 ? 13.836 22.984 7.984 1 97.75 285 PHE B O 1
ATOM 6896 N N . ALA B 1 286 ? 13.859 20.922 8.797 1 97.94 286 ALA B N 1
ATOM 6897 C CA . ALA B 1 286 ? 15.023 20.5 8.023 1 97.94 286 ALA B CA 1
ATOM 6898 C C . ALA B 1 286 ? 15.141 18.984 7.996 1 97.94 286 ALA B C 1
ATOM 6900 O O . ALA B 1 286 ? 14.461 18.281 8.758 1 97.94 286 ALA B O 1
ATOM 6901 N N . ALA B 1 287 ? 15.922 18.484 7.051 1 97 287 ALA B N 1
ATOM 6902 C CA . ALA B 1 287 ? 16.203 17.062 6.965 1 97 287 ALA B CA 1
ATOM 6903 C C . ALA B 1 287 ? 17.641 16.812 6.531 1 97 287 ALA B C 1
ATOM 6905 O O . ALA B 1 287 ? 18.312 17.719 6.02 1 97 287 ALA B O 1
ATOM 6906 N N . ALA B 1 288 ? 18.109 15.625 6.852 1 97.44 288 ALA B N 1
ATOM 6907 C CA . ALA B 1 288 ? 19.484 15.273 6.465 1 97.44 288 ALA B CA 1
ATOM 6908 C C . ALA B 1 288 ? 19.625 13.773 6.27 1 97.44 288 ALA B C 1
ATOM 6910 O O . ALA B 1 288 ? 18.953 12.984 6.93 1 97.44 288 ALA B O 1
ATOM 6911 N N . LEU B 1 289 ? 20.391 13.43 5.309 1 95.81 289 LEU B N 1
ATOM 6912 C CA . LEU B 1 289 ? 20.906 12.07 5.152 1 95.81 289 LEU B CA 1
ATOM 6913 C C . LEU B 1 289 ? 22.344 11.977 5.652 1 95.81 289 LEU B C 1
ATOM 6915 O O . LEU B 1 289 ? 23.219 12.711 5.188 1 95.81 289 LEU B O 1
ATOM 6919 N N . VAL B 1 290 ? 22.578 11.062 6.59 1 96.06 290 VAL B N 1
ATOM 6920 C CA . VAL B 1 290 ? 23.906 11.031 7.207 1 96.06 290 VAL B CA 1
ATOM 6921 C C . VAL B 1 290 ? 24.516 9.641 7.051 1 96.06 290 VAL B C 1
ATOM 6923 O O . VAL B 1 290 ? 23.797 8.664 6.797 1 96.06 290 VAL B O 1
ATOM 6926 N N . ALA B 1 291 ? 25.812 9.562 7.203 1 92.25 291 ALA B N 1
ATOM 6927 C CA . ALA B 1 291 ? 26.531 8.297 7.031 1 92.25 291 ALA B CA 1
ATOM 6928 C C . ALA B 1 291 ? 26.5 7.469 8.312 1 92.25 291 ALA B C 1
ATOM 6930 O O . ALA B 1 291 ? 26.578 6.238 8.266 1 92.25 291 ALA B O 1
ATOM 6931 N N . ASP B 1 292 ? 26.422 8.195 9.414 1 91.44 292 ASP B N 1
ATOM 6932 C CA . ASP B 1 292 ? 26.453 7.512 10.703 1 91.44 292 ASP B CA 1
ATOM 6933 C C . ASP B 1 292 ? 25.766 8.344 11.781 1 91.44 292 ASP B C 1
ATOM 6935 O O . ASP B 1 292 ? 25.234 9.414 11.5 1 91.44 292 ASP B O 1
ATOM 6939 N N . GLU B 1 293 ? 25.75 7.773 12.961 1 92.31 293 GLU B N 1
ATOM 6940 C CA . GLU B 1 293 ? 25.094 8.43 14.094 1 92.31 293 GLU B CA 1
ATOM 6941 C C . GLU B 1 293 ? 26.094 8.734 15.203 1 92.31 293 GLU B C 1
ATOM 6943 O O . GLU B 1 293 ? 25.812 8.523 16.375 1 92.31 293 GLU B O 1
ATOM 6948 N N . LYS B 1 294 ? 27.203 9.25 14.703 1 94.31 294 LYS B N 1
ATOM 6949 C CA . LYS B 1 294 ? 28.25 9.602 15.656 1 94.31 294 LYS B CA 1
ATOM 6950 C C . LYS B 1 294 ? 28.062 11.016 16.188 1 94.31 294 LYS B C 1
ATOM 6952 O O . LYS B 1 294 ? 27.312 11.805 15.602 1 94.31 294 LYS B O 1
ATOM 6957 N N . GLU B 1 295 ? 28.766 11.312 17.312 1 96.19 295 GLU B N 1
ATOM 6958 C CA . GLU B 1 295 ? 28.672 12.625 17.938 1 96.19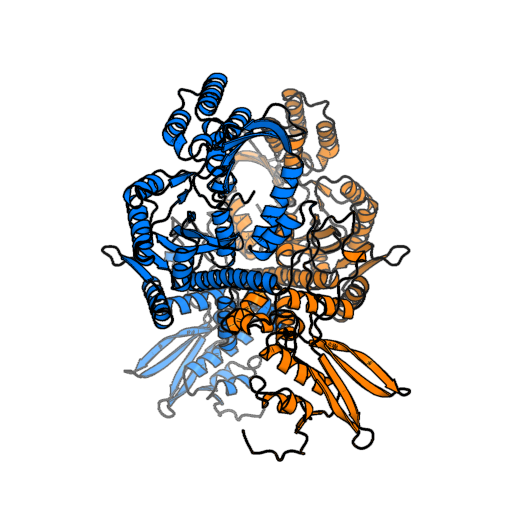 295 GLU B CA 1
ATOM 6959 C C . GLU B 1 295 ? 29.078 13.727 16.969 1 96.19 295 GLU B C 1
ATOM 6961 O O . GLU B 1 295 ? 28.406 14.758 16.859 1 96.19 295 GLU B O 1
ATOM 6966 N N . GLU B 1 296 ? 30.141 13.477 16.234 1 96.38 296 GLU B N 1
ATOM 6967 C CA . GLU B 1 296 ? 30.641 14.477 15.273 1 96.38 296 GLU B CA 1
ATOM 6968 C C . GLU B 1 296 ? 29.594 14.781 14.211 1 96.38 296 GLU B C 1
ATOM 6970 O O . GLU B 1 296 ? 29.453 15.93 13.781 1 96.38 296 GLU B O 1
ATOM 6975 N N . THR B 1 297 ? 28.922 13.758 13.789 1 96.75 297 THR B N 1
ATOM 6976 C CA . THR B 1 297 ? 27.875 13.914 12.781 1 96.75 297 THR B CA 1
ATOM 6977 C C . THR B 1 297 ? 26.734 14.758 13.328 1 96.75 297 THR B C 1
ATOM 6979 O O . THR B 1 297 ? 26.234 15.648 12.641 1 96.75 297 THR B O 1
ATOM 6982 N N . TYR B 1 298 ? 26.312 14.523 14.578 1 97.62 298 TYR B N 1
ATOM 6983 C CA . TYR B 1 298 ? 25.219 15.281 15.18 1 97.62 298 TYR B CA 1
ATOM 6984 C C . TYR B 1 298 ? 25.625 16.734 15.422 1 97.62 298 TYR B C 1
ATOM 6986 O O . TYR B 1 298 ? 24.812 17.641 15.289 1 97.62 298 TYR B O 1
ATOM 6994 N N . VAL B 1 299 ? 26.875 16.922 15.812 1 98.12 299 VAL B N 1
ATOM 6995 C CA . VAL B 1 299 ? 27.375 18.297 15.961 1 98.12 299 VAL B CA 1
ATOM 6996 C C . VAL B 1 299 ? 27.281 19.031 14.625 1 98.12 299 VAL B C 1
ATOM 6998 O O . VAL B 1 299 ? 26.812 20.156 14.562 1 98.12 299 VAL B O 1
ATOM 7001 N N . TRP B 1 300 ? 27.75 18.344 13.594 1 98.06 300 TRP B N 1
ATOM 7002 C CA . TRP B 1 300 ? 27.672 18.922 12.258 1 98.06 300 TRP B CA 1
ATOM 7003 C C . TRP B 1 300 ? 26.234 19.25 11.891 1 98.06 300 TRP B C 1
ATOM 7005 O O . TRP B 1 300 ? 25.953 20.328 11.375 1 98.06 300 TRP B O 1
ATOM 7015 N N . LEU B 1 301 ? 25.297 18.375 12.133 1 98 301 LEU B N 1
ATOM 7016 C CA . LEU B 1 301 ? 23.891 18.547 11.82 1 98 301 LEU B CA 1
ATOM 7017 C C . LEU B 1 301 ? 23.328 19.766 12.523 1 98 301 LEU B C 1
ATOM 7019 O O . LEU B 1 301 ? 22.625 20.578 11.898 1 98 301 LEU B O 1
ATOM 7023 N N . LEU B 1 302 ? 23.562 19.922 13.812 1 98.38 302 LEU B N 1
ATOM 7024 C CA . LEU B 1 302 ? 23.016 21.016 14.602 1 98.38 302 LEU B CA 1
ATOM 7025 C C . LEU B 1 302 ? 23.641 22.344 14.164 1 98.38 302 LEU B C 1
ATOM 7027 O O . LEU B 1 302 ? 22.969 23.375 14.195 1 98.38 302 LEU B O 1
ATOM 7031 N N . LEU B 1 303 ? 24.875 22.281 13.75 1 98.25 303 LEU B N 1
ATOM 7032 C CA . LEU B 1 303 ? 25.516 23.484 13.234 1 98.25 303 LEU B CA 1
ATOM 7033 C C . LEU B 1 303 ? 24.875 23.938 11.922 1 98.25 303 LEU B C 1
ATOM 7035 O O . LEU B 1 303 ? 24.688 25.125 11.695 1 98.25 303 LEU B O 1
ATOM 7039 N N . GLN B 1 304 ? 24.562 22.938 11.055 1 98.25 304 GLN B N 1
ATOM 7040 C CA . GLN B 1 304 ? 23.875 23.266 9.812 1 98.25 304 GLN B CA 1
ATOM 7041 C C . GLN B 1 304 ? 22.484 23.844 10.094 1 98.25 304 GLN B C 1
ATOM 7043 O O . GLN B 1 304 ? 22.047 24.766 9.414 1 98.25 304 GLN B O 1
ATOM 7048 N N . LEU B 1 305 ? 21.797 23.219 11.07 1 98.31 305 LEU B N 1
ATOM 7049 C CA . LEU B 1 305 ? 20.5 23.75 11.453 1 98.31 305 LEU B CA 1
ATOM 7050 C C . LEU B 1 305 ? 20.609 25.203 11.898 1 98.31 305 LEU B C 1
ATOM 7052 O O . LEU B 1 305 ? 19.844 26.062 11.461 1 98.31 305 LEU B O 1
ATOM 7056 N N . GLN B 1 306 ? 21.578 25.484 12.727 1 97.81 306 GLN B N 1
ATOM 7057 C CA . GLN B 1 306 ? 21.797 26.828 13.242 1 97.81 306 GLN B CA 1
ATOM 7058 C C . GLN B 1 306 ? 22.109 27.797 12.109 1 97.81 306 GLN B C 1
ATOM 7060 O O . GLN B 1 306 ? 21.578 28.906 12.07 1 97.81 306 GLN B O 1
ATOM 7065 N N . THR B 1 307 ? 22.953 27.375 11.234 1 97.56 307 THR B N 1
ATOM 7066 C CA . THR B 1 307 ? 23.375 28.219 10.117 1 97.56 307 THR B CA 1
ATOM 7067 C C . THR B 1 307 ? 22.188 28.516 9.195 1 97.56 307 THR B C 1
ATOM 7069 O O . THR B 1 307 ? 21.969 29.656 8.797 1 97.56 307 THR B O 1
ATOM 7072 N N . SER B 1 308 ? 21.453 27.469 8.805 1 97.31 308 SER B N 1
ATOM 7073 C CA . SER B 1 308 ? 20.328 27.609 7.883 1 97.31 308 SER B CA 1
ATOM 7074 C C . SER B 1 308 ? 19.234 28.484 8.477 1 97.31 308 SER B C 1
ATOM 7076 O O . SER B 1 308 ? 18.484 29.141 7.746 1 97.31 308 SER B O 1
ATOM 7078 N N . MET B 1 309 ? 19.141 28.531 9.781 1 97.88 309 MET B N 1
ATOM 7079 C CA . MET B 1 309 ? 18.078 29.266 10.461 1 97.88 309 MET B CA 1
ATOM 7080 C C . MET B 1 309 ? 18.578 30.641 10.906 1 97.88 309 MET B C 1
ATOM 7082 O O . MET B 1 309 ? 18.031 31.219 11.852 1 97.88 309 MET B O 1
ATOM 7086 N N . LYS B 1 310 ? 19.688 31.156 10.32 1 95.44 310 LYS B N 1
ATOM 7087 C CA . LYS B 1 310 ? 20.234 32.5 10.523 1 95.44 310 LYS B CA 1
ATOM 7088 C C . LYS B 1 310 ? 20.641 32.719 11.984 1 95.44 310 LYS B C 1
ATOM 7090 O O . LYS B 1 310 ? 20.375 33.781 12.555 1 95.44 310 LYS B O 1
ATOM 7095 N N . GLY B 1 311 ? 20.984 31.609 12.609 1 94.88 311 GLY B N 1
ATOM 7096 C CA . GLY B 1 311 ? 21.578 31.719 13.938 1 94.88 311 GLY B CA 1
ATOM 7097 C C . GLY B 1 311 ? 20.562 31.562 15.055 1 94.88 311 GLY B C 1
ATOM 7098 O O . GLY B 1 311 ? 20.922 31.547 16.234 1 94.88 311 GLY B O 1
ATOM 7099 N N . LYS B 1 312 ? 19.312 31.406 14.773 1 96.44 312 LYS B N 1
ATOM 7100 C CA . LYS B 1 312 ? 18.297 31.25 15.812 1 96.44 312 LYS B CA 1
ATOM 7101 C C . LYS B 1 312 ? 18.406 29.891 16.5 1 96.44 312 LYS B C 1
ATOM 7103 O O . LYS B 1 312 ? 18.344 28.844 15.836 1 96.44 312 LYS B O 1
ATOM 7108 N N . ALA B 1 313 ? 18.562 29.922 17.797 1 96.88 313 ALA B N 1
ATOM 7109 C CA . ALA B 1 313 ? 18.656 28.688 18.578 1 96.88 313 ALA B CA 1
ATOM 7110 C C . ALA B 1 313 ? 17.281 28.281 19.125 1 96.88 313 ALA B C 1
ATOM 7112 O O . ALA B 1 313 ? 16.469 29.141 19.453 1 96.88 313 ALA B O 1
ATOM 7113 N N . PRO B 1 314 ? 17.031 26.984 19.156 1 96.81 314 PRO B N 1
ATOM 7114 C CA . PRO B 1 314 ? 15.797 26.547 19.812 1 96.81 314 PRO B CA 1
ATOM 7115 C C . PRO B 1 314 ? 15.828 26.75 21.312 1 96.81 314 PRO B C 1
ATOM 7117 O O . PRO B 1 314 ? 16.906 26.812 21.922 1 96.81 314 PRO B O 1
ATOM 7120 N N . VAL B 1 315 ? 14.633 26.844 21.875 1 95.12 315 VAL B N 1
ATOM 7121 C CA . VAL B 1 315 ? 14.492 26.984 23.312 1 95.12 315 VAL B CA 1
ATOM 7122 C C . VAL B 1 315 ? 14.547 25.609 23.969 1 95.12 315 VAL B C 1
ATOM 7124 O O . VAL B 1 315 ? 15.133 25.438 25.047 1 95.12 315 VAL B O 1
ATOM 7127 N N . SER B 1 316 ? 13.93 24.719 23.312 1 94.69 316 SER B N 1
ATOM 7128 C CA . SER B 1 316 ? 13.883 23.359 23.828 1 94.69 316 SER B CA 1
ATOM 7129 C C . SER B 1 316 ? 14.078 22.344 22.703 1 94.69 316 SER B C 1
ATOM 7131 O O . SER B 1 316 ? 13.688 22.578 21.562 1 94.69 316 SER B O 1
ATOM 7133 N N . ILE B 1 317 ? 14.711 21.203 23.078 1 95.38 317 ILE B N 1
ATOM 7134 C CA . ILE B 1 317 ? 14.969 20.125 22.125 1 95.38 317 ILE B CA 1
ATOM 7135 C C . ILE B 1 317 ? 14.539 18.781 22.734 1 95.38 317 ILE B C 1
ATOM 7137 O O . ILE B 1 317 ? 14.797 18.531 23.922 1 95.38 317 ILE B O 1
ATOM 7141 N N . ILE B 1 318 ? 13.844 18.047 21.938 1 93.94 318 ILE B N 1
ATOM 7142 C CA . ILE B 1 318 ? 13.398 16.734 22.391 1 93.94 318 ILE B CA 1
ATOM 7143 C C . ILE B 1 318 ? 14.031 15.641 21.547 1 93.94 318 ILE B C 1
ATOM 7145 O O . ILE B 1 318 ? 14.008 15.719 20.312 1 93.94 318 ILE B O 1
ATOM 7149 N N . THR B 1 319 ? 14.625 14.586 22.141 1 93.5 319 THR B N 1
ATOM 7150 C CA . THR B 1 319 ? 15.234 13.477 21.422 1 93.5 319 THR B CA 1
ATOM 7151 C C . THR B 1 319 ? 15.016 12.164 22.172 1 93.5 319 THR B C 1
ATOM 7153 O O . THR B 1 319 ? 14.469 12.156 23.281 1 93.5 319 THR B O 1
ATOM 7156 N N . ASP B 1 320 ? 15.406 11.102 21.547 1 90.12 320 ASP B N 1
ATOM 7157 C CA . ASP B 1 320 ? 15.484 9.812 22.234 1 90.12 320 ASP B CA 1
ATOM 7158 C C . ASP B 1 320 ? 16.688 9.773 23.172 1 90.12 320 ASP B C 1
ATOM 7160 O O . ASP B 1 320 ? 17.469 10.719 23.25 1 90.12 320 ASP B O 1
ATOM 7164 N N . ASP B 1 321 ? 16.719 8.734 23.891 1 88.44 321 ASP B N 1
ATOM 7165 C CA . ASP B 1 321 ? 17.812 8.578 24.844 1 88.44 321 ASP B CA 1
ATOM 7166 C C . ASP B 1 321 ? 19.109 8.141 24.141 1 88.44 321 ASP B C 1
ATOM 7168 O O . ASP B 1 321 ? 19.484 6.973 24.203 1 88.44 321 ASP B O 1
ATOM 7172 N N . ASP B 1 322 ? 19.734 9.086 23.5 1 89 322 ASP B N 1
ATOM 7173 C CA . ASP B 1 322 ? 20.984 8.867 22.766 1 89 322 ASP B CA 1
ATOM 7174 C C . ASP B 1 322 ? 22.094 9.758 23.297 1 89 322 ASP B C 1
ATOM 7176 O O . ASP B 1 322 ? 21.969 10.984 23.297 1 89 322 ASP B O 1
ATOM 7180 N N . ARG B 1 323 ? 23.172 9.195 23.719 1 88.38 323 ARG B N 1
ATOM 7181 C CA . ARG B 1 323 ? 24.266 9.922 24.344 1 88.38 323 ARG B CA 1
ATOM 7182 C C . ARG B 1 323 ? 24.969 10.836 23.344 1 88.38 323 ARG B C 1
ATOM 7184 O O . ARG B 1 323 ? 25.422 11.922 23.703 1 88.38 323 ARG B O 1
ATOM 7191 N N . GLN B 1 324 ? 25.047 10.352 22.125 1 93.69 324 GLN B N 1
ATOM 7192 C CA . GLN B 1 324 ? 25.688 11.148 21.094 1 93.69 324 GLN B CA 1
ATOM 7193 C C . GLN B 1 324 ? 24.891 12.414 20.797 1 93.69 324 GLN B C 1
ATOM 7195 O O . GLN B 1 324 ? 25.469 13.5 20.641 1 93.69 324 GLN B O 1
ATOM 7200 N N . MET B 1 325 ? 23.594 12.328 20.797 1 94.06 325 MET B N 1
ATOM 7201 C CA . MET B 1 325 ? 22.719 13.477 20.562 1 94.06 325 MET B CA 1
ATOM 7202 C C . MET B 1 325 ? 22.828 14.477 21.703 1 94.06 325 MET B C 1
ATOM 7204 O O . MET B 1 325 ? 22.875 15.688 21.469 1 94.06 325 MET B O 1
ATOM 7208 N N . LYS B 1 326 ? 22.844 13.906 22.891 1 92.56 326 LYS B N 1
ATOM 7209 C CA . LYS B 1 326 ? 22.922 14.758 24.062 1 92.56 326 LYS B CA 1
ATOM 7210 C C . LYS B 1 326 ? 24.203 15.586 24.062 1 92.56 326 LYS B C 1
ATOM 7212 O O . LYS B 1 326 ? 24.156 16.797 24.281 1 92.56 326 LYS B O 1
ATOM 7217 N N . SER B 1 327 ? 25.25 14.891 23.828 1 95.12 327 SER B N 1
ATOM 7218 C CA . SER B 1 327 ? 26.547 15.562 23.797 1 95.12 327 SER B CA 1
ATOM 7219 C C . SER B 1 327 ? 26.578 16.641 22.719 1 95.12 327 SER B C 1
ATOM 7221 O O . SER B 1 327 ? 27.109 17.734 22.953 1 95.12 327 SER B O 1
ATOM 7223 N N . ALA B 1 328 ? 26.094 16.359 21.609 1 97.56 328 ALA B N 1
ATOM 7224 C CA . ALA B 1 328 ? 26.062 17.312 20.5 1 97.56 328 ALA B CA 1
ATOM 7225 C C . ALA B 1 328 ? 25.219 18.531 20.859 1 97.56 328 ALA B C 1
ATOM 7227 O O . ALA B 1 328 ? 25.594 19.672 20.562 1 97.56 328 ALA B O 1
ATOM 7228 N N . ILE B 1 329 ? 24.078 18.359 21.484 1 96.94 329 ILE B N 1
ATOM 7229 C CA . ILE B 1 329 ? 23.172 19.438 21.875 1 96.94 329 ILE B CA 1
ATOM 7230 C C . ILE B 1 329 ? 23.875 20.344 22.875 1 96.94 329 ILE B C 1
ATOM 7232 O O . ILE B 1 329 ? 23.797 21.578 22.766 1 96.94 329 ILE B O 1
ATOM 7236 N N . GLU B 1 330 ? 24.547 19.797 23.812 1 95.69 330 GLU B N 1
ATOM 7237 C CA . GLU B 1 330 ? 25.25 20.578 24.828 1 95.69 330 GLU B CA 1
ATOM 7238 C C . GLU B 1 330 ? 26.359 21.422 24.219 1 95.69 330 GLU B C 1
ATOM 7240 O O . GLU B 1 330 ? 26.656 22.516 24.703 1 95.69 330 GLU B O 1
ATOM 7245 N N . GLN B 1 331 ? 26.891 20.922 23.172 1 97.31 331 GLN B N 1
ATOM 7246 C CA . GLN B 1 331 ? 28 21.625 22.516 1 97.31 331 GLN B CA 1
ATOM 7247 C C . GLN B 1 331 ? 27.484 22.766 21.641 1 97.31 331 GLN B C 1
ATOM 7249 O O . GLN B 1 331 ? 28.062 23.859 21.641 1 97.31 331 GLN B O 1
ATOM 7254 N N . VAL B 1 332 ? 26.469 22.547 20.922 1 98 332 VAL B N 1
ATOM 7255 C CA . VAL B 1 332 ? 26.031 23.5 19.906 1 98 332 VAL B CA 1
ATOM 7256 C C . VAL B 1 332 ? 24.984 24.438 20.5 1 98 332 VAL B C 1
ATOM 7258 O O . VAL B 1 332 ? 24.969 25.641 20.203 1 98 332 VAL B O 1
ATOM 7261 N N . PHE B 1 333 ? 24.047 23.859 21.297 1 97.62 333 PHE B N 1
ATOM 7262 C CA . PHE B 1 333 ? 22.984 24.625 21.938 1 97.62 333 PHE B CA 1
ATOM 7263 C C . PHE B 1 333 ? 23.031 24.438 23.453 1 97.62 333 PHE B C 1
ATOM 7265 O O . PHE B 1 333 ? 22.078 23.922 24.047 1 97.62 333 PHE B O 1
ATOM 7272 N N . PRO B 1 334 ? 23.953 25.016 24.109 1 95.62 334 PRO B N 1
ATOM 7273 C CA . PRO B 1 334 ? 24.109 24.797 25.547 1 95.62 334 PRO B CA 1
ATOM 7274 C C . PRO B 1 334 ? 22.969 25.406 26.359 1 95.62 334 PRO B C 1
ATOM 7276 O O . PRO B 1 334 ? 22.672 24.938 27.469 1 95.62 334 PRO B O 1
ATOM 7279 N N . GLU B 1 335 ? 22.297 26.391 25.828 1 94.94 335 GLU B N 1
ATOM 7280 C CA . GLU B 1 335 ? 21.25 27.078 26.562 1 94.94 335 GLU B CA 1
ATOM 7281 C C . GLU B 1 335 ? 19.891 26.406 26.344 1 94.94 335 GLU B C 1
ATOM 7283 O O . GLU B 1 335 ? 18.922 26.719 27.047 1 94.94 335 GLU B O 1
ATOM 7288 N N . ALA B 1 336 ? 19.828 25.5 25.391 1 95.12 336 ALA B N 1
ATOM 7289 C CA . ALA B 1 336 ? 18.547 24.844 25.094 1 95.12 336 ALA B CA 1
ATOM 7290 C C . ALA B 1 336 ? 18.203 23.812 26.156 1 95.12 336 ALA B C 1
ATOM 7292 O O . ALA B 1 336 ? 19.094 23.094 26.641 1 95.12 336 ALA B O 1
ATOM 7293 N N . HIS B 1 337 ? 16.938 23.766 26.531 1 93.75 337 HIS B N 1
ATOM 7294 C CA . HIS B 1 337 ? 16.469 22.703 27.422 1 93.75 337 HIS B CA 1
ATOM 7295 C C . HIS B 1 337 ? 16.312 21.391 26.688 1 93.75 337 HIS B C 1
ATOM 7297 O O . HIS B 1 337 ? 15.602 21.312 25.672 1 93.75 337 HIS B O 1
ATOM 7303 N N . HIS B 1 338 ? 17 20.406 27.188 1 93.75 338 HIS B N 1
ATOM 7304 C CA . HIS B 1 338 ? 16.953 19.109 26.531 1 93.75 338 HIS B CA 1
ATOM 7305 C C . HIS B 1 338 ? 16.047 18.141 27.281 1 93.75 338 HIS B C 1
ATOM 7307 O O . HIS B 1 338 ? 16.25 17.906 28.484 1 93.75 338 HIS B O 1
ATOM 7313 N N . ARG B 1 339 ? 15.062 17.609 26.562 1 93 339 ARG B N 1
ATOM 7314 C CA . ARG B 1 339 ? 14.141 16.641 27.141 1 93 339 ARG B CA 1
ATOM 7315 C C . ARG B 1 339 ? 14.211 15.312 26.406 1 93 339 ARG B C 1
ATOM 7317 O O . ARG B 1 339 ? 14.32 15.273 25.188 1 93 339 ARG B O 1
ATOM 7324 N N . LEU B 1 340 ? 14.094 14.266 27.219 1 93.12 340 LEU B N 1
ATOM 7325 C CA . LEU B 1 340 ? 14.133 12.93 26.656 1 93.12 340 LEU B CA 1
ATOM 7326 C C . LEU B 1 340 ? 12.719 12.375 26.469 1 93.12 340 LEU B C 1
ATOM 7328 O O . LEU B 1 340 ? 11.82 12.68 27.25 1 93.12 340 LEU B O 1
ATOM 7332 N N . CYS B 1 341 ? 12.578 11.57 25.406 1 92.12 341 CYS B N 1
ATOM 7333 C CA . CYS B 1 341 ? 11.281 10.984 25.078 1 92.12 341 CYS B CA 1
ATOM 7334 C C . CYS B 1 341 ? 10.82 10.031 26.172 1 92.12 341 CYS B C 1
ATOM 7336 O O . CYS B 1 341 ? 11.477 9.023 26.438 1 92.12 341 CYS B O 1
ATOM 7338 N N . ALA B 1 342 ? 9.672 10.32 26.703 1 89.88 342 ALA B N 1
ATOM 7339 C CA . ALA B 1 342 ? 9.133 9.547 27.828 1 89.88 342 ALA B CA 1
ATOM 7340 C C . ALA B 1 342 ? 8.844 8.109 27.406 1 89.88 342 ALA B C 1
ATOM 7342 O O . ALA B 1 342 ? 9.078 7.176 28.172 1 89.88 342 ALA B O 1
ATOM 7343 N N . TRP B 1 343 ? 8.383 7.953 26.266 1 88.75 343 TRP B N 1
ATOM 7344 C CA . TRP B 1 343 ? 8.031 6.617 25.781 1 88.75 343 TRP B CA 1
ATOM 7345 C C . TRP B 1 343 ? 9.266 5.727 25.719 1 88.75 343 TRP B C 1
ATOM 7347 O O . TRP B 1 343 ? 9.242 4.578 26.156 1 88.75 343 TRP B O 1
ATOM 7357 N N . HIS B 1 344 ? 10.297 6.219 25.172 1 87.5 344 HIS B N 1
ATOM 7358 C CA . HIS B 1 344 ? 11.523 5.445 25.047 1 87.5 344 HIS B CA 1
ATOM 7359 C C . HIS B 1 344 ? 12.125 5.129 26.406 1 87.5 344 HIS B C 1
ATOM 7361 O O . HIS B 1 344 ? 12.695 4.051 26.609 1 87.5 344 HIS B O 1
ATOM 7367 N N . LEU B 1 345 ? 12.008 6.055 27.281 1 91.75 345 LEU B N 1
ATOM 7368 C CA . LEU B 1 345 ? 12.539 5.84 28.625 1 91.75 345 LEU B CA 1
ATOM 7369 C C . LEU B 1 345 ? 11.781 4.719 29.328 1 91.75 345 LEU B C 1
ATOM 7371 O O . LEU B 1 345 ? 12.391 3.889 30.016 1 91.75 345 LEU B O 1
ATOM 7375 N N . LEU B 1 346 ? 10.508 4.73 29.172 1 92.5 346 LEU B N 1
ATOM 7376 C CA . LEU B 1 346 ? 9.695 3.678 29.781 1 92.5 346 LEU B CA 1
ATOM 7377 C C . LEU B 1 346 ? 10.016 2.32 29.172 1 92.5 346 LEU B C 1
ATOM 7379 O O . LEU B 1 346 ? 10.07 1.311 29.875 1 92.5 346 LEU B O 1
ATOM 7383 N N . ARG B 1 347 ? 10.164 2.301 27.906 1 90 347 ARG B N 1
ATOM 7384 C CA . ARG B 1 347 ? 10.539 1.065 27.234 1 90 347 ARG B CA 1
ATOM 7385 C C . ARG B 1 347 ? 11.883 0.553 27.734 1 90 347 ARG B C 1
ATOM 7387 O O . ARG B 1 347 ? 12.062 -0.65 27.938 1 90 347 ARG B O 1
ATOM 7394 N N . ASN B 1 348 ? 12.836 1.479 27.922 1 90.25 348 ASN B N 1
ATOM 7395 C CA . ASN B 1 348 ? 14.148 1.124 28.453 1 90.25 348 ASN B CA 1
ATOM 7396 C C . ASN B 1 348 ? 14.055 0.578 29.875 1 90.25 348 ASN B C 1
ATOM 7398 O O . ASN B 1 348 ? 14.805 -0.332 30.234 1 90.25 348 ASN B O 1
ATOM 7402 N N . ALA B 1 349 ? 13.195 1.189 30.625 1 92.62 349 ALA B N 1
ATOM 7403 C CA . ALA B 1 349 ? 12.984 0.7 31.984 1 92.62 349 ALA B CA 1
ATOM 7404 C C . ALA B 1 349 ? 12.516 -0.751 31.969 1 92.62 349 ALA B C 1
ATOM 7406 O O . ALA B 1 349 ? 12.992 -1.569 32.75 1 92.62 349 ALA B O 1
ATOM 7407 N N . THR B 1 350 ? 11.664 -1.015 31.109 1 91.44 350 THR B N 1
ATOM 7408 C CA . THR B 1 350 ? 11.141 -2.369 30.969 1 91.44 350 THR B CA 1
ATOM 7409 C C . THR B 1 350 ? 12.234 -3.334 30.531 1 91.44 350 THR B C 1
ATOM 7411 O O . THR B 1 350 ? 12.328 -4.453 31.031 1 91.44 350 THR B O 1
ATOM 7414 N N . SER B 1 351 ? 13.062 -2.902 29.625 1 90.06 351 SER B N 1
ATOM 7415 C CA . SER B 1 351 ? 14.109 -3.758 29.078 1 90.06 351 SER B CA 1
ATOM 7416 C C . SER B 1 351 ? 15.219 -3.998 30.094 1 90.06 351 SER B C 1
ATOM 7418 O O . SER B 1 351 ? 15.758 -5.102 30.188 1 90.06 351 SER B O 1
ATOM 7420 N N . ASN B 1 352 ? 15.594 -2.99 30.906 1 90.12 352 ASN B N 1
ATOM 7421 C CA . ASN B 1 352 ? 16.734 -3.061 31.797 1 90.12 352 ASN B CA 1
ATOM 7422 C C . ASN B 1 352 ? 16.359 -3.711 33.125 1 90.12 352 ASN B C 1
ATOM 7424 O O . ASN B 1 352 ? 17.172 -4.441 33.719 1 90.12 352 ASN B O 1
ATOM 7428 N N . ILE B 1 353 ? 15.18 -3.438 33.625 1 91.12 353 ILE B N 1
ATOM 7429 C CA . ILE B 1 353 ? 14.805 -3.932 34.938 1 91.12 353 ILE B CA 1
ATOM 7430 C C . ILE B 1 353 ? 13.875 -5.133 34.781 1 91.12 353 ILE B C 1
ATOM 7432 O O . ILE B 1 353 ? 13.977 -6.098 35.562 1 91.12 353 ILE B O 1
ATOM 7436 N N . GLY B 1 354 ? 12.922 -5.082 33.781 1 86.75 354 GLY B N 1
ATOM 7437 C CA . GLY B 1 354 ? 12.125 -6.242 33.438 1 86.75 354 GLY B CA 1
ATOM 7438 C C . GLY B 1 354 ? 10.984 -6.5 34.406 1 86.75 354 GLY B C 1
ATOM 7439 O O . GLY B 1 354 ? 10.43 -7.602 34.438 1 86.75 354 GLY B O 1
ATOM 7440 N N . LYS B 1 355 ? 10.68 -5.637 35.344 1 87.62 355 LYS B N 1
ATOM 7441 C CA . LYS B 1 355 ? 9.562 -5.758 36.281 1 87.62 355 LYS B CA 1
ATOM 7442 C C . LYS B 1 355 ? 8.469 -4.742 35.969 1 87.62 355 LYS B C 1
ATOM 7444 O O . LYS B 1 355 ? 8.68 -3.535 36.094 1 87.62 355 LYS B O 1
ATOM 7449 N N . PRO B 1 356 ? 7.273 -5.145 35.625 1 90.06 356 PRO B N 1
ATOM 7450 C CA . PRO B 1 356 ? 6.188 -4.242 35.219 1 90.06 356 PRO B CA 1
ATOM 7451 C C . PRO B 1 356 ? 5.836 -3.234 36.312 1 90.06 356 PRO B C 1
ATOM 7453 O O . PRO B 1 356 ? 5.516 -2.08 36 1 90.06 356 PRO B O 1
ATOM 7456 N N . LYS B 1 357 ? 5.84 -3.719 37.562 1 91.75 357 LYS B N 1
ATOM 7457 C CA . LYS B 1 357 ? 5.52 -2.809 38.656 1 91.75 357 LYS B CA 1
ATOM 7458 C C . LYS B 1 357 ? 6.555 -1.692 38.75 1 91.75 357 LYS B C 1
ATOM 7460 O O . LYS B 1 357 ? 6.219 -0.562 39.125 1 91.75 357 LYS B O 1
ATOM 7465 N N . PHE B 1 358 ? 7.738 -2.016 38.531 1 94.5 358 PHE B N 1
ATOM 7466 C CA . PHE B 1 358 ? 8.781 -1 38.531 1 94.5 358 PHE B CA 1
ATOM 7467 C C . PHE B 1 358 ? 8.5 0.051 37.469 1 94.5 358 PHE B C 1
ATOM 7469 O O . PHE B 1 358 ? 8.594 1.251 37.719 1 94.5 358 PHE B O 1
ATOM 7476 N N . THR B 1 359 ? 8.195 -0.395 36.25 1 93.94 359 THR B N 1
ATOM 7477 C CA . THR B 1 359 ? 7.934 0.504 35.125 1 93.94 359 THR B CA 1
ATOM 7478 C C . THR B 1 359 ? 6.766 1.436 35.469 1 93.94 359 THR B C 1
ATOM 7480 O O . THR B 1 359 ? 6.785 2.611 35.094 1 93.94 359 THR B O 1
ATOM 7483 N N . ARG B 1 360 ? 5.844 0.942 36.125 1 93.69 360 ARG B N 1
ATOM 7484 C CA . ARG B 1 360 ? 4.695 1.754 36.5 1 93.69 360 ARG B CA 1
ATOM 7485 C C . ARG B 1 360 ? 5.105 2.842 37.5 1 93.69 360 ARG B C 1
ATOM 7487 O O . ARG B 1 360 ? 4.715 4 37.344 1 93.69 360 ARG B O 1
ATOM 7494 N N . MET B 1 361 ? 5.812 2.486 38.469 1 93.62 361 MET B N 1
ATOM 7495 C CA . MET B 1 361 ? 6.258 3.457 39.469 1 93.62 361 MET B CA 1
ATOM 7496 C C . MET B 1 361 ? 7.203 4.477 38.844 1 93.62 361 MET B C 1
ATOM 7498 O O . MET B 1 361 ? 7.168 5.66 39.219 1 93.62 361 MET B O 1
ATOM 7502 N N . PHE B 1 362 ? 8.016 3.947 37.938 1 95.44 362 PHE B N 1
ATOM 7503 C CA . PHE B 1 362 ? 8.922 4.844 37.25 1 95.44 362 PHE B CA 1
ATOM 7504 C C . PHE B 1 362 ? 8.141 5.859 36.406 1 95.44 362 PHE B C 1
ATOM 7506 O O . PHE B 1 362 ? 8.508 7.035 36.375 1 95.44 362 PHE B O 1
ATOM 7513 N N . ARG B 1 363 ? 7.172 5.418 35.75 1 94.31 363 ARG B N 1
ATOM 7514 C CA . ARG B 1 363 ? 6.297 6.309 35 1 94.31 363 ARG B CA 1
ATOM 7515 C C . ARG B 1 363 ? 5.707 7.391 35.906 1 94.31 363 ARG B C 1
ATOM 7517 O O . ARG B 1 363 ? 5.664 8.562 35.5 1 94.31 363 ARG B O 1
ATOM 7524 N N . ASP B 1 364 ? 5.305 7.035 37 1 92.44 364 ASP B N 1
ATOM 7525 C CA . ASP B 1 364 ? 4.742 7.992 37.969 1 92.44 364 ASP B CA 1
ATOM 7526 C C . ASP B 1 364 ? 5.789 9.016 38.406 1 92.44 364 ASP B C 1
ATOM 7528 O O . ASP B 1 364 ? 5.488 10.203 38.531 1 92.44 364 ASP B O 1
ATOM 7532 N N . CYS B 1 365 ? 6.918 8.508 38.625 1 93 365 CYS B N 1
ATOM 7533 C CA . CYS B 1 365 ? 8.008 9.414 39 1 93 365 CYS B CA 1
ATOM 7534 C C . CYS B 1 365 ? 8.328 10.375 37.875 1 93 365 CYS B C 1
ATOM 7536 O O . CYS B 1 365 ? 8.594 11.555 38.094 1 93 365 CYS B O 1
ATOM 7538 N N . MET B 1 366 ? 8.281 9.859 36.719 1 92.94 366 MET B N 1
ATOM 7539 C CA . MET B 1 366 ? 8.648 10.625 35.531 1 92.94 366 MET B CA 1
ATOM 7540 C C . MET B 1 366 ? 7.594 11.68 35.219 1 92.94 366 MET B C 1
ATOM 7542 O O . MET B 1 366 ? 7.918 12.852 35 1 92.94 366 MET B O 1
ATOM 7546 N N . LEU B 1 367 ? 6.316 11.281 35.188 1 88.81 367 LEU B N 1
ATOM 7547 C CA . LEU B 1 367 ? 5.25 12.133 34.688 1 88.81 367 LEU B CA 1
ATOM 7548 C C . LEU B 1 367 ? 4.586 12.906 35.812 1 88.81 367 LEU B C 1
ATOM 7550 O O . LEU B 1 367 ? 3.875 13.883 35.594 1 88.81 367 LEU B O 1
ATOM 7554 N N . GLY B 1 368 ? 4.816 12.477 37.031 1 84.38 368 GLY B N 1
ATOM 7555 C CA . GLY B 1 368 ? 4.152 13.102 38.156 1 84.38 368 GLY B CA 1
ATOM 7556 C C . GLY B 1 368 ? 4.566 14.547 38.375 1 84.38 368 GLY B C 1
ATOM 7557 O O . GLY B 1 368 ? 5.734 14.898 38.188 1 84.38 368 GLY B O 1
ATOM 7558 N N . ASP B 1 369 ? 3.572 15.383 38.625 1 81.88 369 ASP B N 1
ATOM 7559 C CA . ASP B 1 369 ? 3.83 16.781 38.906 1 81.88 369 ASP B CA 1
ATOM 7560 C C . ASP B 1 369 ? 4.188 16.984 40.375 1 81.88 369 ASP B C 1
ATOM 7562 O O . ASP B 1 369 ? 3.455 17.641 41.125 1 81.88 369 ASP B O 1
ATOM 7566 N N . TYR B 1 370 ? 5.426 16.531 40.719 1 83.06 370 TYR B N 1
ATOM 7567 C CA . TYR B 1 370 ? 5.883 16.562 42.125 1 83.06 370 TYR B CA 1
ATOM 7568 C C . TYR B 1 370 ? 6.859 17.719 42.344 1 83.06 370 TYR B C 1
ATOM 7570 O O . TYR B 1 370 ? 7.496 18.188 41.406 1 83.06 370 TYR B O 1
ATOM 7578 N N . GLU B 1 371 ? 6.758 18.172 43.625 1 85.12 371 GLU B N 1
ATOM 7579 C CA . GLU B 1 371 ? 7.906 18.984 44.031 1 85.12 371 GLU B CA 1
ATOM 7580 C C . GLU B 1 371 ? 9.195 18.156 44 1 85.12 371 GLU B C 1
ATOM 7582 O O . GLU B 1 371 ? 9.156 16.938 44.094 1 85.12 371 GLU B O 1
ATOM 7587 N N . VAL B 1 372 ? 10.336 18.844 43.844 1 90.62 372 VAL B N 1
ATOM 7588 C CA . VAL B 1 372 ? 11.633 18.188 43.656 1 90.62 372 VAL B CA 1
ATOM 7589 C C . VAL B 1 372 ? 11.906 17.234 44.812 1 90.62 372 VAL B C 1
ATOM 7591 O O . VAL B 1 372 ? 12.383 16.125 44.594 1 90.62 372 VAL B O 1
ATOM 7594 N N . ARG B 1 373 ? 11.594 17.672 46 1 91.12 373 ARG B N 1
ATOM 7595 C CA . ARG B 1 373 ? 11.859 16.859 47.188 1 91.12 373 ARG B CA 1
ATOM 7596 C C . ARG B 1 373 ? 10.992 15.602 47.188 1 91.12 373 ARG B C 1
ATOM 7598 O O . ARG B 1 373 ? 11.469 14.516 47.531 1 91.12 373 ARG B O 1
ATOM 7605 N N . THR B 1 374 ? 9.75 15.852 46.844 1 89.75 374 THR B N 1
ATOM 7606 C CA . THR B 1 374 ? 8.828 14.727 46.812 1 89.75 374 THR B CA 1
ATOM 7607 C C . THR B 1 374 ? 9.242 13.742 45.719 1 89.75 374 THR B C 1
ATOM 7609 O O . THR B 1 374 ? 9.156 12.531 45.906 1 89.75 374 THR B O 1
ATOM 7612 N N . PHE B 1 375 ? 9.672 14.273 44.625 1 93.88 375 PHE B N 1
ATOM 7613 C CA . PHE B 1 375 ? 10.164 13.453 43.531 1 93.88 375 PHE B CA 1
ATOM 7614 C C . PHE B 1 375 ? 11.328 12.586 43.969 1 93.88 375 PHE B C 1
ATOM 7616 O O . PHE B 1 375 ? 11.336 11.375 43.75 1 93.88 375 PHE B O 1
ATOM 7623 N N . GLN B 1 376 ? 12.273 13.117 44.656 1 94.5 376 GLN B N 1
ATOM 7624 C CA . GLN B 1 376 ? 13.461 12.398 45.125 1 94.5 376 GLN B CA 1
ATOM 7625 C C . GLN B 1 376 ? 13.094 11.273 46.062 1 94.5 376 GLN B C 1
ATOM 7627 O O . GLN B 1 376 ? 13.641 10.172 46 1 94.5 376 GLN B O 1
ATOM 7632 N N . ARG B 1 377 ? 12.172 11.641 46.938 1 94.19 377 ARG B N 1
ATOM 7633 C CA . ARG B 1 377 ? 11.727 10.641 47.875 1 94.19 377 ARG B CA 1
ATOM 7634 C C . ARG B 1 377 ? 11.078 9.453 47.188 1 94.19 377 ARG B C 1
ATOM 7636 O O . ARG B 1 377 ? 11.391 8.297 47.5 1 94.19 377 ARG B O 1
ATOM 7643 N N . LYS B 1 378 ? 10.219 9.758 46.312 1 94.38 378 LYS B N 1
ATOM 7644 C CA . LYS B 1 378 ? 9.5 8.703 45.594 1 94.38 378 LYS B CA 1
ATOM 7645 C C . LYS B 1 378 ? 10.453 7.852 44.75 1 94.38 378 LYS B C 1
ATOM 7647 O O . LYS B 1 378 ? 10.266 6.641 44.656 1 94.38 378 LYS B O 1
ATOM 7652 N N . LEU B 1 379 ? 11.406 8.539 44.125 1 95.19 379 LEU B N 1
ATOM 7653 C CA . LEU B 1 379 ? 12.383 7.828 43.312 1 95.19 379 LEU B CA 1
ATOM 7654 C C . LEU B 1 379 ? 13.219 6.879 44.156 1 95.19 379 LEU B C 1
ATOM 7656 O O . LEU B 1 379 ? 13.445 5.73 43.781 1 95.19 379 LEU B O 1
ATOM 7660 N N . PHE B 1 380 ? 13.586 7.285 45.344 1 94.88 380 PHE B N 1
ATOM 7661 C CA . PHE B 1 380 ? 14.414 6.465 46.219 1 94.88 380 PHE B CA 1
ATOM 7662 C C . PHE B 1 380 ? 13.609 5.305 46.812 1 94.88 380 PHE B C 1
ATOM 7664 O O . PHE B 1 380 ? 14.133 4.199 46.969 1 94.88 380 PHE B O 1
ATOM 7671 N N . GLU B 1 381 ? 12.406 5.629 47.094 1 95.12 381 GLU B N 1
ATOM 7672 C CA . GLU B 1 381 ? 11.516 4.566 47.562 1 95.12 381 GLU B CA 1
ATOM 7673 C C . GLU B 1 381 ? 11.391 3.463 46.531 1 95.12 381 GLU B C 1
ATOM 7675 O O . GLU B 1 381 ? 11.422 2.275 46.844 1 95.12 381 GLU B O 1
ATOM 7680 N N . MET B 1 382 ? 11.25 3.895 45.312 1 95.25 382 MET B N 1
ATOM 7681 C CA . MET B 1 382 ? 11.125 2.945 44.219 1 95.25 382 MET B CA 1
ATOM 7682 C C . MET B 1 382 ? 12.398 2.123 44.062 1 95.25 382 MET B C 1
ATOM 7684 O O . MET B 1 382 ? 12.336 0.899 43.906 1 95.25 382 MET B O 1
ATOM 7688 N N . VAL B 1 383 ? 13.5 2.744 44.125 1 95.19 383 VAL B N 1
ATOM 7689 C CA . VAL B 1 383 ? 14.789 2.09 43.906 1 95.19 383 VAL B CA 1
ATOM 7690 C C . VAL B 1 383 ? 15.039 1.09 45.031 1 95.19 383 VAL B C 1
ATOM 7692 O O . VAL B 1 383 ? 15.539 -0.012 44.812 1 95.19 383 VAL B O 1
ATOM 7695 N N . GLU B 1 384 ? 14.617 1.419 46.25 1 94.81 384 GLU B N 1
ATOM 7696 C CA . GLU B 1 384 ? 14.781 0.545 47.406 1 94.81 384 GLU B CA 1
ATOM 7697 C C . GLU B 1 384 ? 13.82 -0.643 47.344 1 94.81 384 GLU B C 1
ATOM 7699 O O . GLU B 1 384 ? 14.219 -1.777 47.625 1 94.81 384 GLU B O 1
ATOM 7704 N N . LYS B 1 385 ? 12.734 -0.288 47.062 1 95.25 385 LYS B N 1
ATOM 7705 C CA . LYS B 1 385 ? 11.695 -1.312 47 1 95.25 385 LYS B CA 1
ATOM 7706 C C . LYS B 1 385 ? 12.094 -2.441 46.031 1 95.25 385 LYS B C 1
ATOM 7708 O O . LYS B 1 385 ? 11.828 -3.613 46.312 1 95.25 385 LYS B O 1
ATOM 7713 N N . PHE B 1 386 ? 12.742 -2.049 44.969 1 94.94 386 PHE B N 1
ATOM 7714 C CA . PHE B 1 386 ? 13.031 -3.061 43.969 1 94.94 386 PHE B CA 1
ATOM 7715 C C . PHE B 1 386 ? 14.5 -3.482 44.031 1 94.94 386 PHE B C 1
ATOM 7717 O O . PHE B 1 386 ? 14.93 -4.355 43.281 1 94.94 386 PHE B O 1
ATOM 7724 N N . GLY B 1 387 ? 15.234 -2.918 44.875 1 93.19 387 GLY B N 1
ATOM 7725 C CA . GLY B 1 387 ? 16.625 -3.287 45.094 1 93.19 387 GLY B CA 1
ATOM 7726 C C . GLY B 1 387 ? 17.5 -3.088 43.844 1 93.19 387 GLY B C 1
ATOM 7727 O O . GLY B 1 387 ? 18.281 -3.963 43.5 1 93.19 387 GLY B O 1
ATOM 7728 N N . VAL B 1 388 ? 17.266 -1.985 43.156 1 94.31 388 VAL B N 1
ATOM 7729 C CA . VAL B 1 388 ? 17.938 -1.809 41.875 1 94.31 388 VAL B CA 1
ATOM 7730 C C . VAL B 1 388 ? 18.922 -0.642 41.938 1 94.31 388 VAL B C 1
ATOM 7732 O O . VAL B 1 388 ? 19.281 -0.05 40.938 1 94.31 388 VAL B O 1
ATOM 7735 N N . ALA B 1 389 ? 19.422 -0.244 43.094 1 92.25 389 ALA B N 1
ATOM 7736 C CA . ALA B 1 389 ? 20.297 0.9 43.312 1 92.25 389 ALA B CA 1
ATOM 7737 C C . ALA B 1 389 ? 21.641 0.692 42.594 1 92.25 389 ALA B C 1
ATOM 7739 O O . ALA B 1 389 ? 22.266 1.654 42.156 1 92.25 389 ALA B O 1
ATOM 7740 N N . ASP B 1 390 ? 21.953 -0.508 42.438 1 91.06 390 ASP B N 1
ATOM 7741 C CA . ASP B 1 390 ? 23.281 -0.808 41.906 1 91.06 390 ASP B CA 1
ATOM 7742 C C . ASP B 1 390 ? 23.25 -0.938 40.375 1 91.06 390 ASP B C 1
ATOM 7744 O O . ASP B 1 390 ? 24.297 -1.006 39.75 1 91.06 390 ASP B O 1
ATOM 7748 N N . LYS B 1 391 ? 22.125 -0.953 39.906 1 93 391 LYS B N 1
ATOM 7749 C CA . LYS B 1 391 ? 22.031 -1.066 38.469 1 93 391 LYS B CA 1
ATOM 7750 C C . LYS B 1 391 ? 22.5 0.216 37.781 1 93 391 LYS B C 1
ATOM 7752 O O . LYS B 1 391 ? 22.094 1.313 38.156 1 93 391 LYS B O 1
ATOM 7757 N N . ARG B 1 392 ? 23.344 0.023 36.875 1 91.62 392 ARG B N 1
ATOM 7758 C CA . ARG B 1 392 ? 23.953 1.146 36.156 1 91.62 392 ARG B CA 1
ATOM 7759 C C . ARG B 1 392 ? 22.891 2.035 35.531 1 91.62 392 ARG B C 1
ATOM 7761 O O . ARG B 1 392 ? 23 3.262 35.562 1 91.62 392 ARG B O 1
ATOM 7768 N N . TRP B 1 393 ? 21.875 1.457 34.875 1 92.69 393 TRP B N 1
ATOM 7769 C CA . TRP B 1 393 ? 20.828 2.213 34.219 1 92.69 393 TRP B CA 1
ATOM 7770 C C . TRP B 1 393 ? 20.109 3.137 35.219 1 92.69 393 TRP B C 1
ATOM 7772 O O . TRP B 1 393 ? 19.812 4.289 34.875 1 92.69 393 TRP B O 1
ATOM 7782 N N . VAL B 1 394 ? 19.891 2.678 36.375 1 93.88 394 VAL B N 1
ATOM 7783 C CA . VAL B 1 394 ? 19.188 3.449 37.406 1 93.88 394 VAL B CA 1
ATOM 7784 C C . VAL B 1 394 ? 20.047 4.633 37.844 1 93.88 394 VAL B C 1
ATOM 7786 O O . VAL B 1 394 ? 19.547 5.742 38 1 93.88 394 VAL B O 1
ATOM 7789 N N . GLN B 1 395 ? 21.234 4.395 38 1 93.25 395 GLN B N 1
ATOM 7790 C CA . GLN B 1 395 ? 22.172 5.457 38.375 1 93.25 395 GLN B CA 1
ATOM 7791 C C . GLN B 1 395 ? 22.25 6.523 37.281 1 93.25 395 GLN B C 1
ATOM 7793 O O . GLN B 1 395 ? 22.25 7.719 37.562 1 93.25 395 GLN B O 1
ATOM 7798 N N . ASP B 1 396 ? 22.281 6.059 36.094 1 91.19 396 ASP B N 1
ATOM 7799 C CA . ASP B 1 396 ? 22.312 6.969 34.938 1 91.19 396 ASP B CA 1
ATOM 7800 C C . ASP B 1 396 ? 21.047 7.824 34.875 1 91.19 396 ASP B C 1
ATOM 7802 O O . ASP B 1 396 ? 21.125 9.023 34.594 1 91.19 396 ASP B O 1
ATOM 7806 N N . MET B 1 397 ? 19.938 7.227 35.125 1 92.5 397 MET B N 1
ATOM 7807 C CA . MET B 1 397 ? 18.656 7.934 35.094 1 92.5 397 MET B CA 1
ATOM 7808 C C . MET B 1 397 ? 18.594 9 36.188 1 92.5 397 MET B C 1
ATOM 7810 O O . MET B 1 397 ? 18.016 10.07 35.969 1 92.5 397 MET B O 1
ATOM 7814 N N . TYR B 1 398 ? 19.141 8.625 37.25 1 93.38 398 TYR B N 1
ATOM 7815 C CA . TYR B 1 398 ? 19.156 9.625 38.312 1 93.38 398 TYR B CA 1
ATOM 7816 C C . TYR B 1 398 ? 20.047 10.797 37.938 1 93.38 398 TYR B C 1
ATOM 7818 O O . TYR B 1 398 ? 19.688 11.953 38.188 1 93.38 398 TYR B O 1
ATOM 7826 N N . GLU B 1 399 ? 21.172 10.523 37.375 1 90.75 399 GLU B N 1
ATOM 7827 C CA . GLU B 1 399 ? 22.094 11.578 36.969 1 90.75 399 GLU B CA 1
ATOM 7828 C C . GLU B 1 399 ? 21.469 12.5 35.938 1 90.75 399 GLU B C 1
ATOM 7830 O O . GLU B 1 399 ? 21.719 13.711 35.938 1 90.75 399 GLU B O 1
ATOM 7835 N N . ARG B 1 400 ? 20.641 11.969 35.156 1 91.06 400 ARG B N 1
ATOM 7836 C CA . ARG B 1 400 ? 20.062 12.734 34.031 1 91.06 400 ARG B CA 1
ATOM 7837 C C . ARG B 1 400 ? 18.625 13.141 34.344 1 91.06 400 ARG B C 1
ATOM 7839 O O . ARG B 1 400 ? 17.828 13.398 33.438 1 91.06 400 ARG B O 1
ATOM 7846 N N . ARG B 1 401 ? 18.281 13.195 35.531 1 93.06 401 ARG B N 1
ATOM 7847 C CA . ARG B 1 401 ? 16.922 13.43 36 1 93.06 401 ARG B CA 1
ATOM 7848 C C . ARG B 1 401 ? 16.406 14.781 35.5 1 93.06 401 ARG B C 1
ATOM 7850 O O . ARG B 1 401 ? 15.211 14.969 35.281 1 93.06 401 ARG B O 1
ATOM 7857 N N . HIS B 1 402 ? 17.266 15.695 35.156 1 91.19 402 HIS B N 1
ATOM 7858 C CA . HIS B 1 402 ? 16.906 17.047 34.719 1 91.19 402 HIS B CA 1
ATOM 7859 C C . HIS B 1 402 ? 16.391 17.047 33.281 1 91.19 402 HIS B C 1
ATOM 7861 O O . HIS B 1 402 ? 15.805 18.031 32.844 1 91.19 402 HIS B O 1
ATOM 7867 N N . SER B 1 403 ? 16.516 15.891 32.625 1 91.88 403 SER B N 1
ATOM 7868 C CA . SER B 1 403 ? 16.109 15.828 31.219 1 91.88 403 SER B CA 1
ATOM 7869 C C . SER B 1 403 ? 14.852 14.984 31.047 1 91.88 403 SER B C 1
ATOM 7871 O O . SER B 1 403 ? 14.383 14.781 29.922 1 91.88 403 SER B O 1
ATOM 7873 N N . TRP B 1 404 ? 14.352 14.453 32.156 1 92.31 404 TRP B N 1
ATOM 7874 C CA . TRP B 1 404 ? 13.211 13.586 31.875 1 92.31 404 TRP B CA 1
ATOM 7875 C C . TRP B 1 404 ? 12.156 13.719 32.969 1 92.31 404 TRP B C 1
ATOM 7877 O O . TRP B 1 404 ? 10.977 13.453 32.75 1 92.31 404 TRP B O 1
ATOM 7887 N N . ALA B 1 405 ? 12.539 14.078 34.156 1 92.38 405 ALA B N 1
ATOM 7888 C CA . ALA B 1 405 ? 11.594 14.148 35.281 1 92.38 405 ALA B CA 1
ATOM 7889 C C . ALA B 1 405 ? 10.789 15.445 35.219 1 92.38 405 ALA B C 1
ATOM 7891 O O . ALA B 1 405 ? 11.359 16.547 35.25 1 92.38 405 ALA B O 1
ATOM 7892 N N . THR B 1 406 ? 9.555 15.352 35.25 1 89.5 406 THR B N 1
ATOM 7893 C CA . THR B 1 406 ? 8.664 16.516 35.188 1 89.5 406 THR B CA 1
ATOM 7894 C C . THR B 1 406 ? 8.977 17.484 36.312 1 89.5 406 THR B C 1
ATOM 7896 O O . THR B 1 406 ? 8.906 18.703 36.094 1 89.5 406 THR B O 1
ATOM 7899 N N . ALA B 1 407 ? 9.281 16.953 37.438 1 88.5 407 ALA B N 1
ATOM 7900 C CA . ALA B 1 407 ? 9.594 17.781 38.594 1 88.5 407 ALA B CA 1
ATOM 7901 C C . ALA B 1 407 ? 10.711 18.766 38.281 1 88.5 407 ALA B C 1
ATOM 7903 O O . ALA B 1 407 ? 10.75 19.875 38.844 1 88.5 407 ALA B O 1
ATOM 7904 N N . HIS B 1 408 ? 11.578 18.391 37.344 1 89.62 408 HIS B N 1
ATOM 7905 C CA . HIS B 1 408 ? 12.734 19.219 37.031 1 89.62 408 HIS B CA 1
ATOM 7906 C C . HIS B 1 408 ? 12.523 20 35.75 1 89.62 408 HIS B C 1
ATOM 7908 O O . HIS B 1 408 ? 13.25 20.969 35.469 1 89.62 408 HIS B O 1
ATOM 7914 N N . ILE B 1 409 ? 11.586 19.656 35 1 87.69 409 ILE B N 1
ATOM 7915 C CA . ILE B 1 409 ? 11.438 20.281 33.656 1 87.69 409 ILE B CA 1
ATOM 7916 C C . ILE B 1 409 ? 10.203 21.172 33.656 1 87.69 409 ILE B C 1
ATOM 7918 O O . ILE B 1 409 ? 10.016 21.969 32.719 1 87.69 409 ILE B O 1
ATOM 7922 N N . ARG B 1 410 ? 9.414 21.078 34.656 1 82.19 410 ARG B N 1
ATOM 7923 C CA . ARG B 1 410 ? 8.188 21.859 34.688 1 82.19 410 ARG B CA 1
ATOM 7924 C C . ARG B 1 410 ? 8.5 23.359 34.594 1 82.19 410 ARG B C 1
ATOM 7926 O O . ARG B 1 410 ? 9.492 23.828 35.156 1 82.19 410 ARG B O 1
ATOM 7933 N N . GLY B 1 411 ? 7.691 24.062 33.812 1 80.56 411 GLY B N 1
ATOM 7934 C CA . GLY B 1 411 ? 7.891 25.484 33.594 1 80.56 411 GLY B CA 1
ATOM 7935 C C . GLY B 1 411 ? 8.641 25.812 32.312 1 80.56 411 GLY B C 1
ATOM 7936 O O . GLY B 1 411 ? 8.625 26.953 31.859 1 80.56 411 GLY B O 1
ATOM 7937 N N . LYS B 1 412 ? 9.297 24.844 31.844 1 87.5 412 LYS B N 1
ATOM 7938 C CA . LYS B 1 412 ? 9.992 25.031 30.578 1 87.5 412 LYS B CA 1
ATOM 7939 C C . LYS B 1 412 ? 9.055 24.781 29.391 1 87.5 412 LYS B C 1
ATOM 7941 O O . LYS B 1 412 ? 8.117 23.984 29.5 1 87.5 412 LYS B O 1
ATOM 7946 N N . PHE B 1 413 ? 9.312 25.438 28.344 1 89.5 413 PHE B N 1
ATOM 7947 C CA . PHE B 1 413 ? 8.414 25.375 27.188 1 89.5 413 PHE B CA 1
ATOM 7948 C C . PHE B 1 413 ? 8.789 24.219 26.266 1 89.5 413 PHE B C 1
ATOM 7950 O O . PHE B 1 413 ? 9.875 24.219 25.688 1 89.5 413 PHE B O 1
ATOM 7957 N N . PHE B 1 414 ? 7.863 23.281 26.141 1 89.31 414 PHE B N 1
ATOM 7958 C CA . PHE B 1 414 ? 8.07 22.156 25.25 1 89.31 414 PHE B CA 1
ATOM 7959 C C . PHE B 1 414 ? 6.879 21.969 24.312 1 89.31 414 PHE B C 1
ATOM 7961 O O . PHE B 1 414 ? 6.719 20.906 23.719 1 89.31 414 PHE B O 1
ATOM 7968 N N . ALA B 1 415 ? 6.02 22.938 24.203 1 86.44 415 ALA B N 1
ATOM 7969 C CA . ALA B 1 415 ? 4.848 22.922 23.328 1 86.44 415 ALA B CA 1
ATOM 7970 C C . ALA B 1 415 ? 3.992 21.688 23.594 1 86.44 415 ALA B C 1
ATOM 7972 O O . ALA B 1 415 ? 3.416 21.109 22.656 1 86.44 415 ALA B O 1
ATOM 7973 N N . GLY B 1 416 ? 4.047 21.156 24.828 1 77.75 416 GLY B N 1
ATOM 7974 C CA . GLY B 1 416 ? 3.219 20.016 25.203 1 77.75 416 GLY B CA 1
ATOM 7975 C C . GLY B 1 416 ? 3.838 18.688 24.844 1 77.75 416 GLY B C 1
ATOM 7976 O O . GLY B 1 416 ? 3.281 17.625 25.172 1 77.75 416 GLY B O 1
ATOM 7977 N N . PHE B 1 417 ? 5.031 18.641 24.281 1 79.69 417 PHE B N 1
ATOM 7978 C CA . PHE B 1 417 ? 5.699 17.422 23.875 1 79.69 417 PHE B CA 1
ATOM 7979 C C . PHE B 1 417 ? 6.203 16.656 25.094 1 79.69 417 PHE B C 1
ATOM 7981 O O . PHE B 1 417 ? 6.812 17.234 26 1 79.69 417 PHE B O 1
ATOM 7988 N N . ARG B 1 418 ? 5.871 15.367 25.156 1 79.62 418 ARG B N 1
ATOM 7989 C CA . ARG B 1 418 ? 6.484 14.492 26.141 1 79.62 418 ARG B CA 1
ATOM 7990 C C . ARG B 1 418 ? 7.203 13.328 25.469 1 79.62 418 ARG B C 1
ATOM 7992 O O . ARG B 1 418 ? 8.031 12.656 26.094 1 79.62 418 ARG B O 1
ATOM 7999 N N . THR B 1 419 ? 6.793 13.195 24.297 1 81.19 419 THR B N 1
ATOM 8000 C CA . THR B 1 419 ? 7.348 12.086 23.531 1 81.19 419 THR B CA 1
ATOM 8001 C C . THR B 1 419 ? 7.785 12.555 22.141 1 81.19 419 THR B C 1
ATOM 8003 O O . THR B 1 419 ? 7.57 13.711 21.781 1 81.19 419 THR B O 1
ATOM 8006 N N . THR B 1 420 ? 8.5 11.695 21.531 1 77.62 420 THR B N 1
ATOM 8007 C CA . THR B 1 420 ? 8.867 11.953 20.141 1 77.62 420 THR B CA 1
ATOM 8008 C C . THR B 1 420 ? 7.809 11.406 19.188 1 77.62 420 THR B C 1
ATOM 8010 O O . THR B 1 420 ? 8.125 11.008 18.062 1 77.62 420 THR B O 1
ATOM 8013 N N . SER B 1 421 ? 6.574 11.289 19.688 1 79.81 421 SER B N 1
ATOM 8014 C CA . SER B 1 421 ? 5.484 10.727 18.891 1 79.81 421 SER B CA 1
ATOM 8015 C C . SER B 1 421 ? 5.289 11.508 17.609 1 79.81 421 SER B C 1
ATOM 8017 O O . SER B 1 421 ? 4.895 10.945 16.578 1 79.81 421 SER B O 1
ATOM 8019 N N . ARG B 1 422 ? 5.586 12.82 17.703 1 81.62 422 ARG B N 1
ATOM 8020 C CA . ARG B 1 422 ? 5.453 13.648 16.516 1 81.62 422 ARG B CA 1
ATOM 8021 C C . ARG B 1 422 ? 6.426 13.195 15.422 1 81.62 422 ARG B C 1
ATOM 8023 O O . ARG B 1 422 ? 6.082 13.18 14.242 1 81.62 422 ARG B O 1
ATOM 8030 N N . CYS B 1 423 ? 7.594 12.836 15.883 1 84 423 CYS B N 1
ATOM 8031 C CA . CYS B 1 423 ? 8.578 12.328 14.938 1 84 423 CYS B CA 1
ATOM 8032 C C . CYS B 1 423 ? 8.133 10.992 14.352 1 84 423 CYS B C 1
ATOM 8034 O O . CYS B 1 423 ? 8.258 10.766 13.148 1 84 423 CYS B O 1
ATOM 8036 N N . GLU B 1 424 ? 7.621 10.211 15.211 1 84.19 424 GLU B N 1
ATOM 8037 C CA . GLU B 1 424 ? 7.137 8.906 14.758 1 84.19 424 GLU B CA 1
ATOM 8038 C C . GLU B 1 424 ? 5.988 9.062 13.766 1 84.19 424 GLU B C 1
ATOM 8040 O O . GLU B 1 424 ? 5.918 8.344 12.766 1 84.19 424 GLU B O 1
ATOM 8045 N N . GLY B 1 425 ? 5.098 9.984 14.117 1 87.81 425 GLY B N 1
ATOM 8046 C CA . GLY B 1 425 ? 4.016 10.273 13.188 1 87.81 425 GLY B CA 1
ATOM 8047 C C . GLY B 1 425 ? 4.508 10.781 11.844 1 87.81 425 GLY B C 1
ATOM 8048 O O . GLY B 1 425 ? 3.998 10.375 10.797 1 87.81 425 GLY B O 1
ATOM 8049 N N . LEU B 1 426 ? 5.473 11.625 11.953 1 90.06 426 LEU B N 1
ATOM 8050 C CA . LEU B 1 426 ? 6.051 12.156 10.727 1 90.06 426 LEU B CA 1
ATOM 8051 C C . LEU B 1 426 ? 6.73 11.047 9.93 1 90.06 426 LEU B C 1
ATOM 8053 O O . LEU B 1 426 ? 6.613 11 8.703 1 90.06 426 LEU B O 1
ATOM 8057 N N . HIS B 1 427 ? 7.43 10.227 10.633 1 88.69 427 HIS B N 1
ATOM 8058 C CA . HIS B 1 427 ? 8.078 9.102 9.969 1 88.69 427 HIS B CA 1
ATOM 8059 C C . HIS B 1 427 ? 7.059 8.234 9.234 1 88.69 427 HIS B C 1
ATOM 8061 O O . HIS B 1 427 ? 7.324 7.75 8.133 1 88.69 427 HIS B O 1
ATOM 8067 N N . ALA B 1 428 ? 6.004 8.047 9.906 1 89.75 428 ALA B N 1
ATOM 8068 C CA . ALA B 1 428 ? 4.941 7.262 9.281 1 89.75 428 ALA B CA 1
ATOM 8069 C C . ALA B 1 428 ? 4.453 7.922 7.992 1 89.75 428 ALA B C 1
ATOM 8071 O O . ALA B 1 428 ? 4.211 7.242 6.992 1 89.75 428 ALA B O 1
ATOM 8072 N N . VAL B 1 429 ? 4.336 9.195 7.992 1 91.19 429 VAL B N 1
ATOM 8073 C CA . VAL B 1 429 ? 3.906 9.93 6.809 1 91.19 429 VAL B CA 1
ATOM 8074 C C . VAL B 1 429 ? 4.977 9.836 5.723 1 91.19 429 VAL B C 1
ATOM 8076 O O . VAL B 1 429 ? 4.668 9.562 4.559 1 91.19 429 VAL B O 1
ATOM 8079 N N . ILE B 1 430 ? 6.195 10.023 6.125 1 92.31 430 ILE B N 1
ATOM 8080 C CA . ILE B 1 430 ? 7.312 9.984 5.191 1 92.31 430 ILE B CA 1
ATOM 8081 C C . ILE B 1 430 ? 7.395 8.609 4.535 1 92.31 430 ILE B C 1
ATOM 8083 O O . ILE B 1 430 ? 7.641 8.5 3.33 1 92.31 430 ILE B O 1
ATOM 8087 N N . SER B 1 431 ? 7.137 7.629 5.301 1 90.12 431 SER B N 1
ATOM 8088 C CA . SER B 1 431 ? 7.258 6.262 4.812 1 90.12 431 SER B CA 1
ATOM 8089 C C . SER B 1 431 ? 6.23 5.969 3.727 1 90.12 431 SER B C 1
ATOM 8091 O O . SER B 1 431 ? 6.391 5.027 2.947 1 90.12 431 SER B O 1
ATOM 8093 N N . ARG B 1 432 ? 5.211 6.727 3.682 1 86.44 432 ARG B N 1
ATOM 8094 C CA . ARG B 1 432 ? 4.219 6.566 2.623 1 86.44 432 ARG B CA 1
ATOM 8095 C C . ARG B 1 432 ? 4.758 7.07 1.289 1 86.44 432 ARG B C 1
ATOM 8097 O O . ARG B 1 432 ? 4.273 6.676 0.227 1 86.44 432 ARG B O 1
ATOM 8104 N N . TYR B 1 433 ? 5.715 7.871 1.343 1 89.19 433 TYR B N 1
ATOM 8105 C CA . TYR B 1 433 ? 6.211 8.523 0.134 1 89.19 433 TYR B CA 1
ATOM 8106 C C . TYR B 1 433 ? 7.574 7.969 -0.263 1 89.19 433 TYR B C 1
ATOM 8108 O O . TYR B 1 433 ? 7.902 7.902 -1.449 1 89.19 433 TYR B O 1
ATOM 8116 N N . VAL B 1 434 ? 8.312 7.645 0.746 1 90.38 434 VAL B N 1
ATOM 8117 C CA . VAL B 1 434 ? 9.695 7.246 0.498 1 90.38 434 VAL B CA 1
ATOM 8118 C C . VAL B 1 434 ? 9.844 5.738 0.686 1 90.38 434 VAL B C 1
ATOM 8120 O O . VAL B 1 434 ? 9.25 5.16 1.602 1 90.38 434 VAL B O 1
ATOM 8123 N N . LYS B 1 435 ? 10.617 5.137 -0.251 1 86.19 435 LYS B N 1
ATOM 8124 C CA . LYS B 1 435 ? 10.852 3.697 -0.198 1 86.19 435 LYS B CA 1
ATOM 8125 C C . LYS B 1 435 ? 12.336 3.389 -0.039 1 86.19 435 LYS B C 1
ATOM 8127 O O . LYS B 1 435 ? 13.188 4.199 -0.416 1 86.19 435 LYS B O 1
ATOM 8132 N N . SER B 1 436 ? 12.633 2.168 0.501 1 87 436 SER B N 1
ATOM 8133 C CA . SER B 1 436 ? 14 1.768 0.817 1 87 436 SER B CA 1
ATOM 8134 C C . SER B 1 436 ? 14.82 1.559 -0.45 1 87 436 SER B C 1
ATOM 8136 O O . SER B 1 436 ? 16.047 1.616 -0.415 1 87 436 SER B O 1
ATOM 8138 N N . ARG B 1 437 ? 14.219 1.386 -1.562 1 81.56 437 ARG B N 1
ATOM 8139 C CA . ARG B 1 437 ? 14.93 1.071 -2.799 1 81.56 437 ARG B CA 1
ATOM 8140 C C . ARG B 1 437 ? 15.266 2.34 -3.576 1 81.56 437 ARG B C 1
ATOM 8142 O O . ARG B 1 437 ? 15.906 2.279 -4.625 1 81.56 437 ARG B O 1
ATOM 8149 N N . TYR B 1 438 ? 14.836 3.494 -3.102 1 87.88 438 TYR B N 1
ATOM 8150 C CA . TYR B 1 438 ? 15.023 4.738 -3.838 1 87.88 438 TYR B CA 1
ATOM 8151 C C . TYR B 1 438 ? 16.469 5.191 -3.783 1 87.88 438 TYR B C 1
ATOM 8153 O O . TYR B 1 438 ? 17.141 5.062 -2.748 1 87.88 438 TYR B O 1
ATOM 8161 N N . SER B 1 439 ? 16.906 5.676 -4.945 1 88.69 439 SER B N 1
ATOM 8162 C CA . SER B 1 439 ? 18.172 6.41 -4.98 1 88.69 439 SER B CA 1
ATOM 8163 C C . SER B 1 439 ? 18.062 7.738 -4.238 1 88.69 439 SER B C 1
ATOM 8165 O O . SER B 1 439 ? 16.969 8.117 -3.797 1 88.69 439 SER B O 1
ATOM 8167 N N . TYR B 1 440 ? 19.156 8.477 -4.07 1 91.38 440 TYR B N 1
ATOM 8168 C CA . TYR B 1 440 ? 19.125 9.773 -3.4 1 91.38 440 TYR B CA 1
ATOM 8169 C C . TYR B 1 440 ? 18.219 10.75 -4.145 1 91.38 440 TYR B C 1
ATOM 8171 O O . TYR B 1 440 ? 17.469 11.508 -3.527 1 91.38 440 TYR B O 1
ATOM 8179 N N . THR B 1 441 ? 18.328 10.648 -5.406 1 89.69 441 THR B N 1
ATOM 8180 C CA . THR B 1 441 ? 17.547 11.57 -6.223 1 89.69 441 THR B CA 1
ATOM 8181 C C . THR B 1 441 ? 16.062 11.281 -6.09 1 89.69 441 THR B C 1
ATOM 8183 O O . THR B 1 441 ? 15.258 12.203 -5.902 1 89.69 441 THR B O 1
ATOM 8186 N N . GLU B 1 442 ? 15.695 10.055 -6.23 1 89.38 442 GLU B N 1
ATOM 8187 C CA . GLU B 1 442 ? 14.305 9.664 -6.066 1 89.38 442 GLU B CA 1
ATOM 8188 C C . GLU B 1 442 ? 13.805 9.977 -4.656 1 89.38 442 GLU B C 1
ATOM 8190 O O . GLU B 1 442 ? 12.672 10.422 -4.473 1 89.38 442 GLU B O 1
ATOM 8195 N N . PHE B 1 443 ? 14.664 9.719 -3.748 1 93.31 443 PHE B N 1
ATOM 8196 C CA . PHE B 1 443 ? 14.328 10 -2.357 1 93.31 443 PHE B CA 1
ATOM 8197 C C . PHE B 1 443 ? 13.977 11.469 -2.17 1 93.31 443 PHE B C 1
ATOM 8199 O O . PHE B 1 443 ? 12.922 11.789 -1.614 1 93.31 443 PHE B O 1
ATOM 8206 N N . LEU B 1 444 ? 14.812 12.312 -2.619 1 94 444 LEU B N 1
ATOM 8207 C CA . LEU B 1 444 ? 14.625 13.75 -2.42 1 94 444 LEU B CA 1
ATOM 8208 C C . LEU B 1 444 ? 13.344 14.227 -3.102 1 94 444 LEU B C 1
ATOM 8210 O O . LEU B 1 444 ? 12.617 15.062 -2.555 1 94 444 LEU B O 1
ATOM 8214 N N . ARG B 1 445 ? 13.117 13.734 -4.258 1 91 445 ARG B N 1
ATOM 8215 C CA . ARG B 1 445 ? 11.922 14.117 -4.992 1 91 445 ARG B CA 1
ATOM 8216 C C . ARG B 1 445 ? 10.656 13.734 -4.23 1 91 445 ARG B C 1
ATOM 8218 O O . ARG B 1 445 ? 9.734 14.531 -4.102 1 91 445 ARG B O 1
ATOM 8225 N N . HIS B 1 446 ? 10.633 12.523 -3.764 1 92.88 446 HIS B N 1
ATOM 8226 C CA . HIS B 1 446 ? 9.453 12.039 -3.059 1 92.88 446 HIS B CA 1
ATOM 8227 C C . HIS B 1 446 ? 9.359 12.656 -1.666 1 92.88 446 HIS B C 1
ATOM 8229 O O . HIS B 1 446 ? 8.258 12.859 -1.148 1 92.88 446 HIS B O 1
ATOM 8235 N N . PHE B 1 447 ? 10.508 12.938 -1.049 1 94.69 447 PHE B N 1
ATOM 8236 C CA . PHE B 1 447 ? 10.492 13.664 0.215 1 94.69 447 PHE B CA 1
ATOM 8237 C C . PHE B 1 447 ? 9.859 15.039 0.042 1 94.69 447 PHE B C 1
ATOM 8239 O O . PHE B 1 447 ? 9.07 15.477 0.886 1 94.69 447 PHE B O 1
ATOM 8246 N N . HIS B 1 448 ? 10.203 15.641 -1.043 1 93.31 448 HIS B N 1
ATOM 8247 C CA . HIS B 1 448 ? 9.625 16.953 -1.352 1 93.31 448 HIS B CA 1
ATOM 8248 C C . HIS B 1 448 ? 8.109 16.844 -1.515 1 93.31 448 HIS B C 1
ATOM 8250 O O . HIS B 1 448 ? 7.379 17.734 -1.065 1 93.31 448 HIS B O 1
ATOM 8256 N N . ARG B 1 449 ? 7.652 15.852 -2.117 1 91.25 449 ARG B N 1
ATOM 8257 C CA . ARG B 1 449 ? 6.215 15.625 -2.234 1 91.25 449 ARG B CA 1
ATOM 8258 C C . ARG B 1 449 ? 5.57 15.477 -0.861 1 91.25 449 ARG B C 1
ATOM 8260 O O . ARG B 1 449 ? 4.465 15.977 -0.632 1 91.25 449 ARG B O 1
ATOM 8267 N N . CYS B 1 450 ? 6.219 14.742 -0.075 1 93.19 450 CYS B N 1
ATOM 8268 C CA . CYS B 1 450 ? 5.742 14.57 1.293 1 93.19 450 CYS B CA 1
ATOM 8269 C C . CYS B 1 450 ? 5.621 15.914 2.002 1 93.19 450 CYS B C 1
ATOM 8271 O O . CYS B 1 450 ? 4.621 16.172 2.678 1 93.19 450 CYS B O 1
ATOM 8273 N N . LEU B 1 451 ? 6.645 16.781 1.828 1 94.62 451 LEU B N 1
ATOM 8274 C CA . LEU B 1 451 ? 6.629 18.094 2.436 1 94.62 451 LEU B CA 1
ATOM 8275 C C . LEU B 1 451 ? 5.438 18.906 1.933 1 94.62 451 LEU B C 1
ATOM 8277 O O . LEU B 1 451 ? 4.789 19.625 2.709 1 94.62 451 LEU B O 1
ATOM 8281 N N . MET B 1 452 ? 5.199 18.766 0.669 1 92 452 MET B N 1
ATOM 8282 C CA . MET B 1 452 ? 4.07 19.5 0.086 1 92 452 MET B CA 1
ATOM 8283 C C . MET B 1 452 ? 2.75 19.016 0.673 1 92 452 MET B C 1
ATOM 8285 O O . MET B 1 452 ? 1.827 19.797 0.876 1 92 452 MET B O 1
ATOM 8289 N N . PHE B 1 453 ? 2.672 17.781 0.948 1 90.94 453 PHE B N 1
ATOM 8290 C CA . PHE B 1 453 ? 1.484 17.219 1.577 1 90.94 453 PHE B CA 1
ATOM 8291 C C . PHE B 1 453 ? 1.291 17.797 2.977 1 90.94 453 PHE B C 1
ATOM 8293 O O . PHE B 1 453 ? 0.18 18.172 3.348 1 90.94 453 PHE B O 1
ATOM 8300 N N . VAL B 1 454 ? 2.342 17.828 3.721 1 94.12 454 VAL B N 1
ATOM 8301 C CA . VAL B 1 454 ? 2.297 18.359 5.078 1 94.12 454 VAL B CA 1
ATOM 8302 C C . VAL B 1 454 ? 1.843 19.828 5.043 1 94.12 454 VAL B C 1
ATOM 8304 O O . VAL B 1 454 ? 1.011 20.234 5.852 1 94.12 454 VAL B O 1
ATOM 8307 N N . ARG B 1 455 ? 2.334 20.547 4.121 1 94.25 455 ARG B N 1
ATOM 8308 C CA . ARG B 1 455 ? 1.985 21.953 3.986 1 94.25 455 ARG B CA 1
ATOM 8309 C C . ARG B 1 455 ? 0.538 22.125 3.537 1 94.25 455 ARG B C 1
ATOM 8311 O O . ARG B 1 455 ? -0.143 23.062 3.951 1 94.25 455 ARG B O 1
ATOM 8318 N N . ALA B 1 456 ? 0.11 21.219 2.699 1 92 456 ALA B N 1
ATOM 8319 C CA . ALA B 1 456 ? -1.279 21.266 2.252 1 92 456 ALA B CA 1
ATOM 8320 C C . ALA B 1 456 ? -2.238 21.062 3.42 1 92 456 ALA B C 1
ATOM 8322 O O . ALA B 1 456 ? -3.316 21.656 3.457 1 92 456 ALA B O 1
ATOM 8323 N N . LYS B 1 457 ? -1.882 20.266 4.355 1 93.25 457 LYS B N 1
ATOM 8324 C CA . LYS B 1 457 ? -2.719 20.016 5.527 1 93.25 457 LYS B CA 1
ATOM 8325 C C . LYS B 1 457 ? -2.834 21.266 6.395 1 93.25 457 LYS B C 1
ATOM 8327 O O . LYS B 1 457 ? -3.871 21.5 7.016 1 93.25 457 LYS B O 1
ATOM 8332 N N . GLU B 1 458 ? -1.771 22.031 6.453 1 94.44 458 GLU B N 1
ATOM 8333 C CA . GLU B 1 458 ? -1.818 23.297 7.18 1 94.44 458 GLU B CA 1
ATOM 8334 C C . GLU B 1 458 ? -2.793 24.266 6.523 1 94.44 458 GLU B C 1
ATOM 8336 O O . GLU B 1 458 ? -3.58 24.922 7.211 1 94.44 458 GLU B O 1
ATOM 8341 N N . VAL B 1 459 ? -2.721 24.328 5.238 1 93.31 459 VAL B N 1
ATOM 8342 C CA . VAL B 1 459 ? -3.611 25.219 4.492 1 93.31 459 VAL B CA 1
ATOM 8343 C C . VAL B 1 459 ? -5.062 24.797 4.707 1 93.31 459 VAL B C 1
ATOM 8345 O O . VAL B 1 459 ? -5.945 25.641 4.879 1 93.31 459 VAL B O 1
ATOM 8348 N N . GLU B 1 460 ? -5.285 23.531 4.68 1 93.19 460 GLU B N 1
ATOM 8349 C CA . GLU B 1 460 ? -6.625 23 4.93 1 93.19 460 GLU B CA 1
ATOM 8350 C C . GLU B 1 460 ? -7.121 23.406 6.32 1 93.19 460 GLU B C 1
ATOM 8352 O O . GLU B 1 460 ? -8.289 23.75 6.492 1 93.19 460 GLU B O 1
ATOM 8357 N N . ALA B 1 461 ? -6.234 23.344 7.27 1 95.12 461 ALA B N 1
ATOM 8358 C CA . ALA B 1 461 ? -6.598 23.734 8.633 1 95.12 461 ALA B CA 1
ATOM 8359 C C . ALA B 1 461 ? -6.902 25.234 8.711 1 95.12 461 ALA B C 1
ATOM 8361 O O . ALA B 1 461 ? -7.828 25.641 9.414 1 95.12 461 ALA B O 1
ATOM 8362 N N . ASP B 1 462 ? -6.102 26.031 8.016 1 94.12 462 ASP B N 1
ATOM 8363 C CA . ASP B 1 462 ? -6.371 27.469 7.938 1 94.12 462 ASP B CA 1
ATOM 8364 C C . ASP B 1 462 ? -7.746 27.734 7.336 1 94.12 462 ASP B C 1
ATOM 8366 O O . ASP B 1 462 ? -8.492 28.578 7.836 1 94.12 462 ASP B O 1
ATOM 8370 N N . PHE B 1 463 ? -8.008 27.031 6.332 1 93.69 463 PHE B N 1
ATOM 8371 C CA . PHE B 1 463 ? -9.289 27.172 5.648 1 93.69 463 PHE B CA 1
ATOM 8372 C C . PHE B 1 463 ? -10.438 26.812 6.574 1 93.69 463 PHE B C 1
ATOM 8374 O O . PHE B 1 463 ? -11.453 27.516 6.617 1 93.69 463 PHE B O 1
ATOM 8381 N N . GLU B 1 464 ? -10.305 25.797 7.324 1 92.75 464 GLU B N 1
ATOM 8382 C CA . GLU B 1 464 ? -11.352 25.359 8.242 1 92.75 464 GLU B CA 1
ATOM 8383 C C . GLU B 1 464 ? -11.617 26.406 9.32 1 92.75 464 GLU B C 1
ATOM 8385 O O . GLU B 1 464 ? -12.758 26.594 9.742 1 92.75 464 GLU B O 1
ATOM 8390 N N . CYS B 1 465 ? -10.57 27.062 9.719 1 92.44 465 CYS B N 1
ATOM 8391 C CA . CYS B 1 465 ? -10.727 28.141 10.703 1 92.44 465 CYS B CA 1
ATOM 8392 C C . CYS B 1 465 ? -11.461 29.328 10.094 1 92.44 465 CYS B C 1
ATOM 8394 O O . CYS B 1 465 ? -12.266 29.969 10.773 1 92.44 465 CYS B O 1
ATOM 8396 N N . ALA B 1 466 ? -11.188 29.562 8.836 1 90.25 466 ALA B N 1
ATOM 8397 C CA . ALA B 1 466 ? -11.781 30.703 8.156 1 90.25 466 ALA B CA 1
ATOM 8398 C C . ALA B 1 466 ? -13.227 30.422 7.746 1 90.25 466 ALA B C 1
ATOM 8400 O O . ALA B 1 466 ? -14.047 31.328 7.652 1 90.25 466 ALA B O 1
ATOM 8401 N N . LYS B 1 467 ? -13.578 29.203 7.512 1 89.06 467 LYS B N 1
ATOM 8402 C CA . LYS B 1 467 ? -14.852 28.781 6.949 1 89.06 467 LYS B CA 1
ATOM 8403 C C . LYS B 1 467 ? -15.969 28.891 7.984 1 89.06 467 LYS B C 1
ATOM 8405 O O . LYS B 1 467 ? -17.125 29.125 7.633 1 89.06 467 LYS B O 1
ATOM 8410 N N . GLY B 1 468 ? -15.578 28.672 9.25 1 88.81 468 GLY B N 1
ATOM 8411 C CA . GLY B 1 468 ? -16.625 28.688 10.266 1 88.81 468 GLY B CA 1
ATOM 8412 C C . GLY B 1 468 ? -16.078 28.844 11.672 1 88.81 468 GLY B C 1
ATOM 8413 O O . GLY B 1 468 ? -14.875 28.719 11.898 1 88.81 468 GLY B O 1
ATOM 8414 N N . ASP B 1 469 ? -17.062 29.094 12.539 1 89.31 469 ASP B N 1
ATOM 8415 C CA . ASP B 1 469 ? -16.703 29.312 13.945 1 89.31 469 ASP B CA 1
ATOM 8416 C C . ASP B 1 469 ? -17.062 28.094 14.797 1 89.31 469 ASP B C 1
ATOM 8418 O O . ASP B 1 469 ? -18.094 27.453 14.57 1 89.31 469 ASP B O 1
ATOM 8422 N N . PRO B 1 470 ? -16.125 27.828 15.727 1 90.75 470 PRO B N 1
ATOM 8423 C CA . PRO B 1 470 ? -16.453 26.703 16.609 1 90.75 470 PRO B CA 1
ATOM 8424 C C . PRO B 1 470 ? -17.641 26.984 17.516 1 90.75 470 PRO B C 1
ATOM 8426 O O . PRO B 1 470 ? -17.938 28.156 17.812 1 90.75 470 PRO B O 1
ATOM 8429 N N . VAL B 1 471 ? -18.312 25.875 17.938 1 88.69 471 VAL B N 1
ATOM 8430 C CA . VAL B 1 471 ? -19.469 25.984 18.797 1 88.69 471 VAL B CA 1
ATOM 8431 C C . VAL B 1 471 ? -19.047 25.875 20.266 1 88.69 471 VAL B C 1
ATOM 8433 O O . VAL B 1 471 ? -18.203 25.031 20.609 1 88.69 471 VAL B O 1
ATOM 8436 N N . MET B 1 472 ? -19.578 26.812 21.078 1 88.19 472 MET B N 1
ATOM 8437 C CA . MET B 1 472 ? -19.297 26.766 22.516 1 88.19 472 MET B CA 1
ATOM 8438 C C . MET B 1 472 ? -20.094 25.656 23.188 1 88.19 472 MET B C 1
ATOM 8440 O O . MET B 1 472 ? -21.297 25.516 22.969 1 88.19 472 MET B O 1
ATOM 8444 N N . THR B 1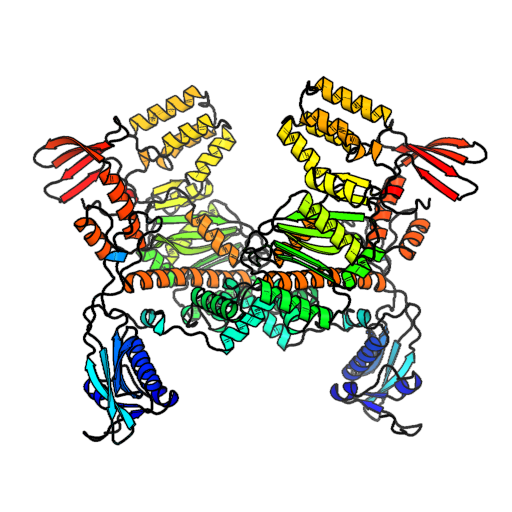 473 ? -19.375 24.812 23.938 1 83.62 473 THR B N 1
ATOM 8445 C CA . THR B 1 473 ? -20.047 23.641 24.484 1 83.62 473 THR B CA 1
ATOM 8446 C C . THR B 1 473 ? -19.969 23.625 26 1 83.62 473 THR B C 1
ATOM 8448 O O . THR B 1 473 ? -20.688 22.875 26.656 1 83.62 473 THR B O 1
ATOM 8451 N N . THR B 1 474 ? -19.094 24.422 26.547 1 83.81 474 THR B N 1
ATOM 8452 C CA . THR B 1 474 ? -18.906 24.391 28 1 83.81 474 THR B CA 1
ATOM 8453 C C . THR B 1 474 ? -19.734 25.484 28.672 1 83.81 474 THR B C 1
ATOM 8455 O O . THR B 1 474 ? -20.297 26.344 28 1 83.81 474 THR B O 1
ATOM 8458 N N . ASN B 1 475 ? -19.781 25.422 30.016 1 82.56 475 ASN B N 1
ATOM 8459 C CA . ASN B 1 475 ? -20.5 26.422 30.797 1 82.56 475 ASN B CA 1
ATOM 8460 C C . ASN B 1 475 ? -19.703 27.719 30.922 1 82.56 475 ASN B C 1
ATOM 8462 O O . ASN B 1 475 ? -20.219 28.719 31.406 1 82.56 475 ASN B O 1
ATOM 8466 N N . LEU B 1 476 ? -18.484 27.672 30.516 1 86.12 476 LEU B N 1
ATOM 8467 C CA . LEU B 1 476 ? -17.641 28.859 30.531 1 86.12 476 LEU B CA 1
ATOM 8468 C C . LEU B 1 476 ? -17.641 29.531 29.156 1 86.12 476 LEU B C 1
ATOM 8470 O O . LEU B 1 476 ? -16.578 29.703 28.547 1 86.12 476 LEU B O 1
ATOM 8474 N N . LYS B 1 477 ? -18.672 30.031 28.766 1 84 477 LYS B N 1
ATOM 8475 C CA . LYS B 1 477 ? -18.922 30.5 27.406 1 84 477 LYS B CA 1
ATOM 8476 C C . LYS B 1 477 ? -18.047 31.688 27.062 1 84 477 LYS B C 1
ATOM 8478 O O . LYS B 1 477 ? -17.516 31.797 25.953 1 84 477 LYS B O 1
ATOM 8483 N N . GLN B 1 478 ? -17.859 32.562 28.031 1 86.69 478 GLN B N 1
ATOM 8484 C CA . GLN B 1 478 ? -17.078 33.781 27.766 1 86.69 478 GLN B CA 1
ATOM 8485 C C . GLN B 1 478 ? -15.617 33.438 27.516 1 86.69 478 GLN B C 1
ATOM 8487 O O . GLN B 1 478 ? -14.984 33.969 26.625 1 86.69 478 GLN B O 1
ATOM 8492 N N . LEU B 1 479 ? -15.156 32.562 28.312 1 84.75 479 LEU B N 1
ATOM 8493 C CA . LEU B 1 479 ? -13.773 32.125 28.125 1 84.75 479 LEU B CA 1
ATOM 8494 C C . LEU B 1 479 ? -13.609 31.359 26.828 1 84.75 479 LEU B C 1
ATOM 8496 O O . LEU B 1 479 ? -12.594 31.5 26.141 1 84.75 479 LEU B O 1
ATOM 8500 N N . GLU B 1 480 ? -14.586 30.594 26.578 1 89.44 480 GLU B N 1
ATOM 8501 C CA . GLU B 1 480 ? -14.555 29.797 25.344 1 89.44 480 GLU B CA 1
ATOM 8502 C C . GLU B 1 480 ? -14.578 30.703 24.125 1 89.44 480 GLU B C 1
ATOM 8504 O O . GLU B 1 480 ? -13.859 30.453 23.141 1 89.44 480 GLU B O 1
ATOM 8509 N N . ARG B 1 481 ? -15.375 31.625 24.203 1 90 481 ARG B N 1
ATOM 8510 C CA . ARG B 1 481 ? -15.469 32.562 23.078 1 90 481 ARG B CA 1
ATOM 8511 C C . ARG B 1 481 ? -14.156 33.312 22.891 1 90 481 ARG B C 1
ATOM 8513 O O . ARG B 1 481 ? -13.719 33.5 21.75 1 90 481 ARG B O 1
ATOM 8520 N N . SER B 1 482 ? -13.602 33.75 23.984 1 89.25 482 SER B N 1
ATOM 8521 C CA . SER B 1 482 ? -12.305 34.406 23.906 1 89.25 482 SER B CA 1
ATOM 8522 C C . SER B 1 482 ? -11.258 33.5 23.281 1 89.25 482 SER B C 1
ATOM 8524 O O . SER B 1 482 ? -10.469 33.938 22.438 1 89.25 482 SER B O 1
ATOM 8526 N N . ALA B 1 483 ? -11.281 32.281 23.656 1 90.19 483 ALA B N 1
ATOM 8527 C CA . ALA B 1 483 ? -10.352 31.297 23.094 1 90.19 483 ALA B CA 1
ATOM 8528 C C . ALA B 1 483 ? -10.602 31.078 21.594 1 90.19 483 ALA B C 1
ATOM 8530 O O . ALA B 1 483 ? -9.664 30.984 20.812 1 90.19 483 ALA B O 1
ATOM 8531 N N . ALA B 1 484 ? -11.82 31.031 21.234 1 91.19 484 ALA B N 1
ATOM 8532 C CA . ALA B 1 484 ? -12.203 30.812 19.844 1 91.19 484 ALA B CA 1
ATOM 8533 C C . ALA B 1 484 ? -11.742 31.969 18.969 1 91.19 484 ALA B C 1
ATOM 8535 O O . ALA B 1 484 ? -11.375 31.766 17.797 1 91.19 484 ALA B O 1
ATOM 8536 N N . ASP B 1 485 ? -11.703 33.156 19.484 1 89.75 485 ASP B N 1
ATOM 8537 C CA . ASP B 1 485 ? -11.375 34.375 18.734 1 89.75 485 ASP B CA 1
ATOM 8538 C C . ASP B 1 485 ? -9.859 34.531 18.594 1 89.75 485 ASP B C 1
ATOM 8540 O O . ASP B 1 485 ? -9.383 35.188 17.672 1 89.75 485 ASP B O 1
ATOM 8544 N N . ASN B 1 486 ? -9.133 33.875 19.5 1 89.25 486 ASN B N 1
ATOM 8545 C CA . ASN B 1 486 ? -7.707 34.188 19.547 1 89.25 486 ASN B CA 1
ATOM 8546 C C . ASN B 1 486 ? -6.867 33 19.062 1 89.25 486 ASN B C 1
ATOM 8548 O O . ASN B 1 486 ? -5.695 33.188 18.719 1 89.25 486 ASN B O 1
ATOM 8552 N N . TYR B 1 487 ? -7.473 31.859 19.078 1 91.19 487 TYR B N 1
ATOM 8553 C CA . TYR B 1 487 ? -6.688 30.672 18.766 1 91.19 487 TYR B CA 1
ATOM 8554 C C . TYR B 1 487 ? -7.262 29.938 17.547 1 91.19 487 TYR B C 1
ATOM 8556 O O . TYR B 1 487 ? -8.406 30.188 17.156 1 91.19 487 TYR B O 1
ATOM 8564 N N . THR B 1 488 ? -6.422 29.125 17 1 93.38 488 THR B N 1
ATOM 8565 C CA . THR B 1 488 ? -6.898 28.266 15.914 1 93.38 488 THR B CA 1
ATOM 8566 C C . THR B 1 488 ? -7.859 27.203 16.453 1 93.38 488 THR B C 1
ATOM 8568 O O . THR B 1 488 ? -7.945 27 17.656 1 93.38 488 THR B O 1
ATOM 8571 N N . ARG B 1 489 ? -8.562 26.578 15.547 1 92.56 489 ARG B N 1
ATOM 8572 C CA . ARG B 1 489 ? -9.578 25.594 15.922 1 92.56 489 ARG B CA 1
ATOM 8573 C C . ARG B 1 489 ? -8.961 24.453 16.734 1 92.56 489 ARG B C 1
ATOM 8575 O O . ARG B 1 489 ? -9.539 24 17.719 1 92.56 489 ARG B O 1
ATOM 8582 N N . ALA B 1 490 ? -7.84 23.969 16.297 1 91.06 490 ALA B N 1
ATOM 8583 C CA . ALA B 1 490 ? -7.172 22.859 16.984 1 91.06 490 ALA B CA 1
ATOM 8584 C C . ALA B 1 490 ? -6.805 23.25 18.422 1 91.06 490 ALA B C 1
ATOM 8586 O O . ALA B 1 490 ? -7 22.469 19.344 1 91.06 490 ALA B O 1
ATOM 8587 N N . ILE B 1 491 ? -6.25 24.438 18.594 1 90 491 ILE B N 1
ATOM 8588 C CA . ILE B 1 491 ? -5.848 24.906 19.922 1 90 491 ILE B CA 1
ATOM 8589 C C . ILE B 1 491 ? -7.086 25.188 20.766 1 90 491 ILE B C 1
ATOM 8591 O O . ILE B 1 491 ? -7.098 24.922 21.969 1 90 491 ILE B O 1
ATOM 8595 N N . PHE B 1 492 ? -8.133 25.703 20.125 1 91.69 492 PHE B N 1
ATOM 8596 C CA . PHE B 1 492 ? -9.406 25.938 20.812 1 91.69 492 PHE B CA 1
ATOM 8597 C C . PHE B 1 492 ? -9.922 24.656 21.453 1 91.69 492 PHE B C 1
ATOM 8599 O O . PHE B 1 492 ? -10.328 24.641 22.609 1 91.69 492 PHE B O 1
ATOM 8606 N N . TYR B 1 493 ? -9.906 23.609 20.75 1 90 493 TYR B N 1
ATOM 8607 C CA . TYR B 1 493 ? -10.43 22.344 21.266 1 90 493 TYR B CA 1
ATOM 8608 C C . TYR B 1 493 ? -9.57 21.828 22.406 1 90 493 TYR B C 1
ATOM 8610 O O . TYR B 1 493 ? -10.078 21.141 23.297 1 90 493 TYR B O 1
ATOM 8618 N N . LEU B 1 494 ? -8.32 22.109 22.359 1 86.12 494 LEU B N 1
ATOM 8619 C CA . LEU B 1 494 ? -7.473 21.766 23.5 1 86.12 494 LEU B CA 1
ATOM 8620 C C . LEU B 1 494 ? -7.91 22.516 24.75 1 86.12 494 LEU B C 1
ATOM 8622 O O . LEU B 1 494 ? -7.941 21.953 25.844 1 86.12 494 LEU B O 1
ATOM 8626 N N . PHE B 1 495 ? -8.273 23.766 24.562 1 85.44 495 PHE B N 1
ATOM 8627 C CA . PHE B 1 495 ? -8.719 24.594 25.672 1 85.44 495 PHE B CA 1
ATOM 8628 C C . PHE B 1 495 ? -10.047 24.094 26.234 1 85.44 495 PHE B C 1
ATOM 8630 O O . PHE B 1 495 ? -10.273 24.125 27.438 1 85.44 495 PHE B O 1
ATOM 8637 N N . VAL B 1 496 ? -10.891 23.672 25.312 1 87 496 VAL B N 1
ATOM 8638 C CA . VAL B 1 496 ? -12.195 23.172 25.734 1 87 496 VAL B CA 1
ATOM 8639 C C . VAL B 1 496 ? -12.008 22 26.688 1 87 496 VAL B C 1
ATOM 8641 O O . VAL B 1 496 ? -12.703 21.906 27.703 1 87 496 VAL B O 1
ATOM 8644 N N . SER B 1 497 ? -11.078 21.188 26.391 1 83.69 497 SER B N 1
ATOM 8645 C CA . SER B 1 497 ? -10.797 20.047 27.266 1 83.69 497 SER B CA 1
ATOM 8646 C C . SER B 1 497 ? -10.289 20.5 28.625 1 83.69 497 SER B C 1
ATOM 8648 O O . SER B 1 497 ? -10.625 19.906 29.641 1 83.69 497 SER B O 1
ATOM 8650 N N . ILE B 1 498 ? -9.469 21.516 28.656 1 80.75 498 ILE B N 1
ATOM 8651 C CA . ILE B 1 498 ? -8.945 22.078 29.891 1 80.75 498 ILE B CA 1
ATOM 8652 C C . ILE B 1 498 ? -10.086 22.688 30.703 1 80.75 498 ILE B C 1
ATOM 8654 O O . ILE B 1 498 ? -10.148 22.5 31.922 1 80.75 498 ILE B O 1
ATOM 8658 N N . PHE B 1 499 ? -11.023 23.312 30 1 82.94 499 PHE B N 1
ATOM 8659 C CA . PHE B 1 499 ? -12.164 23.922 30.672 1 82.94 499 PHE B CA 1
ATOM 8660 C C . PHE B 1 499 ? -13.047 22.859 31.312 1 82.94 499 PHE B C 1
ATOM 8662 O O . PHE B 1 499 ? -13.523 23.031 32.438 1 82.94 499 PHE B O 1
ATOM 8669 N N . ASP B 1 500 ? -13.148 21.812 30.641 1 82.62 500 ASP B N 1
ATOM 8670 C CA . ASP B 1 500 ? -13.953 20.703 31.156 1 82.62 500 ASP B CA 1
ATOM 8671 C C . ASP B 1 500 ? -13.344 20.141 32.438 1 82.62 500 ASP B C 1
ATOM 8673 O O . ASP B 1 500 ? -14.062 19.828 33.375 1 82.62 500 ASP B O 1
ATOM 8677 N N . ARG B 1 501 ? -12.047 20.062 32.438 1 79 501 ARG B N 1
ATOM 8678 C CA . ARG B 1 501 ? -11.359 19.516 33.625 1 79 501 ARG B CA 1
ATOM 8679 C C . ARG B 1 501 ? -11.414 20.5 34.781 1 79 501 ARG B C 1
ATOM 8681 O O . ARG B 1 501 ? -11.461 20.078 35.938 1 79 501 ARG B O 1
ATOM 8688 N N . THR B 1 502 ? -11.367 21.781 34.469 1 79.38 502 THR B N 1
ATOM 8689 C CA . THR B 1 502 ? -11.422 22.812 35.5 1 79.38 502 THR B CA 1
ATOM 8690 C C . THR B 1 502 ? -12.75 22.781 36.25 1 79.38 502 THR B C 1
ATOM 8692 O O . THR B 1 502 ? -12.805 23.078 37.438 1 79.38 502 THR B O 1
ATOM 8695 N N . CYS B 1 503 ? -13.711 22.297 35.438 1 77.88 503 CYS B N 1
ATOM 8696 C CA . CYS B 1 503 ? -15.023 22.219 36.094 1 77.88 503 CYS B CA 1
ATOM 8697 C C . CYS B 1 503 ? -15.062 21.141 37.156 1 77.88 503 CYS B C 1
ATOM 8699 O O . CYS B 1 503 ? -15.906 21.172 38.062 1 77.88 503 CYS B O 1
ATOM 8701 N N . ALA B 1 504 ? -14.07 20.344 37.125 1 81 504 ALA B N 1
ATOM 8702 C CA . ALA B 1 504 ? -14.008 19.266 38.125 1 81 504 ALA B CA 1
ATOM 8703 C C . ALA B 1 504 ? -13.156 19.672 39.312 1 81 504 ALA B C 1
ATOM 8705 O O . ALA B 1 504 ? -13.008 18.906 40.281 1 81 504 ALA B O 1
ATOM 8706 N N . MET B 1 505 ? -12.695 20.906 39.25 1 85.44 505 MET B N 1
ATOM 8707 C CA . MET B 1 505 ? -11.82 21.375 40.312 1 85.44 505 MET B CA 1
ATOM 8708 C C . MET B 1 505 ? -12.602 22.219 41.312 1 85.44 505 MET B C 1
ATOM 8710 O O . MET B 1 505 ? -13.625 22.812 40.969 1 85.44 505 MET B O 1
ATOM 8714 N N . ARG B 1 506 ? -12.125 22.172 42.625 1 86.69 506 ARG B N 1
ATOM 8715 C CA . ARG B 1 506 ? -12.719 23 43.656 1 86.69 506 ARG B CA 1
ATOM 8716 C C . ARG B 1 506 ? -11.648 23.781 44.438 1 86.69 506 ARG B C 1
ATOM 8718 O O . ARG B 1 506 ? -10.531 23.297 44.594 1 86.69 506 ARG B O 1
ATOM 8725 N N . VAL B 1 507 ? -12 24.969 44.812 1 88.19 507 VAL B N 1
ATOM 8726 C CA . VAL B 1 507 ? -11.117 25.75 45.656 1 88.19 507 VAL B CA 1
ATOM 8727 C C . VAL B 1 507 ? -11.289 25.312 47.125 1 88.19 507 VAL B C 1
ATOM 8729 O O . VAL B 1 507 ? -12.398 25.344 47.656 1 88.19 507 VAL B O 1
ATOM 8732 N N . VAL B 1 508 ? -10.195 24.906 47.688 1 88.75 508 VAL B N 1
ATOM 8733 C CA . VAL B 1 508 ? -10.242 24.375 49.031 1 88.75 508 VAL B CA 1
ATOM 8734 C C . VAL B 1 508 ? -9.828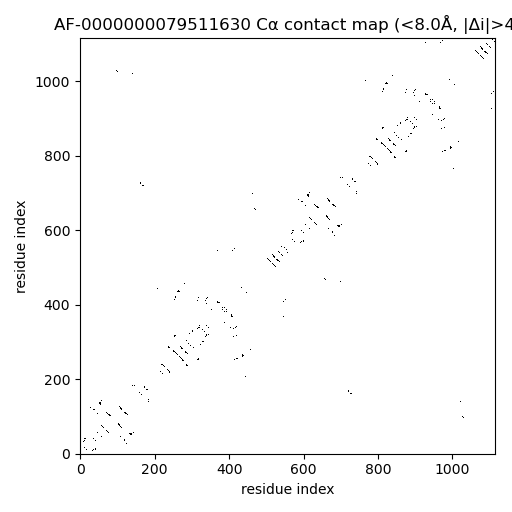 25.469 50.031 1 88.75 508 VAL B C 1
ATOM 8736 O O . VAL B 1 508 ? -10.242 25.453 51.188 1 88.75 508 VAL B O 1
ATOM 8739 N N . ASP B 1 509 ? -8.922 26.281 49.625 1 89.75 509 ASP B N 1
ATOM 8740 C CA . ASP B 1 509 ? -8.414 27.328 50.5 1 89.75 509 ASP B CA 1
ATOM 8741 C C . ASP B 1 509 ? -7.973 28.547 49.688 1 89.75 509 ASP B C 1
ATOM 8743 O O . ASP B 1 509 ? -7.664 28.438 48.5 1 89.75 509 ASP B O 1
ATOM 8747 N N . SER B 1 510 ? -8.172 29.734 50.312 1 92.44 510 SER B N 1
ATOM 8748 C CA . SER B 1 510 ? -7.742 30.969 49.656 1 92.44 510 SER B CA 1
ATOM 8749 C C . SER B 1 510 ? -7.023 31.875 50.656 1 92.44 510 SER B C 1
ATOM 8751 O O . SER B 1 510 ? -7.488 32.062 51.781 1 92.44 510 SER B O 1
ATOM 8753 N N . GLU B 1 511 ? -5.867 32.219 50.219 1 91.19 511 GLU B N 1
ATOM 8754 C CA . GLU B 1 511 ? -5.07 33.156 51.031 1 91.19 511 GLU B CA 1
ATOM 8755 C C . GLU B 1 511 ? -4.844 34.469 50.312 1 91.19 511 GLU B C 1
ATOM 8757 O O . GLU B 1 511 ? -4.516 34.469 49.125 1 91.19 511 GLU B O 1
ATOM 8762 N N . ASP B 1 512 ? -5.066 35.625 51 1 88.81 512 ASP B N 1
ATOM 8763 C CA . ASP B 1 512 ? -4.836 36.969 50.469 1 88.81 512 ASP B CA 1
ATOM 8764 C C . ASP B 1 512 ? -3.652 37.625 51.156 1 88.81 512 ASP B C 1
ATOM 8766 O O . ASP B 1 512 ? -3.715 37.938 52.344 1 88.81 512 ASP B O 1
ATOM 8770 N N . ASN B 1 513 ? -2.637 37.781 50.469 1 85.31 513 ASN B N 1
ATOM 8771 C CA . ASN B 1 513 ? -1.441 38.375 51.031 1 85.31 513 ASN B CA 1
ATOM 8772 C C . ASN B 1 513 ? -1.286 39.844 50.656 1 85.31 513 ASN B C 1
ATOM 8774 O O . ASN B 1 513 ? -0.199 40.406 50.75 1 85.31 513 ASN B O 1
ATOM 8778 N N . GLY B 1 514 ? -2.291 40.469 50.062 1 80.25 514 GLY B N 1
ATOM 8779 C CA . GLY B 1 514 ? -2.26 41.875 49.656 1 80.25 514 GLY B CA 1
ATOM 8780 C C . GLY B 1 514 ? -1.769 42.062 48.219 1 80.25 514 GLY B C 1
ATOM 8781 O O . GLY B 1 514 ? -2.471 42.656 47.406 1 80.25 514 GLY B O 1
ATOM 8782 N N . SER B 1 515 ? -0.578 41.531 47.969 1 83.38 515 SER B N 1
ATOM 8783 C CA . SER B 1 515 ? 0.008 41.688 46.625 1 83.38 515 SER B CA 1
ATOM 8784 C C . SER B 1 515 ? -0.351 40.531 45.719 1 83.38 515 SER B C 1
ATOM 8786 O O . SER B 1 515 ? -0.314 40.656 44.5 1 83.38 515 SER B O 1
ATOM 8788 N N . TYR B 1 516 ? -0.577 39.344 46.375 1 85.12 516 TYR B N 1
ATOM 8789 C CA . TYR B 1 516 ? -0.941 38.188 45.562 1 85.12 516 TYR B CA 1
ATOM 8790 C C . TYR B 1 516 ? -1.941 37.281 46.312 1 85.12 516 TYR B C 1
ATOM 8792 O O . TYR B 1 516 ? -2.053 37.344 47.531 1 85.12 516 TYR B O 1
ATOM 8800 N N . PHE B 1 517 ? -2.822 36.688 45.531 1 88.44 517 PHE B N 1
ATOM 8801 C CA . PHE B 1 517 ? -3.787 35.719 46.031 1 88.44 517 PHE B CA 1
ATOM 8802 C C . PHE B 1 517 ? -3.303 34.281 45.781 1 88.44 517 PHE B C 1
ATOM 8804 O O . PHE B 1 517 ? -2.744 34 44.719 1 88.44 517 PHE B O 1
ATOM 8811 N N . ILE B 1 518 ? -3.367 33.469 46.75 1 90.56 518 ILE B N 1
ATOM 8812 C CA . ILE B 1 518 ? -3.057 32.062 46.594 1 90.56 518 ILE B CA 1
ATOM 8813 C C . ILE B 1 518 ? -4.32 31.219 46.781 1 90.56 518 ILE B C 1
ATOM 8815 O O . ILE B 1 518 ? -4.949 31.281 47.844 1 90.56 518 ILE B O 1
ATOM 8819 N N . HIS B 1 519 ? -4.68 30.562 45.719 1 89.69 519 HIS B N 1
ATOM 8820 C CA . HIS B 1 519 ? -5.801 29.641 45.812 1 89.69 519 HIS B CA 1
ATOM 8821 C C . HIS B 1 519 ? -5.328 28.188 45.812 1 89.69 519 HIS B C 1
ATOM 8823 O O . HIS B 1 519 ? -4.551 27.797 44.938 1 89.69 519 HIS B O 1
ATOM 8829 N N . THR B 1 520 ? -5.715 27.5 46.781 1 90.19 520 THR B N 1
ATOM 8830 C CA . THR B 1 520 ? -5.461 26.062 46.781 1 90.19 520 THR B CA 1
ATOM 8831 C C . THR B 1 520 ? -6.621 25.312 46.156 1 90.19 520 THR B C 1
ATOM 8833 O O . THR B 1 520 ? -7.77 25.453 46.562 1 90.19 520 THR B O 1
ATOM 8836 N N . VAL B 1 521 ? -6.289 24.531 45.094 1 88.94 521 VAL B N 1
ATOM 8837 C CA . VAL B 1 521 ? -7.34 23.844 44.344 1 88.94 521 VAL B CA 1
ATOM 8838 C C . VAL B 1 521 ? -7.129 22.344 44.438 1 88.94 521 VAL B C 1
ATOM 8840 O O . VAL B 1 521 ? -5.996 21.859 44.5 1 88.94 521 VAL B O 1
ATOM 8843 N N . SER B 1 522 ? -8.258 21.656 44.531 1 87.25 522 SER B N 1
ATOM 8844 C CA . SER B 1 522 ? -8.25 20.203 44.562 1 87.25 522 SER B CA 1
ATOM 8845 C C . SER B 1 522 ? -9.336 19.641 43.625 1 87.25 522 SER B C 1
ATOM 8847 O O . SER B 1 522 ? -10.258 20.359 43.25 1 87.25 522 SER B O 1
ATOM 8849 N N . ARG B 1 523 ? -9.141 18.344 43.25 1 85.06 523 ARG B N 1
ATOM 8850 C CA . ARG B 1 523 ? -10.164 17.703 42.438 1 85.06 523 ARG B CA 1
ATOM 8851 C C . ARG B 1 523 ? -11.297 17.156 43.312 1 85.06 523 ARG B C 1
ATOM 8853 O O . ARG B 1 523 ? -11.062 16.703 44.438 1 85.06 523 ARG B O 1
ATOM 8860 N N . TYR B 1 524 ? -12.453 17.188 42.75 1 81.56 524 TYR B N 1
ATOM 8861 C CA . TYR B 1 524 ? -13.602 16.672 43.5 1 81.56 524 TYR B CA 1
ATOM 8862 C C . TYR B 1 524 ? -13.469 15.172 43.75 1 81.56 524 TYR B C 1
ATOM 8864 O O . TYR B 1 524 ? -13.789 14.695 44.844 1 81.56 524 TYR B O 1
ATOM 8872 N N . ASP B 1 525 ? -12.898 14.445 42.719 1 75.62 525 ASP B N 1
ATOM 8873 C CA . ASP B 1 525 ? -12.914 12.984 42.781 1 75.62 525 ASP B CA 1
ATOM 8874 C C . ASP B 1 525 ? -11.688 12.453 43.5 1 75.62 525 ASP B C 1
ATOM 8876 O O . ASP B 1 525 ? -11.664 11.289 43.906 1 75.62 525 ASP B O 1
ATOM 8880 N N . THR B 1 526 ? -10.633 13.102 43.531 1 71.31 526 THR B N 1
ATOM 8881 C CA . THR B 1 526 ? -9.422 12.617 44.188 1 71.31 526 THR B CA 1
ATOM 8882 C C . THR B 1 526 ? -8.953 13.609 45.25 1 71.31 526 THR B C 1
ATOM 8884 O O . THR B 1 526 ? -7.996 14.352 45.031 1 71.31 526 THR B O 1
ATOM 8887 N N . PRO B 1 527 ? -9.508 13.398 46.438 1 67.38 527 PRO B N 1
ATOM 8888 C CA . PRO B 1 527 ? -9.117 14.289 47.531 1 67.38 527 PRO B CA 1
ATOM 8889 C C . PRO B 1 527 ? -7.699 14.016 48.031 1 67.38 527 PRO B C 1
ATOM 8891 O O . PRO B 1 527 ? -7.246 12.875 48.031 1 67.38 527 PRO B O 1
ATOM 8894 N N . GLY B 1 528 ? -6.812 15.047 48.156 1 67.12 528 GLY B N 1
ATOM 8895 C CA . GLY B 1 528 ? -5.484 14.922 48.719 1 67.12 528 GLY B CA 1
ATOM 8896 C C . GLY B 1 528 ? -4.398 15.531 47.875 1 67.12 528 GLY B C 1
ATOM 8897 O O . GLY B 1 528 ? -3.295 15.797 48.344 1 67.12 528 GLY B O 1
ATOM 8898 N N . LYS B 1 529 ? -4.789 15.57 46.594 1 76.19 529 LYS B N 1
ATOM 8899 C CA . LYS B 1 529 ? -3.797 16.234 45.75 1 76.19 529 LYS B CA 1
ATOM 8900 C C . LYS B 1 529 ? -4.176 17.703 45.5 1 76.19 529 LYS B C 1
ATOM 8902 O O . LYS B 1 529 ? -5.227 17.984 44.938 1 76.19 529 LYS B O 1
ATOM 8907 N N . ASP B 1 530 ? -3.357 18.531 46.125 1 83.19 530 ASP B N 1
ATOM 8908 C CA . ASP B 1 530 ? -3.688 19.953 46.031 1 83.19 530 ASP B CA 1
ATOM 8909 C C . ASP B 1 530 ? -2.678 20.688 45.156 1 83.19 530 ASP B C 1
ATOM 8911 O O . ASP B 1 530 ? -1.515 20.297 45.062 1 83.19 530 ASP B O 1
ATOM 8915 N N . TRP B 1 531 ? -3.195 21.594 44.406 1 86 531 TRP B N 1
ATOM 8916 C CA . TRP B 1 531 ? -2.367 22.516 43.656 1 86 531 TRP B CA 1
ATOM 8917 C C . TRP B 1 531 ? -2.582 23.953 44.125 1 86 531 TRP B C 1
ATOM 8919 O O . TRP B 1 531 ? -3.639 24.281 44.656 1 86 531 TRP B O 1
ATOM 8929 N N . ARG B 1 532 ? -1.574 24.797 44.062 1 86.44 532 ARG B N 1
ATOM 8930 C CA . ARG B 1 532 ? -1.669 26.203 44.469 1 86.44 532 ARG B CA 1
ATOM 8931 C C . ARG B 1 532 ? -1.634 27.125 43.25 1 86.44 532 ARG B C 1
ATOM 8933 O O . ARG B 1 532 ? -0.757 26.984 42.375 1 86.44 532 ARG B O 1
ATOM 8940 N N . VAL B 1 533 ? -2.617 27.844 43.062 1 88.12 533 VAL B N 1
ATOM 8941 C CA . VAL B 1 533 ? -2.699 28.844 41.969 1 88.12 533 VAL B CA 1
ATOM 8942 C C . VAL B 1 533 ? -2.443 30.234 42.562 1 88.12 533 VAL B C 1
ATOM 8944 O O . VAL B 1 533 ? -3.154 30.688 43.469 1 88.12 533 VAL B O 1
ATOM 8947 N N . VAL B 1 534 ? -1.396 30.844 42.094 1 86.5 534 VAL B N 1
ATOM 8948 C CA . VAL B 1 534 ? -1.009 32.156 42.562 1 86.5 534 VAL B CA 1
ATOM 8949 C C . VAL B 1 534 ? -1.426 33.219 41.562 1 86.5 534 VAL B C 1
ATOM 8951 O O . VAL B 1 534 ? -1.098 33.125 40.375 1 86.5 534 VAL B O 1
ATOM 8954 N N . ALA B 1 535 ? -2.236 34.156 42 1 86.38 535 ALA B N 1
ATOM 8955 C CA . ALA B 1 535 ? -2.674 35.25 41.156 1 86.38 535 ALA B CA 1
ATOM 8956 C C . ALA B 1 535 ? -2.141 36.594 41.656 1 86.38 535 ALA B C 1
ATOM 8958 O O . ALA B 1 535 ? -2.32 36.906 42.844 1 86.38 535 ALA B O 1
ATOM 8959 N N . THR B 1 536 ? -1.4 37.188 40.812 1 83.25 536 THR B N 1
ATOM 8960 C CA . THR B 1 536 ? -0.845 38.469 41.188 1 83.25 536 THR B CA 1
ATOM 8961 C C . THR B 1 536 ? -1.774 39.625 40.781 1 83.25 536 THR B C 1
ATOM 8963 O O . THR B 1 536 ? -2.299 39.625 39.656 1 83.25 536 THR B O 1
ATOM 8966 N N . SER B 1 537 ? -2.037 40.562 41.656 1 77.25 537 SER B N 1
ATOM 8967 C CA . SER B 1 537 ? -2.988 41.625 41.438 1 77.25 537 SER B CA 1
ATOM 8968 C C . SER B 1 537 ? -2.422 42.688 40.469 1 77.25 537 SER B C 1
ATOM 8970 O O . SER B 1 537 ? -3.145 43.188 39.594 1 77.25 537 SER B O 1
ATOM 8972 N N . ASP B 1 538 ? -1.189 42.938 40.469 1 75.44 538 ASP B N 1
ATOM 8973 C CA . ASP B 1 538 ? -0.592 44 39.688 1 75.44 538 ASP B CA 1
ATOM 8974 C C . ASP B 1 538 ? -0.382 43.562 38.25 1 75.44 538 ASP B C 1
ATOM 8976 O O . ASP B 1 538 ? -0.694 44.344 37.312 1 75.44 538 ASP B O 1
ATOM 8980 N N . THR B 1 539 ? 0.062 42.344 38.094 1 73.25 539 THR B N 1
ATOM 8981 C CA . THR B 1 539 ? 0.472 41.906 36.75 1 73.25 539 THR B CA 1
ATOM 8982 C C . THR B 1 539 ? -0.615 41.062 36.125 1 73.25 539 THR B C 1
ATOM 8984 O O . THR B 1 539 ? -0.529 40.719 34.938 1 73.25 539 THR B O 1
ATOM 8987 N N . ARG B 1 540 ? -1.635 40.875 36.75 1 77.19 540 ARG B N 1
ATOM 8988 C CA . ARG B 1 540 ? -2.732 40.062 36.25 1 77.19 540 ARG B CA 1
ATOM 8989 C C . ARG B 1 540 ? -2.217 38.719 35.719 1 77.19 540 ARG B C 1
ATOM 8991 O O . ARG B 1 540 ? -2.697 38.219 34.688 1 77.19 540 ARG B O 1
ATOM 8998 N N . GLU B 1 541 ? -1.142 38.188 36.375 1 80.69 541 GLU B N 1
ATOM 8999 C CA . GLU B 1 541 ? -0.571 36.906 36 1 80.69 541 GLU B CA 1
ATOM 9000 C C . GLU B 1 541 ? -1.073 35.781 36.938 1 80.69 541 GLU B C 1
ATOM 9002 O O . GLU B 1 541 ? -1.26 36 38.125 1 80.69 541 GLU B O 1
ATOM 9007 N N . VAL B 1 542 ? -1.454 34.781 36.344 1 81.12 542 VAL B N 1
ATOM 9008 C CA . VAL B 1 542 ? -1.879 33.594 37.094 1 81.12 542 VAL B CA 1
ATOM 9009 C C . VAL B 1 542 ? -0.934 32.438 36.812 1 81.12 542 VAL B C 1
ATOM 9011 O O . VAL B 1 542 ? -0.579 32.156 35.656 1 81.12 542 VAL B O 1
ATOM 9014 N N . ARG B 1 543 ? -0.392 31.844 37.906 1 81.19 543 ARG B N 1
ATOM 9015 C CA . ARG B 1 543 ? 0.514 30.719 37.781 1 81.19 543 ARG B CA 1
ATOM 9016 C C . ARG B 1 543 ? 0.087 29.562 38.688 1 81.19 543 ARG B C 1
ATOM 9018 O O . ARG B 1 543 ? -0.306 29.781 39.844 1 81.19 543 ARG B O 1
ATOM 9025 N N . CYS B 1 544 ? 0.053 28.422 38.125 1 81.88 544 CYS B N 1
ATOM 9026 C CA . CYS B 1 544 ? -0.221 27.219 38.906 1 81.88 544 CYS B CA 1
ATOM 9027 C C . CYS B 1 544 ? 1.065 26.453 39.188 1 81.88 544 CYS B C 1
ATOM 9029 O O . CYS B 1 544 ? 2.01 26.484 38.406 1 81.88 544 CYS B O 1
ATOM 9031 N N . THR B 1 545 ? 1.086 25.781 40.281 1 78.06 545 THR B N 1
ATOM 9032 C CA . THR B 1 545 ? 2.266 25.016 40.688 1 78.06 545 THR B CA 1
ATOM 9033 C C . THR B 1 545 ? 2.541 23.906 39.656 1 78.06 545 THR B C 1
ATOM 9035 O O . THR B 1 545 ? 3.674 23.422 39.562 1 78.06 545 THR B O 1
ATOM 9038 N N . CYS B 1 546 ? 1.524 23.484 38.969 1 76.25 546 CYS B N 1
ATOM 9039 C CA . CYS B 1 546 ? 1.731 22.422 38 1 76.25 546 CYS B CA 1
ATOM 9040 C C . CYS B 1 546 ? 2.4 22.969 36.75 1 76.25 546 CYS B C 1
ATOM 9042 O O . CYS B 1 546 ? 3 22.203 35.969 1 76.25 546 CYS B O 1
ATOM 9044 N N . MET B 1 547 ? 2.334 24.219 36.438 1 77.25 547 MET B N 1
ATOM 9045 C CA . MET B 1 547 ? 2.977 24.953 35.344 1 77.25 547 MET B CA 1
ATOM 9046 C C . MET B 1 547 ? 2.676 24.297 34 1 77.25 547 MET B C 1
ATOM 9048 O O . MET B 1 547 ? 3.514 24.312 33.094 1 77.25 547 MET B O 1
ATOM 9052 N N . ARG B 1 548 ? 1.554 23.672 33.875 1 75.62 548 ARG B N 1
ATOM 9053 C CA . ARG B 1 548 ? 1.169 22.953 32.656 1 75.62 548 ARG B CA 1
ATOM 9054 C C . ARG B 1 548 ? 0.954 23.922 31.516 1 75.62 548 ARG B C 1
ATOM 9056 O O . ARG B 1 548 ? 1.341 23.641 30.375 1 75.62 548 ARG B O 1
ATOM 9063 N N . MET B 1 549 ? 0.356 25.031 31.797 1 77.94 549 MET B N 1
ATOM 9064 C CA . MET B 1 549 ? 0.061 26 30.734 1 77.94 549 MET B CA 1
ATOM 9065 C C . MET B 1 549 ? 1.346 26.594 30.172 1 77.94 549 MET B C 1
ATOM 9067 O O . MET B 1 549 ? 1.451 26.812 28.969 1 77.94 549 MET B O 1
ATOM 9071 N N . GLU B 1 550 ? 2.283 26.781 31.078 1 76.69 550 GLU B N 1
ATOM 9072 C CA . GLU B 1 550 ? 3.584 27.281 30.641 1 76.69 550 GLU B CA 1
ATOM 9073 C C . GLU B 1 550 ? 4.293 26.25 29.75 1 76.69 550 GLU B C 1
ATOM 9075 O O . GLU B 1 550 ? 4.945 26.609 28.766 1 76.69 550 GLU B O 1
ATOM 9080 N N . CYS B 1 551 ? 4.121 25.125 30.094 1 77.56 551 CYS B N 1
ATOM 9081 C CA . CYS B 1 551 ? 4.762 24.047 29.328 1 77.56 551 CYS B CA 1
ATOM 9082 C C . CYS B 1 551 ? 4.152 23.938 27.938 1 77.56 551 CYS B C 1
ATOM 9084 O O . CYS B 1 551 ? 4.852 23.609 26.984 1 77.56 551 CYS B O 1
ATOM 9086 N N . PHE B 1 552 ? 2.934 24.203 27.922 1 77.44 552 PHE B N 1
ATOM 9087 C CA . PHE B 1 552 ? 2.232 24.125 26.641 1 77.44 552 PHE B CA 1
ATOM 9088 C C . PHE B 1 552 ? 2.375 25.438 25.859 1 77.44 552 PHE B C 1
ATOM 9090 O O . PHE B 1 552 ? 2.23 25.438 24.641 1 77.44 552 PHE B O 1
ATOM 9097 N N . GLY B 1 553 ? 2.674 26.422 26.484 1 71.25 553 GLY B N 1
ATOM 9098 C CA . GLY B 1 553 ? 2.811 27.719 25.859 1 71.25 553 GLY B CA 1
ATOM 9099 C C . GLY B 1 553 ? 1.495 28.469 25.734 1 71.25 553 GLY B C 1
ATOM 9100 O O . GLY B 1 553 ? 1.293 29.234 24.781 1 71.25 553 GLY B O 1
ATOM 9101 N N . VAL B 1 554 ? 0.463 28.047 26.391 1 67.25 554 VAL B N 1
ATOM 9102 C CA . VAL B 1 554 ? -0.814 28.75 26.406 1 67.25 554 VAL B CA 1
ATOM 9103 C C . VAL B 1 554 ? -0.884 29.688 27.594 1 67.25 554 VAL B C 1
ATOM 9105 O O . VAL B 1 554 ? -0.49 29.312 28.703 1 67.25 554 VAL B O 1
ATOM 9108 N N . PRO B 1 555 ? -1.102 31.078 27.281 1 52.56 555 PRO B N 1
ATOM 9109 C CA . PRO B 1 555 ? -1.198 32 28.422 1 52.56 555 PRO B CA 1
ATOM 9110 C C . PRO B 1 555 ? -2.297 31.594 29.406 1 52.56 555 PRO B C 1
ATOM 9112 O O . PRO B 1 555 ? -3.332 31.062 29 1 52.56 555 PRO B O 1
ATOM 9115 N N . SER B 1 556 ? -1.964 31.297 30.656 1 41.47 556 SER B N 1
ATOM 9116 C CA . SER B 1 556 ? -2.936 31.031 31.719 1 41.47 556 SER B CA 1
ATOM 9117 C C . SER B 1 556 ? -3.932 32.188 31.844 1 41.47 556 SER B C 1
ATOM 9119 O O . SER B 1 556 ? -3.574 33.281 32.281 1 41.47 556 SER B O 1
ATOM 9121 N N . ASN B 1 557 ? -4.68 32.5 30.781 1 37.06 557 ASN B N 1
ATOM 9122 C CA . ASN B 1 557 ? -5.613 33.594 31 1 37.06 557 ASN B CA 1
ATOM 9123 C C . ASN B 1 557 ? -6.648 33.25 32.062 1 37.06 557 ASN B C 1
ATOM 9125 O O . ASN B 1 557 ? -7.461 32.344 31.875 1 37.06 557 ASN B O 1
ATOM 9129 N N . ILE B 1 558 ? -6.34 32.719 33.031 1 34.25 558 ILE B N 1
ATOM 9130 C CA . ILE B 1 558 ? -7.449 32.75 33.969 1 34.25 558 ILE B CA 1
ATOM 9131 C C . ILE B 1 558 ? -7.707 34.188 34.406 1 34.25 558 ILE B C 1
ATOM 9133 O O . ILE B 1 558 ? -6.781 34.906 34.812 1 34.25 558 ILE B O 1
#

Radius of gyration: 38.54 Å; Cα contacts (8 Å, |Δi|>4): 1751; chains: 2; bounding box: 86×118×112 Å

pLDDT: mean 89.2, std 9.95, range [24.61, 98.38]

Organism: Arachis duranensis (NCBI:txid130453)

Secondary structure (DSSP, 8-state):
------TT--EEE-SHHHHTT--GGG--HHHHTTEEESSHHHHHHHHHHHHHHTT--EEEEEEEEETTEEEEEEEEETT-S---GGGT--TT-SSPPPPB-------EEEEEE-TTT--EEEEEEE---SSPPPPHHHHTTSGGG----HHHHHHHHHHHHTT--HHHHHHHHHHHHTSGGG-SS-HHHHHHHHHHHHHHT--HHHHHHHHHHHHHHH-TT-EEEEEE-TT--EEEEEEE-HHHHHHHHHHTTEEEEEEE--SSTT-PPEEEEEEE-TTS-EEEEEEEE-S---HHHHHHHHHHHHHHTTTPPPSEEEE-S-HHHHHHHHHH-TTSEEEE-HHHHHHHHHHHH--HHHHHHHHHHHH----HHHHHHHHHHHHHHHT-TT-HHHHHHHHTGGGT-HHHHTTS--TT--SSHHHHHHHHHHHHH--TT--HHHHHHHHHHHHHHHHHHHHHHHHHHHH-BPPP-SS-HHHHHHHHHHS-HHHHHHHHHHHHHHTTEEEEEEEE-SSEEEEEEEESSSTT-EEEEEEETTT--EEETT-HHHHHT-----/------TT--EEE-SHHHHTT--GGG--HHHHTTEEESSHHHHHHHHHHHHHHTT--EEEEEEEEETTEEEEEEEEETT-S---GGGT--TT-SSPPPPB-------EEEEEE-TTT--EEEEEEE---SSPPPPHHHHTTSGGG----HHHHHHHHHHHHTT--HHHHHHHHHHHHTSGGG-SS-HHHHHHHHHHHHHHT--HHHHHHHHHHHHHHH-TT-EEEEEE-TT--EEEEEEE-HHHHHHHHHHTTEEEEEEE--SSTT-PPEEEEEEE-TTS-EEEEEEEE-S---HHHHHHHHHHHHHHTTTPPPSEEEE-S-HHHHHHHHHH-TTSEEEE-HHHHHHHHHHHH--HHHHHHHHHHHH----HHHHHHHHHHHHHHHT-TT-HHHHHHHHTGGGT-HHHHTTS--TT--SSHHHHHHHHHHHHH--TT--HHHHHHHHHHHHHHHHHHHHHHHHHHHH-BPPP-SS-HHHHHHHHHHS-HHHHHHHHHHHHHHTTEEEEEEEE-SSEEEEEEEESSSTT-EEEEEEETTT--EEETT-HHHHHT-----

Sequence (1116 aa):
MSENYAEDEFYAVDSGKSIGWIDFLNLSAEDVLRFNFADVDIAFEFYQQYAKHHGFGARRSRSEKRGEVRIQHEFVCHRQGFRSPKFYSMPNRQKRPRAETRCGCHARMLLRMDDESGRWHVAFFSDAHNHHVLELRFSSMLPGHRRMSEADIEQMNDMRKGGIGVSQIHGFMESLAGGYHNVPYTTRDMHNVNAKQRREGGLDAESCLRYLRECKANDPALYYKKVVDGESVLQHLFWCDGTSQIDYQVFGDVVAFDATYKKNVYLSPLVEFSGVNHHNQTVVFAAALVADEKEETYVWLLLQLQTSMKGKAPVSIITDDDRQMKSAIEQVFPEAHHRLCAWHLLRNATSNIGKPKFTRMFRDCMLGDYEVRTFQRKLFEMVEKFGVADKRWVQDMYERRHSWATAHIRGKFFAGFRTTSRCEGLHAVISRYVKSRYSYTEFLRHFHRCLMFVRAKEVEADFECAKGDPVMTTNLKQLERSAADNYTRAIFYLFVSIFDRTCAMRVVDSEDNGSYFIHTVSRYDTPGKDWRVVATSDTREVRCTCMRMECFGVPSNIMSENYAEDEFYAVDSGKSIGWIDFLNLSAEDVLRFNFADVDIAFEFYQQYAKHHGFGARRSRSEKRGEVRIQHEFVCHRQGFRSPKFYSMPNRQKRPRAETRCGCHARMLLRMDDESGRWHVAFFSDAHNHHVLELRFSSMLPGHRRMSEADIEQMNDMRKGGIGVSQIHGFMESLAGGYHNVPYTTRDMHNVNAKQRREGGLDAESCLRYLRECKANDPALYYKKVVDGESVLQHLFWCDGTSQIDYQVFGDVVAFDATYKKNVYLSPLVEFSGVNHHNQTVVFAAALVADEKEETYVWLLLQLQTSMKGKAPVSIITDDDRQMKSAIEQVFPEAHHRLCAWHLLRNATSNIGKPKFTRMFRDCMLGDYEVRTFQRKLFEMVEKFGVADKRWVQDMYERRHSWATAHIRGKFFAGFRTTSRCEGLHAVISRYVKSRYSYTEFLRHFHRCLMFVRAKEVEADFECAKGDPVMTTNLKQLERSAADNYTRAIFYLFVSIFDRTCAMRVVDSEDNGSYFIHTVSRYDTPGKDWRVVATSDTREVRCTCMRMECFGVPSNI